Protein AF-A0A319E6W8-F1 (afdb_monomer_lite)

Foldseek 3Di:
DVVVVLVVLLLQFLLQVLQVVLVQADPLQFHWDAFFWWLLLQLLVLLLCQQQVHDCPVFLVQNLLQLLVQADPLLAIARGRPHDHDLLRLLSSLVSCVLSPNDCPDPSNVSSLVVLVVVQFPLPHALVSLLSCQQAPLAPLLQHFQLALLLQVDAPLDLRHLLLFPLVLSLQSLLVNLSSLLSHHGHGPPDYRCSRHPDSPDRNHHLDDDLVRCLLLVVVLLNVLVVVRVVCVVCVVVVVVPVSSVVSLVSSLVVLVVQQFPQQDRQQFRNSLSSNLVSCVSVPDHCPPPNNVSSSVSQVVQWDQDPSGIGGHGGIFTLPRLLVSLLSLLVSQDDPPDDDPSSVSSLVSLVSSLVVNLVQWQQDQAASQCSVVVPQGGQAHCRHPTHNHFGWLQSLLSSLSSQCSSPVVCLPPPNNVNSLSNSLSQAEPQLFHFTGHYPSPSQSVCSNSNNPFSNGGTDGFQLSLLSLLLSLLSSLVSPDPDDPPDCNVSSVVSNVSSLSSLLLQQDPQLFGFCQQAQTRLNSLLSNLNSLLSPPVDPCSVVSLVSSLVSLLVQQDPQLAHADAPCCQAPVPDDGDDGALVSLVSSLSSCVSPDDCPDPSNSSSSVSNSVQWDDDVRGIDHDDDDDRSDPNNGDDHDFDFDDADPQWDKDFFFPQLFAPQLQQKKKKKKFKWQFFFFLVLLVVLLLVLLVQAQSVQLLWFWAADPSRGIMTGRHPDADPVRHSEAEEEAEDAAALCPDPQSVLDDFFPRDPLPDFRAFLVSCCVQSDDSLADQHSCSRHNDSHGQWYWYWYGYNRMIMIITIGRSSFADLQLVLLVLVSSVCSLVVNNVVADRADHSNDDLCNCFLVPAALVLAPQSVQFDDDVLVVLLVVVVVVVCSVQVAKTKGKAWFALVLLVVLQVVLLVVCVVPPDPDDPDRDDFDSVLLVVLLLVLLVLVLVVDDQAAKAKEKEKDFQLVQCCVSNVPSCNNPTGYGIDIFIQIDGSNQSNVCPSSNSSSVSVVVSCVSCNHSNNSSSQQNVLVVDSSSDGTDGHGSRHDYAYEYESAVSVQQVDFPQSRGPPDDGDTIGGRDMRMDIRGDPDDPARYKYFNHAHPSRITMIMGMHRPSRVVSSSVSSSVSVVSD

pLDDT: mean 89.74, std 10.61, range [30.02, 98.75]

Organism: NCBI:txid1448320

Radius of gyration: 33.27 Å; chains: 1; bounding box: 100×77×80 Å

Sequence (1121 aa):
MERVTLASQVEQTLKLSREYALRSVHPDGHWCGELKSNATITAEYIFLRQALGLDLKADGAAYTRHILSEQNGDGSWGLAPEYPGDVSTTTEAYLALKILGTSPDIPSMQRAREFVLKSGGVAGVRVFTRIFLATFGLFPWDAVPQLPVELILLPSICPINIYKLASWARGTIAPLLIICHHRPVYALPGYDLDELWLDPSDKNVSYGPSVWELVSRGDVVGLAFSIVDKLLYQLNGLRSIPLLRSYARRQCMRWILERQESKGDWGGIFPPMHGSIYAFVLEGWTLDDTPVRLGIEALENFAWQDEKGKRIQACVSPVWDTALMSIGLSDSSPEPQISEASEQAIVQAIGGAITWIQRRQLLAPRGDWRIYRPQLAPGGFSFEYENSWYPDVDDTAAVILAQIKHDSSCIASGSVLAAATWILGMQNPDGGWAAFDVENDRLFLNKIPFSDMDSLCDTSCADITGRILEAFGLMMKRAPPKSGSDLSPALRAACTRGIHYLAATQEPTGAWFGRWGCNYIYGTSHALCGLAYFGDDRRVPRLVSRALQWLKSQQNADGGWGEPMLSYRHPDCPLQDSTASQTAWALMGLLAHFPITDGAIERGVRWLVESAREEKGGLSWPEAPQLNMMGLFSQFGRTRPATVPTDRVIPLRYWDDLDYLRNLCHDFTFRFDAALDAAKLETALSRLTEIGDWGQLGARLRLNDNNQLEYHIPAEYTPARPAFTFTTTTYPLSIADHPLASQLPRAGHNQSTLELPSPAIFAPIVRHPTSPSQLSDWIYTDRPQLHIHVALFNDATLLTTSYVHTLFDAIARTSFFNAWLAVLNNDEPSIPAFIPFSHDPLRNLGTTTTAKTYTHYPRILYGVGIILFGIRYLLELLWFRAEEEHPIRLPGRAIARMRESAIQELSTHPPKDKDDKPFLSENDLLTAWYLRTLTTALSLPHWQPITLMTVFNTWNLFPDLFPTKGAGFIGNAFFYSYTLLTASDILSDTTLVRTALAVRDALTAHRTREQVHAMTAYQRSSWTKTPAVVGSPGQVFVACTNQNKAGYFGLDWGAGRAGGRDGEVKPSYINDIEHCKGYPTRNVVRIIGKDGAGDWWLLFKTRRGVWDSIWGQVKGVWELN

Secondary structure (DSSP, 8-state):
-HHHHHHHHHHHHHHHHHHHHHHHS-TTS---------HHHHHHHHHHHHHHT---TTTHHHHHHHHHHT--TTS--BSSTTSPB-HHHHHHHHHHHHHTT--TTSHHHHHHHHHHHHTT-GGG--HHHHHHHHTTTSS-GGGS----GGGGGS-TTSSSSGGGS-HHHHHHHHHHHHHHHH---PPPSS---GGG-S-TT-----SS--HHHHHHTT-HHHHHHHHHHHHHHHTGGGTT-HHHHHHHHHHHHHHHHHT--TTS-STTBHHHHHHHHHHHHHTT--TTSHHHHHHHHHHHTTEEEETTEEEE-SB--HHHHHHHHHHHHHHHSPPTT---HHHHHHHHHHHHHHHHHHTT---SS-SGGGGT-TTPPP--B-SSSS-SS--BHHHHHHHHHHHHHH-GGGGGSHHHHHHHHHHHHT--TTS-B-SS-SSB--GGGGGSTT-TTS-S-B--BHHHHHHHHHHHHHHHHH--S--S---HHHHHHHHHHHHHHHHHH--TTS----SSSSSHHHHHHHHHHHHTT-TTSTTHHHHHHHHHHHHHHT--TTS-----GGGGT-TTPPP-S--HHHHHHHHHHHHTTS-TT-HHHHHHHHHHHHH-EEETTEEE----------S-S-PPPPPPPPPPTTSEEEEPPTTTS-TTGGGEEEEEEEEESS-B-HHHHHHHHHHHHTSGGGGGGGPEEEE-TTS-EEEEE-SS--SSS-SSEEEEEE-SS-GGGSTTGGGS--TT---SS-PPPPGGGGHHHHS-TT---SHHHHHTS--BS-EEEEEE-SS-EEEEEEEETTS--TTHHHHHHHHHHHHHTT-GGGSPPP--TT--TTTTTTSSS-GGGSTTGGGB--THHHHHHHHHHHHHHHHS--EEEEEEEE-HHHHHHHHHHHHHHHHHS--TT--SPP---HHHHHHHHHHHHHHHHTT--TT-EEEEEEEEE-GGG-TTT-TTTTTT--S--EEEEEEEEEHHHHHT-TTSHHHHHHHHHHHHHHSSHHHHHHHHHHHHHSTT-PPP-BS-TTPEEEEEEE-GGG-GGG---GGGBTTS-------SEEEEEEEESSS--TTEEEEEEE-TTSPEEEEEEEEGGGHHHHHHHHHHHHTT-

InterPro domains:
  IPR006400 Squalene hopene cyclase [TIGR01507] (7-615)
  IPR008930 Terpenoid cyclases/protein prenyltransferase alpha-alpha toroid [SSF48239] (37-311)
  IPR008930 Terpenoid cyclases/protein prenyltransferase alpha-alpha toroid [SSF48239] (221-622)
  IPR018333 Squalene cyclase [PTHR11764] (9-623)
  IPR018333 Squalene cyclase [SFLDG01016] (6-624)
  IPR018333 Squalene cyclase [TIGR01787] (14-615)
  IPR023213 Chloramphenicol acetyltransferase-like domain superfamily [G3DSA:3.30.559.10] (638-851)
  IPR023213 Chloramphenicol acetyltransferase-like domain superfamily [G3DSA:3.30.559.10] (884-1108)
  IPR032696 Squalene cyclase, C-terminal [PF13243] (316-615)
  IPR032697 Squalene cyclase, N-terminal [PF13249] (15-307)

Structure (mmCIF, N/CA/C/O backbone):
data_AF-A0A319E6W8-F1
#
_entry.id   AF-A0A319E6W8-F1
#
loop_
_atom_site.group_PDB
_atom_site.id
_atom_site.type_symbol
_atom_site.label_atom_id
_atom_site.label_alt_id
_atom_site.label_comp_id
_atom_site.label_asym_id
_atom_site.label_entity_id
_atom_site.label_seq_id
_atom_site.pdbx_PDB_ins_code
_atom_site.Cartn_x
_atom_site.Cartn_y
_atom_site.Cartn_z
_atom_site.occupancy
_atom_site.B_iso_or_equiv
_atom_site.auth_seq_id
_atom_site.auth_comp_id
_atom_site.auth_asym_id
_atom_site.auth_atom_id
_atom_site.pdbx_PDB_model_num
ATOM 1 N N . MET A 1 1 ? 21.011 -42.052 17.912 1.00 59.47 1 MET A N 1
ATOM 2 C CA . MET A 1 1 ? 22.123 -42.310 16.973 1.00 59.47 1 MET A CA 1
ATOM 3 C C . MET A 1 1 ? 22.021 -41.382 15.766 1.00 59.47 1 MET A C 1
ATOM 5 O O . MET A 1 1 ? 22.921 -40.581 15.597 1.00 59.47 1 MET A O 1
ATOM 9 N N . GLU A 1 2 ? 20.896 -41.359 15.039 1.00 67.06 2 GLU A N 1
ATOM 10 C CA . GLU A 1 2 ? 20.679 -40.475 13.869 1.00 67.06 2 GLU A CA 1
ATOM 11 C C . GLU A 1 2 ? 20.897 -38.971 14.126 1.00 67.06 2 GLU A C 1
ATOM 13 O O . GLU A 1 2 ? 21.527 -38.299 13.316 1.00 67.06 2 GLU A O 1
ATOM 18 N N . ARG A 1 3 ? 20.455 -38.435 15.275 1.00 68.81 3 ARG A N 1
ATOM 19 C CA . ARG A 1 3 ? 20.698 -37.023 15.643 1.00 68.81 3 ARG A CA 1
ATOM 20 C C . ARG A 1 3 ? 22.173 -36.685 15.880 1.00 68.81 3 ARG A C 1
ATOM 22 O O . ARG A 1 3 ? 22.597 -35.579 15.575 1.00 68.81 3 ARG A O 1
ATOM 29 N N . VAL A 1 4 ? 22.949 -37.635 16.406 1.00 72.31 4 VAL A N 1
ATOM 30 C CA . VAL A 1 4 ? 24.398 -37.461 16.620 1.00 72.31 4 VAL A CA 1
ATOM 31 C C . VAL A 1 4 ? 25.115 -37.416 15.270 1.00 72.31 4 VAL A C 1
ATOM 33 O O . VAL A 1 4 ? 26.015 -36.608 15.075 1.00 72.31 4 VAL A O 1
ATOM 36 N N . THR A 1 5 ? 24.661 -38.228 14.312 1.00 85.44 5 THR A N 1
ATOM 37 C CA . THR A 1 5 ? 25.150 -38.197 12.931 1.00 85.44 5 THR A CA 1
ATOM 38 C C . THR A 1 5 ? 24.809 -36.876 12.236 1.00 85.44 5 THR A C 1
ATOM 40 O O . THR A 1 5 ? 25.705 -36.269 11.659 1.00 85.44 5 THR A O 1
ATOM 43 N N . LEU A 1 6 ? 23.565 -36.386 12.347 1.00 87.81 6 LEU A N 1
ATOM 44 C CA . LEU A 1 6 ? 23.162 -35.110 11.738 1.00 87.81 6 LEU A CA 1
ATOM 45 C C . LEU A 1 6 ? 23.953 -33.922 12.305 1.00 87.81 6 LEU A C 1
ATOM 47 O O . LEU A 1 6 ? 24.412 -33.088 11.536 1.00 87.81 6 LEU A O 1
ATOM 51 N N . ALA A 1 7 ? 24.164 -33.858 13.623 1.00 87.75 7 ALA A N 1
ATOM 52 C CA . ALA A 1 7 ? 24.950 -32.787 14.241 1.00 87.75 7 ALA A CA 1
ATOM 53 C C . ALA A 1 7 ? 26.384 -32.719 13.682 1.00 87.75 7 ALA A C 1
ATOM 55 O O . ALA A 1 7 ? 26.842 -31.647 13.297 1.00 87.75 7 ALA A O 1
ATOM 56 N N . SER A 1 8 ? 27.054 -33.868 13.539 1.00 89.44 8 SER A N 1
ATOM 57 C CA . SER A 1 8 ? 28.391 -33.934 12.933 1.00 89.44 8 SER A CA 1
ATOM 58 C C . SER A 1 8 ? 28.392 -33.507 11.458 1.00 89.44 8 SER A C 1
ATOM 60 O O . SER A 1 8 ? 29.313 -32.824 11.011 1.00 89.44 8 SER A O 1
ATOM 62 N N . GLN A 1 9 ? 27.348 -33.856 10.697 1.00 92.31 9 GLN A N 1
ATOM 63 C CA . GLN A 1 9 ? 27.205 -33.400 9.311 1.00 92.31 9 GLN A CA 1
ATOM 64 C C . GLN A 1 9 ? 26.966 -31.886 9.223 1.00 92.31 9 GLN A C 1
ATOM 66 O O . GLN A 1 9 ? 27.513 -31.239 8.333 1.00 92.31 9 GLN A O 1
ATOM 71 N N . VAL A 1 10 ? 26.195 -31.311 10.150 1.00 92.00 10 VAL A N 1
ATOM 72 C CA . VAL A 1 10 ? 25.971 -29.860 10.246 1.00 92.00 10 VAL A CA 1
ATOM 73 C C . VAL A 1 10 ? 27.276 -29.132 10.560 1.00 92.00 10 VAL A C 1
ATOM 75 O O . VAL A 1 10 ? 27.597 -28.170 9.870 1.00 92.00 10 VAL A O 1
ATOM 78 N N . GLU A 1 11 ? 28.064 -29.604 11.530 1.00 90.12 11 GLU A N 1
ATOM 79 C CA . GLU A 1 11 ? 29.376 -29.024 11.858 1.00 90.12 11 GLU A CA 1
ATOM 80 C C . GLU A 1 11 ? 30.316 -29.019 10.646 1.00 90.12 11 GLU A C 1
ATOM 82 O O . GLU A 1 11 ? 30.929 -27.996 10.330 1.00 90.12 11 GLU A O 1
ATOM 87 N N . GLN A 1 12 ? 30.386 -30.141 9.923 1.00 90.00 12 GLN A N 1
ATOM 88 C CA . GLN A 1 12 ? 31.195 -30.246 8.711 1.00 90.00 12 GLN A CA 1
ATOM 89 C C . GLN A 1 12 ? 30.679 -29.322 7.599 1.00 90.00 12 GLN A C 1
ATOM 91 O O . GLN A 1 12 ? 31.475 -28.653 6.938 1.00 90.00 12 GLN A O 1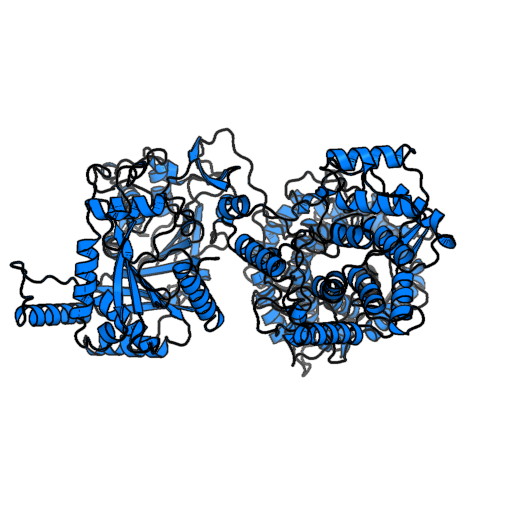
ATOM 96 N N . THR A 1 13 ? 29.359 -29.256 7.410 1.00 93.06 13 THR A N 1
ATOM 97 C CA . THR A 1 13 ? 28.727 -28.392 6.403 1.00 93.06 13 THR A CA 1
ATOM 98 C C . THR A 1 13 ? 29.011 -26.921 6.697 1.00 93.06 13 THR A C 1
ATOM 100 O O . THR A 1 13 ? 29.478 -26.204 5.817 1.00 93.06 13 THR A O 1
ATOM 103 N N . LEU A 1 14 ? 28.832 -26.493 7.952 1.00 91.25 14 LEU A N 1
ATOM 104 C CA . LEU A 1 14 ? 29.134 -25.138 8.417 1.00 91.25 14 LEU A CA 1
ATOM 105 C C . LEU A 1 14 ? 30.617 -24.793 8.292 1.00 91.25 14 LEU A C 1
ATOM 107 O O . LEU A 1 14 ? 30.967 -23.661 7.975 1.00 91.25 14 LEU A O 1
ATOM 111 N N . LYS A 1 15 ? 31.526 -25.735 8.561 1.00 88.62 15 LYS A N 1
ATOM 112 C CA . LYS A 1 15 ? 32.960 -25.504 8.354 1.00 88.62 15 LYS A CA 1
ATOM 113 C C . LYS A 1 15 ? 33.259 -25.199 6.884 1.00 88.62 15 LYS A C 1
ATOM 115 O O . LYS A 1 15 ? 33.877 -24.181 6.586 1.00 88.62 15 LYS A O 1
ATOM 120 N N . LEU A 1 16 ? 32.794 -26.051 5.974 1.00 91.00 16 LEU A N 1
ATOM 121 C CA . LEU A 1 16 ? 33.075 -25.905 4.546 1.00 91.00 16 LEU A CA 1
ATOM 122 C C . LEU A 1 16 ? 32.360 -24.701 3.917 1.00 91.00 16 LEU A C 1
ATOM 124 O O . LEU A 1 16 ? 32.907 -24.089 3.001 1.00 91.00 16 LEU A O 1
ATOM 128 N N . SER A 1 17 ? 31.172 -24.324 4.397 1.00 92.44 17 SER A N 1
ATOM 129 C CA . SER A 1 17 ? 30.486 -23.116 3.923 1.00 92.44 17 SER A CA 1
ATOM 130 C C . SER A 1 17 ? 31.161 -21.829 4.411 1.00 92.44 17 SER A C 1
ATOM 132 O O . SER A 1 17 ? 31.249 -20.858 3.661 1.00 92.44 17 SER A O 1
ATOM 134 N N . ARG A 1 18 ? 31.726 -21.820 5.629 1.00 90.50 18 ARG A N 1
ATOM 135 C CA . ARG A 1 18 ? 32.554 -20.705 6.127 1.00 90.50 18 ARG A CA 1
ATOM 136 C C . ARG A 1 18 ? 33.841 -20.548 5.315 1.00 90.50 18 ARG A C 1
ATOM 138 O O . ARG A 1 18 ? 34.217 -19.429 4.975 1.00 90.50 18 ARG A O 1
ATOM 145 N N . GLU A 1 19 ? 34.493 -21.653 4.952 1.00 88.25 19 GLU A N 1
ATOM 146 C CA . GLU A 1 19 ? 35.664 -21.628 4.063 1.00 88.25 19 GLU A CA 1
ATOM 147 C C . GLU A 1 19 ? 35.323 -21.065 2.674 1.00 88.25 19 GLU A C 1
ATOM 149 O O . GLU A 1 19 ? 36.102 -20.277 2.132 1.00 88.25 19 GLU A O 1
ATOM 154 N N . TYR A 1 20 ? 34.149 -21.407 2.131 1.00 91.19 20 TYR A N 1
ATOM 155 C CA . TYR A 1 20 ? 33.646 -20.817 0.889 1.00 91.19 20 TYR A CA 1
ATOM 156 C C . TYR A 1 20 ? 33.464 -19.297 1.028 1.00 91.19 20 TYR A C 1
ATOM 158 O O . TYR A 1 20 ? 34.007 -18.541 0.220 1.00 91.19 20 TYR A O 1
ATOM 166 N N . ALA A 1 21 ? 32.794 -18.840 2.094 1.00 91.31 21 ALA A N 1
ATOM 167 C CA . ALA A 1 21 ? 32.575 -17.417 2.361 1.00 91.31 21 ALA A CA 1
ATOM 168 C C . ALA A 1 21 ? 33.891 -16.626 2.488 1.00 91.31 21 ALA A C 1
ATOM 170 O O . ALA A 1 21 ? 34.022 -15.539 1.929 1.00 91.31 21 ALA A O 1
ATOM 171 N N . LEU A 1 22 ? 34.906 -17.178 3.161 1.00 89.75 22 LEU A N 1
ATOM 172 C CA . LEU A 1 22 ? 36.223 -16.538 3.275 1.00 89.75 22 LEU A CA 1
ATOM 173 C C . LEU A 1 22 ? 36.955 -16.397 1.940 1.00 89.75 22 LEU A C 1
ATOM 175 O O . LEU A 1 22 ? 37.780 -15.501 1.789 1.00 89.75 22 LEU A O 1
ATOM 179 N N . ARG A 1 23 ? 36.695 -17.282 0.976 1.00 89.31 23 ARG A N 1
ATOM 180 C CA . ARG A 1 23 ? 37.301 -17.198 -0.360 1.00 89.31 23 ARG A CA 1
ATOM 181 C C . ARG A 1 23 ? 36.538 -16.271 -1.295 1.00 89.31 23 ARG A C 1
ATOM 183 O O . ARG A 1 23 ? 37.130 -15.795 -2.258 1.00 89.31 23 ARG A O 1
ATOM 190 N N . SER A 1 24 ? 35.255 -16.034 -1.029 1.00 90.25 24 SER A N 1
ATOM 191 C CA . SER A 1 24 ? 34.411 -15.141 -1.825 1.00 90.25 24 SER A CA 1
ATOM 192 C C . SER A 1 24 ? 34.481 -13.676 -1.382 1.00 90.25 24 SER A C 1
ATOM 194 O O . SER A 1 24 ? 33.855 -12.832 -2.017 1.00 90.25 24 SER A O 1
ATOM 196 N N . VAL A 1 25 ? 35.201 -13.360 -0.298 1.00 92.62 25 VAL A N 1
ATOM 197 C CA . VAL A 1 25 ? 35.401 -11.974 0.147 1.00 92.62 25 VAL A CA 1
ATOM 198 C C . VAL A 1 25 ? 36.280 -11.213 -0.849 1.00 92.62 25 VAL A C 1
ATOM 200 O O . VAL A 1 25 ? 37.282 -11.730 -1.351 1.00 92.62 25 VAL A O 1
ATOM 203 N N . HIS A 1 26 ? 35.924 -9.965 -1.134 1.00 94.50 26 HIS A N 1
ATOM 204 C CA . HIS A 1 26 ? 36.740 -9.080 -1.954 1.00 94.50 26 HIS A CA 1
ATOM 205 C C . HIS A 1 26 ? 38.014 -8.632 -1.213 1.00 94.50 26 HIS A C 1
ATOM 207 O O . HIS A 1 26 ? 38.056 -8.643 0.020 1.00 94.50 26 HIS A O 1
ATOM 213 N N . PRO A 1 27 ? 39.061 -8.185 -1.937 1.00 93.19 27 PRO A N 1
ATOM 214 C CA . PRO A 1 27 ? 40.328 -7.765 -1.330 1.00 93.19 27 PRO A CA 1
ATOM 215 C C . PRO A 1 27 ? 40.222 -6.633 -0.296 1.00 93.19 27 PRO A C 1
ATOM 217 O O . PRO A 1 27 ? 41.073 -6.529 0.584 1.00 93.19 27 PRO A O 1
ATOM 220 N N . ASP A 1 28 ? 39.210 -5.772 -0.400 1.00 93.62 28 ASP A N 1
ATOM 221 C CA . ASP A 1 28 ? 38.924 -4.681 0.537 1.00 93.62 28 ASP A CA 1
ATOM 222 C C . ASP A 1 28 ? 37.983 -5.080 1.688 1.00 93.62 28 ASP A C 1
ATOM 224 O O . ASP A 1 28 ? 37.697 -4.248 2.551 1.00 93.62 28 ASP A O 1
ATOM 228 N N . GLY A 1 29 ? 37.585 -6.354 1.756 1.00 92.38 29 GLY A N 1
ATOM 229 C CA . GLY A 1 29 ? 36.939 -6.960 2.920 1.00 92.38 29 GLY A CA 1
ATOM 230 C C . GLY A 1 29 ? 35.415 -7.042 2.874 1.00 92.38 29 GLY A C 1
ATOM 231 O O . GLY A 1 29 ? 34.823 -7.394 3.889 1.00 92.38 29 GLY A O 1
ATOM 232 N N . HIS A 1 30 ? 34.767 -6.730 1.749 1.00 97.00 30 HIS A N 1
ATOM 233 C CA . HIS A 1 30 ? 33.310 -6.852 1.591 1.00 97.00 30 HIS A CA 1
ATOM 234 C C . HIS A 1 30 ? 32.910 -8.068 0.751 1.00 97.00 30 HIS A C 1
ATOM 236 O O . HIS A 1 30 ? 33.730 -8.661 0.052 1.00 97.00 30 HIS A O 1
ATOM 242 N N . TRP A 1 31 ? 31.629 -8.420 0.792 1.00 97.06 31 TRP A N 1
ATOM 243 C CA . TRP A 1 31 ? 31.004 -9.384 -0.113 1.00 97.06 31 TRP A CA 1
ATOM 244 C C . TRP A 1 31 ? 30.074 -8.659 -1.075 1.00 97.06 31 TRP A C 1
ATOM 246 O O . TRP A 1 31 ? 29.449 -7.667 -0.712 1.00 97.06 31 TRP A O 1
ATOM 256 N N . CYS A 1 32 ? 30.010 -9.138 -2.311 1.00 95.19 32 CYS A N 1
ATOM 257 C CA . CYS A 1 32 ? 29.072 -8.646 -3.308 1.00 95.19 32 CYS A CA 1
ATOM 258 C C . CYS A 1 32 ? 28.781 -9.784 -4.287 1.00 95.19 32 CYS A C 1
ATOM 260 O O . CYS A 1 32 ? 29.691 -10.286 -4.952 1.00 95.19 32 CYS A O 1
ATOM 262 N N . GLY A 1 33 ? 27.532 -10.239 -4.312 1.00 91.25 33 GLY A N 1
ATOM 263 C CA . GLY A 1 33 ? 27.041 -11.189 -5.300 1.00 91.25 33 GLY A CA 1
ATOM 264 C C . GLY A 1 33 ? 26.548 -10.489 -6.563 1.00 91.25 33 GLY A C 1
ATOM 265 O O . GLY A 1 33 ? 26.400 -9.271 -6.615 1.00 91.25 33 GLY A O 1
ATOM 266 N N . GLU A 1 34 ? 26.261 -11.277 -7.596 1.00 91.75 34 GLU A N 1
ATOM 267 C CA . GLU A 1 34 ? 25.531 -10.764 -8.752 1.00 91.75 34 GLU A CA 1
ATOM 268 C C . GLU A 1 34 ? 24.054 -10.547 -8.394 1.00 91.75 34 GLU A C 1
ATOM 270 O O . GLU A 1 34 ? 23.355 -11.499 -8.031 1.00 91.75 34 GLU A O 1
ATOM 275 N N . LEU A 1 35 ? 23.544 -9.333 -8.606 1.00 89.88 35 LEU A N 1
ATOM 276 C CA . LEU A 1 35 ? 22.118 -9.042 -8.527 1.00 89.88 35 LEU A CA 1
ATOM 277 C C . LEU A 1 35 ? 21.452 -9.230 -9.896 1.00 89.88 35 LEU A C 1
ATOM 279 O O . LEU A 1 35 ? 21.453 -8.353 -10.768 1.00 89.88 35 LEU A O 1
ATOM 283 N N . LYS A 1 36 ? 20.844 -10.401 -10.078 1.00 85.25 36 LYS A N 1
ATOM 284 C CA . LYS A 1 36 ? 20.108 -10.748 -11.300 1.00 85.25 36 LYS A CA 1
ATOM 285 C C . LYS A 1 36 ? 18.762 -10.029 -11.356 1.00 85.25 36 LYS A C 1
ATOM 287 O O . LYS A 1 36 ? 18.150 -9.772 -10.326 1.00 85.25 36 LYS A O 1
ATOM 292 N N . SER A 1 37 ? 18.291 -9.732 -12.568 1.00 85.12 37 SER A N 1
ATOM 293 C CA . SER A 1 37 ? 16.956 -9.169 -12.819 1.00 85.12 37 SER A CA 1
ATOM 294 C C . SER A 1 37 ? 16.285 -9.822 -14.027 1.00 85.12 37 SER A C 1
ATOM 296 O O . SER A 1 37 ? 15.940 -10.995 -13.966 1.00 85.12 37 SER A O 1
ATOM 298 N N . ASN A 1 38 ? 16.104 -9.100 -15.126 1.00 89.88 38 ASN A N 1
ATOM 299 C CA . ASN A 1 38 ? 15.573 -9.623 -16.376 1.00 89.88 38 ASN A CA 1
ATOM 300 C C . ASN A 1 38 ? 16.339 -9.032 -17.564 1.00 89.88 38 ASN A C 1
ATOM 302 O O . ASN A 1 38 ? 17.235 -8.199 -17.407 1.00 89.88 38 ASN A O 1
ATOM 306 N N . ALA A 1 39 ? 15.976 -9.465 -18.769 1.00 92.81 39 ALA A N 1
ATOM 307 C CA . ALA A 1 39 ? 16.686 -9.076 -19.978 1.00 92.81 39 ALA A CA 1
ATOM 308 C C . ALA A 1 39 ? 16.559 -7.575 -20.316 1.00 92.81 39 ALA A C 1
ATOM 310 O O . ALA A 1 39 ? 17.376 -7.078 -21.097 1.00 92.81 39 ALA A O 1
ATOM 311 N N . THR A 1 40 ? 15.581 -6.841 -19.753 1.00 94.25 40 THR A N 1
ATOM 312 C CA . THR A 1 40 ? 15.334 -5.444 -20.152 1.00 94.25 40 THR A CA 1
ATOM 313 C C . THR A 1 40 ? 16.467 -4.524 -19.747 1.00 94.25 40 THR A C 1
ATOM 315 O O . THR A 1 40 ? 16.873 -3.709 -20.558 1.00 94.25 40 THR A O 1
ATOM 318 N N . ILE A 1 41 ? 17.092 -4.715 -18.583 1.00 95.25 41 ILE A N 1
ATOM 319 C CA . ILE A 1 41 ? 18.207 -3.856 -18.146 1.00 95.25 41 ILE A CA 1
ATOM 320 C C . ILE A 1 41 ? 19.347 -3.845 -19.174 1.00 95.25 41 ILE A C 1
ATOM 322 O O . ILE A 1 41 ? 19.849 -2.793 -19.568 1.00 95.25 41 ILE A O 1
ATOM 326 N N . THR A 1 42 ? 19.723 -5.024 -19.674 1.00 97.19 42 THR A N 1
ATOM 327 C CA . THR A 1 42 ? 20.765 -5.126 -20.704 1.00 97.19 42 THR A CA 1
ATOM 328 C C . THR A 1 42 ? 20.260 -4.646 -22.070 1.00 97.19 42 THR A C 1
ATOM 330 O O . THR A 1 42 ? 21.015 -4.005 -22.800 1.00 97.19 42 THR A O 1
ATOM 333 N N . ALA A 1 43 ? 18.993 -4.900 -22.419 1.00 97.75 43 ALA A N 1
ATOM 334 C CA . ALA A 1 43 ? 18.390 -4.409 -23.660 1.00 97.75 43 ALA A CA 1
ATOM 335 C C . ALA A 1 43 ? 18.343 -2.870 -23.719 1.00 97.75 43 ALA A C 1
ATOM 337 O O . ALA A 1 43 ? 18.818 -2.270 -24.680 1.00 97.75 43 ALA A O 1
ATOM 338 N N . GLU A 1 44 ? 17.853 -2.227 -22.663 1.00 97.69 44 GLU A N 1
ATOM 339 C CA . GLU A 1 44 ? 17.776 -0.775 -22.496 1.00 97.69 44 GLU A CA 1
ATOM 340 C C . GLU A 1 44 ? 19.170 -0.135 -22.519 1.00 97.69 44 GLU A C 1
ATOM 342 O O . GLU A 1 44 ? 19.390 0.903 -23.141 1.00 97.69 44 GLU A O 1
ATOM 347 N N . TYR A 1 45 ? 20.169 -0.792 -21.932 1.00 97.88 45 TYR A N 1
ATOM 348 C CA . TYR A 1 45 ? 21.553 -0.343 -22.038 1.00 97.88 45 TYR A CA 1
ATOM 349 C C . TYR A 1 45 ? 22.082 -0.383 -23.487 1.00 97.88 45 TYR A C 1
ATOM 351 O O . TYR A 1 45 ? 22.753 0.551 -23.938 1.00 97.88 45 TYR A O 1
ATOM 359 N N . ILE A 1 46 ? 21.746 -1.426 -24.255 1.00 97.94 46 ILE A N 1
ATOM 360 C CA . ILE A 1 46 ? 22.059 -1.500 -25.692 1.00 97.94 46 ILE A CA 1
ATOM 361 C C . ILE A 1 46 ? 21.341 -0.379 -26.456 1.00 97.94 46 ILE A C 1
ATOM 363 O O . ILE A 1 46 ? 21.941 0.224 -27.349 1.00 97.94 46 ILE A O 1
ATOM 367 N N . PHE A 1 47 ? 20.100 -0.051 -26.083 1.00 97.31 47 PHE A N 1
ATOM 368 C CA . PHE A 1 47 ? 19.357 1.075 -26.655 1.00 97.31 47 PHE A CA 1
ATOM 369 C C . PHE A 1 47 ? 20.085 2.398 -26.421 1.00 97.31 47 PHE A C 1
ATOM 371 O O . PHE A 1 47 ? 20.296 3.151 -27.373 1.00 97.31 47 PHE A O 1
ATOM 378 N N . LEU A 1 48 ? 20.540 2.656 -25.193 1.00 97.38 48 LEU A N 1
ATOM 379 C CA . LEU A 1 48 ? 21.320 3.849 -24.869 1.00 97.38 48 LEU A CA 1
ATOM 380 C C . LEU A 1 48 ? 22.581 3.944 -25.732 1.00 97.38 48 LEU A C 1
ATOM 382 O O . LEU A 1 48 ? 22.825 4.978 -26.357 1.00 97.38 48 LEU A O 1
ATOM 386 N N . ARG A 1 49 ? 23.367 2.863 -25.818 1.00 96.44 49 ARG A N 1
ATOM 387 C CA . ARG A 1 49 ? 24.593 2.857 -26.630 1.00 96.44 49 ARG A CA 1
ATOM 388 C C . ARG A 1 49 ? 24.304 3.103 -28.106 1.00 96.44 49 ARG A C 1
ATOM 390 O O . ARG A 1 49 ? 24.989 3.919 -28.717 1.00 96.44 49 ARG A O 1
ATOM 397 N N . GLN A 1 50 ? 23.269 2.468 -28.656 1.00 96.12 50 GLN A N 1
ATOM 398 C CA . GLN A 1 50 ? 22.844 2.683 -30.039 1.00 96.12 50 GLN A CA 1
ATOM 399 C C . GLN A 1 50 ? 22.400 4.132 -30.279 1.00 96.12 50 GLN A C 1
ATOM 401 O O . GLN A 1 50 ? 22.809 4.744 -31.264 1.00 96.12 50 GLN A O 1
ATOM 406 N N . ALA A 1 51 ? 21.592 4.699 -29.382 1.00 96.00 51 ALA A N 1
ATOM 407 C CA . ALA A 1 51 ? 21.087 6.064 -29.503 1.00 96.00 51 ALA A CA 1
ATOM 408 C C . ALA A 1 51 ? 22.203 7.118 -29.439 1.00 96.00 51 ALA A C 1
ATOM 410 O O . ALA A 1 51 ? 22.142 8.126 -30.143 1.00 96.00 51 ALA A O 1
ATOM 411 N N . LEU A 1 52 ? 23.228 6.878 -28.618 1.00 95.44 52 LEU A N 1
ATOM 412 C CA . LEU A 1 52 ? 24.352 7.795 -28.417 1.00 95.44 52 LEU A CA 1
ATOM 413 C C . LEU A 1 52 ? 25.561 7.508 -29.323 1.00 95.44 52 LEU A C 1
ATOM 415 O O . LEU A 1 52 ? 26.555 8.227 -29.251 1.00 95.44 52 LEU A O 1
ATOM 419 N N . GLY A 1 53 ? 25.495 6.480 -30.175 1.00 94.12 53 GLY A N 1
ATOM 420 C CA . GLY A 1 53 ? 26.598 6.093 -31.062 1.00 94.12 53 GLY A CA 1
ATOM 421 C C . GLY A 1 53 ? 27.823 5.529 -30.331 1.00 94.12 53 GLY A C 1
ATOM 422 O O . GLY A 1 53 ? 28.940 5.633 -30.839 1.00 94.12 53 GLY A O 1
ATOM 423 N N . LEU A 1 54 ? 27.631 4.949 -29.143 1.00 94.25 54 LEU A N 1
ATOM 424 C CA . LEU A 1 54 ? 28.686 4.286 -28.374 1.00 94.25 54 LEU A CA 1
ATOM 425 C C . LEU A 1 54 ? 29.002 2.906 -28.969 1.00 94.25 54 LEU A C 1
ATOM 427 O O . LEU A 1 54 ? 28.132 2.243 -29.534 1.00 94.25 54 LEU A O 1
ATOM 431 N N . ASP A 1 55 ? 30.246 2.443 -28.821 1.00 92.19 55 ASP A N 1
ATOM 432 C CA . ASP A 1 55 ? 30.670 1.172 -29.418 1.00 92.19 55 ASP A CA 1
ATOM 433 C C . ASP A 1 55 ? 29.910 -0.023 -28.823 1.00 92.19 55 ASP A C 1
ATOM 435 O O . ASP A 1 55 ? 29.979 -0.276 -27.621 1.00 92.19 55 ASP A O 1
ATOM 439 N N . LEU A 1 56 ? 29.201 -0.765 -29.673 1.00 93.06 56 LEU A N 1
ATOM 440 C CA . LEU A 1 56 ? 28.533 -2.028 -29.347 1.00 93.06 56 LEU A CA 1
ATOM 441 C C . LEU A 1 56 ? 29.289 -3.249 -29.888 1.00 93.06 56 LEU A C 1
ATOM 443 O O . LEU A 1 56 ? 28.961 -4.379 -29.530 1.00 93.06 56 LEU A O 1
ATOM 447 N N . LYS A 1 57 ? 30.291 -3.059 -30.757 1.00 90.56 57 LYS A N 1
ATOM 448 C CA . LYS A 1 57 ? 30.947 -4.166 -31.466 1.00 90.56 57 LYS A CA 1
ATOM 449 C C . LYS A 1 57 ? 31.829 -4.996 -30.547 1.00 90.56 57 LYS A C 1
ATOM 451 O O . LYS A 1 57 ? 31.837 -6.215 -30.696 1.00 90.56 57 LYS A O 1
ATOM 456 N N . ALA A 1 58 ? 32.540 -4.359 -29.615 1.00 91.25 58 ALA A N 1
ATOM 457 C CA . ALA A 1 58 ? 33.448 -5.048 -28.699 1.00 91.25 58 ALA A CA 1
ATOM 458 C C . ALA A 1 58 ? 32.740 -6.143 -27.877 1.00 91.25 58 ALA A C 1
ATOM 460 O O . ALA A 1 58 ? 33.224 -7.270 -27.805 1.00 91.25 58 ALA A O 1
ATOM 461 N N . ASP A 1 59 ? 31.555 -5.833 -27.342 1.00 95.56 59 ASP A N 1
ATOM 462 C CA . ASP A 1 59 ? 30.811 -6.714 -26.432 1.00 95.56 59 ASP A CA 1
ATOM 463 C C . ASP A 1 59 ? 29.569 -7.362 -27.070 1.00 95.56 59 ASP A C 1
ATOM 465 O O . ASP A 1 59 ? 28.878 -8.154 -26.426 1.00 95.56 59 ASP A O 1
ATOM 469 N N . GLY A 1 60 ? 29.265 -7.071 -28.340 1.00 96.25 60 GLY A N 1
ATOM 470 C CA . GLY A 1 60 ? 27.994 -7.455 -28.965 1.00 96.25 60 GLY A CA 1
ATOM 471 C C . GLY A 1 60 ? 27.717 -8.962 -28.958 1.00 96.25 60 GLY A C 1
ATOM 472 O O . GLY A 1 60 ? 26.593 -9.392 -28.689 1.00 96.25 60 GLY A O 1
ATOM 473 N N . ALA A 1 61 ? 28.749 -9.786 -29.159 1.00 96.81 61 ALA A N 1
ATOM 474 C CA . ALA A 1 61 ? 28.627 -11.242 -29.061 1.00 96.81 61 ALA A CA 1
ATOM 475 C C . ALA A 1 61 ? 28.353 -11.718 -27.622 1.00 96.81 61 ALA A C 1
ATOM 477 O O . ALA A 1 61 ? 27.631 -12.696 -27.421 1.00 96.81 61 ALA A O 1
ATOM 478 N N . ALA A 1 62 ? 28.910 -11.030 -26.621 1.00 97.69 62 ALA A N 1
ATOM 479 C CA . ALA A 1 62 ? 28.715 -11.351 -25.212 1.00 97.69 62 ALA A CA 1
ATOM 480 C C . ALA A 1 62 ? 27.306 -10.961 -24.739 1.00 97.69 62 ALA A C 1
ATOM 482 O O . ALA A 1 62 ? 26.670 -11.761 -24.053 1.00 97.69 62 ALA A O 1
ATOM 483 N N . TYR A 1 63 ? 26.788 -9.801 -25.161 1.00 98.06 63 TYR A N 1
ATOM 484 C CA . TYR A 1 63 ? 25.399 -9.403 -24.902 1.00 98.06 63 TYR A CA 1
ATOM 485 C C . TYR A 1 63 ? 24.394 -10.336 -25.585 1.00 98.06 63 TYR A C 1
ATOM 487 O O . TYR A 1 63 ? 23.436 -10.781 -24.957 1.00 98.06 63 TYR A O 1
ATOM 495 N N . THR A 1 64 ? 24.642 -10.695 -26.851 1.00 97.81 64 THR A N 1
ATOM 496 C CA . THR A 1 64 ? 23.786 -11.628 -27.607 1.00 97.81 64 THR A CA 1
ATOM 497 C C . THR A 1 64 ? 23.681 -12.976 -26.895 1.00 97.81 64 THR A C 1
ATOM 499 O O . THR A 1 64 ? 22.584 -13.511 -26.737 1.00 97.81 64 THR A O 1
ATOM 502 N N . ARG A 1 65 ? 24.816 -13.516 -26.428 1.00 96.81 65 ARG A N 1
ATOM 503 C CA . ARG A 1 65 ? 24.848 -14.786 -25.694 1.00 96.81 65 ARG A CA 1
ATOM 504 C C . ARG A 1 65 ? 24.037 -14.713 -24.402 1.00 96.81 65 ARG A C 1
ATOM 506 O O . ARG A 1 65 ? 23.258 -15.626 -24.152 1.00 96.81 65 ARG A O 1
ATOM 513 N N . HIS A 1 66 ? 24.179 -13.627 -23.641 1.00 95.25 66 HIS A N 1
ATOM 514 C CA . HIS A 1 66 ? 23.437 -13.450 -22.398 1.00 95.25 66 HIS A CA 1
ATOM 515 C C . HIS A 1 66 ? 21.927 -13.393 -22.648 1.00 95.25 66 HIS A C 1
ATOM 517 O O . HIS A 1 66 ? 21.196 -14.196 -22.073 1.00 95.25 66 HIS A O 1
ATOM 523 N N . ILE A 1 67 ? 21.465 -12.508 -23.540 1.00 96.62 67 ILE A N 1
ATOM 524 C CA . ILE A 1 67 ? 20.029 -12.348 -23.809 1.00 96.62 67 ILE A CA 1
ATOM 525 C C . ILE A 1 67 ? 19.432 -13.679 -24.282 1.00 96.62 67 ILE A C 1
ATOM 527 O O . ILE A 1 67 ? 18.412 -14.110 -23.756 1.00 96.62 67 ILE A O 1
ATOM 531 N N . LEU A 1 68 ? 20.088 -14.389 -25.207 1.00 95.62 68 LEU A N 1
ATOM 532 C CA . LEU A 1 68 ? 19.606 -15.697 -25.666 1.00 95.62 68 LEU A CA 1
ATOM 533 C C . LEU A 1 68 ? 19.640 -16.779 -24.576 1.00 95.62 68 LEU A C 1
ATOM 535 O O . LEU A 1 68 ? 18.824 -17.696 -24.629 1.00 95.62 68 LEU A O 1
ATOM 539 N N . SER A 1 69 ? 20.548 -16.691 -23.599 1.00 92.44 69 SER A N 1
ATOM 540 C CA . SER A 1 69 ? 20.620 -17.657 -22.492 1.00 92.44 69 SER A CA 1
ATOM 541 C C . SER A 1 69 ? 19.453 -17.557 -21.504 1.00 92.44 69 SER A C 1
ATOM 543 O O . SER A 1 69 ? 19.161 -18.538 -20.829 1.00 92.44 69 SER A O 1
ATOM 545 N N . GLU A 1 70 ? 18.771 -16.410 -21.462 1.00 91.12 70 GLU A N 1
ATOM 546 C CA . GLU A 1 70 ? 17.603 -16.150 -20.605 1.00 91.12 70 GLU A CA 1
ATOM 547 C C . GLU A 1 70 ? 16.265 -16.402 -21.330 1.00 91.12 70 GLU A C 1
ATOM 549 O O . GLU A 1 70 ? 15.198 -16.144 -20.775 1.00 91.12 70 GLU A O 1
ATOM 554 N N . GLN A 1 71 ? 16.297 -16.861 -22.589 1.00 94.81 71 GLN A N 1
ATOM 555 C CA . GLN A 1 71 ? 15.086 -17.098 -23.373 1.00 94.81 71 GLN A CA 1
ATOM 556 C C . GLN A 1 71 ? 14.342 -18.346 -22.875 1.00 94.81 71 GLN A C 1
ATOM 558 O O . GLN A 1 71 ? 14.908 -19.439 -22.805 1.00 94.81 71 GLN A O 1
ATOM 563 N N . ASN A 1 72 ? 13.041 -18.206 -22.623 1.00 93.38 72 ASN A N 1
ATOM 564 C CA . ASN A 1 72 ? 12.155 -19.314 -22.285 1.00 93.38 72 ASN A CA 1
ATOM 565 C C . ASN A 1 72 ? 11.977 -20.283 -23.470 1.00 93.38 72 ASN A C 1
ATOM 567 O O . ASN A 1 72 ? 12.179 -19.943 -24.640 1.00 93.38 72 ASN A O 1
ATOM 571 N N . GLY A 1 73 ? 11.518 -21.506 -23.181 1.00 91.50 73 GLY A N 1
ATOM 572 C CA . GLY A 1 73 ? 11.299 -22.542 -24.201 1.00 91.50 73 GLY A CA 1
ATOM 573 C C . GLY A 1 73 ? 10.302 -22.151 -25.304 1.00 91.50 73 GLY A C 1
ATOM 574 O O . GLY A 1 73 ? 10.455 -22.577 -26.450 1.00 91.50 73 GLY A O 1
ATOM 575 N N . ASP A 1 74 ? 9.325 -21.296 -24.994 1.00 92.94 74 ASP A N 1
ATOM 576 C CA . ASP A 1 74 ? 8.349 -20.750 -25.949 1.00 92.94 74 ASP A CA 1
ATOM 577 C C . ASP A 1 74 ? 8.874 -19.550 -26.759 1.00 92.94 74 ASP A C 1
ATOM 579 O O . ASP A 1 74 ? 8.160 -19.016 -27.603 1.00 92.94 74 ASP A O 1
ATOM 583 N N . GLY A 1 75 ? 10.128 -19.143 -26.538 1.00 95.25 75 GLY A N 1
ATOM 584 C CA . GLY A 1 75 ? 10.767 -18.003 -27.189 1.00 95.25 75 GLY A CA 1
ATOM 585 C C . GLY A 1 75 ? 10.586 -16.661 -26.478 1.00 95.25 75 GLY A C 1
ATOM 586 O O . GLY A 1 75 ? 11.140 -15.668 -26.946 1.00 95.25 75 GLY A O 1
ATOM 587 N N . SER A 1 76 ? 9.836 -16.609 -25.377 1.00 96.50 76 SER A N 1
ATOM 588 C CA . SER A 1 76 ? 9.611 -15.383 -24.605 1.00 96.50 76 SER A CA 1
ATOM 589 C C . SER A 1 76 ? 10.748 -15.060 -23.629 1.00 96.50 76 SER A C 1
ATOM 591 O O . SER A 1 76 ? 11.623 -15.886 -23.371 1.00 96.50 76 SER A O 1
ATOM 593 N N . TRP A 1 77 ? 10.702 -13.863 -23.046 1.00 96.19 77 TRP A N 1
ATOM 594 C CA . TRP A 1 77 ? 11.455 -13.499 -21.844 1.00 96.19 77 TRP A CA 1
ATOM 595 C C . TRP A 1 77 ? 10.490 -13.021 -20.758 1.00 96.19 77 TRP A C 1
ATOM 597 O O . TRP A 1 77 ? 9.555 -12.272 -21.045 1.00 96.19 77 TRP A O 1
ATOM 607 N N . GLY A 1 78 ? 10.706 -13.463 -19.519 1.00 90.44 78 GLY A N 1
ATOM 608 C CA . GLY A 1 78 ? 9.872 -13.123 -18.363 1.00 90.44 78 GLY A CA 1
ATOM 609 C C . GLY A 1 78 ? 10.368 -11.908 -17.570 1.00 90.44 78 GLY A C 1
ATOM 610 O O . GLY A 1 78 ? 11.452 -11.379 -17.803 1.00 90.44 78 GLY A O 1
ATOM 611 N N . LEU A 1 79 ? 9.574 -11.468 -16.588 1.00 84.94 79 LEU A N 1
ATOM 612 C CA . LEU A 1 79 ? 9.953 -10.389 -15.654 1.00 84.94 79 LEU A CA 1
ATOM 613 C C . LEU A 1 79 ? 11.062 -10.790 -14.665 1.00 84.94 79 LEU A C 1
ATOM 615 O O . LEU A 1 79 ? 11.663 -9.919 -14.037 1.00 84.94 79 LEU A O 1
ATOM 619 N N . ALA A 1 80 ? 11.317 -12.090 -14.545 1.00 79.44 80 ALA A N 1
ATOM 620 C CA . ALA A 1 80 ? 12.391 -12.714 -13.787 1.00 79.44 80 ALA A CA 1
ATOM 621 C C . ALA A 1 80 ? 12.765 -14.047 -14.472 1.00 79.44 80 ALA A C 1
ATOM 623 O O . ALA A 1 80 ? 11.982 -14.531 -15.304 1.00 79.44 80 ALA A O 1
ATOM 624 N N . PRO A 1 81 ? 13.915 -14.657 -14.137 1.00 71.31 81 PRO A N 1
ATOM 625 C CA . PRO A 1 81 ? 14.280 -15.981 -14.625 1.00 71.31 81 PRO A CA 1
ATOM 626 C C . PRO A 1 81 ? 13.188 -16.994 -14.284 1.00 71.31 81 PRO A C 1
ATOM 628 O O . PRO A 1 81 ? 12.595 -16.929 -13.208 1.00 71.31 81 PRO A O 1
ATOM 631 N N . GLU A 1 82 ? 12.887 -17.891 -15.224 1.00 69.44 82 GLU A N 1
ATOM 632 C CA . GLU A 1 82 ? 11.867 -18.948 -15.080 1.00 69.44 82 GLU A CA 1
ATOM 633 C C . GLU A 1 82 ? 10.426 -18.438 -14.844 1.00 69.44 82 GLU A C 1
ATOM 635 O O . GLU A 1 82 ? 9.496 -19.224 -14.655 1.00 69.44 82 GLU A O 1
ATOM 640 N N . TYR A 1 83 ? 10.201 -17.122 -14.919 1.00 81.38 83 TYR A N 1
ATOM 641 C CA . TYR A 1 83 ? 8.871 -16.527 -14.889 1.00 81.38 83 TYR A CA 1
ATOM 642 C C . TYR A 1 83 ? 8.200 -16.627 -16.269 1.00 81.38 83 TYR A C 1
ATOM 644 O O . TYR A 1 83 ? 8.890 -16.549 -17.296 1.00 81.38 83 TYR A O 1
ATOM 652 N N . PRO A 1 84 ? 6.857 -16.739 -16.337 1.00 87.19 84 PRO A N 1
ATOM 653 C CA . PRO A 1 84 ? 6.139 -16.684 -17.605 1.00 87.19 84 PRO A CA 1
ATOM 654 C C . PRO A 1 84 ? 6.520 -15.464 -18.449 1.00 87.19 84 PRO A C 1
ATOM 656 O O . PRO A 1 84 ? 6.802 -14.386 -17.915 1.00 87.19 84 PRO A O 1
ATOM 659 N N . GLY A 1 85 ? 6.499 -15.648 -19.770 1.00 91.38 85 GLY A N 1
ATOM 660 C CA . GLY A 1 85 ? 6.836 -14.609 -20.733 1.00 91.38 85 GLY A CA 1
ATOM 661 C C . GLY A 1 85 ? 6.038 -13.320 -20.546 1.00 91.38 85 GLY A C 1
ATOM 662 O O . GLY A 1 85 ? 4.834 -13.351 -20.283 1.00 91.38 85 GLY A O 1
ATOM 663 N N . ASP A 1 86 ? 6.710 -12.188 -20.734 1.00 93.62 86 ASP A N 1
ATOM 664 C CA . ASP A 1 86 ? 6.127 -10.850 -20.729 1.00 93.62 86 ASP A CA 1
ATOM 665 C C . ASP A 1 86 ? 6.303 -10.191 -22.104 1.00 93.62 86 ASP A C 1
ATOM 667 O O . ASP A 1 86 ? 7.378 -10.249 -22.710 1.00 93.62 86 ASP A O 1
ATOM 671 N N . VAL A 1 87 ? 5.239 -9.570 -22.622 1.00 95.75 87 VAL A N 1
ATOM 672 C CA . VAL A 1 87 ? 5.242 -8.962 -23.964 1.00 95.75 87 VAL A CA 1
ATOM 673 C C . VAL A 1 87 ? 6.222 -7.793 -24.063 1.00 95.75 87 VAL A C 1
ATOM 675 O O . VAL A 1 87 ? 6.866 -7.623 -25.098 1.00 95.75 87 VAL A O 1
ATOM 678 N N . SER A 1 88 ? 6.383 -7.020 -22.989 1.00 95.56 88 SER A N 1
ATOM 679 C CA . SER A 1 88 ? 7.285 -5.871 -22.945 1.00 95.56 88 SER A CA 1
ATOM 680 C C . SER A 1 88 ? 8.731 -6.348 -22.915 1.00 95.56 88 SER A C 1
ATOM 682 O O . SER A 1 88 ? 9.505 -5.987 -23.799 1.00 95.56 88 SER A O 1
ATOM 684 N N . THR A 1 89 ? 9.066 -7.250 -21.986 1.00 95.94 89 THR A N 1
ATOM 685 C CA . THR A 1 89 ? 10.417 -7.822 -21.886 1.00 95.94 89 THR A CA 1
ATOM 686 C C . THR A 1 89 ? 10.832 -8.519 -23.178 1.00 95.94 89 THR A C 1
ATOM 688 O O . THR A 1 89 ? 11.939 -8.307 -23.669 1.00 95.94 89 THR A O 1
ATOM 691 N N . THR A 1 90 ? 9.937 -9.318 -23.765 1.00 98.12 90 THR A N 1
ATOM 692 C CA . THR A 1 90 ? 10.216 -10.040 -25.015 1.00 98.12 90 THR A CA 1
ATOM 693 C C . THR A 1 90 ? 10.449 -9.074 -26.176 1.00 98.12 90 THR A C 1
ATOM 695 O O . THR A 1 90 ? 11.372 -9.276 -26.963 1.00 98.12 90 THR A O 1
ATOM 698 N N . THR A 1 91 ? 9.654 -8.003 -26.274 1.00 98.06 91 THR A N 1
ATOM 699 C CA . THR A 1 91 ? 9.812 -6.985 -27.326 1.00 98.06 91 THR A CA 1
ATOM 700 C C . THR A 1 91 ? 11.146 -6.248 -27.193 1.00 98.06 91 THR A C 1
ATOM 702 O O . THR A 1 91 ? 11.841 -6.050 -28.190 1.00 98.06 91 THR A O 1
ATOM 705 N N . GLU A 1 92 ? 11.537 -5.876 -25.973 1.00 98.12 92 GLU A N 1
ATOM 706 C CA . GLU A 1 92 ? 12.810 -5.195 -25.720 1.00 98.12 92 GLU A CA 1
ATOM 707 C C . GLU A 1 92 ? 14.016 -6.101 -26.013 1.00 98.12 92 GLU A C 1
ATOM 709 O O . GLU A 1 92 ? 14.934 -5.697 -26.730 1.00 98.12 92 GLU A O 1
ATOM 714 N N . ALA A 1 93 ? 13.986 -7.355 -25.549 1.00 97.94 93 ALA A N 1
ATOM 715 C CA . ALA A 1 93 ? 15.025 -8.343 -25.840 1.00 97.94 93 ALA A CA 1
ATOM 716 C C . ALA A 1 93 ? 15.168 -8.600 -27.352 1.00 97.94 93 ALA A C 1
ATOM 718 O O . ALA A 1 93 ? 16.281 -8.621 -27.882 1.00 97.94 93 ALA A O 1
ATOM 719 N N . TYR A 1 94 ? 14.045 -8.734 -28.066 1.00 98.12 94 TYR A N 1
ATOM 720 C CA . TYR A 1 94 ? 14.025 -8.921 -29.517 1.00 98.12 94 TYR A CA 1
ATOM 721 C C . TYR A 1 94 ? 14.644 -7.725 -30.258 1.00 98.12 94 TYR A C 1
ATOM 723 O O . TYR A 1 94 ? 15.479 -7.913 -31.148 1.00 98.12 94 TYR A O 1
ATOM 731 N N . LEU A 1 95 ? 14.293 -6.490 -29.876 1.00 97.56 95 LEU A N 1
ATOM 732 C CA . LEU A 1 95 ? 14.887 -5.288 -30.468 1.00 97.56 95 LEU A CA 1
ATOM 733 C C . LEU A 1 95 ? 16.396 -5.213 -30.199 1.00 97.56 95 LEU A C 1
ATOM 735 O O . LEU A 1 95 ? 17.164 -4.929 -31.119 1.00 97.56 95 LEU A O 1
ATOM 739 N N . ALA A 1 96 ? 16.837 -5.506 -28.975 1.00 97.56 96 ALA A N 1
ATOM 740 C CA . ALA A 1 96 ? 18.255 -5.509 -28.628 1.00 97.56 96 ALA A CA 1
ATOM 741 C C . ALA A 1 96 ? 19.044 -6.523 -29.469 1.00 97.56 96 ALA A C 1
ATOM 743 O O . ALA A 1 96 ? 20.096 -6.190 -30.016 1.00 97.56 96 ALA A O 1
ATOM 744 N N . LEU A 1 97 ? 18.506 -7.731 -29.666 1.00 97.44 97 LEU A N 1
ATOM 745 C CA . LEU A 1 97 ? 19.109 -8.741 -30.539 1.00 97.44 97 LEU A CA 1
ATOM 746 C C . LEU A 1 97 ? 19.207 -8.267 -31.998 1.00 97.44 97 LEU A C 1
ATOM 748 O O . LEU A 1 97 ? 20.246 -8.490 -32.626 1.00 97.44 97 LEU A O 1
ATOM 752 N N . LYS A 1 98 ? 18.189 -7.571 -32.528 1.00 95.94 98 LYS A N 1
ATOM 753 C CA . LYS A 1 98 ? 18.250 -6.962 -33.873 1.00 95.94 98 LYS A CA 1
ATOM 754 C C . LYS A 1 98 ? 19.316 -5.869 -33.965 1.00 95.94 98 LYS A C 1
ATOM 756 O O . LYS A 1 98 ? 20.070 -5.854 -34.935 1.00 95.94 98 LYS A O 1
ATOM 761 N N . ILE A 1 99 ? 19.427 -4.996 -32.959 1.00 96.25 99 ILE A N 1
ATOM 762 C CA . ILE A 1 99 ? 20.474 -3.956 -32.896 1.00 96.25 99 ILE A CA 1
ATOM 763 C C . ILE A 1 99 ? 21.872 -4.591 -32.926 1.00 96.25 99 ILE A C 1
ATOM 765 O O . ILE A 1 99 ? 22.761 -4.096 -33.617 1.00 96.25 99 ILE A O 1
ATOM 769 N N . LEU A 1 100 ? 22.052 -5.723 -32.243 1.00 95.88 100 LEU A N 1
ATOM 770 C CA . LEU A 1 100 ? 23.304 -6.484 -32.225 1.00 95.88 100 LEU A CA 1
ATOM 771 C C . LEU A 1 100 ? 23.567 -7.301 -33.508 1.00 95.88 100 LEU A C 1
ATOM 773 O O . LEU A 1 100 ? 24.623 -7.923 -33.626 1.00 95.88 100 LEU A O 1
ATOM 777 N N . GLY A 1 101 ? 22.649 -7.294 -34.482 1.00 94.06 101 GLY A N 1
ATOM 778 C CA . GLY A 1 101 ? 22.806 -7.970 -35.775 1.00 94.06 101 GLY A CA 1
ATOM 779 C C . GLY A 1 101 ? 22.292 -9.413 -35.825 1.00 94.06 101 GLY A C 1
ATOM 780 O O . GLY A 1 101 ? 22.626 -10.148 -36.755 1.00 94.06 101 GLY A O 1
ATOM 781 N N . THR A 1 102 ? 21.482 -9.839 -34.853 1.00 95.19 102 THR A N 1
ATOM 782 C CA . THR A 1 102 ? 20.833 -11.160 -34.874 1.00 95.19 102 THR A CA 1
ATOM 783 C C . THR A 1 102 ? 19.734 -11.189 -35.938 1.00 95.19 102 THR A C 1
ATOM 785 O O . THR A 1 102 ? 18.843 -10.340 -35.939 1.00 95.19 102 THR A O 1
ATOM 788 N N . SER A 1 103 ? 19.776 -12.176 -36.842 1.00 94.00 103 SER A N 1
ATOM 789 C CA . SER A 1 103 ? 18.767 -12.314 -37.902 1.00 94.00 103 SER A CA 1
ATOM 790 C C . SER A 1 103 ? 17.392 -12.695 -37.327 1.00 94.00 103 SER A C 1
ATOM 792 O O . SER A 1 103 ? 17.326 -13.630 -36.527 1.00 94.00 103 SER A O 1
ATOM 794 N N . PRO A 1 104 ? 16.287 -12.056 -37.761 1.00 93.56 104 PRO A N 1
ATOM 795 C CA . PRO A 1 104 ? 14.931 -12.411 -37.330 1.00 93.56 104 PRO A CA 1
ATOM 796 C C . PRO A 1 104 ? 14.474 -13.799 -37.819 1.00 93.56 104 PRO A C 1
ATOM 798 O O . PRO A 1 104 ? 13.479 -14.329 -37.325 1.00 93.56 104 PRO A O 1
ATOM 801 N N . ASP A 1 105 ? 15.196 -14.406 -38.766 1.00 94.25 105 ASP A N 1
ATOM 802 C CA . ASP A 1 105 ? 14.840 -15.695 -39.369 1.00 94.25 105 ASP A CA 1
ATOM 803 C C . ASP A 1 105 ? 15.358 -16.909 -38.589 1.00 94.25 105 ASP A C 1
ATOM 805 O O . ASP A 1 105 ? 15.028 -18.047 -38.927 1.00 94.25 105 ASP A O 1
ATOM 809 N N . ILE A 1 106 ? 16.167 -16.707 -37.544 1.00 96.31 106 ILE A N 1
ATOM 810 C CA . ILE A 1 106 ? 16.624 -17.826 -36.715 1.00 96.31 106 ILE A CA 1
ATOM 811 C C . ILE A 1 106 ? 15.483 -18.344 -35.821 1.00 96.31 106 ILE A C 1
ATOM 813 O O . ILE A 1 106 ? 14.644 -17.554 -35.378 1.00 96.31 106 ILE A O 1
ATOM 817 N N . PRO A 1 107 ? 15.469 -19.643 -35.460 1.00 97.06 107 PRO A N 1
ATOM 818 C CA . PRO A 1 107 ? 14.362 -20.231 -34.703 1.00 97.06 107 PRO A CA 1
ATOM 819 C C . PRO A 1 107 ? 14.039 -19.532 -33.374 1.00 97.06 107 PRO A C 1
ATOM 821 O O . PRO A 1 107 ? 12.874 -19.457 -32.995 1.00 97.06 107 PRO A O 1
ATOM 824 N N . SER A 1 108 ? 15.042 -19.020 -32.650 1.00 96.12 108 SER A N 1
ATOM 825 C CA . SER A 1 108 ? 14.817 -18.285 -31.394 1.00 96.12 108 SER A CA 1
ATOM 826 C C . SER A 1 108 ? 14.057 -16.975 -31.606 1.00 96.12 108 SER A C 1
ATOM 828 O O . SER A 1 108 ? 13.138 -16.683 -30.844 1.00 96.12 108 SER A O 1
ATOM 830 N N . MET A 1 109 ? 14.388 -16.214 -32.652 1.00 97.69 109 MET A N 1
ATOM 831 C CA . MET A 1 109 ? 13.714 -14.955 -32.993 1.00 97.69 109 MET A CA 1
ATOM 832 C C . MET A 1 109 ? 12.304 -15.200 -33.544 1.00 97.69 109 MET A C 1
ATOM 834 O O . MET A 1 109 ? 11.375 -14.476 -33.196 1.00 97.69 109 MET A O 1
ATOM 838 N N . GLN A 1 110 ? 12.110 -16.262 -34.333 1.00 97.94 110 GLN A N 1
ATOM 839 C CA . GLN A 1 110 ? 10.787 -16.644 -34.838 1.00 97.94 110 GLN A CA 1
ATOM 840 C C . GLN A 1 110 ? 9.810 -16.966 -33.699 1.00 97.94 110 GLN A C 1
ATOM 842 O O . GLN A 1 110 ? 8.706 -16.426 -33.685 1.00 97.94 110 GLN A O 1
ATOM 847 N N . ARG A 1 111 ? 10.238 -17.762 -32.708 1.00 98.06 111 ARG A N 1
ATOM 848 C CA . ARG A 1 111 ? 9.416 -18.064 -31.523 1.00 98.06 111 ARG A CA 1
ATOM 849 C C . ARG A 1 111 ? 9.105 -16.816 -30.696 1.00 98.06 111 ARG A C 1
ATOM 851 O O . ARG A 1 111 ? 7.966 -16.627 -30.284 1.00 98.06 111 ARG A O 1
ATOM 858 N N . ALA A 1 112 ? 10.087 -15.932 -30.506 1.00 98.12 112 ALA A N 1
ATOM 859 C CA . ALA A 1 112 ? 9.876 -14.658 -29.818 1.00 98.12 112 ALA A CA 1
ATOM 860 C C . ALA A 1 112 ? 8.814 -13.794 -30.519 1.00 98.12 112 ALA A C 1
ATOM 862 O O . ALA A 1 112 ? 7.898 -13.285 -29.874 1.00 98.12 112 ALA A O 1
ATOM 863 N N . ARG A 1 113 ? 8.886 -13.683 -31.852 1.00 98.06 113 ARG A N 1
ATOM 864 C CA . ARG A 1 113 ? 7.875 -12.990 -32.662 1.00 98.06 113 ARG A CA 1
ATOM 865 C C . ARG A 1 113 ? 6.495 -13.626 -32.513 1.00 98.06 113 ARG A C 1
ATOM 867 O O . ARG A 1 113 ? 5.521 -12.914 -32.287 1.00 98.06 113 ARG A O 1
ATOM 874 N N . GLU A 1 114 ? 6.402 -14.950 -32.619 1.00 97.69 114 GLU A N 1
ATOM 875 C CA . GLU A 1 114 ? 5.142 -15.684 -32.442 1.00 97.69 114 GLU A CA 1
ATOM 876 C C . GLU A 1 114 ? 4.527 -15.435 -31.059 1.00 97.69 114 GLU A C 1
ATOM 878 O O . GLU A 1 114 ? 3.324 -15.183 -30.958 1.00 97.69 114 GLU A O 1
ATOM 883 N N . PHE A 1 115 ? 5.348 -15.432 -30.005 1.00 97.94 115 PHE A N 1
ATOM 884 C CA . PHE A 1 115 ? 4.912 -15.103 -28.653 1.00 97.94 115 PHE A CA 1
ATOM 885 C C . PHE A 1 115 ? 4.372 -13.671 -28.549 1.00 97.94 115 PHE A C 1
ATOM 887 O O . PHE A 1 115 ? 3.286 -13.467 -28.000 1.00 97.94 115 PHE A O 1
ATOM 894 N N . VAL A 1 116 ? 5.096 -12.681 -29.087 1.00 97.94 116 VAL A N 1
ATOM 895 C CA . VAL A 1 116 ? 4.679 -11.268 -29.049 1.00 97.94 116 VAL A CA 1
ATOM 896 C C . VAL A 1 116 ? 3.345 -11.085 -29.765 1.00 97.94 116 VAL A C 1
ATOM 898 O O . VAL A 1 116 ? 2.422 -10.511 -29.189 1.00 97.94 116 VAL A O 1
ATOM 901 N N . LEU A 1 117 ? 3.192 -11.641 -30.971 1.00 97.12 117 LEU A N 1
ATOM 902 C CA . LEU A 1 117 ? 1.939 -11.570 -31.729 1.00 97.12 117 LEU A CA 1
ATOM 903 C C . LEU A 1 117 ? 0.783 -12.244 -30.976 1.00 97.12 117 LEU A C 1
ATOM 905 O O . LEU A 1 117 ? -0.298 -11.666 -30.853 1.00 97.12 117 LEU A O 1
ATOM 909 N N . LYS A 1 118 ? 1.015 -13.428 -30.396 1.00 95.94 118 LYS A N 1
ATOM 910 C CA . LYS A 1 118 ? 0.017 -14.138 -29.580 1.00 95.94 118 LYS A CA 1
ATOM 911 C C . LYS A 1 118 ? -0.389 -13.355 -28.325 1.00 95.94 118 LYS A C 1
ATOM 913 O O . LYS A 1 118 ? -1.522 -13.492 -27.868 1.00 95.94 118 LYS A O 1
ATOM 918 N N . SER A 1 119 ? 0.506 -12.526 -27.796 1.00 92.94 119 SER A N 1
ATOM 919 C CA . SER A 1 119 ? 0.297 -11.718 -26.588 1.00 92.94 119 SER A CA 1
ATOM 920 C C . SER A 1 119 ? -0.314 -10.335 -26.862 1.00 92.94 119 SER A C 1
ATOM 922 O O . SER A 1 119 ? -0.336 -9.492 -25.970 1.00 92.94 119 SER A O 1
ATOM 924 N N . GLY A 1 120 ? -0.824 -10.087 -28.075 1.00 92.19 120 GLY A N 1
ATOM 925 C CA . GLY A 1 120 ? -1.448 -8.812 -28.455 1.00 92.19 120 GLY A CA 1
ATOM 926 C C . GLY A 1 120 ? -0.542 -7.865 -29.250 1.00 92.19 120 GLY A C 1
ATOM 927 O O . GLY A 1 120 ? -0.958 -6.755 -29.581 1.00 92.19 120 GLY A O 1
ATOM 928 N N . GLY A 1 121 ? 0.674 -8.301 -29.590 1.00 94.00 121 GLY A N 1
ATOM 929 C CA . GLY A 1 121 ? 1.658 -7.524 -30.338 1.00 94.00 121 GLY A CA 1
ATOM 930 C C . GLY A 1 121 ? 2.277 -6.376 -29.537 1.00 94.00 121 GLY A C 1
ATOM 931 O O . GLY A 1 121 ? 1.992 -6.176 -28.355 1.00 94.00 121 GLY A O 1
ATOM 932 N N . VAL A 1 122 ? 3.098 -5.569 -30.213 1.00 94.25 122 VAL A N 1
ATOM 933 C CA . VAL A 1 122 ? 3.771 -4.391 -29.621 1.00 94.25 122 VAL A CA 1
ATOM 934 C C . VAL A 1 122 ? 2.781 -3.387 -29.014 1.00 94.25 122 VAL A C 1
ATOM 936 O O . VAL A 1 122 ? 3.122 -2.672 -28.077 1.00 94.25 122 VAL A O 1
ATOM 939 N N . ALA A 1 123 ? 1.527 -3.363 -29.467 1.00 91.62 123 ALA A N 1
ATOM 940 C CA . ALA A 1 123 ? 0.486 -2.516 -28.889 1.00 91.62 123 ALA A CA 1
ATOM 941 C C . ALA A 1 123 ? 0.220 -2.790 -27.392 1.00 91.62 123 ALA A C 1
ATOM 943 O O . ALA A 1 123 ? -0.210 -1.890 -26.669 1.00 91.62 123 ALA A O 1
ATOM 944 N N . GLY A 1 124 ? 0.480 -4.017 -26.927 1.00 89.94 124 GLY A N 1
ATOM 945 C CA . GLY A 1 124 ? 0.256 -4.452 -25.548 1.00 89.94 124 GLY A CA 1
ATOM 946 C C . GLY A 1 124 ? 1.389 -4.135 -24.567 1.00 89.94 124 GLY A C 1
ATOM 947 O O . GLY A 1 124 ? 1.264 -4.481 -23.396 1.00 89.94 124 GLY A O 1
ATOM 948 N N . VAL A 1 125 ? 2.488 -3.507 -25.004 1.00 93.00 125 VAL A N 1
ATOM 949 C CA . VAL A 1 125 ? 3.640 -3.235 -24.125 1.00 93.00 125 VAL A CA 1
ATOM 950 C C . VAL A 1 125 ? 3.372 -2.101 -23.129 1.00 93.00 125 VAL A C 1
ATOM 952 O O . VAL A 1 125 ? 2.607 -1.165 -23.408 1.00 93.00 125 VAL A O 1
ATOM 955 N N . ARG A 1 126 ? 4.056 -2.173 -21.980 1.00 92.06 126 ARG A N 1
ATOM 956 C CA . ARG A 1 126 ? 4.020 -1.178 -20.894 1.00 92.06 126 ARG A CA 1
ATOM 957 C C . ARG A 1 126 ? 4.514 0.202 -21.339 1.00 92.06 126 ARG A C 1
ATOM 959 O O . ARG A 1 126 ? 5.300 0.326 -22.280 1.00 92.06 126 ARG A O 1
ATOM 966 N N . VAL A 1 127 ? 4.118 1.252 -20.624 1.00 91.31 127 VAL A N 1
ATOM 967 C CA . VAL A 1 127 ? 4.423 2.659 -20.928 1.00 91.31 127 VAL A CA 1
ATOM 968 C C . VAL A 1 127 ? 5.927 2.922 -21.014 1.00 91.31 127 VAL A C 1
ATOM 970 O O . VAL A 1 127 ? 6.360 3.620 -21.929 1.00 91.31 127 VAL A O 1
ATOM 973 N N . PHE A 1 128 ? 6.735 2.334 -20.128 1.00 90.69 128 PHE A N 1
ATOM 974 C CA . PHE A 1 128 ? 8.199 2.440 -20.203 1.00 90.69 128 PHE A CA 1
ATOM 975 C C . PHE A 1 128 ? 8.753 1.939 -21.541 1.00 90.69 128 PHE A C 1
ATOM 977 O O . PHE A 1 128 ? 9.504 2.646 -22.212 1.00 90.69 128 PHE A O 1
ATOM 984 N N . THR A 1 129 ? 8.309 0.764 -21.981 1.00 94.69 129 THR A N 1
ATOM 985 C CA . THR A 1 129 ? 8.705 0.185 -23.267 1.00 94.69 129 THR A CA 1
ATOM 986 C C . THR A 1 129 ? 8.224 1.048 -24.427 1.00 94.69 129 THR A C 1
ATOM 988 O O . THR A 1 129 ? 8.982 1.287 -25.361 1.00 94.69 129 THR A O 1
ATOM 991 N N . ARG A 1 130 ? 7.007 1.607 -24.357 1.00 95.38 130 ARG A N 1
ATOM 992 C CA . ARG A 1 130 ? 6.518 2.560 -25.371 1.00 95.38 130 ARG A CA 1
ATOM 993 C C . ARG A 1 130 ? 7.429 3.777 -25.495 1.00 95.38 130 ARG A C 1
ATOM 995 O O . ARG A 1 130 ? 7.693 4.203 -26.613 1.00 95.38 130 ARG A O 1
ATOM 1002 N N . ILE A 1 131 ? 7.924 4.317 -24.378 1.00 95.06 131 ILE A N 1
ATOM 1003 C CA . ILE A 1 131 ? 8.867 5.444 -24.380 1.00 95.06 131 ILE A CA 1
ATOM 1004 C C . ILE A 1 131 ? 10.157 5.053 -25.107 1.00 95.06 131 ILE A C 1
ATOM 1006 O O . ILE A 1 131 ? 10.561 5.769 -26.018 1.00 95.06 131 ILE A O 1
ATOM 1010 N N . PHE A 1 132 ? 10.775 3.916 -24.772 1.00 95.06 132 PHE A N 1
ATOM 1011 C CA . PHE A 1 132 ? 12.016 3.476 -25.426 1.00 95.06 132 PHE A CA 1
ATOM 1012 C C . PHE A 1 132 ? 11.834 3.101 -26.899 1.00 95.06 132 PHE A C 1
ATOM 1014 O O . PHE A 1 132 ? 12.696 3.378 -27.722 1.00 95.06 132 PHE A O 1
ATOM 1021 N N . LEU A 1 133 ? 10.697 2.527 -27.284 1.00 96.12 133 LEU A N 1
ATOM 1022 C CA . LEU A 1 133 ? 10.402 2.299 -28.699 1.00 96.12 133 LEU A CA 1
ATOM 1023 C C . LEU A 1 133 ? 10.151 3.625 -29.438 1.00 96.12 133 LEU A C 1
ATOM 1025 O O . LEU A 1 133 ? 10.577 3.790 -30.584 1.00 96.12 133 LEU A O 1
ATOM 1029 N N . ALA A 1 134 ? 9.512 4.599 -28.784 1.00 95.94 134 ALA A N 1
ATOM 1030 C CA . ALA A 1 134 ? 9.280 5.922 -29.353 1.00 95.94 134 ALA A CA 1
ATOM 1031 C C . ALA A 1 134 ? 10.575 6.717 -29.561 1.00 95.94 134 ALA A C 1
ATOM 1033 O O . ALA A 1 134 ? 10.673 7.445 -30.552 1.00 95.94 134 ALA A O 1
ATOM 1034 N N . THR A 1 135 ? 11.600 6.526 -28.718 1.00 96.31 135 THR A N 1
ATOM 1035 C CA . THR A 1 135 ? 12.918 7.145 -28.940 1.00 96.31 135 THR A CA 1
ATOM 1036 C C . THR A 1 135 ? 13.613 6.640 -30.205 1.00 96.31 135 THR A C 1
ATOM 1038 O O . THR A 1 135 ? 14.524 7.311 -30.669 1.00 96.31 135 THR A O 1
ATOM 1041 N N . PHE A 1 136 ? 13.176 5.537 -30.820 1.00 96.19 136 PHE A N 1
ATOM 1042 C CA . PHE A 1 136 ? 13.652 5.069 -32.132 1.00 96.19 136 PHE A CA 1
ATOM 1043 C C . PHE A 1 136 ? 12.618 5.220 -33.257 1.00 96.19 136 PHE A C 1
ATOM 1045 O O . PHE A 1 136 ? 12.830 4.736 -34.367 1.00 96.19 136 PHE A O 1
ATOM 1052 N N . GLY A 1 137 ? 11.477 5.864 -32.991 1.00 94.06 137 GLY A N 1
ATOM 1053 C CA . GLY A 1 137 ? 10.389 5.990 -33.965 1.00 94.06 137 GLY A CA 1
ATOM 1054 C C . GLY A 1 137 ? 9.638 4.680 -34.245 1.00 94.06 137 GLY A C 1
ATOM 1055 O O . GLY A 1 137 ? 8.859 4.617 -35.193 1.00 94.06 137 GLY A O 1
ATOM 1056 N N . LEU A 1 138 ? 9.837 3.646 -33.420 1.00 94.00 138 LEU A N 1
ATOM 1057 C CA . LEU A 1 138 ? 9.153 2.351 -33.521 1.00 94.00 138 LEU A CA 1
ATOM 1058 C C . LEU A 1 138 ? 7.760 2.363 -32.869 1.00 94.00 138 LEU A C 1
ATOM 1060 O O . LEU A 1 138 ? 6.973 1.437 -33.062 1.00 94.00 138 LEU A O 1
ATOM 1064 N N . PHE A 1 139 ? 7.451 3.417 -32.110 1.00 94.56 139 PHE A N 1
ATOM 1065 C CA . PHE A 1 139 ? 6.162 3.662 -31.467 1.00 94.56 139 PHE A CA 1
ATOM 1066 C C . PHE A 1 139 ? 5.843 5.168 -31.518 1.00 94.56 139 PHE A C 1
ATOM 1068 O O . PHE A 1 139 ? 6.751 5.985 -31.353 1.00 94.56 139 PHE A O 1
ATOM 1075 N N . PRO A 1 140 ? 4.592 5.597 -31.755 1.00 93.38 140 PRO A N 1
ATOM 1076 C CA . PRO A 1 140 ? 4.282 7.022 -31.807 1.00 93.38 140 PRO A CA 1
ATOM 1077 C C . PRO A 1 140 ? 4.314 7.673 -30.415 1.00 93.38 140 PRO A C 1
ATOM 1079 O O . PRO A 1 140 ? 3.671 7.202 -29.479 1.00 93.38 140 PRO A O 1
ATOM 1082 N N . TRP A 1 141 ? 4.978 8.829 -30.293 1.00 93.25 141 TRP A N 1
ATOM 1083 C CA . TRP A 1 141 ? 5.008 9.641 -29.061 1.00 93.25 141 TRP A CA 1
ATOM 1084 C C . TRP A 1 141 ? 3.630 10.128 -28.584 1.00 93.25 141 TRP A C 1
ATOM 1086 O O . TRP A 1 141 ? 3.487 10.537 -27.431 1.00 93.25 141 TRP A O 1
ATOM 1096 N N . ASP A 1 142 ? 2.626 10.124 -29.461 1.00 90.31 142 ASP A N 1
ATOM 1097 C CA . ASP A 1 142 ? 1.246 10.471 -29.109 1.00 90.31 142 ASP A CA 1
ATOM 1098 C C . ASP A 1 142 ? 0.486 9.312 -28.445 1.00 90.31 142 ASP A C 1
ATOM 1100 O O . ASP A 1 142 ? -0.525 9.549 -27.791 1.00 90.31 142 ASP A O 1
ATOM 1104 N N . ALA A 1 143 ? 1.020 8.088 -28.517 1.00 90.62 143 ALA A N 1
ATOM 1105 C CA . ALA A 1 143 ? 0.518 6.909 -27.812 1.00 90.62 143 ALA A CA 1
ATOM 1106 C C . ALA A 1 143 ? 1.247 6.655 -26.472 1.00 90.62 143 ALA A C 1
ATOM 1108 O O . ALA A 1 143 ? 1.213 5.544 -25.930 1.00 90.62 143 ALA A O 1
ATOM 1109 N N . VAL A 1 144 ? 1.893 7.697 -25.932 1.00 92.31 144 VAL A N 1
ATOM 1110 C CA . VAL A 1 144 ? 2.533 7.744 -24.609 1.00 92.31 144 VAL A CA 1
ATOM 1111 C C . VAL A 1 144 ? 1.794 8.778 -23.736 1.00 92.31 144 VAL A C 1
ATOM 1113 O O . VAL A 1 144 ? 1.537 9.888 -24.220 1.00 92.31 144 VAL A O 1
ATOM 1116 N N . PRO A 1 145 ? 1.475 8.469 -22.459 1.00 92.06 145 PRO A N 1
ATOM 1117 C CA . PRO A 1 145 ? 0.874 9.425 -21.526 1.00 92.06 145 PRO A CA 1
ATOM 1118 C C . PRO A 1 145 ? 1.645 10.748 -21.410 1.00 92.06 145 PRO A C 1
ATOM 1120 O O . PRO A 1 145 ? 2.869 10.802 -21.555 1.00 92.06 145 PRO A O 1
ATOM 1123 N N . GLN A 1 146 ? 0.947 11.836 -21.084 1.00 91.25 146 GLN A N 1
ATOM 1124 C CA . GLN A 1 146 ? 1.582 13.131 -20.865 1.00 91.25 146 GLN A CA 1
ATOM 1125 C C . GLN A 1 146 ? 2.363 13.160 -19.546 1.00 91.25 146 GLN A C 1
ATOM 1127 O O . GLN A 1 146 ? 1.802 13.077 -18.456 1.00 91.25 146 GLN A O 1
ATOM 1132 N N . LEU A 1 147 ? 3.668 13.412 -19.655 1.00 92.25 147 LEU A N 1
ATOM 1133 C CA . LEU A 1 147 ? 4.571 13.707 -18.541 1.00 92.25 147 LEU A CA 1
ATOM 1134 C C . LEU A 1 147 ? 5.155 15.125 -18.690 1.00 92.25 147 LEU A C 1
ATOM 1136 O O . LEU A 1 147 ? 6.242 15.299 -19.248 1.00 92.25 147 LEU A O 1
ATOM 1140 N N . PRO A 1 148 ? 4.428 16.175 -18.266 1.00 93.81 148 PRO A N 1
ATOM 1141 C CA . PRO A 1 148 ? 4.891 17.555 -18.393 1.00 93.81 148 PRO A CA 1
ATOM 1142 C C . PRO A 1 148 ? 6.007 17.869 -17.386 1.00 93.81 148 PRO A C 1
ATOM 1144 O O . PRO A 1 148 ? 5.850 17.628 -16.191 1.00 93.81 148 PRO A O 1
ATOM 1147 N N . VAL A 1 149 ? 7.103 18.491 -17.841 1.00 95.25 149 VAL A N 1
ATOM 1148 C CA . VAL A 1 149 ? 8.229 18.901 -16.969 1.00 95.25 149 VAL A CA 1
ATOM 1149 C C . VAL A 1 149 ? 7.815 19.809 -15.820 1.00 95.25 149 VAL A C 1
ATOM 1151 O O . VAL A 1 149 ? 8.480 19.837 -14.794 1.00 95.25 149 VAL A O 1
ATOM 1154 N N . GLU A 1 150 ? 6.701 20.525 -15.953 1.00 95.12 150 GLU A N 1
ATOM 1155 C CA . GLU A 1 150 ? 6.127 21.379 -14.919 1.00 95.12 150 GLU A CA 1
ATOM 1156 C C . GLU A 1 150 ? 5.787 20.617 -13.629 1.00 95.12 150 GLU A C 1
ATOM 1158 O O . GLU A 1 150 ? 5.694 21.245 -12.576 1.00 95.12 150 GLU A O 1
ATOM 1163 N N . LEU A 1 151 ? 5.676 19.282 -13.672 1.00 93.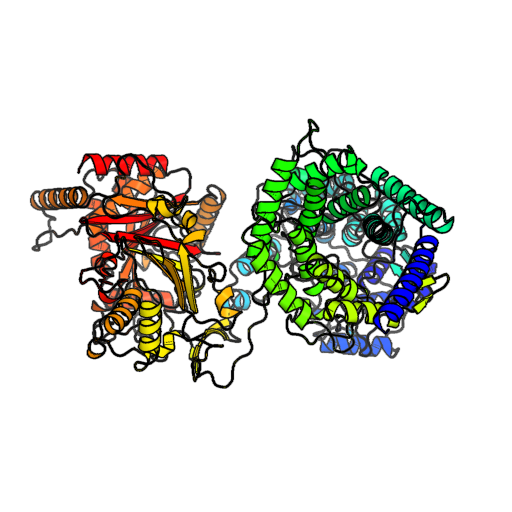56 151 LEU A N 1
ATOM 1164 C CA . LEU A 1 151 ? 5.521 18.436 -12.486 1.00 93.56 151 LEU A CA 1
ATOM 1165 C C . LEU A 1 151 ? 6.623 18.682 -11.437 1.00 93.56 151 LEU A C 1
ATOM 1167 O O . LEU A 1 151 ? 6.340 18.626 -10.240 1.00 93.56 151 LEU A O 1
ATOM 1171 N N . ILE A 1 152 ? 7.847 19.024 -11.865 1.00 95.50 152 ILE A N 1
ATOM 1172 C CA . ILE A 1 152 ? 8.976 19.337 -10.969 1.00 95.50 152 ILE A CA 1
ATOM 1173 C C . ILE A 1 152 ? 8.719 20.569 -10.087 1.00 95.50 152 ILE A C 1
ATOM 1175 O O . ILE A 1 152 ? 9.348 20.736 -9.046 1.00 95.50 152 ILE A O 1
ATOM 1179 N N . LEU A 1 153 ? 7.805 21.452 -10.503 1.00 93.62 153 LEU A N 1
ATOM 1180 C CA . LEU A 1 153 ? 7.510 22.705 -9.810 1.00 93.62 153 LEU A CA 1
ATOM 1181 C C . LEU A 1 153 ? 6.465 22.539 -8.701 1.00 93.62 153 LEU A C 1
ATOM 1183 O O . LEU A 1 153 ? 6.248 23.477 -7.932 1.00 93.62 153 LEU A O 1
ATOM 1187 N N . LEU A 1 154 ? 5.795 21.384 -8.618 1.00 91.25 154 LEU A N 1
ATOM 1188 C CA . LEU A 1 154 ? 4.780 21.156 -7.595 1.00 91.25 154 LEU A CA 1
ATOM 1189 C C . LEU A 1 154 ? 5.443 21.025 -6.212 1.00 91.25 154 LEU A C 1
ATOM 1191 O O . LEU A 1 154 ? 6.309 20.167 -6.026 1.00 91.25 154 LEU A O 1
ATOM 1195 N N . PRO A 1 155 ? 5.051 21.848 -5.221 1.00 86.38 155 PRO A N 1
ATOM 1196 C CA . PRO A 1 155 ? 5.668 21.823 -3.901 1.00 86.38 155 PRO A CA 1
ATOM 1197 C C . PRO A 1 155 ? 5.321 20.534 -3.143 1.00 86.38 155 PRO A C 1
ATOM 1199 O O . PRO A 1 155 ? 4.263 19.941 -3.347 1.00 86.38 155 PRO A O 1
ATOM 1202 N N . SER A 1 156 ? 6.169 20.143 -2.187 1.00 84.12 156 SER A N 1
ATOM 1203 C CA . SER A 1 156 ? 6.027 18.896 -1.410 1.00 84.12 156 SER A CA 1
ATOM 1204 C C . SER A 1 156 ? 4.737 18.793 -0.576 1.00 84.12 156 SER A C 1
ATOM 1206 O O . SER A 1 156 ? 4.374 17.698 -0.138 1.00 84.12 156 SER A O 1
ATOM 1208 N N . ILE A 1 157 ? 4.030 19.913 -0.368 1.00 80.50 157 ILE A N 1
ATOM 1209 C CA . ILE A 1 157 ? 2.719 19.976 0.297 1.00 80.50 157 ILE A CA 1
ATOM 1210 C C . ILE A 1 157 ? 1.554 19.539 -0.612 1.00 80.50 157 ILE A C 1
ATOM 1212 O O . ILE A 1 157 ? 0.496 19.146 -0.106 1.00 80.50 157 ILE A O 1
ATOM 1216 N N . CYS A 1 158 ? 1.728 19.594 -1.939 1.00 82.38 158 CYS A N 1
ATOM 1217 C CA . CYS A 1 158 ? 0.711 19.183 -2.905 1.00 82.38 158 CYS A CA 1
ATOM 1218 C C . CYS A 1 158 ? 0.487 17.662 -2.859 1.00 82.38 158 CYS A C 1
ATOM 1220 O O . CYS A 1 158 ? 1.439 16.909 -2.677 1.00 82.38 158 CYS A O 1
ATOM 1222 N N . PRO A 1 159 ? -0.751 17.175 -3.061 1.00 79.19 159 PRO A N 1
ATOM 1223 C CA . PRO A 1 159 ? -1.040 15.738 -3.041 1.00 79.19 159 PRO A CA 1
ATOM 1224 C C . PRO A 1 159 ? -0.384 14.977 -4.204 1.00 79.19 159 PRO A C 1
ATOM 1226 O O . PRO A 1 159 ? -0.092 13.796 -4.064 1.00 79.19 159 PRO A O 1
ATOM 1229 N N . ILE A 1 160 ? -0.133 15.659 -5.324 1.00 87.50 160 ILE A N 1
ATOM 1230 C CA . ILE A 1 160 ? 0.628 15.157 -6.470 1.00 87.50 160 ILE A CA 1
ATOM 1231 C C . ILE A 1 160 ? 1.891 16.011 -6.549 1.00 87.50 160 ILE A C 1
ATOM 1233 O O . ILE A 1 160 ? 1.803 17.212 -6.797 1.00 87.50 160 ILE A O 1
ATOM 1237 N N . ASN A 1 161 ? 3.044 15.413 -6.274 1.00 89.69 161 ASN A N 1
ATOM 1238 C CA . ASN A 1 161 ? 4.365 16.004 -6.473 1.00 89.69 161 ASN A CA 1
ATOM 1239 C C . ASN A 1 161 ? 5.415 14.882 -6.489 1.00 89.69 161 ASN A C 1
ATOM 1241 O O . ASN A 1 161 ? 5.139 13.772 -6.032 1.00 89.69 161 ASN A O 1
ATOM 1245 N N . ILE A 1 162 ? 6.621 15.176 -6.973 1.00 93.19 162 ILE A N 1
ATOM 1246 C CA . ILE A 1 162 ? 7.678 14.167 -7.148 1.00 93.19 162 ILE A CA 1
ATOM 1247 C C . ILE A 1 162 ? 8.120 13.509 -5.825 1.00 93.19 162 ILE A C 1
ATOM 1249 O O . ILE A 1 162 ? 8.518 12.350 -5.825 1.00 93.19 162 ILE A O 1
ATOM 1253 N N . TYR A 1 163 ? 8.005 14.206 -4.689 1.00 93.25 163 TYR A N 1
ATOM 1254 C CA . TYR A 1 163 ? 8.380 13.693 -3.365 1.00 93.25 163 TYR A CA 1
ATOM 1255 C C . TYR A 1 163 ? 7.324 12.775 -2.741 1.00 93.25 163 TYR A C 1
ATOM 1257 O O . TYR A 1 163 ? 7.602 12.117 -1.746 1.00 93.25 163 TYR A O 1
ATOM 1265 N N . LYS A 1 164 ? 6.123 12.685 -3.328 1.00 90.75 164 LYS A N 1
ATOM 1266 C CA . LYS A 1 164 ? 5.136 11.643 -2.990 1.00 90.75 164 LYS A CA 1
ATOM 1267 C C . LYS A 1 164 ? 5.280 10.370 -3.819 1.00 90.75 164 LYS A C 1
ATOM 1269 O O . LYS A 1 164 ? 4.513 9.439 -3.606 1.00 90.75 164 LYS A O 1
ATOM 1274 N N . LEU A 1 165 ? 6.251 10.346 -4.727 1.00 92.56 165 LEU A N 1
ATOM 1275 C CA . LEU A 1 165 ? 6.677 9.153 -5.445 1.00 92.56 165 LEU A CA 1
ATOM 1276 C C . LEU A 1 165 ? 7.838 8.519 -4.684 1.00 92.56 165 LEU A C 1
ATOM 1278 O O . LEU A 1 165 ? 8.640 9.251 -4.099 1.00 92.56 165 LEU A O 1
ATOM 1282 N N . ALA A 1 166 ? 7.932 7.195 -4.670 1.00 92.81 166 ALA A N 1
ATOM 1283 C CA . ALA A 1 166 ? 9.056 6.463 -4.090 1.0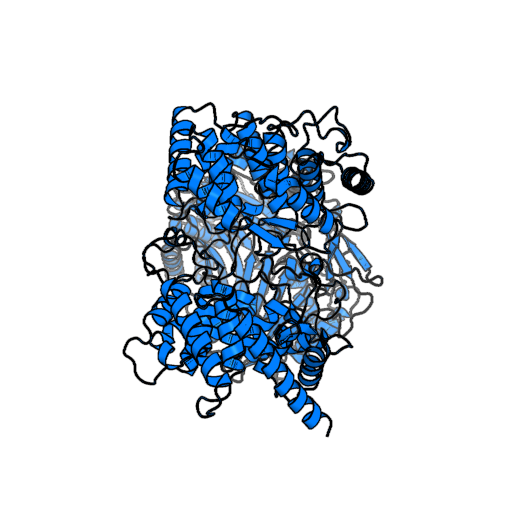0 92.81 166 ALA A CA 1
ATOM 1284 C C . ALA A 1 166 ? 10.398 6.942 -4.667 1.00 92.81 166 ALA A C 1
ATOM 1286 O O . ALA A 1 166 ? 10.437 7.444 -5.794 1.00 92.81 166 ALA A O 1
ATOM 1287 N N . SER A 1 167 ? 11.495 6.779 -3.924 1.00 93.06 167 SER A N 1
ATOM 1288 C CA . SER A 1 167 ? 12.845 7.204 -4.337 1.00 93.06 167 SER A CA 1
ATOM 1289 C C . SER A 1 167 ? 13.201 6.742 -5.759 1.00 93.06 167 SER A C 1
ATOM 1291 O O . SER A 1 167 ? 13.558 7.566 -6.606 1.00 93.06 167 SER A O 1
ATOM 1293 N N . TRP A 1 168 ? 12.992 5.455 -6.057 1.00 92.31 168 TRP A N 1
ATOM 1294 C CA . TRP A 1 168 ? 13.261 4.857 -7.368 1.00 92.31 168 TRP A CA 1
ATOM 1295 C C . TRP A 1 168 ? 12.399 5.472 -8.479 1.00 92.31 168 TRP A C 1
ATOM 1297 O O . TRP A 1 168 ? 12.893 5.812 -9.558 1.00 92.31 168 TRP A O 1
ATOM 1307 N N . ALA A 1 169 ? 11.109 5.682 -8.209 1.00 92.25 169 ALA A N 1
ATOM 1308 C CA . ALA A 1 169 ? 10.171 6.264 -9.161 1.00 92.25 169 ALA A CA 1
ATOM 1309 C C . ALA A 1 169 ? 10.491 7.740 -9.424 1.00 92.25 169 ALA A C 1
ATOM 1311 O O . ALA A 1 169 ? 10.499 8.187 -10.568 1.00 92.25 169 ALA A O 1
ATOM 1312 N N . ARG A 1 170 ? 10.816 8.494 -8.373 1.00 94.44 170 ARG A N 1
ATOM 1313 C CA . ARG A 1 170 ? 11.200 9.906 -8.436 1.00 94.44 170 ARG A CA 1
ATOM 1314 C C . ARG A 1 170 ? 12.472 10.111 -9.250 1.00 94.44 170 ARG A C 1
ATOM 1316 O O . ARG A 1 170 ? 12.472 10.940 -10.160 1.00 94.44 170 ARG A O 1
ATOM 1323 N N . GLY A 1 171 ? 13.517 9.335 -8.949 1.00 94.75 171 GLY A N 1
ATOM 1324 C CA . GLY A 1 171 ? 14.788 9.356 -9.674 1.00 94.75 171 GLY A CA 1
ATOM 1325 C C . GLY A 1 171 ? 14.629 9.017 -11.154 1.00 94.75 171 GLY A C 1
ATOM 1326 O O . GLY A 1 171 ? 15.315 9.599 -11.986 1.00 94.75 171 GLY A O 1
ATOM 1327 N N . THR A 1 172 ? 13.678 8.142 -11.491 1.00 94.50 172 THR A N 1
ATOM 1328 C CA . THR A 1 172 ? 13.395 7.749 -12.879 1.00 94.50 172 THR A CA 1
ATOM 1329 C C . THR A 1 172 ? 12.527 8.777 -13.608 1.00 94.50 172 THR A C 1
ATOM 1331 O O . THR A 1 172 ? 12.772 9.106 -14.767 1.00 94.50 172 THR A O 1
ATOM 1334 N N . ILE A 1 173 ? 11.515 9.334 -12.941 1.00 94.75 173 ILE A N 1
ATOM 1335 C CA . ILE A 1 173 ? 10.575 10.273 -13.563 1.00 94.75 173 ILE A CA 1
ATOM 1336 C C . ILE A 1 173 ? 11.246 11.609 -13.875 1.00 94.75 173 ILE A C 1
ATOM 1338 O O . ILE A 1 173 ? 11.003 12.153 -14.947 1.00 94.75 173 ILE A O 1
ATOM 1342 N N . ALA A 1 174 ? 12.104 12.136 -12.998 1.00 96.50 174 ALA A N 1
ATOM 1343 C CA . ALA A 1 174 ? 12.755 13.429 -13.221 1.00 96.50 174 ALA A CA 1
ATOM 1344 C C . ALA A 1 174 ? 13.446 13.559 -14.603 1.00 96.50 174 ALA A C 1
ATOM 1346 O O . ALA A 1 174 ? 13.138 14.521 -15.317 1.00 96.50 174 ALA A O 1
ATOM 1347 N N . PRO A 1 175 ? 14.302 12.614 -15.044 1.00 97.44 175 PRO A N 1
ATOM 1348 C CA . PRO A 1 175 ? 14.843 12.628 -16.401 1.00 97.44 175 PRO A CA 1
ATOM 1349 C C . PRO A 1 175 ? 13.812 12.277 -17.483 1.00 97.44 175 PRO A C 1
ATOM 1351 O O . PRO A 1 175 ? 13.846 12.873 -18.561 1.00 97.44 175 PRO A O 1
ATOM 1354 N N . LEU A 1 176 ? 12.848 11.385 -17.217 1.00 96.62 176 LEU A N 1
ATOM 1355 C CA . LEU A 1 176 ? 11.781 11.080 -18.182 1.00 96.62 176 LEU A CA 1
ATOM 1356 C C . LEU A 1 176 ? 10.940 12.303 -18.547 1.00 96.62 176 LEU A C 1
ATOM 1358 O O . LEU A 1 176 ? 10.493 12.407 -19.688 1.00 96.62 176 LEU A O 1
ATOM 1362 N N . LEU A 1 177 ? 10.759 13.256 -17.628 1.00 96.56 177 LEU A N 1
ATOM 1363 C CA . LEU A 1 177 ? 10.098 14.524 -17.932 1.00 96.56 177 LEU A CA 1
ATOM 1364 C C . LEU A 1 177 ? 10.831 15.283 -19.054 1.00 96.56 177 LEU A C 1
ATOM 1366 O O . LEU A 1 177 ? 10.188 15.840 -19.945 1.00 96.56 177 LEU A O 1
ATOM 1370 N N . ILE A 1 178 ? 12.169 15.285 -19.041 1.00 97.81 178 ILE A N 1
ATOM 1371 C CA . ILE A 1 178 ? 12.999 15.905 -20.086 1.00 97.81 178 ILE A CA 1
ATOM 1372 C C . ILE A 1 178 ? 12.906 15.108 -21.389 1.00 97.81 178 ILE A C 1
ATOM 1374 O O . ILE A 1 178 ? 12.653 15.689 -22.445 1.00 97.81 178 ILE A O 1
ATOM 1378 N N . ILE A 1 179 ? 13.012 13.781 -21.326 1.00 97.19 179 ILE A N 1
ATOM 1379 C CA . ILE A 1 179 ? 12.893 12.909 -22.504 1.00 97.19 179 ILE A CA 1
ATOM 1380 C C . ILE A 1 179 ? 11.530 13.109 -23.190 1.00 97.19 179 ILE A C 1
ATOM 1382 O O . ILE A 1 179 ? 11.467 13.376 -24.390 1.00 97.19 179 ILE A O 1
ATOM 1386 N N . CYS A 1 180 ? 10.437 13.097 -22.423 1.00 95.19 180 CYS A N 1
ATOM 1387 C CA . CYS A 1 180 ? 9.080 13.328 -22.925 1.00 95.19 180 CYS A CA 1
ATOM 1388 C C . CYS A 1 180 ? 8.854 14.771 -23.396 1.00 95.19 180 CYS A C 1
ATOM 1390 O O . CYS A 1 180 ? 7.957 15.028 -24.207 1.00 95.19 180 CYS A O 1
ATOM 1392 N N . HIS A 1 181 ? 9.632 15.741 -22.906 1.00 94.81 181 HIS A N 1
ATOM 1393 C CA . HIS A 1 181 ? 9.609 17.098 -23.442 1.00 94.81 181 HIS A CA 1
ATOM 1394 C C . HIS A 1 181 ? 10.167 17.144 -24.866 1.00 94.81 181 HIS A C 1
ATOM 1396 O O . HIS A 1 181 ? 9.493 17.715 -25.728 1.00 94.81 181 HIS A O 1
ATOM 1402 N N . HIS A 1 182 ? 11.344 16.550 -25.085 1.00 95.56 182 HIS A N 1
ATOM 1403 C CA . HIS A 1 182 ? 12.062 16.583 -26.364 1.00 95.56 182 HIS A CA 1
ATOM 1404 C C . HIS A 1 182 ? 11.497 15.623 -27.407 1.00 95.56 182 HIS A C 1
ATOM 1406 O O . HIS A 1 182 ? 11.552 15.942 -28.590 1.00 95.56 182 HIS A O 1
ATOM 1412 N N . ARG A 1 183 ? 10.926 14.488 -26.980 1.00 95.50 183 ARG A N 1
ATOM 1413 C CA . ARG A 1 183 ? 10.393 13.439 -27.867 1.00 95.50 183 ARG A CA 1
ATOM 1414 C C . ARG A 1 183 ? 11.398 13.039 -28.969 1.00 95.50 183 ARG A C 1
ATOM 1416 O O . ARG A 1 183 ? 11.072 13.153 -30.153 1.00 95.50 183 ARG A O 1
ATOM 1423 N N . PRO A 1 184 ? 12.638 12.644 -28.616 1.00 97.00 184 PRO A N 1
ATOM 1424 C CA . PRO A 1 184 ? 13.673 12.385 -29.612 1.00 97.00 184 PRO A CA 1
ATOM 1425 C C . PRO A 1 184 ? 13.345 11.174 -30.488 1.00 97.00 184 PRO A C 1
ATOM 1427 O O . PRO A 1 184 ? 12.558 10.312 -30.098 1.00 97.00 184 PRO A O 1
ATOM 1430 N N . VAL A 1 185 ? 13.988 11.110 -31.656 1.00 96.75 185 VAL A N 1
ATOM 1431 C CA . VAL A 1 185 ? 13.995 9.942 -32.545 1.00 96.75 185 VAL A CA 1
ATOM 1432 C C . VAL A 1 185 ? 15.432 9.702 -33.012 1.00 96.75 185 VAL A C 1
ATOM 1434 O O . VAL A 1 185 ? 15.986 10.500 -33.767 1.00 96.75 185 VAL A O 1
ATOM 1437 N N . TYR A 1 186 ? 16.039 8.621 -32.535 1.00 95.06 186 TYR A N 1
ATOM 1438 C CA . TYR A 1 186 ? 17.385 8.168 -32.867 1.00 95.06 186 TYR A CA 1
ATOM 1439 C C . TYR A 1 186 ? 17.348 7.144 -34.004 1.00 95.06 186 TYR A C 1
ATOM 1441 O O . TYR A 1 186 ? 16.379 6.403 -34.167 1.00 95.06 186 TYR A O 1
ATOM 1449 N N . ALA A 1 187 ? 18.416 7.094 -34.800 1.00 91.25 187 ALA A N 1
ATOM 1450 C CA . ALA A 1 187 ? 18.495 6.203 -35.951 1.00 91.25 187 ALA A CA 1
ATOM 1451 C C . ALA A 1 187 ? 18.800 4.749 -35.547 1.00 91.25 187 ALA A C 1
ATOM 1453 O O . ALA A 1 187 ? 19.684 4.478 -34.729 1.00 91.25 187 ALA A O 1
ATOM 1454 N N . LEU A 1 188 ? 18.113 3.812 -36.203 1.00 90.62 188 LEU A N 1
ATOM 1455 C CA . LEU A 1 188 ? 18.410 2.380 -36.170 1.00 90.62 188 LEU A CA 1
ATOM 1456 C C . LEU A 1 188 ? 19.133 1.940 -37.454 1.00 90.62 188 LEU A C 1
ATOM 1458 O O . LEU A 1 188 ? 18.972 2.583 -38.496 1.00 90.62 188 LEU A O 1
ATOM 1462 N N . PRO A 1 189 ? 19.904 0.837 -37.423 1.00 78.31 189 PRO A N 1
ATOM 1463 C CA . PRO A 1 189 ? 20.653 0.330 -38.575 1.00 78.31 189 PRO A CA 1
ATOM 1464 C C . PRO A 1 189 ? 19.763 -0.361 -39.636 1.00 78.31 189 PRO A C 1
ATOM 1466 O O . PRO A 1 189 ? 20.038 -1.481 -40.043 1.00 78.31 189 PRO A O 1
ATOM 1469 N N . GLY A 1 190 ? 18.712 0.315 -40.119 1.00 67.75 190 GLY A N 1
ATOM 1470 C CA . GLY A 1 190 ? 17.906 -0.121 -41.270 1.00 67.75 190 GLY A CA 1
ATOM 1471 C C . GLY A 1 190 ? 16.839 -1.186 -40.987 1.00 67.75 190 GLY A C 1
ATOM 1472 O O . GLY A 1 190 ? 16.422 -1.871 -41.918 1.00 67.75 190 GLY A O 1
ATOM 1473 N N . TYR A 1 191 ? 16.394 -1.327 -39.737 1.00 74.69 191 TYR A N 1
ATOM 1474 C CA . TYR A 1 191 ? 15.376 -2.300 -39.324 1.00 74.69 191 TYR A CA 1
ATOM 1475 C C . TYR A 1 191 ? 14.193 -1.605 -38.629 1.00 74.69 191 TYR A C 1
ATOM 1477 O O . TYR A 1 191 ? 14.403 -0.634 -37.903 1.00 74.69 191 TYR A O 1
ATOM 1485 N N . ASP A 1 192 ? 12.976 -2.125 -38.814 1.00 84.31 192 ASP A N 1
ATOM 1486 C CA . ASP A 1 192 ? 11.764 -1.742 -38.071 1.00 84.31 192 ASP A CA 1
ATOM 1487 C C . ASP A 1 192 ? 11.345 -2.849 -37.073 1.00 84.31 192 ASP A C 1
ATOM 1489 O O . ASP A 1 192 ? 12.135 -3.749 -36.775 1.00 84.31 192 ASP A O 1
ATOM 1493 N N . LEU A 1 193 ? 10.142 -2.753 -36.500 1.00 92.94 193 LEU A N 1
ATOM 1494 C CA . LEU A 1 193 ? 9.511 -3.819 -35.706 1.00 92.94 193 LEU A CA 1
ATOM 1495 C C . LEU A 1 193 ? 8.128 -4.179 -36.265 1.00 92.94 193 LEU A C 1
ATOM 1497 O O . LEU A 1 193 ? 7.269 -4.649 -35.516 1.00 92.94 193 LEU A O 1
ATOM 1501 N N . ASP A 1 194 ? 7.877 -3.924 -37.550 1.00 93.75 194 ASP A N 1
ATOM 1502 C CA . ASP A 1 194 ? 6.551 -4.097 -38.154 1.00 93.75 194 ASP A CA 1
ATOM 1503 C C . ASP A 1 194 ? 6.082 -5.552 -38.062 1.00 93.75 194 ASP A C 1
ATOM 1505 O O . ASP A 1 194 ? 4.890 -5.808 -37.903 1.00 93.75 194 ASP A O 1
ATOM 1509 N N . GLU A 1 195 ? 7.016 -6.507 -38.029 1.00 94.88 195 GLU A N 1
ATOM 1510 C CA . GLU A 1 195 ? 6.728 -7.930 -37.861 1.00 94.88 195 GLU A CA 1
ATOM 1511 C C . GLU A 1 195 ? 6.196 -8.323 -36.471 1.00 94.88 195 GLU A C 1
ATOM 1513 O O . GLU A 1 195 ? 5.752 -9.458 -36.291 1.00 94.88 195 GLU A O 1
ATOM 1518 N N . LEU A 1 196 ? 6.264 -7.421 -35.485 1.00 96.25 196 LEU A N 1
ATOM 1519 C CA . LEU A 1 196 ? 5.744 -7.630 -34.131 1.00 96.25 196 LEU A CA 1
ATOM 1520 C C . LEU A 1 196 ? 4.383 -6.943 -33.898 1.00 96.25 196 LEU A C 1
ATOM 1522 O O . LEU A 1 196 ? 3.774 -7.109 -32.834 1.00 96.25 196 LEU A O 1
ATOM 1526 N N . TRP A 1 197 ? 3.895 -6.159 -34.862 1.00 95.62 197 TRP A N 1
ATOM 1527 C CA . TRP A 1 197 ? 2.578 -5.527 -34.798 1.00 95.62 197 TRP A CA 1
ATOM 1528 C C . TRP A 1 197 ? 1.498 -6.460 -35.349 1.00 95.62 197 TRP A C 1
ATOM 1530 O O . TRP A 1 197 ? 1.685 -7.115 -36.370 1.00 95.62 197 TRP A O 1
ATOM 1540 N N . LEU A 1 198 ? 0.330 -6.479 -34.697 1.00 93.44 198 LEU A N 1
ATOM 1541 C CA . LEU A 1 198 ? -0.863 -7.118 -35.265 1.00 93.44 198 LEU A CA 1
ATOM 1542 C C . LEU A 1 198 ? -1.407 -6.327 -36.461 1.00 93.44 198 LEU A C 1
ATOM 1544 O O . LEU A 1 198 ? -1.861 -6.917 -37.437 1.00 93.44 198 LEU A O 1
ATOM 1548 N N . ASP A 1 199 ? -1.334 -4.998 -36.377 1.00 90.94 199 ASP A N 1
ATOM 1549 C CA . ASP A 1 199 ? -1.650 -4.073 -37.460 1.00 90.94 199 ASP A CA 1
ATOM 1550 C C . ASP A 1 199 ? -0.519 -3.037 -37.583 1.00 90.94 199 ASP A C 1
ATOM 1552 O O . ASP A 1 199 ? -0.498 -2.051 -36.845 1.00 90.94 199 ASP A O 1
ATOM 1556 N N . PRO A 1 200 ? 0.464 -3.249 -38.475 1.00 90.56 200 PRO A N 1
ATOM 1557 C CA . PRO A 1 200 ? 1.537 -2.282 -38.688 1.00 90.56 200 PRO A CA 1
ATOM 1558 C C . PRO A 1 200 ? 1.062 -0.997 -39.393 1.00 90.56 200 PRO A C 1
ATOM 1560 O O . PRO A 1 200 ? 1.822 -0.029 -39.448 1.00 90.56 200 PRO A O 1
ATOM 1563 N N . SER A 1 201 ? -0.168 -0.958 -39.927 1.00 88.81 201 SER A N 1
ATOM 1564 C CA . SER A 1 201 ? -0.709 0.215 -40.624 1.00 88.81 201 SER A CA 1
ATOM 1565 C C . SER A 1 201 ? -1.296 1.274 -39.682 1.00 88.81 201 SER A C 1
ATOM 1567 O O . SER A 1 201 ? -1.255 2.460 -40.017 1.00 88.81 201 SER A O 1
ATOM 1569 N N . ASP A 1 202 ? -1.755 0.878 -38.488 1.00 87.00 202 ASP A N 1
ATOM 1570 C CA . ASP A 1 202 ? -2.206 1.780 -37.421 1.00 87.00 202 ASP A CA 1
ATOM 1571 C C . ASP A 1 202 ? -1.490 1.492 -36.093 1.00 87.00 202 ASP A C 1
ATOM 1573 O O . ASP A 1 202 ? -1.836 0.590 -35.331 1.00 87.00 202 ASP A O 1
ATOM 1577 N N . LYS A 1 203 ? -0.483 2.316 -35.794 1.00 89.25 203 LYS A N 1
ATOM 1578 C CA . LYS A 1 203 ? 0.326 2.206 -34.571 1.00 89.25 203 LYS A CA 1
ATOM 1579 C C . LYS A 1 203 ? -0.160 3.120 -33.442 1.00 89.25 203 LYS A C 1
ATOM 1581 O O . LYS A 1 203 ? 0.432 3.118 -32.362 1.00 89.25 203 LYS A O 1
ATOM 1586 N N . ASN A 1 204 ? -1.198 3.934 -33.661 1.00 83.44 204 ASN A N 1
ATOM 1587 C CA . ASN A 1 204 ? -1.651 4.924 -32.681 1.00 83.44 204 ASN A CA 1
ATOM 1588 C C . ASN A 1 204 ? -2.632 4.311 -31.670 1.00 83.44 204 ASN A C 1
ATOM 1590 O O . ASN A 1 204 ? -3.832 4.583 -31.668 1.00 83.44 204 ASN A O 1
ATOM 1594 N N . VAL A 1 205 ? -2.098 3.453 -30.803 1.00 87.38 205 VAL A N 1
ATOM 1595 C CA . VAL A 1 205 ? -2.881 2.633 -29.873 1.00 87.38 205 VAL A CA 1
ATOM 1596 C C . VAL A 1 205 ? -3.059 3.287 -28.502 1.00 87.38 205 VAL A C 1
ATOM 1598 O O . VAL A 1 205 ? -2.202 4.018 -28.006 1.00 87.38 205 VAL A O 1
ATOM 1601 N N . SER A 1 206 ? -4.171 2.982 -27.830 1.00 84.38 206 SER A N 1
ATOM 1602 C CA . SER A 1 206 ? -4.412 3.477 -26.471 1.00 84.38 206 SER A CA 1
ATOM 1603 C C . SER A 1 206 ? -3.408 2.897 -25.462 1.00 84.38 206 SER A C 1
ATOM 1605 O O . SER A 1 206 ? -2.940 1.768 -25.613 1.00 84.38 206 SER A O 1
ATOM 1607 N N . TYR A 1 207 ? -3.051 3.676 -24.439 1.00 83.69 207 TYR A N 1
ATOM 1608 C CA . TYR A 1 207 ? -2.168 3.276 -23.327 1.00 83.69 207 TYR A CA 1
ATOM 1609 C C . TYR A 1 207 ? -2.917 2.993 -22.024 1.00 83.69 207 TYR A C 1
ATOM 1611 O O . TYR A 1 207 ? -2.297 2.633 -21.032 1.00 83.69 207 TYR A O 1
ATOM 1619 N N . GLY A 1 208 ? -4.236 3.174 -21.993 1.00 76.12 208 GLY A N 1
ATOM 1620 C CA . GLY A 1 208 ? -5.013 2.992 -20.776 1.00 76.12 208 GLY A CA 1
ATOM 1621 C C . GLY A 1 208 ? -6.419 2.480 -21.054 1.00 76.12 208 GLY A C 1
ATOM 1622 O O . GLY A 1 208 ? -6.882 2.518 -22.197 1.00 76.12 208 GLY A O 1
ATOM 1623 N N . PRO A 1 209 ? -7.114 2.012 -20.005 1.00 73.56 209 PRO A N 1
ATOM 1624 C CA . PRO A 1 209 ? -8.505 1.602 -20.109 1.00 73.56 209 PRO A CA 1
ATOM 1625 C C . PRO A 1 209 ? -9.367 2.747 -20.646 1.00 73.56 209 PRO A C 1
ATOM 1627 O O . PRO A 1 209 ? -9.118 3.933 -20.399 1.00 73.56 209 PRO A O 1
ATOM 1630 N N . SER A 1 210 ? -10.410 2.393 -21.395 1.00 76.31 210 SER A N 1
ATOM 1631 C CA . SER A 1 210 ? -11.297 3.407 -21.967 1.00 76.31 210 SER A CA 1
ATOM 1632 C C . SER A 1 210 ? -12.011 4.197 -20.864 1.00 76.31 210 SER A C 1
ATOM 1634 O O . SER A 1 210 ? -12.223 3.704 -19.756 1.00 76.31 210 SER A O 1
ATOM 1636 N N . VAL A 1 211 ? -12.449 5.427 -21.166 1.00 75.19 211 VAL A N 1
ATOM 1637 C CA . VAL A 1 211 ? -13.244 6.220 -20.208 1.00 75.19 211 VAL A CA 1
ATOM 1638 C C . VAL A 1 211 ? -14.458 5.418 -19.748 1.00 75.19 211 VAL A C 1
ATOM 1640 O O . VAL A 1 211 ? -14.687 5.325 -18.551 1.00 75.19 211 VAL A O 1
ATOM 1643 N N . TRP A 1 212 ? -15.176 4.775 -20.672 1.00 72.38 212 TRP A N 1
ATOM 1644 C CA . TRP A 1 212 ? -16.329 3.935 -20.352 1.00 72.38 212 TRP A CA 1
ATOM 1645 C C . TRP A 1 212 ? -15.983 2.759 -19.439 1.00 72.38 212 TRP A C 1
ATOM 1647 O O . TRP A 1 212 ? -16.724 2.492 -18.499 1.00 72.38 212 TRP A O 1
ATOM 1657 N N . GLU A 1 213 ? -14.851 2.096 -19.671 1.00 70.00 213 GLU A N 1
ATOM 1658 C CA . GLU A 1 213 ? -14.361 1.011 -18.820 1.00 70.00 213 GLU A CA 1
ATOM 1659 C C . GLU A 1 213 ? -14.056 1.508 -17.402 1.00 70.00 213 GLU A C 1
ATOM 1661 O O . GLU A 1 213 ? -14.544 0.925 -16.435 1.00 70.00 213 GLU A O 1
ATOM 1666 N N . LEU A 1 214 ? -13.348 2.633 -17.265 1.00 72.31 214 LEU A N 1
ATOM 1667 C CA . LEU A 1 214 ? -13.070 3.257 -15.968 1.00 72.31 214 LEU A CA 1
ATOM 1668 C C . LEU A 1 214 ? -14.355 3.623 -15.226 1.00 72.31 214 LEU A C 1
ATOM 1670 O O . LEU A 1 214 ? -14.486 3.321 -14.038 1.00 72.31 214 LEU A O 1
ATOM 1674 N N . VAL A 1 215 ? -15.333 4.215 -15.922 1.00 69.88 215 VAL A N 1
ATOM 1675 C CA . VAL A 1 215 ? -16.596 4.567 -15.270 1.00 69.88 215 VAL A CA 1
ATOM 1676 C C . VAL A 1 215 ? -17.468 3.337 -14.977 1.00 69.88 215 VAL A C 1
ATOM 1678 O O . VAL A 1 215 ? -18.210 3.354 -13.999 1.00 69.88 215 VAL A O 1
ATOM 1681 N N . SER A 1 216 ? -17.363 2.256 -15.760 1.00 60.47 216 SER A N 1
ATOM 1682 C CA . SER A 1 216 ? -18.048 0.980 -15.485 1.00 60.47 216 SER A CA 1
ATOM 1683 C C . SER A 1 216 ? -17.468 0.247 -14.271 1.00 60.47 216 SER A C 1
ATOM 1685 O O . SER A 1 216 ? -18.202 -0.410 -13.538 1.00 60.47 216 SER A O 1
ATOM 1687 N N . ARG A 1 217 ? -16.161 0.407 -14.022 1.00 66.25 217 ARG A N 1
ATOM 1688 C CA . ARG A 1 217 ? -15.448 -0.152 -12.864 1.00 66.25 217 ARG A CA 1
ATOM 1689 C C . ARG A 1 217 ? -15.587 0.695 -11.597 1.00 66.25 217 ARG A C 1
ATOM 1691 O O . ARG A 1 217 ? -15.127 0.264 -10.543 1.00 66.25 217 ARG A O 1
ATOM 1698 N N . GLY A 1 218 ? -16.183 1.887 -11.691 1.00 64.19 218 GLY A N 1
ATOM 1699 C CA . GLY A 1 218 ? -16.258 2.840 -10.581 1.00 64.19 218 GLY A CA 1
ATOM 1700 C C . GLY A 1 218 ? -14.899 3.438 -10.186 1.00 64.19 218 GLY A C 1
ATOM 1701 O O . GLY A 1 218 ? -14.762 3.957 -9.079 1.00 64.19 218 GLY A O 1
ATOM 1702 N N . ASP A 1 219 ? -13.885 3.385 -11.060 1.00 71.88 219 ASP A N 1
ATOM 1703 C CA . ASP A 1 219 ? -12.543 3.914 -10.776 1.00 71.88 219 ASP A CA 1
ATOM 1704 C C . ASP A 1 219 ? -12.503 5.435 -10.998 1.00 71.88 219 ASP A C 1
ATOM 1706 O O . ASP A 1 219 ? -12.030 5.942 -12.018 1.00 71.88 219 ASP A O 1
ATOM 1710 N N . VAL A 1 220 ? -13.050 6.181 -10.034 1.00 77.56 220 VAL A N 1
ATOM 1711 C CA . VAL A 1 220 ? -13.147 7.651 -10.085 1.00 77.56 220 VAL A CA 1
ATOM 1712 C C . VAL A 1 220 ? -11.767 8.308 -10.161 1.00 77.56 220 VAL A C 1
ATOM 1714 O O . VAL A 1 220 ? -11.603 9.318 -10.845 1.00 77.56 220 VAL A O 1
ATOM 1717 N N . VAL A 1 221 ? -10.769 7.738 -9.480 1.00 77.38 221 VAL A N 1
ATOM 1718 C CA . VAL A 1 221 ? -9.402 8.274 -9.459 1.00 77.38 221 VAL A CA 1
ATOM 1719 C C . VAL A 1 221 ? -8.729 8.058 -10.814 1.00 77.38 221 VAL A C 1
ATOM 1721 O O . VAL A 1 221 ? -8.208 9.015 -11.388 1.00 77.38 221 VAL A O 1
ATOM 1724 N N . GLY A 1 222 ? -8.790 6.840 -11.362 1.00 81.38 222 GLY A N 1
ATOM 1725 C CA . GLY A 1 222 ? -8.274 6.537 -12.698 1.00 81.38 222 GLY A CA 1
ATOM 1726 C C . GLY A 1 222 ? -8.968 7.356 -13.786 1.00 81.38 222 GLY A C 1
ATOM 1727 O O . GLY A 1 222 ? -8.313 7.869 -14.697 1.00 81.38 222 GLY A O 1
ATOM 1728 N N . LEU A 1 223 ? -10.281 7.579 -13.658 1.00 83.25 223 LEU A N 1
ATOM 1729 C CA . LEU A 1 223 ? -11.029 8.476 -14.539 1.00 83.25 223 LEU A CA 1
ATOM 1730 C C . LEU A 1 223 ? -10.527 9.921 -14.445 1.00 83.25 223 LEU A C 1
ATOM 1732 O O . LEU A 1 223 ? -10.295 10.550 -15.477 1.00 83.25 223 LEU A O 1
ATOM 1736 N N . ALA A 1 224 ? -10.342 10.446 -13.232 1.00 84.56 224 ALA A N 1
ATOM 1737 C CA . ALA A 1 224 ? -9.847 11.803 -13.028 1.00 84.56 224 ALA A CA 1
ATOM 1738 C C . ALA A 1 224 ? -8.465 11.995 -13.665 1.00 84.56 224 ALA A C 1
ATOM 1740 O O . ALA A 1 224 ? -8.276 12.951 -14.418 1.00 84.56 224 ALA A O 1
ATOM 1741 N N . PHE A 1 225 ? -7.526 11.068 -13.447 1.00 88.81 225 PHE A N 1
ATOM 1742 C CA . PHE A 1 225 ? -6.212 11.148 -14.084 1.00 88.81 225 PHE A CA 1
ATOM 1743 C C . PHE A 1 225 ? -6.273 10.996 -15.602 1.00 88.81 225 PHE A C 1
ATOM 1745 O O . PHE A 1 225 ? -5.591 11.738 -16.300 1.00 88.81 225 PHE A O 1
ATOM 1752 N N . SER A 1 226 ? -7.126 10.115 -16.127 1.00 88.00 226 SER A N 1
ATOM 1753 C CA . SER A 1 226 ? -7.315 9.964 -17.577 1.00 88.00 226 SER A CA 1
ATOM 1754 C C . SER A 1 226 ? -7.887 11.230 -18.222 1.00 88.00 226 SER A C 1
ATOM 1756 O O . SER A 1 226 ? -7.528 11.581 -19.344 1.00 88.00 226 SER A O 1
ATOM 1758 N N . ILE A 1 227 ? -8.773 11.949 -17.524 1.00 87.94 227 ILE A N 1
ATOM 1759 C CA . ILE A 1 227 ? -9.278 13.253 -17.973 1.00 87.94 227 ILE A CA 1
ATOM 1760 C C . ILE A 1 227 ? -8.161 14.297 -17.935 1.00 87.94 227 ILE A C 1
ATOM 1762 O O . ILE A 1 227 ? -7.990 15.024 -18.909 1.00 87.94 227 ILE A O 1
ATOM 1766 N N . VAL A 1 228 ? -7.397 14.370 -16.840 1.00 89.38 228 VAL A N 1
ATOM 1767 C CA . VAL A 1 228 ? -6.265 15.303 -16.711 1.00 89.38 228 VAL A CA 1
ATOM 1768 C C . VAL A 1 228 ? -5.247 15.072 -17.822 1.00 89.38 228 VAL A C 1
ATOM 1770 O O . VAL A 1 228 ? -4.834 16.026 -18.469 1.00 89.38 228 VAL A O 1
ATOM 1773 N N . ASP A 1 229 ? -4.893 13.823 -18.091 1.00 90.75 229 ASP A N 1
ATOM 1774 C CA . ASP A 1 229 ? -3.960 13.442 -19.144 1.00 90.75 229 ASP A CA 1
ATOM 1775 C C . ASP A 1 229 ? -4.466 13.836 -20.547 1.00 90.75 229 ASP A C 1
ATOM 1777 O O . ASP A 1 229 ? -3.741 14.471 -21.315 1.00 90.75 229 ASP A O 1
ATOM 1781 N N . LYS A 1 230 ? -5.754 13.609 -20.846 1.00 88.38 230 LYS A N 1
ATOM 1782 C CA . LYS A 1 230 ? -6.389 14.088 -22.090 1.00 88.38 230 LYS A CA 1
ATOM 1783 C C . LYS A 1 230 ? -6.408 15.610 -22.207 1.00 88.38 230 LYS A C 1
ATOM 1785 O O . LYS A 1 230 ? -6.180 16.140 -23.293 1.00 88.38 230 LYS A O 1
ATOM 1790 N N . LEU A 1 231 ? -6.684 16.322 -21.115 1.00 89.44 231 LEU A N 1
ATOM 1791 C CA . LEU A 1 231 ? -6.639 17.785 -21.088 1.00 89.44 231 LEU A CA 1
ATOM 1792 C C . LEU A 1 231 ? -5.214 18.286 -21.318 1.00 89.44 231 LEU A C 1
ATOM 1794 O O . LEU A 1 231 ? -5.012 19.202 -22.110 1.00 89.44 231 LEU A O 1
ATOM 1798 N N . LEU A 1 232 ? -4.220 17.661 -20.682 1.00 90.19 232 LEU A N 1
ATOM 1799 C CA . LEU A 1 232 ? -2.815 17.951 -20.936 1.00 90.19 232 LEU A CA 1
ATOM 1800 C C . LEU A 1 232 ? -2.493 17.729 -22.412 1.00 90.19 232 LEU A C 1
ATOM 1802 O O . LEU A 1 232 ? -1.930 18.629 -23.022 1.00 90.19 232 LEU A O 1
ATOM 1806 N N . TYR A 1 233 ? -2.909 16.611 -23.012 1.00 89.44 233 TYR A N 1
ATOM 1807 C CA . TYR A 1 233 ? -2.702 16.337 -24.437 1.00 89.44 233 TYR A CA 1
ATOM 1808 C C . TYR A 1 233 ? -3.314 17.435 -25.324 1.00 89.44 233 TYR A C 1
ATOM 1810 O O . TYR A 1 233 ? -2.617 18.008 -26.160 1.00 89.44 233 TYR A O 1
ATOM 1818 N N . GLN A 1 234 ? -4.575 17.816 -25.081 1.00 87.81 234 GLN A N 1
ATOM 1819 C CA . GLN A 1 234 ? -5.255 18.905 -25.801 1.00 87.81 234 GLN A CA 1
ATOM 1820 C C . GLN A 1 234 ? -4.556 20.264 -25.640 1.00 87.81 234 GLN A C 1
ATOM 1822 O O . GLN A 1 234 ? -4.557 21.079 -26.560 1.00 87.81 234 GLN A O 1
ATOM 1827 N N . LEU A 1 235 ? -3.920 20.504 -24.492 1.00 86.19 235 LEU A N 1
ATOM 1828 C CA . LEU A 1 235 ? -3.112 21.693 -24.211 1.00 86.19 235 LEU A CA 1
ATOM 1829 C C . LEU A 1 235 ? -1.652 21.554 -24.683 1.00 86.19 235 LEU A C 1
ATOM 1831 O O . LEU A 1 235 ? -0.778 22.293 -24.219 1.00 86.19 235 LEU A O 1
ATOM 1835 N N . ASN A 1 236 ? -1.362 20.603 -25.576 1.00 85.81 236 ASN A N 1
ATOM 1836 C CA . ASN A 1 236 ? -0.019 20.291 -26.071 1.00 85.81 236 ASN A CA 1
ATOM 1837 C C . ASN A 1 236 ? 0.989 20.006 -24.935 1.00 85.81 236 ASN A C 1
ATOM 1839 O O . ASN A 1 236 ? 2.154 20.415 -24.955 1.00 85.81 236 ASN A O 1
ATOM 1843 N N . GLY A 1 237 ? 0.517 19.356 -23.876 1.00 82.88 237 GLY A N 1
ATOM 1844 C CA . GLY A 1 237 ? 1.253 19.046 -22.657 1.00 82.88 237 GLY A CA 1
ATOM 1845 C C . GLY A 1 237 ? 1.789 20.276 -21.934 1.00 82.88 237 GLY A C 1
ATOM 1846 O O . GLY A 1 237 ? 2.830 20.149 -21.307 1.00 82.88 237 GLY A O 1
ATOM 1847 N N . LEU A 1 238 ? 1.151 21.450 -22.068 1.00 86.25 238 LEU A N 1
ATOM 1848 C CA . LEU A 1 238 ? 1.609 22.769 -21.587 1.00 86.25 238 LEU A CA 1
ATOM 1849 C C . LEU A 1 238 ? 2.843 23.347 -22.310 1.00 86.25 238 LEU A C 1
ATOM 1851 O O . LEU A 1 238 ? 3.357 24.392 -21.909 1.00 86.25 238 LEU A O 1
ATOM 1855 N N . ARG A 1 239 ? 3.302 22.733 -23.413 1.00 84.69 239 ARG A N 1
ATOM 1856 C CA . ARG A 1 239 ? 4.473 23.212 -24.182 1.00 84.69 239 ARG A CA 1
ATOM 1857 C C . ARG A 1 239 ? 4.283 24.629 -24.731 1.00 84.69 239 ARG A C 1
ATOM 1859 O O . ARG A 1 239 ? 5.261 25.345 -24.924 1.00 84.69 239 ARG A O 1
ATOM 1866 N N . SER A 1 240 ? 3.034 25.052 -24.922 1.00 80.38 240 SER A N 1
ATOM 1867 C CA . SER A 1 240 ? 2.664 26.382 -25.416 1.00 80.38 240 SER A CA 1
ATOM 1868 C C . SER A 1 240 ? 2.910 27.525 -24.414 1.00 80.38 240 SER A C 1
ATOM 1870 O O . SER A 1 240 ? 2.682 28.680 -24.764 1.00 80.38 240 SER A O 1
ATOM 1872 N N . ILE A 1 241 ? 3.378 27.242 -23.185 1.00 88.12 241 ILE A N 1
ATOM 1873 C CA . ILE A 1 241 ? 3.733 28.244 -22.161 1.00 88.12 241 ILE A CA 1
ATOM 1874 C C . ILE A 1 241 ? 5.273 28.308 -22.006 1.00 88.12 241 ILE A C 1
ATOM 1876 O O . ILE A 1 241 ? 5.835 27.741 -21.064 1.00 88.12 241 ILE A O 1
ATOM 1880 N N . PRO A 1 242 ? 6.001 28.995 -22.910 1.00 83.31 242 PRO A N 1
ATOM 1881 C CA . PRO A 1 242 ? 7.448 28.820 -23.085 1.00 83.31 242 PRO A CA 1
ATOM 1882 C C . PRO A 1 242 ? 8.297 29.233 -21.874 1.00 83.31 242 PRO A C 1
ATOM 1884 O O . PRO A 1 242 ? 9.304 28.584 -21.584 1.00 83.31 242 PRO A O 1
ATOM 1887 N N . LEU A 1 243 ? 7.906 30.279 -21.135 1.00 89.31 243 LEU A N 1
ATOM 1888 C CA . LEU A 1 243 ? 8.665 30.751 -19.967 1.00 89.31 243 LEU A CA 1
ATOM 1889 C C . LEU A 1 243 ? 8.578 29.769 -18.793 1.00 89.31 243 LEU A C 1
ATOM 1891 O O . LEU A 1 243 ? 9.605 29.434 -18.199 1.00 89.31 243 LEU A O 1
ATOM 1895 N N . LEU A 1 244 ? 7.370 29.272 -18.504 1.00 89.06 244 LEU A N 1
ATOM 1896 C CA . LEU A 1 244 ? 7.136 28.258 -17.474 1.00 89.06 244 LEU A CA 1
ATOM 1897 C C . LEU A 1 244 ? 7.860 26.959 -17.836 1.00 89.06 244 LEU A C 1
ATOM 1899 O O . LEU A 1 244 ? 8.608 26.430 -17.019 1.00 89.06 244 LEU A O 1
ATOM 1903 N N . ARG A 1 245 ? 7.711 26.513 -19.090 1.00 92.38 245 ARG A N 1
ATOM 1904 C CA . ARG A 1 245 ? 8.381 25.330 -19.637 1.00 92.38 245 ARG A CA 1
ATOM 1905 C C . ARG A 1 245 ? 9.898 25.406 -19.487 1.00 92.38 245 ARG A C 1
ATOM 1907 O O . ARG A 1 245 ? 10.518 24.478 -18.976 1.00 92.38 245 ARG A O 1
ATOM 1914 N N . SER A 1 246 ? 10.499 26.519 -19.902 1.00 92.62 246 SER A N 1
ATOM 1915 C CA . SER A 1 246 ? 11.951 26.718 -19.817 1.00 92.62 246 SER A CA 1
ATOM 1916 C C . SER A 1 246 ? 12.441 26.749 -18.370 1.00 92.62 246 SER A C 1
ATOM 1918 O O . SER A 1 246 ? 13.506 26.218 -18.062 1.00 92.62 246 SER A O 1
ATOM 1920 N N . TYR A 1 247 ? 11.673 27.364 -17.466 1.00 94.25 247 TYR A N 1
ATOM 1921 C CA . TYR A 1 247 ? 11.998 27.367 -16.043 1.00 94.25 247 TYR A CA 1
ATOM 1922 C C . TYR A 1 247 ? 11.908 25.963 -15.435 1.00 94.25 247 TYR A C 1
ATOM 1924 O O . TYR A 1 247 ? 12.852 25.544 -14.768 1.00 94.25 247 TYR A O 1
ATOM 1932 N N . ALA A 1 248 ? 10.834 25.221 -15.724 1.00 95.31 248 ALA A N 1
ATOM 1933 C CA . ALA A 1 248 ? 10.643 23.844 -15.281 1.00 95.31 248 ALA A CA 1
ATOM 1934 C C . ALA A 1 248 ? 11.782 22.928 -15.752 1.00 95.31 248 ALA A C 1
ATOM 1936 O O . ALA A 1 248 ? 12.381 22.245 -14.930 1.00 95.31 248 ALA A O 1
ATOM 1937 N N . ARG A 1 249 ? 12.177 22.994 -17.033 1.00 96.38 249 ARG A N 1
ATOM 1938 C CA . ARG A 1 249 ? 13.338 22.244 -17.556 1.00 96.38 249 ARG A CA 1
ATOM 1939 C C . ARG A 1 249 ? 14.614 22.517 -16.768 1.00 96.38 249 ARG A C 1
ATOM 1941 O O . ARG A 1 249 ? 15.295 21.581 -16.363 1.00 96.38 249 ARG A O 1
ATOM 1948 N N . ARG A 1 250 ? 14.918 23.791 -16.493 1.00 96.62 250 ARG A N 1
ATOM 1949 C CA . ARG A 1 250 ? 16.088 24.158 -15.679 1.00 96.62 250 ARG A CA 1
ATOM 1950 C C . ARG A 1 250 ? 16.000 23.605 -14.257 1.00 96.62 250 ARG A C 1
ATOM 1952 O O . ARG A 1 250 ? 17.025 23.200 -13.722 1.00 96.62 250 ARG A O 1
ATOM 1959 N N . GLN A 1 251 ? 14.809 23.577 -13.651 1.00 97.12 251 GLN A N 1
ATOM 1960 C CA . GLN A 1 251 ? 14.625 22.958 -12.335 1.00 97.12 251 GLN A CA 1
ATOM 1961 C C . GLN A 1 251 ? 14.802 21.436 -12.389 1.00 97.12 251 GLN A C 1
ATOM 1963 O O . GLN A 1 251 ? 15.476 20.904 -11.515 1.00 97.12 251 GLN A O 1
ATOM 1968 N N . CYS A 1 252 ? 14.295 20.747 -13.420 1.00 97.62 252 CYS A N 1
ATOM 1969 C CA . CYS A 1 252 ? 14.565 19.318 -13.627 1.00 97.62 252 CYS A CA 1
ATOM 1970 C C . CYS A 1 252 ? 16.069 19.050 -13.747 1.00 97.62 252 CYS A C 1
ATOM 1972 O O . CYS A 1 252 ? 16.598 18.224 -13.014 1.00 97.62 252 CYS A O 1
ATOM 1974 N N . MET A 1 253 ? 16.777 19.781 -14.615 1.00 97.75 253 MET A N 1
ATOM 1975 C CA . MET A 1 253 ? 18.217 19.575 -14.811 1.00 97.75 253 MET A CA 1
ATOM 1976 C C . MET A 1 253 ? 19.029 19.874 -13.559 1.00 97.75 253 MET A C 1
ATOM 1978 O O . MET A 1 253 ? 19.949 19.131 -13.231 1.00 97.75 253 MET A O 1
ATOM 1982 N N . ARG A 1 254 ? 18.660 20.921 -12.815 1.00 97.56 254 ARG A N 1
ATOM 1983 C CA . ARG A 1 254 ? 19.257 21.203 -11.510 1.00 97.56 254 ARG A CA 1
ATOM 1984 C C . ARG A 1 254 ? 19.018 20.054 -10.528 1.00 97.56 254 ARG A C 1
ATOM 1986 O O . ARG A 1 254 ? 19.954 19.630 -9.864 1.00 97.56 254 ARG A O 1
ATOM 1993 N N . TRP A 1 255 ? 17.788 19.548 -10.459 1.00 97.38 255 TRP A N 1
ATOM 1994 C CA . TRP A 1 255 ? 17.418 18.444 -9.577 1.00 97.38 255 TRP A CA 1
ATOM 1995 C C . TRP A 1 255 ? 18.222 17.173 -9.887 1.00 97.38 255 TRP A C 1
ATOM 1997 O O . TRP A 1 255 ? 18.723 16.544 -8.955 1.00 97.38 255 TRP A O 1
ATOM 2007 N N . ILE A 1 256 ? 18.384 16.845 -11.177 1.00 98.12 256 ILE A N 1
ATOM 2008 C CA . ILE A 1 256 ? 19.169 15.700 -11.667 1.00 98.12 256 ILE A CA 1
ATOM 2009 C C . ILE A 1 256 ? 20.653 15.880 -11.321 1.00 98.12 256 ILE A C 1
ATOM 2011 O O . ILE A 1 256 ? 21.247 14.987 -10.723 1.00 98.12 256 ILE A O 1
ATOM 2015 N N . LEU A 1 257 ? 21.246 17.040 -11.626 1.00 97.25 257 LEU A N 1
ATOM 2016 C CA . LEU A 1 257 ? 22.659 17.329 -11.342 1.00 97.25 257 LEU A CA 1
ATOM 2017 C C . LEU A 1 257 ? 22.994 17.266 -9.849 1.00 97.25 257 LEU A C 1
ATOM 2019 O O . LEU A 1 257 ? 24.014 16.702 -9.474 1.00 97.25 257 LEU A O 1
ATOM 2023 N N . GLU A 1 258 ? 22.139 17.822 -8.987 1.00 96.25 258 GLU A N 1
ATOM 2024 C CA . GLU A 1 258 ? 22.354 17.794 -7.532 1.00 96.25 258 GLU A CA 1
ATOM 2025 C C . GLU A 1 258 ? 22.414 16.357 -6.979 1.00 96.25 258 GLU A C 1
ATOM 2027 O O . GLU A 1 258 ? 23.092 16.101 -5.976 1.00 96.25 258 GLU A O 1
ATOM 2032 N N . ARG A 1 259 ? 21.718 15.427 -7.643 1.00 96.44 259 ARG A N 1
ATOM 2033 C CA . ARG A 1 259 ? 21.562 14.027 -7.231 1.00 96.44 259 ARG A CA 1
ATOM 2034 C C . ARG A 1 259 ? 22.540 13.055 -7.867 1.00 96.44 259 ARG A C 1
ATOM 2036 O O . ARG A 1 259 ? 22.513 11.887 -7.496 1.00 96.44 259 ARG A O 1
ATOM 2043 N N . GLN A 1 260 ? 23.401 13.530 -8.761 1.00 97.88 260 GLN A N 1
ATOM 2044 C CA . GLN A 1 260 ? 24.506 12.715 -9.239 1.00 97.88 260 GLN A CA 1
ATOM 2045 C C . GLN A 1 260 ? 25.524 12.530 -8.113 1.00 97.88 260 GLN A C 1
ATOM 2047 O O . GLN A 1 260 ? 25.914 13.492 -7.437 1.00 97.88 260 GLN A O 1
ATOM 2052 N N . GLU A 1 261 ? 25.955 11.295 -7.906 1.00 96.56 261 GLU A N 1
ATOM 2053 C CA . GLU A 1 261 ? 27.058 10.995 -7.010 1.00 96.56 261 GLU A CA 1
ATOM 2054 C C . GLU A 1 261 ? 28.404 11.329 -7.635 1.00 96.56 261 GLU A C 1
ATOM 2056 O O . GLU A 1 261 ? 28.552 11.486 -8.846 1.00 96.56 261 GLU A O 1
ATOM 2061 N N . SER A 1 262 ? 29.426 11.429 -6.787 1.00 93.25 262 SER A N 1
ATOM 2062 C CA . SER A 1 262 ? 30.772 11.810 -7.228 1.00 93.25 262 SER A CA 1
ATOM 2063 C C . SER A 1 262 ? 31.367 10.868 -8.283 1.00 93.25 262 SER A C 1
ATOM 2065 O O . SER A 1 262 ? 32.209 11.294 -9.073 1.00 93.25 262 SER A O 1
ATOM 2067 N N . LYS A 1 263 ? 30.907 9.611 -8.311 1.00 93.38 263 LYS A N 1
ATOM 2068 C CA . LYS A 1 263 ? 31.312 8.578 -9.272 1.00 93.38 263 LYS A CA 1
ATOM 2069 C C . LYS A 1 263 ? 30.375 8.414 -10.466 1.00 93.38 263 LYS A C 1
ATOM 2071 O O . LYS A 1 263 ? 30.692 7.648 -11.365 1.00 93.38 263 LYS A O 1
ATOM 2076 N N . GLY A 1 264 ? 29.288 9.180 -10.508 1.00 95.81 264 GLY A N 1
ATOM 2077 C CA . GLY A 1 264 ? 28.372 9.227 -11.639 1.00 95.81 264 GLY A CA 1
ATOM 2078 C C . GLY A 1 264 ? 27.002 8.613 -11.394 1.00 95.81 264 GLY A C 1
ATOM 2079 O O . GLY A 1 264 ? 26.110 8.876 -12.192 1.00 95.81 264 GLY A O 1
ATOM 2080 N N . ASP A 1 265 ? 26.819 7.856 -10.313 1.00 96.12 265 ASP A N 1
ATOM 2081 C CA . ASP A 1 265 ? 25.578 7.149 -10.000 1.00 96.12 265 ASP A CA 1
ATOM 2082 C C . ASP A 1 265 ? 24.405 8.089 -9.680 1.00 96.12 265 ASP A C 1
ATOM 2084 O O . ASP A 1 265 ? 24.572 9.178 -9.127 1.00 96.12 265 ASP A O 1
ATOM 2088 N N . TRP A 1 266 ? 23.187 7.621 -9.963 1.00 97.06 266 TRP A N 1
ATOM 2089 C CA . TRP A 1 266 ? 21.942 8.226 -9.487 1.00 97.06 266 TRP A CA 1
ATOM 2090 C C . TRP A 1 266 ? 21.147 7.195 -8.704 1.00 97.06 266 TRP A C 1
ATOM 2092 O O . TRP A 1 266 ? 20.510 6.315 -9.280 1.00 97.06 266 TRP A O 1
ATOM 2102 N N . GLY A 1 267 ? 21.190 7.324 -7.379 1.00 92.62 267 GLY A N 1
ATOM 2103 C CA . GLY A 1 267 ? 20.476 6.443 -6.458 1.00 92.62 267 GLY A CA 1
ATOM 2104 C C . GLY A 1 267 ? 20.829 4.964 -6.578 1.00 92.62 267 GLY A C 1
ATOM 2105 O O . GLY A 1 267 ? 19.998 4.148 -6.212 1.00 92.62 267 GLY A O 1
ATOM 2106 N N . GLY A 1 268 ? 22.002 4.632 -7.129 1.00 94.12 268 GLY A N 1
ATOM 2107 C CA . GLY A 1 268 ? 22.503 3.259 -7.187 1.00 94.12 268 GLY A CA 1
ATOM 2108 C C . GLY A 1 268 ? 21.701 2.293 -8.067 1.00 94.12 268 GLY A C 1
ATOM 2109 O O . GLY A 1 268 ? 21.895 1.084 -7.980 1.00 94.12 268 GLY A O 1
ATOM 2110 N N . ILE A 1 269 ? 20.811 2.788 -8.932 1.00 95.44 269 ILE A N 1
ATOM 2111 C CA . ILE A 1 269 ? 19.930 1.939 -9.746 1.00 95.44 269 ILE A CA 1
ATOM 2112 C C . ILE A 1 269 ? 19.936 2.342 -11.223 1.00 95.44 269 ILE A C 1
ATOM 2114 O O . ILE A 1 269 ? 20.078 3.514 -11.579 1.00 95.44 269 ILE A O 1
ATOM 2118 N N . PHE A 1 270 ? 19.752 1.356 -12.102 1.00 95.94 270 PHE A N 1
ATOM 2119 C CA . PHE A 1 270 ? 19.858 1.521 -13.554 1.00 95.94 270 PHE A CA 1
ATOM 2120 C C . PHE A 1 270 ? 18.921 2.594 -14.154 1.00 95.94 270 PHE A C 1
ATOM 2122 O O . PHE A 1 270 ? 19.419 3.460 -14.880 1.00 95.94 270 PHE A O 1
ATOM 2129 N N . PRO A 1 271 ? 17.598 2.621 -13.873 1.00 95.00 271 PRO A N 1
ATOM 2130 C CA . PRO A 1 271 ? 16.684 3.488 -14.626 1.00 95.00 271 PRO A CA 1
ATOM 2131 C C . PRO A 1 271 ? 16.942 5.005 -14.470 1.00 95.00 271 PRO A C 1
ATOM 2133 O O . PRO A 1 271 ? 16.944 5.707 -15.487 1.00 95.00 271 PRO A O 1
ATOM 2136 N N . PRO A 1 272 ? 17.215 5.549 -13.264 1.00 96.31 272 PRO A N 1
ATOM 2137 C CA . PRO A 1 272 ? 17.637 6.941 -13.092 1.00 96.31 272 PRO A CA 1
ATOM 2138 C C . PRO A 1 272 ? 18.949 7.282 -13.798 1.00 96.31 272 PRO A C 1
ATOM 2140 O O . PRO A 1 272 ? 19.036 8.354 -14.399 1.00 96.31 272 PRO A O 1
ATOM 2143 N N . MET A 1 273 ? 19.952 6.395 -13.761 1.00 97.25 273 MET A N 1
ATOM 2144 C CA . MET A 1 273 ? 21.232 6.618 -14.447 1.00 97.25 273 MET A CA 1
ATOM 2145 C C . MET A 1 273 ? 21.032 6.689 -15.961 1.00 97.25 273 MET A C 1
ATOM 2147 O O . MET A 1 273 ? 21.396 7.677 -16.601 1.00 97.25 273 MET A O 1
ATOM 2151 N N . HIS A 1 274 ? 20.355 5.681 -16.510 1.00 96.94 274 HIS A N 1
ATOM 2152 C CA . HIS A 1 274 ? 19.995 5.590 -17.918 1.00 96.94 274 HIS A CA 1
ATOM 2153 C C . HIS A 1 274 ? 19.226 6.832 -18.401 1.00 96.94 274 HIS A C 1
ATOM 2155 O O . HIS A 1 274 ? 19.610 7.481 -19.378 1.00 96.94 274 HIS A O 1
ATOM 2161 N N . GLY A 1 275 ? 18.165 7.218 -17.685 1.00 97.25 275 GLY A N 1
ATOM 2162 C CA . GLY A 1 275 ? 17.366 8.392 -18.031 1.00 97.25 275 GLY A CA 1
ATOM 2163 C C . GLY A 1 275 ? 18.150 9.704 -17.933 1.00 97.25 275 GLY A C 1
ATOM 2164 O O . GLY A 1 275 ? 17.986 10.581 -18.783 1.00 97.25 275 GLY A O 1
ATOM 2165 N N . SER A 1 276 ? 19.002 9.857 -16.917 1.00 98.31 276 SER A N 1
ATOM 2166 C CA . SER A 1 276 ? 19.762 11.095 -16.689 1.00 98.31 276 SER A CA 1
ATOM 2167 C C . SER A 1 276 ? 20.760 11.369 -17.811 1.00 98.31 276 SER A C 1
ATOM 2169 O O . SER A 1 276 ? 20.858 12.508 -18.266 1.00 98.31 276 SER A O 1
ATOM 2171 N N . ILE A 1 277 ? 21.424 10.332 -18.330 1.00 98.31 277 ILE A N 1
ATOM 2172 C CA . ILE A 1 277 ? 22.332 10.448 -19.482 1.00 98.31 277 ILE A CA 1
ATOM 2173 C C . ILE A 1 277 ? 21.572 10.958 -20.716 1.00 98.31 277 ILE A C 1
ATOM 2175 O O . ILE A 1 277 ? 22.002 11.929 -21.342 1.00 98.31 277 ILE A O 1
ATOM 2179 N N . TYR A 1 278 ? 20.406 10.375 -21.027 1.00 97.50 278 TYR A N 1
ATOM 2180 C CA . TYR A 1 278 ? 19.538 10.885 -22.095 1.00 97.50 278 TYR A CA 1
ATOM 2181 C C . TYR A 1 278 ? 19.151 12.350 -21.865 1.00 97.50 278 TYR A C 1
ATOM 2183 O O . TYR A 1 278 ? 19.243 13.163 -22.785 1.00 97.50 278 TYR A O 1
ATOM 2191 N N . ALA A 1 279 ? 18.733 12.702 -20.646 1.00 98.00 279 ALA A N 1
ATOM 2192 C CA . ALA A 1 279 ? 18.320 14.061 -20.316 1.00 98.00 279 ALA A CA 1
ATOM 2193 C C . ALA A 1 279 ? 19.445 15.084 -20.550 1.00 98.00 279 ALA A C 1
ATOM 2195 O O . ALA A 1 279 ? 19.181 16.138 -21.124 1.00 98.00 279 ALA A O 1
ATOM 2196 N N . PHE A 1 280 ? 20.694 14.774 -20.183 1.00 98.38 280 PHE A N 1
ATOM 2197 C CA . PHE A 1 280 ? 21.836 15.654 -20.454 1.00 98.38 280 PHE A CA 1
ATOM 2198 C C . PHE A 1 280 ? 22.087 15.859 -21.944 1.00 98.38 280 PHE A C 1
ATOM 2200 O O . PHE A 1 280 ? 22.178 17.003 -22.393 1.00 98.38 280 PHE A O 1
ATOM 2207 N N . VAL A 1 281 ? 22.159 14.773 -22.717 1.00 97.94 281 VAL A N 1
ATOM 2208 C CA . VAL A 1 281 ? 22.427 14.855 -24.161 1.00 97.94 281 VAL A CA 1
ATOM 2209 C C . VAL A 1 281 ? 21.327 15.648 -24.873 1.00 97.94 281 VAL A C 1
ATOM 2211 O O . VAL A 1 281 ? 21.613 16.510 -25.703 1.00 97.94 281 VAL A O 1
ATOM 2214 N N . LEU A 1 282 ? 20.063 15.438 -24.497 1.00 97.69 282 LEU A N 1
ATOM 2215 C CA . LEU A 1 282 ? 18.925 16.188 -25.040 1.00 97.69 282 LEU A CA 1
ATOM 2216 C C . LEU A 1 282 ? 18.928 17.673 -24.646 1.00 97.69 282 LEU A C 1
ATOM 2218 O O . LEU A 1 282 ? 18.386 18.513 -25.362 1.00 97.69 282 LEU A O 1
ATOM 2222 N N . GLU A 1 283 ? 19.558 18.018 -23.526 1.00 97.19 283 GLU A N 1
ATOM 2223 C CA . GLU A 1 283 ? 19.777 19.400 -23.090 1.00 97.19 283 GLU A CA 1
ATOM 2224 C C . GLU A 1 283 ? 21.086 20.000 -23.636 1.00 97.19 283 GLU A C 1
ATOM 2226 O O . GLU A 1 283 ? 21.485 21.088 -23.220 1.00 97.19 283 GLU A O 1
ATOM 2231 N N . GLY A 1 284 ? 21.725 19.332 -24.604 1.00 96.56 284 GLY A N 1
ATOM 2232 C CA . GLY A 1 284 ? 22.855 19.854 -25.376 1.00 96.56 284 GLY A CA 1
ATOM 2233 C C . GLY A 1 284 ? 24.239 19.531 -24.814 1.00 96.56 284 GLY A C 1
ATOM 2234 O O . GLY A 1 284 ? 25.213 20.128 -25.266 1.00 96.56 284 GLY A O 1
ATOM 2235 N N . TRP A 1 285 ? 24.337 18.619 -23.845 1.00 97.81 285 TRP A N 1
ATOM 2236 C CA . TRP A 1 285 ? 25.616 18.162 -23.300 1.00 97.81 285 TRP A CA 1
ATOM 2237 C C . TRP A 1 285 ? 26.247 17.124 -24.233 1.00 97.81 285 TRP A C 1
ATOM 2239 O O . TRP A 1 285 ? 25.558 16.347 -24.895 1.00 97.81 285 TRP A O 1
ATOM 2249 N N . THR A 1 286 ? 27.571 17.110 -24.280 1.00 97.50 286 THR A N 1
ATOM 2250 C CA . THR A 1 286 ? 28.376 16.177 -25.070 1.00 97.50 286 THR A CA 1
ATOM 2251 C C . THR A 1 286 ? 28.780 14.958 -24.242 1.00 97.50 286 THR A C 1
ATOM 2253 O O . THR A 1 286 ? 28.701 14.967 -23.015 1.00 97.50 286 THR A O 1
ATOM 2256 N N . LEU A 1 287 ? 29.243 13.896 -24.907 1.00 96.50 287 LEU A N 1
ATOM 2257 C CA . LEU A 1 287 ? 29.719 12.684 -24.228 1.00 96.50 287 LEU A CA 1
ATOM 2258 C C . LEU A 1 287 ? 30.985 12.923 -23.386 1.00 96.50 287 LEU A C 1
ATOM 2260 O O . LEU A 1 287 ? 31.238 12.170 -22.450 1.00 96.50 287 LEU A O 1
ATOM 2264 N N . ASP A 1 288 ? 31.748 13.976 -23.695 1.00 96.06 288 ASP A N 1
ATOM 2265 C CA . ASP A 1 288 ? 32.965 14.352 -22.969 1.00 96.06 288 ASP A CA 1
ATOM 2266 C C . ASP A 1 288 ? 32.672 15.182 -21.709 1.00 96.06 288 ASP A C 1
ATOM 2268 O O . ASP A 1 288 ? 33.531 15.301 -20.827 1.00 96.06 288 ASP A O 1
ATOM 2272 N N . ASP A 1 289 ? 31.464 15.748 -21.591 1.00 98.00 289 ASP A N 1
ATOM 2273 C CA . ASP A 1 289 ? 31.082 16.519 -20.415 1.00 98.00 289 ASP A CA 1
ATOM 2274 C C . ASP A 1 289 ? 31.022 15.619 -19.176 1.00 98.00 289 ASP A C 1
ATOM 2276 O O . ASP A 1 289 ? 30.410 14.548 -19.177 1.00 98.00 289 ASP A O 1
ATOM 2280 N N . THR A 1 290 ? 31.642 16.080 -18.085 1.00 97.75 290 THR A N 1
ATOM 2281 C CA . THR A 1 290 ? 31.898 15.263 -16.888 1.00 97.75 290 THR A CA 1
ATOM 2282 C C . THR A 1 290 ? 30.665 14.507 -16.366 1.00 97.75 290 THR A C 1
ATOM 2284 O O . THR A 1 290 ? 30.793 13.302 -16.164 1.00 97.75 290 THR A O 1
ATOM 2287 N N . PRO A 1 291 ? 29.475 15.119 -16.186 1.00 97.19 291 PRO A N 1
ATOM 2288 C CA . PRO A 1 291 ? 28.277 14.398 -15.746 1.00 97.19 291 PRO A CA 1
ATOM 2289 C C . PRO A 1 291 ? 27.835 13.266 -16.674 1.00 97.19 291 PRO A C 1
ATOM 2291 O O . PRO A 1 291 ? 27.396 12.227 -16.186 1.00 97.19 291 PRO A O 1
ATOM 2294 N N . VAL A 1 292 ? 27.971 13.438 -17.992 1.00 98.25 292 VAL A N 1
ATOM 2295 C CA . VAL A 1 292 ? 27.588 12.425 -18.986 1.00 98.25 292 VAL A CA 1
ATOM 2296 C C . VAL A 1 292 ? 28.587 11.277 -18.967 1.00 98.25 292 VAL A C 1
ATOM 2298 O O . VAL A 1 292 ? 28.191 10.121 -18.821 1.00 98.25 292 VAL A O 1
ATOM 2301 N N . ARG A 1 293 ? 29.885 11.598 -19.033 1.00 98.00 293 ARG A N 1
ATOM 2302 C CA . ARG A 1 293 ? 30.965 10.609 -18.989 1.00 98.00 293 ARG A CA 1
ATOM 2303 C C . ARG A 1 293 ? 30.917 9.769 -17.711 1.00 98.00 293 ARG A C 1
ATOM 2305 O O . ARG A 1 293 ? 30.947 8.546 -17.796 1.00 98.00 293 ARG A O 1
ATOM 2312 N N . LEU A 1 294 ? 30.782 10.409 -16.546 1.00 98.00 294 LEU A N 1
ATOM 2313 C CA . LEU A 1 294 ? 30.665 9.704 -15.265 1.00 98.00 294 LEU A CA 1
ATOM 2314 C C . LEU A 1 294 ? 29.403 8.836 -15.204 1.00 98.00 294 LEU A C 1
ATOM 2316 O O . LEU A 1 294 ? 29.463 7.725 -14.697 1.00 98.00 294 LEU A O 1
ATOM 2320 N N . GLY A 1 295 ? 28.274 9.297 -15.750 1.00 97.56 295 GLY A N 1
ATOM 2321 C CA . GLY A 1 295 ? 27.057 8.484 -15.819 1.00 97.56 295 GLY A CA 1
ATOM 2322 C C . GLY A 1 295 ? 27.235 7.207 -16.648 1.00 97.56 295 GLY A C 1
ATOM 2323 O O . GLY A 1 295 ? 26.772 6.140 -16.251 1.00 97.56 295 GLY A O 1
ATOM 2324 N N . ILE A 1 296 ? 27.939 7.296 -17.781 1.00 97.25 296 ILE A N 1
ATOM 2325 C CA . ILE A 1 296 ? 28.266 6.129 -18.615 1.00 97.25 296 ILE A CA 1
ATOM 2326 C C . ILE A 1 296 ? 29.214 5.182 -17.866 1.00 97.25 296 ILE A C 1
ATOM 2328 O O . ILE A 1 296 ? 28.983 3.975 -17.860 1.00 97.25 296 ILE A O 1
ATOM 2332 N N . GLU A 1 297 ? 30.246 5.717 -17.205 1.00 97.00 297 GLU A N 1
ATOM 2333 C CA . GLU A 1 297 ? 31.166 4.934 -16.367 1.00 97.00 297 GLU A CA 1
ATOM 2334 C C . GLU A 1 297 ? 30.425 4.220 -15.220 1.00 97.00 297 GLU A C 1
ATOM 2336 O O . GLU A 1 297 ? 30.690 3.048 -14.958 1.00 97.00 297 GLU A O 1
ATOM 2341 N N . ALA A 1 298 ? 29.450 4.876 -14.581 1.00 96.81 298 ALA A N 1
ATOM 2342 C CA . ALA A 1 298 ? 28.630 4.282 -13.524 1.00 96.81 298 ALA A CA 1
ATOM 2343 C C . ALA A 1 298 ? 27.793 3.090 -14.024 1.00 96.81 298 ALA A C 1
ATOM 2345 O O . ALA A 1 298 ? 27.772 2.044 -13.379 1.00 96.81 298 ALA A O 1
ATOM 2346 N N . LEU A 1 299 ? 27.184 3.190 -15.213 1.00 96.25 299 LEU A N 1
ATOM 2347 C CA . LEU A 1 299 ? 26.481 2.057 -15.829 1.00 96.25 299 LEU A CA 1
ATOM 2348 C C . LEU A 1 299 ? 27.417 0.874 -16.135 1.00 96.25 299 LEU A C 1
ATOM 2350 O O . LEU A 1 299 ? 27.019 -0.278 -15.972 1.00 96.25 299 LEU A O 1
ATOM 2354 N N . GLU A 1 300 ? 28.659 1.128 -16.556 1.00 94.81 300 GLU A N 1
ATOM 2355 C CA . GLU A 1 300 ? 29.652 0.064 -16.793 1.00 94.81 300 GLU A CA 1
ATOM 2356 C C . GLU A 1 300 ? 30.102 -0.616 -15.498 1.00 94.81 300 GLU A C 1
ATOM 2358 O O . GLU A 1 300 ? 30.397 -1.810 -15.508 1.00 94.81 300 GLU A O 1
ATOM 2363 N N . ASN A 1 301 ? 30.100 0.096 -14.367 1.00 95.12 301 ASN A N 1
ATOM 2364 C CA . ASN A 1 301 ? 30.402 -0.505 -13.065 1.00 95.12 301 ASN A CA 1
ATOM 2365 C C . ASN A 1 301 ? 29.356 -1.551 -12.643 1.00 95.12 301 ASN A C 1
ATOM 2367 O O . ASN A 1 301 ? 29.626 -2.360 -11.759 1.00 95.12 301 ASN A O 1
ATOM 2371 N N . PHE A 1 302 ? 28.177 -1.559 -13.276 1.00 95.94 302 PHE A N 1
ATOM 2372 C CA . PHE A 1 302 ? 27.124 -2.549 -13.034 1.00 95.94 302 PHE A CA 1
ATOM 2373 C C . PHE A 1 302 ? 27.262 -3.767 -13.957 1.00 95.94 302 PHE A C 1
ATOM 2375 O O . PHE A 1 302 ? 26.470 -4.709 -13.858 1.00 95.94 302 PHE A O 1
ATOM 2382 N N . ALA A 1 303 ? 28.250 -3.780 -14.858 1.00 95.75 303 ALA A N 1
ATOM 2383 C CA . ALA A 1 303 ? 28.465 -4.888 -15.768 1.00 95.75 303 ALA A CA 1
ATOM 2384 C C . ALA A 1 303 ? 28.920 -6.153 -15.028 1.00 95.75 303 ALA A C 1
ATOM 2386 O O . ALA A 1 303 ? 29.847 -6.136 -14.222 1.00 95.75 303 ALA A O 1
ATOM 2387 N N . TRP A 1 304 ? 28.303 -7.277 -15.376 1.00 94.88 304 TRP A N 1
ATOM 2388 C CA . TRP A 1 304 ? 28.716 -8.610 -14.964 1.00 94.88 304 TRP A CA 1
ATOM 2389 C C . TRP A 1 304 ? 29.058 -9.444 -16.196 1.00 94.88 304 TRP A C 1
ATOM 2391 O O . TRP A 1 304 ? 28.365 -9.383 -17.218 1.00 94.88 304 TRP A O 1
ATOM 2401 N N . GLN A 1 305 ? 30.123 -10.240 -16.110 1.00 94.75 305 GLN A N 1
ATOM 2402 C CA . GLN A 1 305 ? 30.560 -11.092 -17.209 1.00 94.75 305 GLN A CA 1
ATOM 2403 C C . GLN A 1 305 ? 30.984 -12.475 -16.723 1.00 94.75 305 GLN A C 1
ATOM 2405 O O . GLN A 1 305 ? 31.820 -12.613 -15.836 1.00 94.75 305 GLN A O 1
ATOM 2410 N N . ASP A 1 306 ? 30.431 -13.500 -17.364 1.00 92.44 306 ASP A N 1
ATOM 2411 C CA . ASP A 1 306 ? 30.779 -14.902 -17.146 1.00 92.44 306 ASP A CA 1
ATOM 2412 C C . ASP A 1 306 ? 30.659 -15.709 -18.455 1.00 92.44 306 ASP A C 1
ATOM 2414 O O . ASP A 1 306 ? 30.608 -15.154 -19.558 1.00 92.44 306 ASP A O 1
ATOM 2418 N N . GLU A 1 307 ? 30.620 -17.039 -18.349 1.00 90.94 307 GLU A N 1
ATOM 2419 C CA . GLU A 1 307 ? 30.506 -17.951 -19.493 1.00 90.94 307 GLU A CA 1
ATOM 2420 C C . GLU A 1 307 ? 29.215 -17.740 -20.309 1.00 90.94 307 GLU A C 1
ATOM 2422 O O . GLU A 1 307 ? 29.222 -17.923 -21.536 1.00 90.94 307 GLU A O 1
ATOM 2427 N N . LYS A 1 308 ? 28.132 -17.287 -19.657 1.00 90.25 308 LYS A N 1
ATOM 2428 C CA . LYS A 1 308 ? 26.833 -17.009 -20.286 1.00 90.25 308 LYS A CA 1
ATOM 2429 C C . LYS A 1 308 ? 26.820 -15.684 -21.051 1.00 90.25 308 LYS A C 1
ATOM 2431 O O . LYS A 1 308 ? 25.966 -15.505 -21.911 1.00 90.25 308 LYS A O 1
ATOM 2436 N N . GLY A 1 309 ? 27.786 -14.793 -20.824 1.00 95.38 309 GLY A N 1
ATOM 2437 C CA . GLY A 1 309 ? 27.935 -13.539 -21.566 1.00 95.38 309 GLY A CA 1
ATOM 2438 C C . GLY A 1 309 ? 28.140 -12.322 -20.667 1.00 95.38 309 GLY A C 1
ATOM 2439 O O . GLY A 1 309 ? 28.386 -12.454 -19.469 1.00 95.38 309 GLY A O 1
ATOM 2440 N N . LYS A 1 310 ? 28.039 -11.128 -21.264 1.00 96.31 310 LYS A N 1
ATOM 2441 C CA . LYS A 1 310 ? 28.097 -9.833 -20.565 1.00 96.31 310 LYS A CA 1
ATOM 2442 C C . LYS A 1 310 ? 26.679 -9.289 -20.406 1.00 96.31 310 LYS A C 1
ATOM 2444 O O . LYS A 1 310 ? 25.861 -9.449 -21.310 1.00 96.31 310 LYS A O 1
ATOM 2449 N N . ARG A 1 311 ? 26.395 -8.661 -19.269 1.00 95.69 311 ARG A N 1
ATOM 2450 C CA . ARG A 1 311 ? 25.090 -8.081 -18.919 1.00 95.69 311 ARG A CA 1
ATOM 2451 C C . ARG A 1 311 ? 25.244 -6.940 -17.935 1.00 95.69 311 ARG A C 1
ATOM 2453 O O . ARG A 1 311 ? 26.280 -6.844 -17.287 1.00 95.69 311 ARG A O 1
ATOM 2460 N N . ILE A 1 312 ? 24.222 -6.104 -17.826 1.00 96.19 312 ILE A N 1
ATOM 2461 C CA . ILE A 1 312 ? 24.170 -5.003 -16.864 1.00 96.19 312 ILE A CA 1
ATOM 2462 C C . ILE A 1 312 ? 23.190 -5.369 -15.751 1.00 96.19 312 ILE A C 1
ATOM 2464 O O . ILE A 1 312 ? 22.070 -5.806 -16.024 1.00 96.19 312 ILE A O 1
ATOM 2468 N N . GLN A 1 313 ? 23.625 -5.223 -14.501 1.00 94.62 313 GLN A N 1
ATOM 2469 C CA . GLN A 1 313 ? 22.782 -5.439 -13.327 1.00 94.62 313 GLN A CA 1
ATOM 2470 C C . GLN A 1 313 ? 21.815 -4.262 -13.131 1.00 94.62 313 GLN A C 1
ATOM 2472 O O . GLN A 1 313 ? 22.100 -3.136 -13.532 1.00 94.62 313 GLN A O 1
ATOM 2477 N N . ALA A 1 314 ? 20.663 -4.503 -12.500 1.00 92.69 314 ALA A N 1
ATOM 2478 C CA . ALA A 1 314 ? 19.713 -3.428 -12.181 1.00 92.69 314 ALA A CA 1
ATOM 2479 C C . ALA A 1 314 ? 20.230 -2.509 -11.058 1.00 92.69 314 ALA A C 1
ATOM 2481 O O . ALA A 1 314 ? 19.890 -1.325 -11.011 1.00 92.69 314 ALA A O 1
ATOM 2482 N N . CYS A 1 315 ? 21.014 -3.093 -10.153 1.00 94.62 315 CYS A N 1
ATOM 2483 C CA . CYS A 1 315 ? 21.600 -2.519 -8.947 1.00 94.62 315 CYS A CA 1
ATOM 2484 C C . CYS A 1 315 ? 22.764 -3.427 -8.492 1.00 94.62 315 CYS A C 1
ATOM 2486 O O . CYS A 1 315 ? 22.950 -4.505 -9.059 1.00 94.62 315 CYS A O 1
ATOM 2488 N N . VAL A 1 316 ? 23.534 -3.018 -7.486 1.00 94.38 316 VAL A N 1
ATOM 2489 C CA . VAL A 1 316 ? 24.604 -3.808 -6.853 1.00 94.38 316 VAL A CA 1
ATOM 2490 C C . VAL A 1 316 ? 24.408 -3.817 -5.335 1.00 94.38 316 VAL A C 1
ATOM 2492 O O . VAL A 1 316 ? 24.051 -2.789 -4.773 1.00 94.38 316 VAL A O 1
ATOM 2495 N N . SER A 1 317 ? 24.655 -4.950 -4.669 1.00 96.06 317 SER A N 1
ATOM 2496 C CA . SER A 1 317 ? 24.234 -5.223 -3.277 1.00 96.06 317 SER A CA 1
ATOM 2497 C C . SER A 1 317 ? 25.341 -5.294 -2.207 1.00 96.06 317 SER A C 1
ATOM 2499 O O . SER A 1 317 ? 25.221 -6.068 -1.256 1.00 96.06 317 SER A O 1
ATOM 2501 N N . PRO A 1 318 ? 26.449 -4.536 -2.291 1.00 96.94 318 PRO A N 1
ATOM 2502 C CA . PRO A 1 318 ? 27.623 -4.803 -1.472 1.00 96.94 318 PRO A CA 1
ATOM 2503 C C . PRO A 1 318 ? 27.424 -4.545 0.027 1.00 96.94 318 PRO A C 1
ATOM 2505 O O . PRO A 1 318 ? 28.010 -5.259 0.838 1.00 96.94 318 PRO A O 1
ATOM 2508 N N . VAL A 1 319 ? 26.642 -3.537 0.434 1.00 98.06 319 VAL A N 1
ATOM 2509 C CA . VAL A 1 319 ? 26.425 -3.257 1.865 1.00 98.06 319 VAL A CA 1
ATOM 2510 C C . VAL A 1 319 ? 25.521 -4.323 2.470 1.00 98.06 319 VAL A C 1
ATOM 2512 O O . VAL A 1 319 ? 25.881 -4.905 3.499 1.00 98.06 319 VAL A O 1
ATOM 2515 N N . TRP A 1 320 ? 24.427 -4.641 1.781 1.00 97.50 320 TRP A N 1
ATOM 2516 C CA . TRP A 1 320 ? 23.483 -5.683 2.165 1.00 97.50 320 TRP A CA 1
ATOM 2517 C C . TRP A 1 320 ? 24.149 -7.055 2.296 1.00 97.50 320 TRP A C 1
ATOM 2519 O O . TRP A 1 320 ? 24.097 -7.678 3.361 1.00 97.50 320 TRP A O 1
ATOM 2529 N N . ASP A 1 321 ? 24.855 -7.497 1.252 1.00 97.50 321 ASP A N 1
ATOM 2530 C CA . ASP A 1 321 ? 25.516 -8.805 1.218 1.00 97.50 321 ASP A CA 1
ATOM 2531 C C . ASP A 1 321 ? 26.566 -8.921 2.322 1.00 97.50 321 ASP A C 1
ATOM 2533 O O . ASP A 1 321 ? 26.657 -9.937 3.014 1.00 97.50 321 ASP A O 1
ATOM 2537 N N . THR A 1 322 ? 27.334 -7.852 2.542 1.00 98.31 322 THR A N 1
ATOM 2538 C CA . THR A 1 322 ? 28.363 -7.816 3.583 1.00 98.31 322 THR A CA 1
ATOM 2539 C C . THR A 1 322 ? 27.750 -7.845 4.975 1.00 98.31 322 THR A C 1
ATOM 2541 O O . THR A 1 322 ? 28.276 -8.532 5.851 1.00 98.31 322 THR A O 1
ATOM 2544 N N . ALA A 1 323 ? 26.640 -7.141 5.204 1.00 98.06 323 ALA A N 1
ATOM 2545 C CA . ALA A 1 323 ? 25.946 -7.145 6.486 1.00 98.06 323 ALA A CA 1
ATOM 2546 C C . ALA A 1 323 ? 25.357 -8.530 6.789 1.00 98.06 323 ALA A C 1
ATOM 2548 O O . ALA A 1 323 ? 25.619 -9.083 7.859 1.00 98.06 323 ALA A O 1
ATOM 2549 N N . LEU A 1 324 ? 24.629 -9.129 5.841 1.00 97.25 324 LEU A N 1
ATOM 2550 C CA . LEU A 1 324 ? 24.030 -10.454 6.011 1.00 97.25 324 LEU A CA 1
ATOM 2551 C C . LEU A 1 324 ? 25.077 -11.562 6.153 1.00 97.25 324 LEU A C 1
ATOM 2553 O O . LEU A 1 324 ? 24.943 -12.414 7.035 1.00 97.25 324 LEU A O 1
ATOM 2557 N N . MET A 1 325 ? 26.147 -11.531 5.351 1.00 96.38 325 MET A N 1
ATOM 2558 C CA . MET A 1 325 ? 27.249 -12.487 5.480 1.00 96.38 325 MET A CA 1
ATOM 2559 C C . MET A 1 325 ? 27.921 -12.354 6.848 1.00 96.38 325 MET A C 1
ATOM 2561 O O . MET A 1 325 ? 28.179 -13.351 7.519 1.00 96.38 325 MET A O 1
ATOM 2565 N N . SER A 1 326 ? 28.133 -11.119 7.311 1.00 96.69 326 SER A N 1
ATOM 2566 C CA . SER A 1 326 ? 28.707 -10.847 8.631 1.00 96.69 326 SER A CA 1
ATOM 2567 C C . SER A 1 326 ? 27.801 -11.350 9.760 1.00 96.69 326 SER A C 1
ATOM 2569 O O . SER A 1 326 ? 28.308 -11.899 10.736 1.00 96.69 326 SER A O 1
ATOM 2571 N N . ILE A 1 327 ? 26.472 -11.232 9.634 1.00 96.19 327 ILE A N 1
ATOM 2572 C CA . ILE A 1 327 ? 25.506 -11.816 10.582 1.00 96.19 327 ILE A CA 1
ATOM 2573 C C . ILE A 1 327 ? 25.629 -13.344 10.601 1.00 96.19 327 ILE A C 1
ATOM 2575 O O . ILE A 1 327 ? 25.813 -13.919 11.673 1.00 96.19 327 ILE A O 1
ATOM 2579 N N . GLY A 1 328 ? 25.588 -13.996 9.434 1.00 94.31 328 GLY A N 1
ATOM 2580 C CA . GLY A 1 328 ? 25.653 -15.457 9.322 1.00 94.31 328 GLY A CA 1
ATOM 2581 C C . GLY A 1 328 ? 26.980 -16.051 9.806 1.00 94.31 328 GLY A C 1
ATOM 2582 O O . GLY A 1 328 ? 26.995 -17.059 10.515 1.00 94.31 328 GLY A O 1
ATOM 2583 N N . LEU A 1 329 ? 28.107 -15.406 9.492 1.00 93.31 329 LEU A N 1
ATOM 2584 C CA . LEU A 1 329 ? 29.421 -15.793 10.010 1.00 93.31 329 LEU A CA 1
ATOM 2585 C C . LEU A 1 329 ? 29.516 -15.572 11.526 1.00 93.31 329 LEU A C 1
ATOM 2587 O O . LEU A 1 329 ? 30.068 -16.421 12.224 1.00 93.31 329 LEU A O 1
ATOM 2591 N N . SER A 1 330 ? 28.936 -14.489 12.055 1.00 92.25 330 SER A N 1
ATOM 2592 C CA . SER A 1 330 ? 28.912 -14.249 13.507 1.00 92.25 330 SER A CA 1
ATOM 2593 C C . SER A 1 330 ? 28.070 -15.294 14.244 1.00 92.25 330 SER A C 1
ATOM 2595 O O . SER A 1 330 ? 28.485 -15.780 15.290 1.00 92.25 330 SER A O 1
ATOM 2597 N N . ASP A 1 331 ? 26.916 -15.678 13.691 1.00 90.12 331 ASP A N 1
ATOM 2598 C CA . ASP A 1 331 ? 26.023 -16.676 14.295 1.00 90.12 331 ASP A CA 1
ATOM 2599 C C . ASP A 1 331 ? 26.562 -18.113 14.191 1.00 90.12 331 ASP A C 1
ATOM 2601 O O . ASP A 1 331 ? 26.160 -18.980 14.967 1.00 90.12 331 ASP A O 1
ATOM 2605 N N . SER A 1 332 ? 27.473 -18.374 13.247 1.00 86.81 332 SER A N 1
ATOM 2606 C CA . SER A 1 332 ? 28.103 -19.688 13.044 1.00 86.81 332 SER A CA 1
ATOM 2607 C C . SER A 1 332 ? 29.484 -19.834 13.695 1.00 86.81 332 SER A C 1
ATOM 2609 O O . SER A 1 332 ? 30.058 -20.925 13.653 1.00 86.81 332 SER A O 1
ATOM 2611 N N . SER A 1 333 ? 30.024 -18.772 14.301 1.00 73.94 333 SER A N 1
ATOM 2612 C CA . SER A 1 333 ? 31.328 -18.803 14.974 1.00 73.94 333 SER A CA 1
ATOM 2613 C C . SER A 1 333 ? 31.194 -19.257 16.439 1.00 73.94 333 SER A C 1
ATOM 2615 O O . SER A 1 333 ? 30.309 -18.773 17.149 1.00 73.94 333 SER A O 1
ATOM 2617 N N . PRO A 1 334 ? 32.055 -20.165 16.937 1.00 59.91 334 PRO A N 1
ATOM 2618 C CA . PRO A 1 334 ? 32.102 -20.512 18.356 1.00 59.91 334 PRO A CA 1
ATOM 2619 C C . PRO A 1 334 ? 32.579 -19.325 19.212 1.00 59.91 334 PRO A C 1
ATOM 2621 O O . PRO A 1 334 ? 33.205 -18.392 18.709 1.00 59.91 334 PRO A O 1
ATOM 2624 N N . GLU A 1 335 ? 32.296 -19.350 20.524 1.00 55.72 335 GLU A N 1
ATOM 2625 C CA . GLU A 1 335 ? 32.746 -18.293 21.444 1.00 55.72 335 GLU A CA 1
ATOM 2626 C C . GLU A 1 335 ? 34.270 -18.037 21.331 1.00 55.72 335 GLU A C 1
ATOM 2628 O O . GLU A 1 335 ? 35.021 -18.985 21.080 1.00 55.72 335 GLU A O 1
ATOM 2633 N N . PRO A 1 336 ? 34.759 -16.800 21.590 1.00 51.66 336 PRO A N 1
ATOM 2634 C CA . PRO A 1 336 ? 36.140 -16.345 21.326 1.00 51.66 336 PRO A CA 1
ATOM 2635 C C . PRO A 1 336 ? 37.285 -17.105 22.028 1.00 51.66 336 PRO A C 1
ATOM 2637 O O . PRO A 1 336 ? 38.431 -16.662 22.002 1.00 51.66 336 PRO A O 1
ATOM 2640 N N . GLN A 1 337 ? 36.996 -18.209 22.714 1.00 48.22 337 GLN A N 1
ATOM 2641 C CA . GLN A 1 337 ? 37.930 -18.966 23.541 1.00 48.22 337 GLN A CA 1
ATOM 2642 C C . GLN A 1 337 ? 38.630 -20.117 22.788 1.00 48.22 337 GLN A C 1
ATOM 2644 O O . GLN A 1 337 ? 39.486 -20.778 23.376 1.00 48.22 337 GLN A O 1
ATOM 2649 N N . ILE A 1 338 ? 38.315 -20.363 21.505 1.00 52.97 338 ILE A N 1
ATOM 2650 C CA . ILE A 1 338 ? 38.916 -21.454 20.712 1.00 52.97 338 ILE A CA 1
ATOM 2651 C C . ILE A 1 338 ? 40.086 -20.936 19.858 1.00 52.97 338 ILE A C 1
ATOM 2653 O O . ILE A 1 338 ? 39.946 -20.033 19.039 1.00 52.97 338 ILE A O 1
ATOM 2657 N N . SER A 1 339 ? 41.269 -21.523 20.058 1.00 50.69 339 SER A N 1
ATOM 2658 C CA . SER A 1 339 ? 42.565 -21.071 19.534 1.00 50.69 339 SER A CA 1
ATOM 2659 C C . SER A 1 339 ? 42.928 -21.602 18.134 1.00 50.69 339 SER A C 1
ATOM 2661 O O . SER A 1 339 ? 44.108 -21.843 17.866 1.00 50.69 339 SER A O 1
ATOM 2663 N N . GLU A 1 340 ? 41.961 -21.853 17.252 1.00 66.81 340 GLU A N 1
ATOM 2664 C CA . GLU A 1 340 ? 42.248 -22.359 15.901 1.00 66.81 340 GLU A CA 1
ATOM 2665 C C . GLU A 1 340 ? 42.500 -21.213 14.907 1.00 66.81 340 GLU A C 1
ATOM 2667 O O . GLU A 1 340 ? 41.791 -20.208 14.886 1.00 66.81 340 GLU A O 1
ATOM 2672 N N . ALA A 1 341 ? 43.522 -21.357 14.056 1.00 68.19 341 ALA A N 1
ATOM 2673 C CA . ALA A 1 341 ? 43.919 -20.328 13.088 1.00 68.19 341 ALA A CA 1
ATOM 2674 C C . ALA A 1 341 ? 42.810 -19.989 12.068 1.00 68.19 341 ALA A C 1
ATOM 2676 O O . ALA A 1 341 ? 42.721 -18.851 11.609 1.00 68.19 341 ALA A O 1
ATOM 2677 N N . SER A 1 342 ? 41.948 -20.955 11.735 1.00 69.25 342 SER A N 1
ATOM 2678 C CA . SER A 1 342 ? 40.773 -20.757 10.876 1.00 69.25 342 SER A CA 1
ATOM 2679 C C . SER A 1 342 ? 39.718 -19.859 11.523 1.00 69.25 342 SER A C 1
ATOM 2681 O O . SER A 1 342 ? 39.163 -18.997 10.849 1.00 69.25 342 SER A O 1
ATOM 2683 N N . GLU A 1 343 ? 39.482 -20.002 12.828 1.00 74.75 343 GLU A N 1
ATOM 2684 C CA . GLU A 1 343 ? 38.518 -19.172 13.563 1.00 74.75 343 GLU A CA 1
ATOM 2685 C C . GLU A 1 343 ? 39.015 -17.724 13.686 1.00 74.75 343 GLU A C 1
ATOM 2687 O O . GLU A 1 343 ? 38.258 -16.773 13.493 1.00 74.75 343 GLU A O 1
ATOM 2692 N N . GLN A 1 344 ? 40.323 -17.529 13.889 1.00 79.38 344 GLN A N 1
ATOM 2693 C CA . GLN A 1 344 ? 40.924 -16.190 13.867 1.00 79.38 344 GLN A CA 1
ATOM 2694 C C . GLN A 1 344 ? 40.769 -15.502 12.505 1.00 79.38 344 GLN A C 1
ATOM 2696 O O . GLN A 1 344 ? 40.505 -14.301 12.462 1.00 79.38 344 GLN A O 1
ATOM 2701 N N . ALA A 1 345 ? 40.896 -16.246 11.402 1.00 84.06 345 ALA A N 1
ATOM 2702 C CA . ALA A 1 345 ? 40.693 -15.704 10.061 1.00 84.06 345 ALA A CA 1
ATOM 2703 C C . ALA A 1 345 ? 39.240 -15.247 9.835 1.00 84.06 345 ALA A C 1
ATOM 2705 O O . ALA A 1 345 ? 39.024 -14.192 9.243 1.00 84.06 345 ALA A O 1
ATOM 2706 N N . ILE A 1 346 ? 38.251 -15.985 10.358 1.00 86.25 346 ILE A N 1
ATOM 2707 C CA . ILE A 1 346 ? 36.829 -15.603 10.300 1.00 86.25 346 ILE A CA 1
ATOM 2708 C C . ILE A 1 346 ? 36.583 -14.313 11.076 1.00 86.25 346 ILE A C 1
ATOM 2710 O O . ILE A 1 346 ? 36.037 -13.359 10.525 1.00 86.25 346 ILE A O 1
ATOM 2714 N N . VAL A 1 347 ? 37.040 -14.241 12.327 1.00 86.31 347 VAL A N 1
ATOM 2715 C CA . VAL A 1 347 ? 36.881 -13.037 13.158 1.00 86.31 347 VAL A CA 1
ATOM 2716 C C . VAL A 1 347 ? 37.547 -11.820 12.508 1.00 86.31 347 VAL A C 1
ATOM 2718 O O . VAL A 1 347 ? 36.970 -10.732 12.508 1.00 86.31 347 VAL A O 1
ATOM 2721 N N . GLN A 1 348 ? 38.730 -11.994 11.911 1.00 88.12 348 GLN A N 1
ATOM 2722 C CA . GLN A 1 348 ? 39.418 -10.932 11.171 1.00 88.12 348 GLN A CA 1
ATOM 2723 C C . GLN A 1 348 ? 38.651 -10.498 9.919 1.00 88.12 348 GLN A C 1
ATOM 2725 O O . GLN A 1 348 ? 38.539 -9.296 9.674 1.00 88.12 348 GLN A O 1
ATOM 2730 N N . ALA A 1 349 ? 38.102 -11.443 9.151 1.00 91.69 349 ALA A N 1
ATOM 2731 C CA . ALA A 1 349 ? 37.302 -11.140 7.969 1.00 91.69 349 ALA A CA 1
ATOM 2732 C C . ALA A 1 349 ? 36.036 -10.351 8.337 1.00 91.69 349 ALA A C 1
ATOM 2734 O O . ALA A 1 349 ? 35.783 -9.306 7.741 1.00 91.69 349 ALA A O 1
ATOM 2735 N N . ILE A 1 350 ? 35.301 -10.776 9.375 1.00 93.06 350 ILE A N 1
ATOM 2736 C CA . ILE A 1 350 ? 34.127 -10.043 9.877 1.00 93.06 350 ILE A CA 1
ATOM 2737 C C . ILE A 1 350 ? 34.538 -8.646 10.364 1.00 93.06 350 ILE A C 1
ATOM 2739 O O . ILE A 1 350 ? 33.910 -7.659 9.996 1.00 93.06 350 ILE A O 1
ATOM 2743 N N . GLY A 1 351 ? 35.619 -8.519 11.141 1.00 92.94 351 GLY A N 1
ATOM 2744 C CA . GLY A 1 351 ? 36.094 -7.213 11.619 1.00 92.94 351 GLY A CA 1
ATOM 2745 C C . GLY A 1 351 ? 36.482 -6.257 10.480 1.00 92.94 351 GLY A C 1
ATOM 2746 O O . GLY A 1 351 ? 36.179 -5.059 10.531 1.00 92.94 351 GLY A O 1
ATOM 2747 N N . GLY A 1 352 ? 37.103 -6.786 9.419 1.00 95.38 352 GLY A N 1
ATOM 2748 C CA . GLY A 1 352 ? 37.392 -6.055 8.184 1.00 95.38 352 GLY A CA 1
ATOM 2749 C C . GLY A 1 352 ? 36.120 -5.588 7.474 1.00 95.38 352 GLY A C 1
ATOM 2750 O O . GLY A 1 352 ? 36.001 -4.405 7.152 1.00 95.38 352 GLY A O 1
ATOM 2751 N N . ALA A 1 353 ? 35.143 -6.481 7.326 1.00 97.00 353 ALA A N 1
ATOM 2752 C CA . ALA A 1 353 ? 33.840 -6.205 6.731 1.00 97.00 353 ALA A CA 1
ATOM 2753 C C . ALA A 1 353 ? 33.044 -5.141 7.502 1.00 97.00 353 ALA A C 1
ATOM 2755 O O . ALA A 1 353 ? 32.550 -4.180 6.914 1.00 97.00 353 ALA A O 1
ATOM 2756 N N . ILE A 1 354 ? 32.991 -5.238 8.833 1.00 96.25 354 ILE A N 1
ATOM 2757 C CA . ILE A 1 354 ? 32.350 -4.233 9.691 1.00 96.25 354 ILE A CA 1
ATOM 2758 C C . ILE A 1 354 ? 33.038 -2.873 9.544 1.00 96.25 354 ILE A C 1
ATOM 2760 O O . ILE A 1 354 ? 32.363 -1.855 9.387 1.00 96.25 354 ILE A O 1
ATOM 2764 N N . THR A 1 355 ? 34.373 -2.841 9.523 1.00 96.31 355 THR A N 1
ATOM 2765 C CA . THR A 1 355 ? 35.131 -1.601 9.287 1.00 96.31 355 THR A CA 1
ATOM 2766 C C . THR A 1 355 ? 34.820 -1.011 7.908 1.00 96.31 355 THR A C 1
ATOM 2768 O O . THR A 1 355 ? 34.690 0.207 7.761 1.00 96.31 355 THR A O 1
ATOM 2771 N N . TRP A 1 356 ? 34.697 -1.860 6.887 1.00 97.62 356 TRP A N 1
ATOM 2772 C CA . TRP A 1 356 ? 34.358 -1.455 5.526 1.00 97.62 356 TRP A CA 1
ATOM 2773 C C . TRP A 1 356 ? 32.944 -0.861 5.435 1.00 97.62 356 TRP A C 1
ATOM 2775 O O . TRP A 1 356 ? 32.772 0.185 4.800 1.00 97.62 356 TRP A O 1
ATOM 2785 N N . ILE A 1 357 ? 31.962 -1.465 6.118 1.00 95.94 357 ILE A N 1
ATOM 2786 C CA . ILE A 1 357 ? 30.582 -0.964 6.202 1.00 95.94 357 ILE A CA 1
ATOM 2787 C C . ILE A 1 357 ? 30.552 0.376 6.943 1.00 95.94 357 ILE A C 1
ATOM 2789 O O . ILE A 1 357 ? 29.996 1.346 6.437 1.00 95.94 357 ILE A O 1
ATOM 2793 N N . GLN A 1 358 ? 31.183 0.476 8.118 1.00 95.12 358 GLN A N 1
ATOM 2794 C CA . GLN A 1 358 ? 31.165 1.691 8.947 1.00 95.12 358 GLN A CA 1
ATOM 2795 C C . GLN A 1 358 ? 31.687 2.929 8.203 1.00 95.12 358 GLN A C 1
ATOM 2797 O O . GLN A 1 358 ? 31.169 4.028 8.391 1.00 95.12 358 GLN A O 1
ATOM 2802 N N . ARG A 1 359 ? 32.678 2.762 7.316 1.00 95.88 359 ARG A N 1
ATOM 2803 C CA . ARG A 1 359 ? 33.210 3.852 6.473 1.00 95.88 359 ARG A CA 1
ATOM 2804 C C . ARG A 1 359 ? 32.200 4.405 5.463 1.00 95.88 359 ARG A C 1
ATOM 2806 O O . ARG A 1 359 ? 32.443 5.475 4.914 1.00 95.88 359 ARG A O 1
ATOM 2813 N N . ARG A 1 360 ? 31.097 3.695 5.223 1.00 95.75 360 ARG A N 1
ATOM 2814 C CA . ARG A 1 360 ? 30.017 4.070 4.299 1.00 95.75 360 ARG A CA 1
ATOM 2815 C C . ARG A 1 360 ? 28.791 4.640 5.001 1.00 95.75 360 ARG A C 1
ATOM 2817 O O . ARG A 1 360 ? 27.810 4.957 4.338 1.00 95.75 360 ARG A O 1
ATOM 2824 N N . GLN A 1 361 ? 28.836 4.807 6.322 1.00 97.88 361 GLN A N 1
ATOM 2825 C CA . GLN A 1 361 ? 27.728 5.420 7.041 1.00 97.88 361 GLN A CA 1
ATOM 2826 C C . GLN A 1 361 ? 27.505 6.865 6.589 1.00 97.88 361 GLN A C 1
ATOM 2828 O O . GLN A 1 361 ? 28.425 7.689 6.575 1.00 97.88 361 GLN A O 1
ATOM 2833 N N . LEU A 1 362 ? 26.255 7.198 6.283 1.00 97.69 362 LEU A N 1
ATOM 2834 C CA . LEU A 1 362 ? 25.880 8.525 5.824 1.00 97.69 362 LEU A CA 1
ATOM 2835 C C . LEU A 1 362 ? 25.573 9.428 7.020 1.00 97.69 362 LEU A C 1
ATOM 2837 O O . LEU A 1 362 ? 24.516 9.344 7.642 1.00 97.69 362 LEU A O 1
ATOM 2841 N N . LEU A 1 363 ? 26.519 10.317 7.331 1.00 96.38 363 LEU A N 1
ATOM 2842 C CA . LEU A 1 363 ? 26.436 11.263 8.457 1.00 96.38 363 LEU A CA 1
ATOM 2843 C C . LEU A 1 363 ? 26.283 12.727 8.016 1.00 96.38 363 LEU A C 1
ATOM 2845 O O . LEU A 1 363 ? 26.143 13.625 8.847 1.00 96.38 363 LEU A O 1
ATOM 2849 N N . ALA A 1 364 ? 26.310 12.996 6.711 1.00 92.69 364 ALA A N 1
ATOM 2850 C CA . ALA A 1 364 ? 26.029 14.322 6.178 1.00 92.69 364 ALA A CA 1
ATOM 2851 C C . ALA A 1 364 ? 24.508 14.559 6.122 1.00 92.69 364 ALA A C 1
ATOM 2853 O O . ALA A 1 364 ? 23.766 13.626 5.818 1.00 92.69 364 ALA A O 1
ATOM 2854 N N . PRO A 1 365 ? 24.007 15.789 6.360 1.00 87.50 365 PRO A N 1
ATOM 2855 C CA . PRO A 1 365 ? 22.588 16.119 6.224 1.00 87.50 365 PRO A CA 1
ATOM 2856 C C . PRO A 1 365 ? 22.198 16.211 4.737 1.00 87.50 365 PRO A C 1
ATOM 2858 O O . PRO A 1 365 ? 21.811 17.265 4.234 1.00 87.50 365 PRO A O 1
ATOM 2861 N N . ARG A 1 366 ? 22.320 15.101 4.014 1.00 90.56 366 ARG A N 1
ATOM 2862 C CA . ARG A 1 366 ? 21.999 14.930 2.595 1.00 90.56 366 ARG A CA 1
ATOM 2863 C C . ARG A 1 366 ? 20.951 13.824 2.476 1.00 90.56 366 ARG A C 1
ATOM 2865 O O . ARG A 1 366 ? 20.890 12.940 3.324 1.00 90.56 366 ARG A O 1
ATOM 2872 N N . GLY A 1 367 ? 20.094 13.932 1.469 1.00 94.06 367 GLY A N 1
ATOM 2873 C CA . GLY A 1 367 ? 19.063 12.942 1.195 1.00 94.06 367 GLY A CA 1
ATOM 2874 C C . GLY A 1 367 ? 17.665 13.520 1.085 1.00 94.06 367 GLY A C 1
ATOM 2875 O O . GLY A 1 367 ? 17.326 14.559 1.657 1.00 94.06 367 GLY A O 1
ATOM 2876 N N . ASP A 1 368 ? 16.863 12.822 0.302 1.00 95.38 368 ASP A N 1
ATOM 2877 C CA . ASP A 1 368 ? 15.538 13.262 -0.113 1.00 95.38 368 ASP A CA 1
ATOM 2878 C C . ASP A 1 368 ? 14.480 13.054 0.990 1.00 95.38 368 ASP A C 1
ATOM 2880 O O . ASP A 1 368 ? 13.541 13.843 1.109 1.00 95.38 368 ASP A O 1
ATOM 2884 N N . TRP A 1 369 ? 14.700 12.089 1.889 1.00 94.50 369 TRP A N 1
ATOM 2885 C CA . TRP A 1 369 ? 13.905 11.867 3.107 1.00 94.50 369 TRP A CA 1
ATOM 2886 C C . TRP A 1 369 ? 13.794 13.129 3.988 1.00 94.50 369 TRP A C 1
ATOM 2888 O O . TRP A 1 369 ? 12.801 13.349 4.695 1.00 94.50 369 TRP A O 1
ATOM 2898 N N . ARG A 1 370 ? 14.781 14.034 3.899 1.00 94.00 370 ARG A N 1
ATOM 2899 C CA . ARG A 1 370 ? 14.803 15.319 4.618 1.00 94.00 370 ARG A CA 1
ATOM 2900 C C . ARG A 1 370 ? 13.682 16.264 4.199 1.00 94.00 370 ARG A C 1
ATOM 2902 O O . ARG A 1 370 ? 13.364 17.178 4.953 1.00 94.00 370 ARG A O 1
ATOM 2909 N N . ILE A 1 371 ? 13.057 16.058 3.040 1.00 91.31 371 ILE A N 1
ATOM 2910 C CA . ILE A 1 371 ? 11.915 16.869 2.598 1.00 91.31 371 ILE A CA 1
ATOM 2911 C C . ILE A 1 371 ? 10.761 16.781 3.603 1.00 91.31 371 ILE A C 1
ATOM 2913 O O . ILE A 1 371 ? 10.127 17.796 3.897 1.00 91.31 371 ILE A O 1
ATOM 2917 N N . TYR A 1 372 ? 10.525 15.598 4.178 1.00 89.75 372 TYR A N 1
ATOM 2918 C CA . TYR A 1 372 ? 9.493 15.378 5.197 1.00 89.75 372 TYR A CA 1
ATOM 2919 C C . TYR A 1 372 ? 10.052 15.232 6.620 1.00 89.75 372 TYR A C 1
ATOM 2921 O O . TYR A 1 372 ? 9.283 15.295 7.584 1.00 89.75 372 TYR A O 1
ATOM 2929 N N . ARG A 1 373 ? 11.374 15.085 6.778 1.00 93.38 373 ARG A N 1
ATOM 2930 C CA . ARG A 1 373 ? 12.075 15.059 8.075 1.00 93.38 373 ARG A CA 1
ATOM 2931 C C . ARG A 1 373 ? 13.294 16.002 8.091 1.00 93.38 373 ARG A C 1
ATOM 2933 O O . ARG A 1 373 ? 14.419 15.551 8.288 1.00 93.38 373 ARG A O 1
ATOM 2940 N N . PRO A 1 374 ? 13.117 17.327 7.926 1.00 92.00 374 PRO A N 1
ATOM 2941 C CA . PRO A 1 374 ? 14.240 18.256 7.724 1.00 92.00 374 PRO A CA 1
ATOM 2942 C C . PRO A 1 374 ? 15.182 18.391 8.928 1.00 92.00 374 PRO A C 1
ATOM 2944 O O . PRO A 1 374 ? 16.340 18.771 8.748 1.00 92.00 374 PRO A O 1
ATOM 2947 N N . GLN A 1 375 ? 14.677 18.088 10.130 1.00 93.81 375 GLN A N 1
ATOM 2948 C CA . GLN A 1 375 ? 15.395 18.174 11.407 1.00 93.81 375 GLN A CA 1
ATOM 2949 C C . GLN A 1 375 ? 15.927 16.821 11.901 1.00 93.81 375 GLN A C 1
ATOM 2951 O O . GLN A 1 375 ? 16.546 16.762 12.960 1.00 93.81 375 GLN A O 1
ATOM 2956 N N . LEU A 1 376 ? 15.655 15.729 11.182 1.00 95.00 376 LEU A N 1
ATOM 2957 C CA . LEU A 1 376 ? 16.149 14.412 11.565 1.00 95.00 376 LEU A CA 1
ATOM 2958 C C . LEU A 1 376 ? 17.650 14.325 11.262 1.00 95.00 376 LEU A C 1
ATOM 2960 O O . LEU A 1 376 ? 18.096 14.666 10.165 1.00 95.00 376 LEU A O 1
ATOM 2964 N N . ALA A 1 377 ? 18.422 13.891 12.258 1.00 95.44 377 ALA A N 1
ATOM 2965 C CA . ALA A 1 377 ? 19.853 13.676 12.110 1.00 95.44 377 ALA A CA 1
ATOM 2966 C C . ALA A 1 377 ? 20.121 12.489 11.164 1.00 95.44 377 ALA A C 1
ATOM 2968 O O . ALA A 1 377 ? 19.439 11.470 11.281 1.00 95.44 377 ALA A O 1
ATOM 2969 N N . PRO A 1 378 ? 21.091 12.600 10.242 1.00 97.19 378 PRO A N 1
ATOM 2970 C CA . PRO A 1 378 ? 21.482 11.506 9.358 1.00 97.19 378 PRO A CA 1
ATOM 2971 C C . PRO A 1 378 ? 22.203 10.396 10.139 1.00 97.19 378 PRO A C 1
ATOM 2973 O O . PRO A 1 378 ? 22.881 10.661 11.134 1.00 97.19 378 PRO A O 1
ATOM 2976 N N . GLY A 1 379 ? 22.074 9.160 9.668 1.00 97.06 379 GLY A N 1
ATOM 2977 C CA . GLY A 1 379 ? 22.777 8.013 10.249 1.00 97.06 379 GLY A CA 1
ATOM 2978 C C . GLY A 1 379 ? 22.601 6.692 9.504 1.00 97.06 379 GLY A C 1
ATOM 2979 O O . GLY A 1 379 ? 23.052 5.667 10.014 1.00 97.06 379 GLY A O 1
ATOM 2980 N N . GLY A 1 380 ? 21.935 6.708 8.348 1.00 97.38 380 GLY A N 1
ATOM 2981 C CA . GLY A 1 380 ? 21.610 5.510 7.584 1.00 97.38 380 GLY A CA 1
ATOM 2982 C C . GLY A 1 380 ? 22.783 4.948 6.784 1.00 97.38 380 GLY A C 1
ATOM 2983 O O . GLY A 1 380 ? 23.838 5.575 6.641 1.00 97.38 380 GLY A O 1
ATOM 2984 N N . PHE A 1 381 ? 22.550 3.760 6.250 1.00 98.44 381 PHE A N 1
ATOM 2985 C CA . PHE A 1 381 ? 23.363 3.081 5.250 1.00 98.44 381 PHE A CA 1
ATOM 2986 C C . PHE A 1 381 ? 22.499 2.858 4.008 1.00 98.44 381 PHE A C 1
ATOM 2988 O O . PHE A 1 381 ? 21.273 2.876 4.104 1.00 98.44 381 PHE A O 1
ATOM 2995 N N . SER A 1 382 ? 23.144 2.694 2.863 1.00 96.81 382 SER A N 1
ATOM 2996 C CA . SER A 1 382 ? 22.479 2.398 1.593 1.00 96.81 382 SER A CA 1
ATOM 2997 C C . SER A 1 382 ? 22.902 1.017 1.125 1.00 96.81 382 SER A C 1
ATOM 2999 O O . SER A 1 382 ? 24.000 0.581 1.467 1.00 96.81 382 SER A O 1
ATOM 3001 N N . PHE A 1 383 ? 22.074 0.388 0.303 1.00 96.62 383 PHE A N 1
ATOM 3002 C CA . PHE A 1 383 ? 22.336 -0.903 -0.330 1.00 96.62 383 PHE A CA 1
ATOM 3003 C C . PHE A 1 383 ? 23.637 -0.941 -1.165 1.00 96.62 383 PHE A C 1
ATOM 3005 O O . PHE A 1 383 ? 24.404 -1.911 -1.116 1.00 96.62 383 PHE A O 1
ATOM 3012 N N . GLU A 1 384 ? 23.913 0.133 -1.918 1.00 95.25 384 GLU A N 1
ATOM 3013 C CA . GLU A 1 384 ? 24.970 0.198 -2.936 1.00 95.25 384 GLU A CA 1
ATOM 3014 C C . GLU A 1 384 ? 26.320 0.752 -2.440 1.00 95.25 384 GLU A C 1
ATOM 3016 O O . GLU A 1 384 ? 26.485 1.194 -1.303 1.00 95.25 384 GLU A O 1
ATOM 3021 N N . TYR A 1 385 ? 27.319 0.788 -3.336 1.00 93.44 385 TYR A N 1
ATOM 3022 C CA . TYR A 1 385 ? 28.585 1.489 -3.082 1.00 93.44 385 TYR A CA 1
ATOM 3023 C C . TYR A 1 385 ? 28.418 3.014 -2.996 1.00 93.44 385 TYR A C 1
ATOM 3025 O O . TYR A 1 385 ? 29.032 3.642 -2.134 1.00 93.44 385 TYR A O 1
ATOM 3033 N N . GLU A 1 386 ? 27.640 3.602 -3.912 1.00 91.94 386 GLU A N 1
ATOM 3034 C CA . GLU A 1 386 ? 27.544 5.049 -4.140 1.00 91.94 386 GLU A CA 1
ATOM 3035 C C . GLU A 1 386 ? 26.070 5.477 -4.177 1.00 91.94 386 GLU A C 1
ATOM 3037 O O . GLU A 1 386 ? 25.425 5.505 -5.224 1.00 91.94 386 GLU A O 1
ATOM 3042 N N . ASN A 1 387 ? 25.516 5.811 -3.011 1.00 95.25 387 ASN A N 1
ATOM 3043 C CA . ASN A 1 387 ? 24.150 6.318 -2.900 1.00 95.25 387 ASN A CA 1
ATOM 3044 C C . ASN A 1 387 ? 23.976 7.121 -1.606 1.00 95.25 387 ASN A C 1
ATOM 3046 O O . ASN A 1 387 ? 23.505 6.622 -0.592 1.00 95.25 387 ASN A O 1
ATOM 3050 N N . SER A 1 388 ? 24.368 8.390 -1.617 1.00 95.06 388 SER A N 1
ATOM 3051 C CA . SER A 1 388 ? 24.278 9.273 -0.450 1.00 95.06 388 SER A CA 1
ATOM 3052 C C . SER A 1 388 ? 22.908 9.942 -0.282 1.00 95.06 388 SER A C 1
ATOM 3054 O O . SER A 1 388 ? 22.644 10.564 0.751 1.00 95.06 388 SER A O 1
ATOM 3056 N N . TRP A 1 389 ? 22.038 9.857 -1.295 1.00 95.88 389 TRP A N 1
ATOM 3057 C CA . TRP A 1 389 ? 20.714 10.488 -1.279 1.00 95.88 389 TRP A CA 1
ATOM 3058 C C . TRP A 1 389 ? 19.610 9.604 -0.715 1.00 95.88 389 TRP A C 1
ATOM 3060 O O . TRP A 1 389 ? 18.644 10.142 -0.157 1.00 95.88 389 TRP A O 1
ATOM 3070 N N . TYR A 1 390 ? 19.743 8.288 -0.863 1.00 96.38 390 TYR A N 1
ATOM 3071 C CA . TYR A 1 390 ? 18.694 7.331 -0.533 1.00 96.38 390 TYR A CA 1
ATOM 3072 C C . TYR A 1 390 ? 19.232 6.187 0.341 1.00 96.38 390 TYR A C 1
ATOM 3074 O O . TYR A 1 390 ? 19.226 5.047 -0.112 1.00 96.38 390 TYR A O 1
ATOM 3082 N N . PRO A 1 391 ? 19.677 6.469 1.585 1.00 97.00 391 PRO A N 1
ATOM 3083 C CA . PRO A 1 391 ? 19.784 5.410 2.583 1.00 97.00 391 PRO A CA 1
ATOM 3084 C C . PRO A 1 391 ? 18.429 4.747 2.794 1.00 97.00 391 PRO A C 1
ATOM 3086 O O . PRO A 1 391 ? 17.393 5.419 2.730 1.00 97.00 391 PRO A O 1
ATOM 3089 N N . ASP A 1 392 ? 18.452 3.467 3.130 1.00 96.31 392 ASP A N 1
ATOM 3090 C CA . ASP A 1 392 ? 17.268 2.692 3.455 1.00 96.31 392 ASP A CA 1
ATOM 3091 C C . ASP A 1 392 ? 17.355 2.108 4.871 1.00 96.31 392 ASP A C 1
ATOM 3093 O O . ASP A 1 392 ? 18.420 1.913 5.468 1.00 96.31 392 ASP A O 1
ATOM 3097 N N . VAL A 1 393 ? 16.190 1.910 5.477 1.00 97.62 393 VAL A N 1
ATOM 3098 C CA . VAL A 1 393 ? 16.098 1.480 6.876 1.00 97.62 393 VAL A CA 1
ATOM 3099 C C . VAL A 1 393 ? 16.398 -0.007 7.068 1.00 97.62 393 VAL A C 1
ATOM 3101 O O . VAL A 1 393 ? 16.732 -0.385 8.192 1.00 97.62 393 VAL A O 1
ATOM 3104 N N . ASP A 1 394 ? 16.282 -0.834 6.023 1.00 95.81 394 ASP A N 1
ATOM 3105 C CA . ASP A 1 394 ? 16.492 -2.284 6.118 1.00 95.81 394 ASP A CA 1
ATOM 3106 C C . ASP A 1 394 ? 17.992 -2.593 6.171 1.00 95.81 394 ASP A C 1
ATOM 3108 O O . ASP A 1 394 ? 18.451 -3.200 7.142 1.00 95.81 394 ASP A O 1
ATOM 3112 N N . ASP A 1 395 ? 18.787 -2.050 5.241 1.00 97.88 395 ASP A N 1
ATOM 3113 C CA . ASP A 1 395 ? 20.253 -2.077 5.283 1.00 97.88 395 ASP A CA 1
ATOM 3114 C C . ASP A 1 395 ? 20.768 -1.491 6.594 1.00 97.88 395 ASP A C 1
ATOM 3116 O O . ASP A 1 395 ? 21.596 -2.088 7.284 1.00 97.88 395 ASP A O 1
ATOM 3120 N N . THR A 1 396 ? 20.223 -0.345 7.007 1.00 98.69 396 THR A N 1
ATOM 3121 C CA . THR A 1 396 ? 20.614 0.290 8.269 1.00 98.69 396 THR A CA 1
ATOM 3122 C C . THR A 1 396 ? 20.360 -0.634 9.472 1.00 98.69 396 THR A C 1
ATOM 3124 O O . THR A 1 396 ? 21.197 -0.714 10.376 1.00 98.69 396 THR A O 1
ATOM 3127 N N . ALA A 1 397 ? 19.242 -1.368 9.495 1.00 98.56 397 ALA A N 1
ATOM 3128 C CA . ALA A 1 397 ? 18.928 -2.325 10.555 1.00 98.56 397 ALA A CA 1
ATOM 3129 C C . ALA A 1 397 ? 19.805 -3.590 10.484 1.00 98.56 397 ALA A C 1
ATOM 3131 O O . ALA A 1 397 ? 20.293 -4.054 11.521 1.00 98.56 397 ALA A O 1
ATOM 3132 N N . ALA A 1 398 ? 20.064 -4.117 9.286 1.00 98.44 398 ALA A N 1
ATOM 3133 C CA . ALA A 1 398 ? 20.972 -5.241 9.067 1.00 98.44 398 ALA A CA 1
ATOM 3134 C C . ALA A 1 398 ? 22.403 -4.903 9.518 1.00 98.44 398 ALA A C 1
ATOM 3136 O O . ALA A 1 398 ? 23.047 -5.692 10.209 1.00 98.44 398 ALA A O 1
ATOM 3137 N N . VAL A 1 399 ? 22.882 -3.691 9.235 1.00 98.56 399 VAL A N 1
ATOM 3138 C CA . VAL A 1 399 ? 24.193 -3.209 9.685 1.00 98.56 399 VAL A CA 1
ATOM 3139 C C . VAL A 1 399 ? 24.263 -3.073 11.211 1.00 98.56 399 VAL A C 1
ATOM 3141 O O . VAL A 1 399 ? 25.287 -3.420 11.804 1.00 98.56 399 VAL A O 1
ATOM 3144 N N . ILE A 1 400 ? 23.191 -2.627 11.879 1.00 98.31 400 ILE A N 1
ATOM 3145 C CA . ILE A 1 400 ? 23.116 -2.635 13.354 1.00 98.31 400 ILE A CA 1
ATOM 3146 C C . ILE A 1 400 ? 23.271 -4.065 13.889 1.00 98.31 400 ILE A C 1
ATOM 3148 O O . ILE A 1 400 ? 24.069 -4.298 14.802 1.00 98.31 400 ILE A O 1
ATOM 3152 N N . LEU A 1 401 ? 22.535 -5.026 13.320 1.00 97.94 401 LEU A N 1
ATOM 3153 C CA . LEU A 1 401 ? 22.614 -6.435 13.713 1.00 97.94 401 LEU A CA 1
ATOM 3154 C C . LEU A 1 401 ? 24.023 -6.999 13.505 1.00 97.94 401 LEU A C 1
ATOM 3156 O O . LEU A 1 401 ? 24.562 -7.609 14.428 1.00 97.94 401 LEU A O 1
ATOM 3160 N N . ALA A 1 402 ? 24.634 -6.755 12.342 1.00 97.69 402 ALA A N 1
ATOM 3161 C CA . ALA A 1 402 ? 25.980 -7.215 12.011 1.00 97.69 402 ALA A CA 1
ATOM 3162 C C . ALA A 1 402 ? 27.020 -6.695 13.017 1.00 97.69 402 ALA A C 1
ATOM 3164 O O . ALA A 1 402 ? 27.798 -7.476 13.564 1.00 97.69 402 ALA A O 1
ATOM 3165 N N . GLN A 1 403 ? 26.983 -5.394 13.330 1.00 96.75 403 GLN A N 1
ATOM 3166 C CA . GLN A 1 403 ? 27.893 -4.780 14.300 1.00 96.75 403 GLN A CA 1
ATOM 3167 C C . GLN A 1 403 ? 27.735 -5.381 15.703 1.00 96.75 403 GLN A C 1
ATOM 3169 O O . GLN A 1 403 ? 28.724 -5.770 16.317 1.00 96.75 403 GLN A O 1
ATOM 3174 N N . ILE A 1 404 ? 26.501 -5.496 16.210 1.00 95.19 404 ILE A N 1
ATOM 3175 C CA . ILE A 1 404 ? 26.238 -5.978 17.579 1.00 95.19 404 ILE A CA 1
ATOM 3176 C C . ILE A 1 404 ? 26.491 -7.487 17.723 1.00 95.19 404 ILE A C 1
ATOM 3178 O O . ILE A 1 404 ? 26.860 -7.949 18.809 1.00 95.19 404 ILE A O 1
ATOM 3182 N N . LYS A 1 405 ? 26.248 -8.275 16.668 1.00 92.94 405 LYS A N 1
ATOM 3183 C CA . LYS A 1 405 ? 26.535 -9.716 16.659 1.00 92.94 405 LYS A CA 1
ATOM 3184 C C . LYS A 1 405 ? 28.036 -9.988 16.625 1.00 92.94 405 LYS A C 1
ATOM 3186 O O . LYS A 1 405 ? 28.469 -10.869 17.360 1.00 92.94 405 LYS A O 1
ATOM 3191 N N . HIS A 1 406 ? 28.803 -9.203 15.866 1.00 91.31 406 HIS A N 1
ATOM 3192 C CA . HIS A 1 406 ? 30.262 -9.286 15.855 1.00 91.31 406 HIS A CA 1
ATOM 3193 C C . HIS A 1 406 ? 30.882 -8.848 17.191 1.00 91.31 406 HIS A C 1
ATOM 3195 O O . HIS A 1 406 ? 31.653 -9.596 17.788 1.00 91.31 406 HIS A O 1
ATOM 3201 N N . ASP A 1 407 ? 30.518 -7.660 17.687 1.00 90.06 407 ASP A N 1
ATOM 3202 C CA . ASP A 1 407 ? 30.967 -7.147 18.980 1.00 90.06 407 ASP A CA 1
ATOM 3203 C C . ASP A 1 407 ? 29.814 -6.459 19.724 1.00 90.06 407 ASP A C 1
ATOM 3205 O O . ASP A 1 407 ? 29.316 -5.395 19.353 1.00 90.06 407 ASP A O 1
ATOM 3209 N N . SER A 1 408 ? 29.415 -7.052 20.850 1.00 88.81 408 SER A N 1
ATOM 3210 C CA . SER A 1 408 ? 28.358 -6.509 21.708 1.00 88.81 408 SER A CA 1
ATOM 3211 C C . SER A 1 408 ? 28.643 -5.093 22.231 1.00 88.81 408 SER A C 1
ATOM 3213 O O . SER A 1 408 ? 27.697 -4.363 22.533 1.00 88.81 408 SER A O 1
ATOM 3215 N N . SER A 1 409 ? 29.914 -4.676 22.304 1.00 88.69 409 SER A N 1
ATOM 3216 C CA . SER A 1 409 ? 30.308 -3.328 22.725 1.00 88.69 409 SER A CA 1
ATOM 3217 C C . SER A 1 409 ? 29.858 -2.248 21.728 1.00 88.69 409 SER A C 1
ATOM 3219 O O . SER A 1 409 ? 29.586 -1.109 22.126 1.00 88.69 409 SER A O 1
ATOM 3221 N N . CYS A 1 410 ? 29.656 -2.614 20.453 1.00 91.12 410 CYS A N 1
ATOM 3222 C CA . CYS A 1 410 ? 29.187 -1.707 19.408 1.00 91.12 410 CYS A CA 1
ATOM 3223 C C . CYS A 1 410 ? 27.791 -1.134 19.679 1.00 91.12 410 CYS A C 1
ATOM 3225 O O . CYS A 1 410 ? 27.433 -0.124 19.075 1.00 91.12 410 CYS A O 1
ATOM 3227 N N . ILE A 1 411 ? 27.022 -1.707 20.609 1.00 90.00 411 ILE A N 1
ATOM 3228 C CA . ILE A 1 411 ? 25.692 -1.219 20.995 1.00 90.00 411 ILE A CA 1
ATOM 3229 C C . ILE A 1 411 ? 25.682 0.258 21.421 1.00 90.00 411 ILE A C 1
ATOM 3231 O O . ILE A 1 411 ? 24.700 0.961 21.200 1.00 90.00 411 ILE A O 1
ATOM 3235 N N . ALA A 1 412 ? 26.786 0.726 22.014 1.00 87.06 412 ALA A N 1
ATOM 3236 C CA . ALA A 1 412 ? 26.984 2.103 22.461 1.00 87.06 412 ALA A CA 1
ATOM 3237 C C . ALA A 1 412 ? 27.885 2.911 21.507 1.00 87.06 412 ALA A C 1
ATOM 3239 O O . ALA A 1 412 ? 28.279 4.034 21.825 1.00 87.06 412 ALA A O 1
ATOM 3240 N N . SER A 1 413 ? 28.238 2.348 20.347 1.00 92.12 413 SER A N 1
ATOM 3241 C CA . SER A 1 413 ? 29.044 3.044 19.345 1.00 92.12 413 SER A CA 1
ATOM 3242 C C . SER A 1 413 ? 28.257 4.194 18.714 1.00 92.12 413 SER A C 1
ATOM 3244 O O . SER A 1 413 ? 27.042 4.114 18.524 1.00 92.12 413 SER A O 1
ATOM 3246 N N . GLY A 1 414 ? 28.962 5.259 18.320 1.00 92.81 414 GLY A N 1
ATOM 3247 C CA . GLY A 1 414 ? 28.344 6.369 17.589 1.00 92.81 414 GLY A CA 1
ATOM 3248 C C . GLY A 1 414 ? 27.661 5.916 16.293 1.00 92.81 414 GLY A C 1
ATOM 3249 O O . GLY A 1 414 ? 26.626 6.470 15.937 1.00 92.81 414 GLY A O 1
ATOM 3250 N N . SER A 1 415 ? 28.186 4.868 15.642 1.00 96.12 415 SER A N 1
ATOM 3251 C CA . SER A 1 415 ? 27.609 4.310 14.417 1.00 96.12 415 SER A CA 1
ATOM 3252 C C . SER A 1 415 ? 26.220 3.717 14.655 1.00 96.12 415 SER A C 1
ATOM 3254 O O . SER A 1 415 ? 25.252 4.152 14.029 1.00 96.12 415 SER A O 1
ATOM 3256 N N . VAL A 1 416 ? 26.097 2.791 15.612 1.00 96.56 416 VAL A N 1
ATOM 3257 C CA . VAL A 1 416 ? 24.821 2.141 15.953 1.00 96.56 416 VAL A CA 1
ATOM 3258 C C . VAL A 1 416 ? 23.811 3.148 16.503 1.00 96.56 416 VAL A C 1
ATOM 3260 O O . VAL A 1 416 ? 22.640 3.112 16.128 1.00 96.56 416 VAL A O 1
ATOM 3263 N N . LEU A 1 417 ? 24.246 4.083 17.355 1.00 95.44 417 LEU A N 1
ATOM 3264 C CA . LEU A 1 417 ? 23.355 5.097 17.925 1.00 95.44 417 LEU A CA 1
ATOM 3265 C C . LEU A 1 417 ? 22.820 6.068 16.860 1.00 95.44 417 LEU A C 1
ATOM 3267 O O . LEU A 1 417 ? 21.633 6.402 16.891 1.00 95.44 417 LEU A O 1
ATOM 3271 N N . ALA A 1 418 ? 23.654 6.498 15.906 1.00 96.94 418 ALA A N 1
ATOM 3272 C CA . ALA A 1 418 ? 23.219 7.346 14.794 1.00 96.94 418 ALA A CA 1
ATOM 3273 C C . ALA A 1 418 ? 22.239 6.605 13.872 1.00 96.94 418 ALA A C 1
ATOM 3275 O O . ALA A 1 418 ? 21.182 7.144 13.545 1.00 96.94 418 ALA A O 1
ATOM 3276 N N . ALA A 1 419 ? 22.544 5.350 13.533 1.00 98.38 419 ALA A N 1
ATOM 3277 C CA . ALA A 1 419 ? 21.693 4.484 12.721 1.00 98.38 419 ALA A CA 1
ATOM 3278 C C . ALA A 1 419 ? 20.312 4.266 13.361 1.00 98.38 419 ALA A C 1
ATOM 3280 O O . ALA A 1 419 ? 19.283 4.517 12.734 1.00 98.38 419 ALA A O 1
ATOM 3281 N N . ALA A 1 420 ? 20.274 3.900 14.645 1.00 97.88 420 ALA A N 1
ATOM 3282 C CA . ALA A 1 420 ? 19.024 3.707 15.375 1.00 97.88 420 ALA A CA 1
ATOM 3283 C C . ALA A 1 420 ? 18.215 5.008 15.504 1.00 97.88 420 ALA A C 1
ATOM 3285 O O . ALA A 1 420 ? 16.992 4.996 15.358 1.00 97.88 420 ALA A O 1
ATOM 3286 N N . THR A 1 421 ? 18.885 6.143 15.735 1.00 96.94 421 THR A N 1
ATOM 3287 C CA . THR A 1 421 ? 18.233 7.464 15.789 1.00 96.94 421 THR A CA 1
ATOM 3288 C C . THR A 1 421 ? 17.600 7.831 14.450 1.00 96.94 421 THR A C 1
ATOM 3290 O O . THR A 1 421 ? 16.475 8.334 14.420 1.00 96.94 421 THR A O 1
ATOM 3293 N N . TRP A 1 422 ? 18.292 7.552 13.344 1.00 98.06 422 TRP A N 1
ATOM 3294 C CA . TRP A 1 422 ? 17.765 7.790 12.007 1.00 98.06 422 TRP A CA 1
ATOM 3295 C C . TRP A 1 422 ? 16.545 6.899 11.726 1.00 98.06 422 TRP A C 1
ATOM 3297 O O . TRP A 1 422 ? 15.479 7.436 11.428 1.00 98.06 422 TRP A O 1
ATOM 3307 N N . ILE A 1 423 ? 16.628 5.580 11.962 1.00 98.56 423 ILE A N 1
ATOM 3308 C CA . ILE A 1 423 ? 15.486 4.651 11.807 1.00 98.56 423 ILE A CA 1
ATOM 3309 C C . ILE A 1 423 ? 14.274 5.102 12.641 1.00 98.56 423 ILE A C 1
ATOM 3311 O O . ILE A 1 423 ? 13.144 5.092 12.149 1.00 98.56 423 ILE A O 1
ATOM 3315 N N . LEU A 1 424 ? 14.476 5.546 13.889 1.00 98.25 424 LEU A N 1
ATOM 3316 C CA . LEU A 1 424 ? 13.394 6.057 14.744 1.00 98.25 424 LEU A CA 1
ATOM 3317 C C . LEU A 1 424 ? 12.644 7.239 14.108 1.00 98.25 424 LEU A C 1
ATOM 3319 O O . LEU A 1 424 ? 11.419 7.320 14.211 1.00 98.25 424 LEU A O 1
ATOM 3323 N N . GLY A 1 425 ? 13.362 8.152 13.449 1.00 96.69 425 GLY A N 1
ATOM 3324 C CA . GLY A 1 425 ? 12.765 9.298 12.757 1.00 96.69 425 GLY A CA 1
ATOM 3325 C C . GLY A 1 425 ? 12.085 8.959 11.428 1.00 96.69 425 GLY A C 1
ATOM 3326 O O . GLY A 1 425 ? 11.261 9.747 10.949 1.00 96.69 425 GLY A O 1
ATOM 3327 N N . MET A 1 426 ? 12.402 7.790 10.869 1.00 97.94 426 MET A N 1
ATOM 3328 C CA . MET A 1 426 ? 11.860 7.266 9.614 1.00 97.94 426 MET A CA 1
ATOM 3329 C C . MET A 1 426 ? 10.599 6.402 9.797 1.00 97.94 426 MET A C 1
ATOM 3331 O O . MET A 1 426 ? 10.067 5.879 8.824 1.00 97.94 426 MET A O 1
ATOM 3335 N N . GLN A 1 427 ? 10.079 6.252 11.021 1.00 97.88 427 GLN A N 1
ATOM 3336 C CA . GLN A 1 427 ? 8.853 5.480 11.253 1.00 97.88 427 GLN A CA 1
ATOM 3337 C C . GLN A 1 427 ? 7.608 6.194 10.706 1.00 97.88 427 GLN A C 1
ATOM 3339 O O . GLN A 1 427 ? 7.416 7.400 10.915 1.00 97.88 427 GLN A O 1
ATOM 3344 N N . ASN A 1 428 ? 6.722 5.434 10.061 1.00 92.81 428 ASN A N 1
ATOM 3345 C CA . ASN A 1 428 ? 5.464 5.940 9.524 1.00 92.81 428 ASN A CA 1
ATOM 3346 C C . ASN A 1 428 ? 4.369 6.080 10.601 1.00 92.81 428 ASN A C 1
ATOM 3348 O O . ASN A 1 428 ? 4.421 5.421 11.646 1.00 92.81 428 ASN A O 1
ATOM 3352 N N . PRO A 1 429 ? 3.336 6.918 10.362 1.00 89.00 429 PRO A N 1
ATOM 3353 C CA . PRO A 1 429 ? 2.214 7.081 11.292 1.00 89.00 429 PRO A CA 1
ATOM 3354 C C . PRO A 1 429 ? 1.416 5.799 11.579 1.00 89.00 429 PRO A C 1
ATOM 3356 O O . PRO A 1 429 ? 0.794 5.700 12.634 1.00 89.00 429 PRO A O 1
ATOM 3359 N N . ASP A 1 430 ? 1.433 4.822 10.668 1.00 86.38 430 ASP A N 1
ATOM 3360 C CA . ASP A 1 430 ? 0.794 3.509 10.841 1.00 86.38 430 ASP A CA 1
ATOM 3361 C C . ASP A 1 430 ? 1.560 2.572 11.797 1.00 86.38 430 ASP A C 1
ATOM 3363 O O . ASP A 1 430 ? 1.046 1.522 12.187 1.00 86.38 430 ASP A O 1
ATOM 3367 N N . GLY A 1 431 ? 2.764 2.975 12.211 1.00 93.44 431 GLY A N 1
ATOM 3368 C CA . GLY A 1 431 ? 3.650 2.229 13.093 1.00 93.44 431 GLY A CA 1
ATOM 3369 C C . GLY A 1 431 ? 4.649 1.327 12.374 1.00 93.44 431 GLY A C 1
ATOM 3370 O O . GLY A 1 431 ? 5.550 0.823 13.041 1.00 93.44 431 GLY A O 1
ATOM 3371 N N . GLY A 1 432 ? 4.531 1.134 11.063 1.00 95.31 432 GLY A N 1
ATOM 3372 C CA . GLY A 1 432 ? 5.501 0.384 10.271 1.00 95.31 432 GLY A CA 1
ATOM 3373 C C . GLY A 1 432 ? 6.630 1.264 9.735 1.00 95.31 432 GLY A C 1
ATOM 3374 O O . GLY A 1 432 ? 6.706 2.467 10.012 1.00 95.31 432 GLY A O 1
ATOM 3375 N N . TRP A 1 433 ? 7.504 0.644 8.948 1.00 98.25 433 TRP A N 1
ATOM 3376 C CA . TRP A 1 433 ? 8.557 1.323 8.198 1.00 98.25 433 TRP A CA 1
ATOM 3377 C C . TRP A 1 433 ? 8.512 0.926 6.726 1.00 98.25 433 TRP A C 1
ATOM 3379 O O . TRP A 1 433 ? 8.313 -0.246 6.400 1.00 98.25 433 TRP A O 1
ATOM 3389 N N . ALA A 1 434 ? 8.666 1.935 5.871 1.00 94.75 434 ALA A N 1
ATOM 3390 C CA . ALA A 1 434 ? 8.959 1.818 4.443 1.00 94.75 434 ALA A CA 1
ATOM 3391 C C . ALA A 1 434 ? 10.478 1.741 4.231 1.00 94.75 434 ALA A C 1
ATOM 3393 O O . ALA A 1 434 ? 11.221 1.920 5.193 1.00 94.75 434 ALA A O 1
ATOM 3394 N N . ALA A 1 435 ? 10.937 1.499 3.001 1.00 94.00 435 ALA A N 1
ATOM 3395 C CA . ALA A 1 435 ? 12.364 1.340 2.730 1.00 94.00 435 ALA A CA 1
ATOM 3396 C C . ALA A 1 435 ? 13.137 2.668 2.840 1.00 94.00 435 ALA A C 1
ATOM 3398 O O . ALA A 1 435 ? 14.089 2.756 3.613 1.00 94.00 435 ALA A O 1
ATOM 3399 N N . PHE A 1 436 ? 12.711 3.714 2.125 1.00 95.06 436 PHE A N 1
ATOM 3400 C CA . PHE A 1 436 ? 13.497 4.944 1.938 1.00 95.06 436 PHE A CA 1
ATOM 3401 C C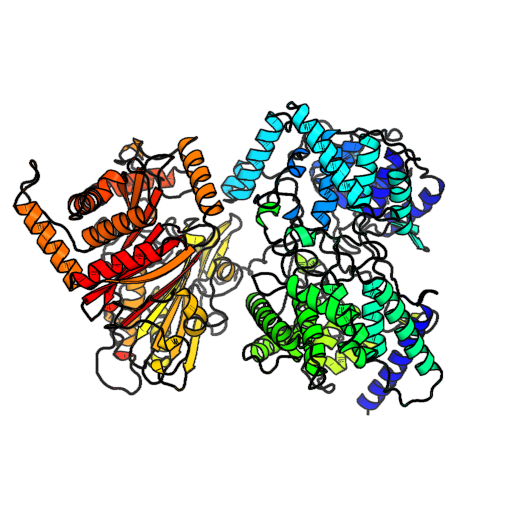 . PHE A 1 436 ? 12.819 6.208 2.469 1.00 95.06 436 PHE A C 1
ATOM 3403 O O . PHE A 1 436 ? 13.501 7.138 2.901 1.00 95.06 436 PHE A O 1
ATOM 3410 N N . ASP A 1 437 ? 11.487 6.290 2.394 1.00 90.44 437 ASP A N 1
ATOM 3411 C CA . ASP A 1 437 ? 10.741 7.523 2.660 1.00 90.44 437 ASP A CA 1
ATOM 3412 C C . ASP A 1 437 ? 9.671 7.362 3.750 1.00 90.44 437 ASP A C 1
ATOM 3414 O O . ASP A 1 437 ? 9.044 6.321 3.928 1.00 90.44 437 ASP A O 1
ATOM 3418 N N . VAL A 1 438 ? 9.386 8.471 4.437 1.00 89.69 438 VAL A N 1
ATOM 3419 C CA . VAL A 1 438 ? 8.225 8.593 5.329 1.00 89.69 438 VAL A CA 1
ATOM 3420 C C . VAL A 1 438 ? 6.995 9.095 4.574 1.00 89.69 438 VAL A C 1
ATOM 3422 O O . VAL A 1 438 ? 7.080 9.982 3.722 1.00 89.69 438 VAL A O 1
ATOM 3425 N N . GLU A 1 439 ? 5.817 8.600 4.947 1.00 83.06 439 GLU A N 1
ATOM 3426 C CA . GLU A 1 439 ? 4.509 9.035 4.436 1.00 83.06 439 GLU A CA 1
ATOM 3427 C C . GLU A 1 439 ? 4.421 9.018 2.895 1.00 83.06 439 GLU A C 1
ATOM 3429 O O . GLU A 1 439 ? 3.809 9.906 2.271 1.00 83.06 439 GLU A O 1
ATOM 3434 N N . ASN A 1 440 ? 5.063 8.013 2.291 1.00 87.75 440 ASN A N 1
ATOM 3435 C CA . ASN A 1 440 ? 5.050 7.709 0.862 1.00 87.75 440 ASN A CA 1
ATOM 3436 C C . ASN A 1 440 ? 3.989 6.631 0.552 1.00 87.75 440 ASN A C 1
ATOM 3438 O O . ASN A 1 440 ? 4.219 5.628 -0.108 1.00 87.75 440 ASN A O 1
ATOM 3442 N N . ASP A 1 441 ? 2.779 6.853 1.068 1.00 83.44 441 ASP A N 1
ATOM 3443 C CA . ASP A 1 441 ? 1.659 5.905 1.083 1.00 83.44 441 ASP A CA 1
ATOM 3444 C C . ASP A 1 441 ? 0.486 6.340 0.186 1.00 83.44 441 ASP A C 1
ATOM 3446 O O . ASP A 1 441 ? -0.658 5.898 0.332 1.00 83.44 441 ASP A O 1
ATOM 3450 N N . ARG A 1 442 ? 0.746 7.250 -0.760 1.00 83.50 442 ARG A N 1
ATOM 3451 C CA . ARG A 1 442 ? -0.271 7.863 -1.626 1.00 83.50 442 ARG A CA 1
ATOM 3452 C C . ARG A 1 442 ? -0.628 6.962 -2.804 1.00 83.50 442 ARG A C 1
ATOM 3454 O O . ARG A 1 442 ? -0.554 7.389 -3.948 1.00 83.50 442 ARG A O 1
ATOM 3461 N N . LEU A 1 443 ? -1.115 5.754 -2.511 1.00 83.69 443 LEU A N 1
ATOM 3462 C CA . LEU A 1 443 ? -1.429 4.698 -3.488 1.00 83.69 443 LEU A CA 1
ATOM 3463 C C . LEU A 1 443 ? -2.368 5.129 -4.623 1.00 83.69 443 LEU A C 1
ATOM 3465 O O . LEU A 1 443 ? -2.378 4.514 -5.682 1.00 83.69 443 LEU A O 1
ATOM 3469 N N . PHE A 1 444 ? -3.140 6.205 -4.452 1.00 83.19 444 PHE A N 1
ATOM 3470 C CA . PHE A 1 444 ? -3.932 6.765 -5.546 1.00 83.19 444 PHE A CA 1
ATOM 3471 C C . PHE A 1 444 ? -3.057 7.242 -6.722 1.00 83.19 444 PHE A C 1
ATOM 3473 O O . PHE A 1 444 ? -3.542 7.269 -7.847 1.00 83.19 444 PHE A O 1
ATOM 3480 N N . LEU A 1 445 ? -1.782 7.583 -6.497 1.00 84.12 445 LEU A N 1
ATOM 3481 C CA . LEU A 1 445 ? -0.827 7.959 -7.545 1.00 84.12 445 LEU A CA 1
ATOM 3482 C C . LEU A 1 445 ? -0.546 6.808 -8.516 1.00 84.12 445 LEU A C 1
ATOM 3484 O O . LEU A 1 445 ? -0.272 7.073 -9.683 1.00 84.12 445 LEU A O 1
ATOM 3488 N N . ASN A 1 446 ? -0.732 5.555 -8.091 1.00 84.44 446 ASN A N 1
ATOM 3489 C CA . ASN A 1 446 ? -0.635 4.403 -8.985 1.00 84.44 446 ASN A CA 1
ATOM 3490 C C . ASN A 1 446 ? -1.710 4.410 -10.093 1.00 84.44 446 ASN A C 1
ATOM 3492 O O . ASN A 1 446 ? -1.601 3.702 -11.082 1.00 84.44 446 ASN A O 1
ATOM 3496 N N . LYS A 1 447 ? -2.746 5.252 -9.975 1.00 84.75 447 LYS A N 1
ATOM 3497 C CA . LYS A 1 447 ? -3.790 5.424 -10.999 1.00 84.75 447 LYS A CA 1
ATOM 3498 C C . LYS A 1 447 ? -3.446 6.457 -12.074 1.00 84.75 447 LYS A C 1
ATOM 3500 O O . LYS A 1 447 ? -4.264 6.697 -12.963 1.00 84.75 447 LYS A O 1
ATOM 3505 N N . ILE A 1 448 ? -2.281 7.103 -11.995 1.00 86.56 448 ILE A N 1
ATOM 3506 C CA . ILE A 1 448 ? -1.781 7.956 -13.079 1.00 86.56 448 ILE A CA 1
ATOM 3507 C C . ILE A 1 448 ? -1.549 7.057 -14.308 1.00 86.56 448 ILE A C 1
ATOM 3509 O O . ILE A 1 448 ? -0.933 6.014 -14.140 1.00 86.56 448 ILE A O 1
ATOM 3513 N N . PRO A 1 449 ? -1.965 7.434 -15.536 1.00 85.56 449 PRO A N 1
ATOM 3514 C CA . PRO A 1 449 ? -1.794 6.599 -16.732 1.00 85.56 449 PRO A CA 1
ATOM 3515 C C . PRO A 1 449 ? -0.360 6.128 -17.010 1.00 85.56 449 PRO A C 1
ATOM 3517 O O . PRO A 1 449 ? -0.167 5.119 -17.671 1.00 85.56 449 PRO A O 1
ATOM 3520 N N . PHE A 1 450 ? 0.642 6.852 -16.508 1.00 84.31 450 PHE A N 1
ATOM 3521 C CA . PHE A 1 450 ? 2.049 6.450 -16.551 1.00 84.31 450 PHE A CA 1
ATOM 3522 C C . PHE A 1 450 ? 2.386 5.250 -15.641 1.00 84.31 450 PHE A C 1
ATOM 3524 O O . PHE A 1 450 ? 3.359 4.551 -15.885 1.00 84.31 450 PHE A O 1
ATOM 3531 N N . SER A 1 451 ? 1.615 5.028 -14.578 1.00 81.12 451 SER A N 1
ATOM 3532 C CA . SER A 1 451 ? 1.867 4.037 -13.530 1.00 81.12 451 SER A CA 1
ATOM 3533 C C . SER A 1 451 ? 1.195 2.692 -13.809 1.00 81.12 451 SER A C 1
ATOM 3535 O O . SER A 1 451 ? 0.446 2.171 -12.987 1.00 81.12 451 SER A O 1
ATOM 3537 N N . ASP A 1 452 ? 1.477 2.087 -14.951 1.00 74.75 452 ASP A N 1
ATOM 3538 C CA . ASP A 1 452 ? 0.908 0.792 -15.338 1.00 74.75 452 ASP A CA 1
ATOM 3539 C C . ASP A 1 452 ? 1.528 -0.423 -14.615 1.00 74.75 452 ASP A C 1
ATOM 3541 O O . ASP A 1 452 ? 1.163 -1.565 -14.887 1.00 74.75 452 ASP A O 1
ATOM 3545 N N . MET A 1 453 ? 2.436 -0.181 -13.663 1.00 66.62 453 MET A N 1
ATOM 3546 C CA . MET A 1 453 ? 3.148 -1.204 -12.881 1.00 66.62 453 MET A CA 1
ATOM 3547 C C . MET A 1 453 ? 2.891 -1.116 -11.364 1.00 66.62 453 MET A C 1
ATOM 3549 O O . MET A 1 453 ? 3.489 -1.877 -10.599 1.00 66.62 453 MET A O 1
ATOM 3553 N N . ASP A 1 454 ? 2.021 -0.193 -10.928 1.00 67.50 454 ASP A N 1
ATOM 3554 C CA . ASP A 1 454 ? 1.617 0.032 -9.527 1.00 67.50 454 ASP A CA 1
ATOM 3555 C C . ASP A 1 454 ? 2.784 0.215 -8.523 1.00 67.50 454 ASP A C 1
ATOM 3557 O O . ASP A 1 454 ? 2.678 -0.129 -7.343 1.00 67.50 454 ASP A O 1
ATOM 3561 N N . SER A 1 455 ? 3.910 0.782 -8.970 1.00 77.38 455 SER A N 1
ATOM 3562 C CA . SER A 1 455 ? 5.159 0.869 -8.196 1.00 77.38 455 SER A CA 1
ATOM 3563 C C . SER A 1 455 ? 5.601 2.295 -7.846 1.00 77.38 455 SER A C 1
ATOM 3565 O O . SER A 1 455 ? 6.774 2.526 -7.555 1.00 77.38 455 SER A O 1
ATOM 3567 N N . LEU A 1 456 ? 4.687 3.274 -7.837 1.00 84.44 456 LEU A N 1
ATOM 3568 C CA . LEU A 1 456 ? 5.038 4.671 -7.551 1.00 84.44 456 LEU A CA 1
ATOM 3569 C C . LEU A 1 456 ? 5.148 5.017 -6.062 1.00 84.44 456 LEU A C 1
ATOM 3571 O O . LEU A 1 456 ? 5.560 6.134 -5.757 1.00 84.44 456 LEU A O 1
ATOM 3575 N N . CYS A 1 457 ? 4.796 4.120 -5.142 1.00 86.94 457 CYS A N 1
ATOM 3576 C CA . CYS A 1 457 ? 4.767 4.408 -3.705 1.00 86.94 457 CYS A CA 1
ATOM 3577 C C . CYS A 1 457 ? 5.642 3.453 -2.883 1.00 86.94 457 CYS A C 1
ATOM 3579 O O . CYS A 1 457 ? 5.764 2.272 -3.209 1.00 86.94 457 CYS A O 1
ATOM 3581 N N . ASP A 1 458 ? 6.195 3.978 -1.789 1.00 91.06 458 ASP A N 1
ATOM 3582 C CA . ASP A 1 458 ? 7.021 3.266 -0.807 1.00 91.06 458 ASP A CA 1
ATOM 3583 C C . ASP A 1 458 ? 6.258 3.168 0.526 1.00 91.06 458 ASP A C 1
ATOM 3585 O O . ASP A 1 458 ? 6.332 4.039 1.394 1.00 91.06 458 ASP A O 1
ATOM 3589 N N . THR A 1 459 ? 5.417 2.140 0.646 1.00 90.31 459 THR A N 1
ATOM 3590 C CA . THR A 1 459 ? 4.579 1.907 1.831 1.00 90.31 459 THR A CA 1
ATOM 3591 C C . THR A 1 459 ? 5.316 1.115 2.898 1.00 90.31 459 THR A C 1
ATOM 3593 O O . THR A 1 459 ? 6.185 0.309 2.575 1.00 90.31 459 THR A O 1
ATOM 3596 N N . SER A 1 460 ? 4.881 1.244 4.155 1.00 94.56 460 SER A N 1
ATOM 3597 C CA . SER A 1 460 ? 5.311 0.336 5.219 1.00 94.56 460 SER A CA 1
ATOM 3598 C C . SER A 1 460 ? 5.149 -1.137 4.812 1.00 94.56 460 SER A C 1
ATOM 3600 O O . SER A 1 460 ? 4.175 -1.490 4.140 1.00 94.56 460 SER A O 1
ATOM 3602 N N . CYS A 1 461 ? 6.079 -2.002 5.226 1.00 94.62 461 CYS A N 1
ATOM 3603 C CA . CYS A 1 461 ? 6.028 -3.441 4.951 1.00 94.62 461 CYS A CA 1
ATOM 3604 C C . CYS A 1 461 ? 6.467 -4.291 6.160 1.00 94.62 461 CYS A C 1
ATOM 3606 O O . CYS A 1 461 ? 7.100 -3.811 7.106 1.00 94.62 461 CYS A O 1
ATOM 3608 N N . ALA A 1 462 ? 5.992 -5.540 6.198 1.00 96.38 462 ALA A N 1
ATOM 3609 C CA . ALA A 1 462 ? 6.096 -6.406 7.375 1.00 96.38 462 ALA A CA 1
ATOM 3610 C C . ALA A 1 462 ? 7.499 -6.995 7.570 1.00 96.38 462 ALA A C 1
ATOM 3612 O O . ALA A 1 462 ? 7.957 -7.098 8.705 1.00 96.38 462 ALA A O 1
ATOM 3613 N N . ASP A 1 463 ? 8.181 -7.320 6.476 1.00 95.94 463 ASP A N 1
ATOM 3614 C CA . ASP A 1 463 ? 9.576 -7.759 6.444 1.00 95.94 463 ASP A CA 1
ATOM 3615 C C . ASP A 1 463 ? 10.521 -6.721 7.070 1.00 95.94 463 ASP A C 1
ATOM 3617 O O . ASP A 1 463 ? 11.180 -7.021 8.068 1.00 95.94 463 ASP A O 1
ATOM 3621 N N . ILE A 1 464 ? 10.499 -5.478 6.578 1.00 97.94 464 ILE A N 1
ATOM 3622 C CA . ILE A 1 464 ? 11.327 -4.378 7.106 1.00 97.94 464 ILE A CA 1
ATOM 3623 C C . ILE A 1 464 ? 10.979 -4.086 8.569 1.00 97.94 464 ILE A C 1
ATOM 3625 O O . ILE A 1 464 ? 11.856 -3.955 9.425 1.00 97.94 464 ILE A O 1
ATOM 3629 N N . THR A 1 465 ? 9.684 -4.021 8.896 1.00 98.62 465 THR A N 1
ATOM 3630 C CA . THR A 1 465 ? 9.252 -3.790 10.284 1.00 98.62 465 THR A CA 1
ATOM 3631 C C . THR A 1 465 ? 9.752 -4.907 11.210 1.00 98.62 465 THR A C 1
ATOM 3633 O O . THR A 1 465 ? 10.203 -4.623 12.320 1.00 98.62 465 THR A O 1
ATOM 3636 N N . GLY A 1 466 ? 9.718 -6.165 10.754 1.00 98.38 466 GLY A N 1
ATOM 3637 C CA . GLY A 1 466 ? 10.273 -7.324 11.454 1.00 98.38 466 GLY A CA 1
ATOM 3638 C C . GLY A 1 466 ? 11.778 -7.207 11.703 1.00 98.38 466 GLY A C 1
ATOM 3639 O O . GLY A 1 466 ? 12.218 -7.384 12.840 1.00 98.38 466 GLY A O 1
ATOM 3640 N N . ARG A 1 467 ? 12.559 -6.814 10.687 1.00 98.12 467 ARG A N 1
ATOM 3641 C CA . ARG A 1 467 ? 14.006 -6.574 10.823 1.00 98.12 467 ARG A CA 1
ATOM 3642 C C . ARG A 1 467 ? 14.321 -5.483 11.843 1.00 98.12 467 ARG A C 1
ATOM 3644 O O . ARG A 1 467 ? 15.202 -5.646 12.684 1.00 98.12 467 ARG A O 1
ATOM 3651 N N . ILE A 1 468 ? 13.591 -4.371 11.803 1.00 98.75 468 ILE A N 1
ATOM 3652 C CA . ILE A 1 468 ? 13.801 -3.255 12.735 1.00 98.75 468 ILE A CA 1
ATOM 3653 C C . ILE A 1 468 ? 13.454 -3.673 14.168 1.00 98.75 468 ILE A C 1
ATOM 3655 O O . ILE A 1 468 ? 14.187 -3.338 15.101 1.00 98.75 468 ILE A O 1
ATOM 3659 N N . LEU A 1 469 ? 12.376 -4.444 14.354 1.00 98.69 469 LEU A N 1
ATOM 3660 C CA . LEU A 1 469 ? 12.034 -5.049 15.645 1.00 98.69 469 LEU A CA 1
ATOM 3661 C C . LEU A 1 469 ? 13.160 -5.958 16.151 1.00 98.69 469 LEU A C 1
ATOM 3663 O O . LEU A 1 469 ? 13.492 -5.898 17.332 1.00 98.69 469 LEU A O 1
ATOM 3667 N N . GLU A 1 470 ? 13.774 -6.756 15.276 1.00 98.38 470 GLU A N 1
ATOM 3668 C CA . GLU A 1 470 ? 14.916 -7.607 15.622 1.00 98.38 470 GLU A CA 1
ATOM 3669 C C . GLU A 1 470 ? 16.127 -6.769 16.062 1.00 98.38 470 GLU A C 1
ATOM 3671 O O . GLU A 1 470 ? 16.671 -6.986 17.147 1.00 98.38 470 GLU A O 1
ATOM 3676 N N . ALA A 1 471 ? 16.508 -5.760 15.272 1.00 98.25 471 ALA A N 1
ATOM 3677 C CA . ALA A 1 471 ? 17.632 -4.874 15.571 1.00 98.25 471 ALA A CA 1
ATOM 3678 C C . ALA A 1 471 ? 17.435 -4.129 16.899 1.00 98.25 471 ALA A C 1
ATOM 3680 O O . ALA A 1 471 ? 18.292 -4.174 17.787 1.00 98.25 471 ALA A O 1
ATOM 3681 N N . PHE A 1 472 ? 16.279 -3.490 17.085 1.00 97.88 472 PHE A N 1
ATOM 3682 C CA . PHE A 1 472 ? 15.965 -2.756 18.311 1.00 97.88 472 PHE A CA 1
ATOM 3683 C C . PHE A 1 472 ? 15.769 -3.685 19.510 1.00 97.88 472 PHE A C 1
ATOM 3685 O O . PHE A 1 472 ? 16.186 -3.350 20.621 1.00 97.88 472 PHE A O 1
ATOM 3692 N N . GLY A 1 473 ? 15.181 -4.863 19.305 1.00 96.38 473 GLY A N 1
ATOM 3693 C CA . GLY A 1 473 ? 15.053 -5.902 20.320 1.00 96.38 473 GLY A CA 1
ATOM 3694 C C . GLY A 1 473 ? 16.416 -6.378 20.820 1.00 96.38 473 GLY A C 1
ATOM 3695 O O . GLY A 1 473 ? 16.643 -6.433 22.032 1.00 96.38 473 GLY A O 1
ATOM 3696 N N . LEU A 1 474 ? 17.357 -6.638 19.907 1.00 94.88 474 LEU A N 1
ATOM 3697 C CA . LEU A 1 474 ? 18.733 -6.999 20.244 1.00 94.88 474 LEU A CA 1
ATOM 3698 C C . LEU A 1 474 ? 19.442 -5.872 21.003 1.00 94.88 474 LEU A C 1
ATOM 3700 O O . LEU A 1 474 ? 20.081 -6.146 22.024 1.00 94.88 474 LEU A O 1
ATOM 3704 N N . MET A 1 475 ? 19.281 -4.621 20.554 1.00 94.00 475 MET A N 1
ATOM 3705 C CA . MET A 1 475 ? 19.806 -3.444 21.251 1.00 94.00 475 MET A CA 1
ATOM 3706 C C . MET A 1 475 ? 19.281 -3.365 22.687 1.00 94.00 475 MET A C 1
ATOM 3708 O O . MET A 1 475 ? 20.057 -3.277 23.631 1.00 94.00 475 MET A O 1
ATOM 3712 N N . MET A 1 476 ? 17.968 -3.459 22.892 1.00 91.62 476 MET A N 1
ATOM 3713 C CA . MET A 1 476 ? 17.389 -3.374 24.235 1.00 91.62 476 MET A CA 1
ATOM 3714 C C . MET A 1 476 ? 17.783 -4.560 25.123 1.00 91.62 476 MET A C 1
ATOM 3716 O O . MET A 1 476 ? 18.004 -4.378 26.318 1.00 91.62 476 MET A O 1
ATOM 3720 N N . LYS A 1 477 ? 17.904 -5.768 24.559 1.00 89.94 477 LYS A N 1
ATOM 3721 C CA . LYS A 1 477 ? 18.288 -6.976 25.306 1.00 89.94 477 LYS A CA 1
ATOM 3722 C C . LYS A 1 477 ? 19.728 -6.916 25.821 1.00 89.94 477 LYS A C 1
ATOM 3724 O O . LYS A 1 477 ? 20.007 -7.463 26.885 1.00 89.94 477 LYS A O 1
ATOM 3729 N N . ARG A 1 478 ? 20.641 -6.292 25.069 1.00 85.69 478 ARG A N 1
ATOM 3730 C CA . ARG A 1 478 ? 22.075 -6.196 25.401 1.00 85.69 478 ARG A CA 1
ATOM 3731 C C . ARG A 1 478 ? 22.482 -4.834 25.988 1.00 85.69 478 ARG A C 1
ATOM 3733 O O . ARG A 1 478 ? 23.666 -4.627 26.245 1.00 85.69 478 ARG A O 1
ATOM 3740 N N . ALA A 1 479 ? 21.540 -3.913 26.201 1.00 77.38 479 ALA A N 1
ATOM 3741 C CA . ALA A 1 479 ? 21.839 -2.566 26.681 1.00 77.38 479 ALA A CA 1
ATOM 3742 C C . ALA A 1 479 ? 22.488 -2.583 28.084 1.00 77.38 479 ALA A C 1
ATOM 3744 O O . ALA A 1 479 ? 21.992 -3.268 28.986 1.00 77.38 479 ALA A O 1
ATOM 3745 N N . PRO A 1 480 ? 23.579 -1.822 28.310 1.00 67.25 480 PRO A N 1
ATOM 3746 C CA . PRO A 1 480 ? 24.210 -1.741 29.620 1.00 67.25 480 PRO A CA 1
ATOM 3747 C C . PRO A 1 480 ? 23.287 -1.026 30.630 1.00 67.25 480 PRO A C 1
ATOM 3749 O O . PRO A 1 480 ? 22.630 -0.050 30.268 1.00 67.25 480 PRO A O 1
ATOM 3752 N N . PRO A 1 481 ? 23.271 -1.415 31.921 1.00 56.62 481 PRO A N 1
ATOM 3753 C CA . PRO A 1 481 ? 22.301 -0.905 32.897 1.00 56.62 481 PRO A CA 1
ATOM 3754 C C . PRO A 1 481 ? 22.292 0.615 33.153 1.00 56.62 481 PRO A C 1
ATOM 3756 O O . PRO A 1 481 ? 21.372 1.089 33.815 1.00 56.62 481 PRO A O 1
ATOM 3759 N N . LYS A 1 482 ? 23.306 1.385 32.719 1.00 55.91 482 LYS A N 1
ATOM 3760 C CA . LYS A 1 482 ? 23.457 2.825 33.022 1.00 55.91 482 LYS A CA 1
ATOM 3761 C C . LYS A 1 482 ? 24.374 3.569 32.028 1.00 55.91 482 LYS A C 1
ATOM 3763 O O . LYS A 1 482 ? 25.507 3.890 32.377 1.00 55.91 482 LYS A O 1
ATOM 3768 N N . SER A 1 483 ? 23.904 3.913 30.828 1.00 49.88 483 SER A N 1
ATOM 3769 C CA . SER A 1 483 ? 24.576 4.913 29.970 1.00 49.88 483 SER A CA 1
ATOM 3770 C C . SER A 1 483 ? 23.670 6.121 29.725 1.00 49.88 483 SER A C 1
ATOM 3772 O O . SER A 1 483 ? 22.495 5.954 29.423 1.00 49.88 483 SER A O 1
ATOM 3774 N N . GLY A 1 484 ? 24.210 7.339 29.846 1.00 45.06 484 GLY A N 1
ATOM 3775 C CA . GLY A 1 484 ? 23.467 8.612 29.815 1.00 45.06 484 GLY A CA 1
ATOM 3776 C C . GLY A 1 484 ? 22.807 9.012 28.484 1.00 45.06 484 GLY A C 1
ATOM 3777 O O . GLY A 1 484 ? 22.246 10.100 28.409 1.00 45.06 484 GLY A O 1
ATOM 3778 N N . SER A 1 485 ? 22.850 8.163 27.454 1.00 56.31 485 SER A N 1
ATOM 3779 C CA . SER A 1 485 ? 22.152 8.320 26.169 1.00 56.31 485 SER A CA 1
ATOM 3780 C C . SER A 1 485 ? 21.108 7.211 25.995 1.00 56.31 485 SER A C 1
ATOM 3782 O O . SER A 1 485 ? 21.224 6.364 25.107 1.00 56.31 485 SER A O 1
ATOM 3784 N N . ASP A 1 486 ? 20.129 7.148 26.898 1.00 72.44 486 ASP A N 1
ATOM 3785 C CA . ASP A 1 486 ? 19.161 6.051 26.908 1.00 72.44 486 ASP A CA 1
ATOM 3786 C C . ASP A 1 486 ? 18.109 6.208 25.794 1.00 72.44 486 ASP A C 1
ATOM 3788 O O . ASP A 1 486 ? 17.080 6.861 25.966 1.00 72.44 486 ASP A O 1
ATOM 3792 N N . LEU A 1 487 ? 18.374 5.604 24.629 1.00 85.06 487 LEU A N 1
ATOM 3793 C CA . LEU A 1 487 ? 17.402 5.481 23.535 1.00 85.06 487 LEU A CA 1
ATOM 3794 C C . LEU A 1 487 ? 16.301 4.450 23.841 1.00 85.06 487 LEU A C 1
ATOM 3796 O O . LEU A 1 487 ? 15.286 4.426 23.144 1.00 85.06 487 LEU A O 1
ATOM 3800 N N . SER A 1 488 ? 16.456 3.611 24.873 1.00 84.25 488 SER A N 1
ATOM 3801 C CA . SER A 1 488 ? 15.578 2.459 25.129 1.00 84.25 488 SER A CA 1
ATOM 3802 C C . SER A 1 488 ? 14.088 2.810 25.232 1.00 84.25 488 SER A C 1
ATOM 3804 O O . SER A 1 488 ? 13.280 2.062 24.674 1.00 84.25 488 SER A O 1
ATOM 3806 N N . PRO A 1 489 ? 13.663 3.928 25.865 1.00 89.31 489 PRO A N 1
ATOM 3807 C CA . PRO A 1 489 ? 12.253 4.315 25.880 1.00 89.31 489 PRO A CA 1
ATOM 3808 C C . PRO A 1 489 ? 11.700 4.605 24.478 1.00 89.31 489 PRO A C 1
ATOM 3810 O O . PRO A 1 489 ? 10.590 4.180 24.154 1.00 89.31 489 PRO A O 1
ATOM 3813 N N . ALA A 1 490 ? 12.479 5.286 23.631 1.00 93.38 490 ALA A N 1
ATOM 3814 C CA . ALA A 1 490 ? 12.088 5.604 22.260 1.00 93.38 490 ALA A CA 1
ATOM 3815 C C . ALA A 1 490 ? 12.034 4.342 21.388 1.00 93.38 490 ALA A C 1
ATOM 3817 O O . ALA A 1 490 ? 11.044 4.137 20.683 1.00 93.38 490 ALA A O 1
ATOM 3818 N N . LEU A 1 491 ? 13.037 3.461 21.505 1.00 95.38 491 LEU A N 1
ATOM 3819 C CA . LEU A 1 491 ? 13.065 2.158 20.830 1.00 95.38 491 LEU A CA 1
ATOM 3820 C C . LEU A 1 491 ? 11.846 1.314 21.215 1.00 95.38 491 LEU A C 1
ATOM 3822 O O . LEU A 1 491 ? 11.138 0.821 20.340 1.00 95.38 491 LEU A O 1
ATOM 3826 N N . ARG A 1 492 ? 11.534 1.209 22.512 1.00 94.06 492 ARG A N 1
ATOM 3827 C CA . ARG A 1 492 ? 10.374 0.453 23.007 1.00 94.06 492 ARG A CA 1
ATOM 3828 C C . ARG A 1 492 ? 9.053 1.018 22.492 1.00 94.06 492 ARG A C 1
ATOM 3830 O O . ARG A 1 492 ? 8.188 0.252 22.062 1.00 94.06 492 ARG A O 1
ATOM 3837 N N . ALA A 1 493 ? 8.891 2.341 22.508 1.00 94.94 493 ALA A N 1
ATOM 3838 C CA . ALA A 1 493 ? 7.695 2.994 21.984 1.00 94.94 493 ALA A CA 1
ATOM 3839 C C . ALA A 1 493 ? 7.528 2.743 20.476 1.00 94.94 493 ALA A C 1
ATOM 3841 O O . ALA A 1 493 ? 6.432 2.402 20.028 1.00 94.94 493 ALA A O 1
ATOM 3842 N N . ALA A 1 494 ? 8.613 2.851 19.705 1.00 97.75 494 ALA A N 1
ATOM 3843 C CA . ALA A 1 494 ? 8.619 2.568 18.274 1.00 97.75 494 ALA A CA 1
ATOM 3844 C C . ALA A 1 494 ? 8.292 1.095 17.977 1.00 97.75 494 ALA A C 1
ATOM 3846 O O . ALA A 1 494 ? 7.416 0.826 17.155 1.00 97.75 494 ALA A O 1
ATOM 3847 N N . CYS A 1 495 ? 8.901 0.150 18.701 1.00 98.31 495 CYS A N 1
ATOM 3848 C CA . CYS A 1 495 ? 8.632 -1.286 18.570 1.00 98.31 495 CYS A CA 1
ATOM 3849 C C . CYS A 1 495 ? 7.181 -1.637 18.917 1.00 98.31 495 CYS A C 1
ATOM 3851 O O . CYS A 1 495 ? 6.545 -2.409 18.211 1.00 98.31 495 CYS A O 1
ATOM 3853 N N . THR A 1 496 ? 6.605 -1.016 19.950 1.00 97.38 496 THR A N 1
ATOM 3854 C CA . THR A 1 496 ? 5.194 -1.229 20.327 1.00 97.38 496 THR A CA 1
ATOM 3855 C C . THR A 1 496 ? 4.239 -0.839 19.193 1.00 97.38 496 THR A C 1
ATOM 3857 O O . THR A 1 496 ? 3.221 -1.507 18.975 1.00 97.38 496 THR A O 1
ATOM 3860 N N . ARG A 1 497 ? 4.566 0.231 18.452 1.00 97.75 497 ARG A N 1
ATOM 3861 C CA . ARG A 1 497 ? 3.839 0.624 17.236 1.00 97.75 497 ARG A CA 1
ATOM 3862 C C . ARG A 1 497 ? 4.120 -0.324 16.067 1.00 97.75 497 ARG A C 1
ATOM 3864 O O . ARG A 1 497 ? 3.176 -0.692 15.380 1.00 97.75 497 ARG A O 1
ATOM 3871 N N . GLY A 1 498 ? 5.356 -0.796 15.905 1.00 97.94 498 GLY A N 1
ATOM 3872 C CA . GLY A 1 498 ? 5.712 -1.827 14.920 1.00 97.94 498 GLY A CA 1
ATOM 3873 C C . GLY A 1 498 ? 4.933 -3.132 15.115 1.00 97.94 498 GLY A C 1
ATOM 3874 O O . GLY A 1 498 ? 4.376 -3.674 14.167 1.00 97.94 498 GLY A O 1
ATOM 3875 N N . ILE A 1 499 ? 4.775 -3.590 16.360 1.00 98.44 499 ILE A N 1
ATOM 3876 C CA . ILE A 1 499 ? 3.947 -4.758 16.704 1.00 98.44 499 ILE A CA 1
ATOM 3877 C C . ILE A 1 499 ? 2.473 -4.502 16.367 1.00 98.44 499 ILE A C 1
ATOM 3879 O O . ILE A 1 499 ? 1.782 -5.404 15.896 1.00 98.44 499 ILE A O 1
ATOM 3883 N N . HIS A 1 500 ? 1.973 -3.279 16.581 1.00 95.50 500 HIS A N 1
ATOM 3884 C CA . HIS A 1 500 ? 0.617 -2.908 16.168 1.00 95.50 500 HIS A CA 1
ATOM 3885 C C . HIS A 1 500 ? 0.453 -2.976 14.645 1.00 95.50 500 HIS A C 1
ATOM 3887 O O . HIS A 1 500 ? -0.540 -3.518 14.163 1.00 95.50 500 HIS A O 1
ATOM 3893 N N . TYR A 1 501 ? 1.434 -2.473 13.898 1.00 96.25 501 TYR A N 1
ATOM 3894 C CA . TYR A 1 501 ? 1.463 -2.562 12.444 1.00 96.25 501 TYR A CA 1
ATOM 3895 C C . TYR A 1 501 ? 1.470 -4.023 11.964 1.00 96.25 501 TYR A C 1
ATOM 3897 O O . TYR A 1 501 ? 0.626 -4.402 11.151 1.00 96.25 501 TYR A O 1
ATOM 3905 N N . LEU A 1 502 ? 2.341 -4.877 12.519 1.00 97.50 502 LEU A N 1
ATOM 3906 C CA . LEU A 1 502 ? 2.361 -6.309 12.196 1.00 97.50 502 LEU A CA 1
ATOM 3907 C C . LEU A 1 502 ? 1.027 -6.983 12.536 1.00 97.50 502 LEU A C 1
ATOM 3909 O O . LEU A 1 502 ? 0.518 -7.771 11.746 1.00 97.50 502 LEU A O 1
ATOM 3913 N N . ALA A 1 503 ? 0.406 -6.642 13.667 1.00 95.00 503 ALA A N 1
ATOM 3914 C CA . ALA A 1 503 ? -0.910 -7.168 14.019 1.00 95.00 503 ALA A CA 1
ATOM 3915 C C . ALA A 1 503 ? -1.998 -6.767 13.008 1.00 95.00 503 ALA A C 1
ATOM 3917 O O . ALA A 1 503 ? -2.866 -7.576 12.692 1.00 95.00 503 ALA A O 1
ATOM 3918 N N . ALA A 1 504 ? -1.948 -5.531 12.503 1.00 88.31 504 ALA A N 1
ATOM 3919 C CA . ALA A 1 504 ? -2.907 -5.004 11.535 1.00 88.31 504 ALA A CA 1
ATOM 3920 C C . ALA A 1 504 ? -2.702 -5.546 10.109 1.00 88.31 504 ALA A C 1
ATOM 3922 O O . ALA A 1 504 ? -3.629 -5.497 9.301 1.00 88.31 504 ALA A O 1
ATOM 3923 N N . THR A 1 505 ? -1.504 -6.048 9.801 1.00 90.81 505 THR A N 1
ATOM 3924 C CA . THR A 1 505 ? -1.118 -6.519 8.461 1.00 90.81 505 THR A CA 1
ATOM 3925 C C . THR A 1 505 ? -0.959 -8.035 8.355 1.00 90.81 505 THR A C 1
ATOM 3927 O O . THR A 1 505 ? -0.782 -8.533 7.247 1.00 90.81 505 THR A O 1
ATOM 3930 N N . GLN A 1 506 ? -1.072 -8.778 9.464 1.00 95.50 506 GLN A N 1
ATOM 3931 C CA . GLN A 1 506 ? -1.068 -10.243 9.440 1.00 95.50 506 GLN A CA 1
ATOM 3932 C C . GLN A 1 506 ? -2.280 -10.766 8.665 1.00 95.50 506 GLN A C 1
ATOM 3934 O O . GLN A 1 506 ? -3.429 -10.422 8.962 1.00 95.50 506 GLN A O 1
ATOM 3939 N N . GLU A 1 507 ? -2.037 -11.649 7.702 1.00 85.81 507 GLU A N 1
ATOM 3940 C CA . GLU A 1 507 ? -3.093 -12.218 6.879 1.00 85.81 507 GLU A CA 1
ATOM 3941 C C . GLU A 1 507 ? -3.996 -13.197 7.661 1.00 85.81 507 GLU A C 1
ATOM 3943 O O . GLU A 1 507 ? -3.651 -13.681 8.751 1.00 85.81 507 GLU A O 1
ATOM 3948 N N . PRO A 1 508 ? -5.191 -13.531 7.134 1.00 84.88 508 PRO A N 1
ATOM 3949 C CA . PRO A 1 508 ? -6.055 -14.552 7.726 1.00 84.88 508 PRO A CA 1
ATOM 3950 C C . PRO A 1 508 ? -5.363 -15.912 7.903 1.00 84.88 508 PRO A C 1
ATOM 3952 O O . PRO A 1 508 ? -5.618 -16.596 8.896 1.00 84.88 508 PRO A O 1
ATOM 3955 N N . THR A 1 509 ? -4.441 -16.257 7.005 1.00 84.19 509 THR A N 1
ATOM 3956 C CA . THR A 1 509 ? -3.599 -17.461 7.073 1.00 84.19 509 THR A CA 1
ATOM 3957 C C . THR A 1 509 ? -2.648 -17.458 8.274 1.00 84.19 509 THR A C 1
ATOM 3959 O O . THR A 1 509 ? -2.276 -18.518 8.760 1.00 84.19 509 THR A O 1
ATOM 3962 N N . GLY A 1 510 ? -2.301 -16.279 8.802 1.00 89.94 510 GLY A N 1
ATOM 3963 C CA . GLY A 1 510 ? -1.266 -16.091 9.821 1.00 89.94 510 GLY A CA 1
ATOM 3964 C C . GLY A 1 510 ? 0.077 -15.629 9.251 1.00 89.94 510 GLY A C 1
ATOM 3965 O O . GLY A 1 510 ? 0.935 -15.219 10.030 1.00 89.94 510 GLY A O 1
ATOM 3966 N N . ALA A 1 511 ? 0.244 -15.652 7.928 1.00 95.38 511 ALA A N 1
ATOM 3967 C CA . ALA A 1 511 ? 1.444 -15.183 7.248 1.00 95.38 511 ALA A CA 1
ATOM 3968 C C . ALA A 1 511 ? 1.515 -13.649 7.167 1.00 95.38 511 ALA A C 1
ATOM 3970 O O . ALA A 1 511 ? 0.517 -12.946 7.358 1.00 95.38 511 ALA A O 1
ATOM 3971 N N . TRP A 1 512 ? 2.695 -13.143 6.823 1.00 97.31 512 TRP A N 1
ATOM 3972 C CA . TRP A 1 512 ? 2.906 -11.767 6.384 1.00 97.31 512 TRP A CA 1
ATOM 3973 C C . TRP A 1 512 ? 3.497 -11.742 4.980 1.00 97.31 512 TRP A C 1
ATOM 3975 O O . TRP A 1 512 ? 4.396 -12.519 4.674 1.00 97.31 512 TRP A O 1
ATOM 3985 N N . PHE A 1 513 ? 3.003 -10.820 4.156 1.00 91.94 513 PHE A N 1
ATOM 3986 C CA . PHE A 1 513 ? 3.510 -10.559 2.811 1.00 91.94 513 PHE A CA 1
ATOM 3987 C C . PHE A 1 513 ? 4.971 -10.081 2.846 1.00 91.94 513 PHE A C 1
ATOM 3989 O O . PHE A 1 513 ? 5.305 -9.181 3.626 1.00 91.94 513 PHE A O 1
ATOM 3996 N N . GLY A 1 514 ? 5.823 -10.661 1.998 1.00 92.44 514 GLY A N 1
ATOM 3997 C CA . GLY A 1 514 ? 7.220 -10.254 1.823 1.00 92.44 514 GLY A CA 1
ATOM 3998 C C . GLY A 1 514 ? 7.358 -9.324 0.629 1.00 92.44 514 GLY A C 1
ATOM 3999 O O . GLY A 1 514 ? 7.222 -9.741 -0.519 1.00 92.44 514 GLY A O 1
ATOM 4000 N N . ARG A 1 515 ? 7.630 -8.046 0.887 1.00 89.50 515 ARG A N 1
ATOM 4001 C CA . ARG A 1 515 ? 7.691 -7.012 -0.149 1.00 89.50 515 ARG A CA 1
ATOM 4002 C C . ARG A 1 515 ? 8.981 -7.082 -0.967 1.00 89.50 515 ARG A C 1
ATOM 4004 O O . ARG A 1 515 ? 8.923 -6.765 -2.156 1.00 89.50 515 ARG A O 1
ATOM 4011 N N . TRP A 1 516 ? 10.088 -7.468 -0.328 1.00 89.12 516 TRP A N 1
ATOM 4012 C CA . TRP A 1 516 ? 11.450 -7.403 -0.885 1.00 89.12 516 TRP A CA 1
ATOM 4013 C C . TRP A 1 516 ? 12.139 -8.765 -1.064 1.00 89.12 516 TRP A C 1
ATOM 4015 O O . TRP A 1 516 ? 13.185 -8.851 -1.703 1.00 89.12 516 TRP A O 1
ATOM 4025 N N . GLY A 1 517 ? 11.542 -9.837 -0.543 1.00 88.69 517 GLY A N 1
ATOM 4026 C CA . GLY A 1 517 ? 11.983 -11.215 -0.753 1.00 88.69 517 GLY A CA 1
ATOM 4027 C C . GLY A 1 517 ? 10.776 -12.117 -0.961 1.00 88.69 517 GLY A C 1
ATOM 4028 O O . GLY A 1 517 ? 9.734 -11.892 -0.346 1.00 88.69 517 GLY A O 1
ATOM 4029 N N . CYS A 1 518 ? 10.901 -13.102 -1.850 1.00 86.88 518 CYS A N 1
ATOM 4030 C CA . CYS A 1 518 ? 9.788 -13.946 -2.276 1.00 86.88 518 CYS A CA 1
ATOM 4031 C C . CYS A 1 518 ? 9.385 -14.971 -1.206 1.00 86.88 518 CYS A C 1
ATOM 4033 O O . CYS A 1 518 ? 10.175 -15.837 -0.846 1.00 86.88 518 CYS A O 1
ATOM 4035 N N . ASN A 1 519 ? 8.154 -14.967 -0.701 1.00 90.44 519 ASN A N 1
ATOM 4036 C CA . ASN A 1 519 ? 7.211 -13.859 -0.519 1.00 90.44 519 ASN A CA 1
ATOM 4037 C C . ASN A 1 519 ? 6.665 -13.994 0.910 1.00 90.44 519 ASN A C 1
ATOM 4039 O O . ASN A 1 519 ? 7.186 -13.383 1.845 1.00 90.44 519 ASN A O 1
ATOM 4043 N N . TYR A 1 520 ? 5.692 -14.875 1.128 1.00 95.19 520 TYR A N 1
ATOM 4044 C CA . TYR A 1 520 ? 5.113 -15.088 2.447 1.00 95.19 520 TYR A CA 1
ATOM 4045 C C . TYR A 1 520 ? 6.083 -15.772 3.411 1.00 95.19 520 TYR A C 1
ATOM 4047 O O . TYR A 1 520 ? 6.086 -15.441 4.600 1.00 95.19 520 TYR A O 1
ATOM 4055 N N . ILE A 1 521 ? 6.936 -16.686 2.930 1.00 96.25 521 ILE A N 1
ATOM 4056 C CA . ILE A 1 521 ? 7.982 -17.300 3.769 1.00 96.25 521 ILE A CA 1
ATOM 4057 C C . ILE A 1 521 ? 8.946 -16.223 4.276 1.00 96.25 521 ILE A C 1
ATOM 4059 O O . ILE A 1 521 ? 9.228 -16.162 5.477 1.00 96.25 521 ILE A O 1
ATOM 4063 N N . TYR A 1 522 ? 9.391 -15.335 3.382 1.00 96.44 522 TYR A N 1
ATOM 4064 C CA . TYR A 1 522 ? 10.289 -14.230 3.708 1.00 96.44 522 TYR A CA 1
ATOM 4065 C C . TYR A 1 522 ? 9.671 -13.275 4.736 1.00 96.44 522 TYR A C 1
ATOM 4067 O O . TYR A 1 522 ? 10.231 -13.086 5.820 1.00 96.44 522 TYR A O 1
ATOM 4075 N N . GLY A 1 523 ? 8.494 -12.711 4.438 1.00 97.06 523 GLY A N 1
ATOM 4076 C CA . GLY A 1 523 ? 7.829 -11.745 5.318 1.00 97.06 523 GLY A CA 1
ATOM 4077 C C . GLY A 1 523 ? 7.493 -12.331 6.690 1.00 97.06 523 GLY A C 1
ATOM 4078 O O . GLY A 1 523 ? 7.726 -11.698 7.723 1.00 97.06 523 GLY A O 1
ATOM 4079 N N . THR A 1 524 ? 7.012 -13.577 6.718 1.00 98.44 524 THR A N 1
ATOM 4080 C CA . THR A 1 524 ? 6.656 -14.267 7.964 1.00 98.44 524 THR A CA 1
ATOM 4081 C C . THR A 1 524 ? 7.876 -14.570 8.824 1.00 98.44 524 THR A C 1
ATOM 4083 O O . THR A 1 524 ? 7.815 -14.392 10.041 1.00 98.44 524 THR A O 1
ATOM 4086 N N . SER A 1 525 ? 8.985 -14.992 8.214 1.00 98.00 525 SER A N 1
ATOM 4087 C CA . SER A 1 525 ? 10.234 -15.258 8.928 1.00 98.00 525 SER A CA 1
ATOM 4088 C C . SER A 1 525 ? 10.756 -14.011 9.646 1.00 98.00 525 SER A C 1
ATOM 4090 O O . SER A 1 525 ? 10.950 -14.038 10.862 1.00 98.00 525 SER A O 1
ATOM 4092 N N . HIS A 1 526 ? 10.874 -12.887 8.937 1.00 97.94 526 HIS A N 1
ATOM 4093 C CA . HIS A 1 526 ? 11.390 -11.640 9.511 1.00 97.94 526 HIS A CA 1
ATOM 4094 C C . HIS A 1 526 ? 10.492 -11.098 10.626 1.00 97.94 526 HIS A C 1
ATOM 4096 O O . HIS A 1 526 ? 10.984 -10.663 11.671 1.00 97.94 526 HIS A O 1
ATOM 4102 N N . ALA A 1 527 ? 9.168 -11.180 10.454 1.00 98.56 527 ALA A N 1
ATOM 4103 C CA . ALA A 1 527 ? 8.227 -10.841 11.515 1.00 98.56 527 ALA A CA 1
ATOM 4104 C C . ALA A 1 527 ? 8.428 -11.735 12.753 1.00 98.56 527 ALA A C 1
ATOM 4106 O O . ALA A 1 527 ? 8.489 -11.225 13.872 1.00 98.56 527 ALA A O 1
ATOM 4107 N N . LEU A 1 528 ? 8.581 -13.054 12.578 1.00 98.69 528 LEU A N 1
ATOM 4108 C CA . LEU A 1 528 ? 8.835 -13.989 13.680 1.00 98.69 528 LEU A CA 1
ATOM 4109 C C . LEU A 1 528 ? 10.155 -13.692 14.406 1.00 98.69 528 LEU A C 1
ATOM 4111 O O . LEU A 1 528 ? 10.154 -13.671 15.639 1.00 98.69 528 LEU A O 1
ATOM 4115 N N . CYS A 1 529 ? 11.243 -13.426 13.678 1.00 98.31 529 CYS A N 1
ATOM 4116 C CA . CYS A 1 529 ? 12.542 -13.072 14.256 1.00 98.31 529 CYS A CA 1
ATOM 4117 C C . CYS A 1 529 ? 12.450 -11.810 15.126 1.00 98.31 529 CYS A C 1
ATOM 4119 O O . CYS A 1 529 ? 12.878 -11.822 16.281 1.00 98.31 529 CYS A O 1
ATOM 4121 N N . GLY A 1 530 ? 11.814 -10.746 14.624 1.00 98.19 530 GLY A N 1
ATOM 4122 C CA . GLY A 1 530 ? 11.625 -9.514 15.390 1.00 98.19 530 GLY A CA 1
ATOM 4123 C C . GLY A 1 530 ? 10.734 -9.697 16.620 1.00 98.19 530 GLY A C 1
ATOM 4124 O O . GLY A 1 530 ? 11.069 -9.246 17.717 1.00 98.19 530 GLY A O 1
ATOM 4125 N N . LEU A 1 531 ? 9.614 -10.410 16.472 1.00 98.50 531 LEU A N 1
ATOM 4126 C CA . LEU A 1 531 ? 8.649 -10.644 17.551 1.00 98.50 531 LEU A CA 1
ATOM 4127 C C . LEU A 1 531 ? 9.210 -11.479 18.715 1.00 98.50 531 LEU A C 1
ATOM 4129 O O . LEU A 1 531 ? 8.711 -11.362 19.835 1.00 98.50 531 LEU A O 1
ATOM 4133 N N . ALA A 1 532 ? 10.263 -12.273 18.494 1.00 97.75 532 ALA A N 1
ATOM 4134 C CA . ALA A 1 532 ? 10.902 -13.086 19.533 1.00 97.75 532 ALA A CA 1
ATOM 4135 C C . ALA A 1 532 ? 11.455 -12.265 20.715 1.00 97.75 532 ALA A C 1
ATOM 4137 O O . ALA A 1 532 ? 11.587 -12.780 21.826 1.00 97.75 532 ALA A O 1
ATOM 4138 N N . TYR A 1 533 ? 11.729 -10.974 20.512 1.00 96.88 533 TYR A N 1
ATOM 4139 C CA . TYR A 1 533 ? 12.220 -10.072 21.558 1.00 96.88 533 TYR A CA 1
ATOM 4140 C C . TYR A 1 533 ? 11.113 -9.449 22.423 1.00 96.88 533 TYR A C 1
ATOM 4142 O O . TYR A 1 533 ? 11.426 -8.794 23.416 1.00 96.88 533 TYR A O 1
ATOM 4150 N N . PHE A 1 534 ? 9.838 -9.656 22.078 1.00 96.19 534 PHE A N 1
ATOM 4151 C CA . PHE A 1 534 ? 8.695 -8.936 22.657 1.00 96.19 534 PHE A CA 1
ATOM 4152 C C . PHE A 1 534 ? 7.601 -9.872 23.186 1.00 96.19 534 PHE A C 1
ATOM 4154 O O . PHE A 1 534 ? 6.410 -9.580 23.085 1.00 96.19 534 PHE A O 1
ATOM 4161 N N . GLY A 1 535 ? 7.988 -11.018 23.754 1.00 89.19 535 GLY A N 1
ATOM 4162 C CA . GLY A 1 535 ? 7.043 -11.988 24.325 1.00 89.19 535 GLY A CA 1
ATOM 4163 C C . GLY A 1 535 ? 6.212 -11.461 25.508 1.00 89.19 535 GLY A C 1
ATOM 4164 O O . GLY A 1 535 ? 5.224 -12.088 25.885 1.00 89.19 535 GLY A O 1
ATOM 4165 N N . ASP A 1 536 ? 6.589 -10.317 26.084 1.00 87.94 536 ASP A N 1
ATOM 4166 C CA . ASP A 1 536 ? 5.851 -9.595 27.125 1.00 87.94 536 ASP A CA 1
ATOM 4167 C C . ASP A 1 536 ? 4.665 -8.774 26.579 1.00 87.94 536 ASP A C 1
ATOM 4169 O O . ASP A 1 536 ? 3.731 -8.463 27.327 1.00 87.94 536 ASP A O 1
ATOM 4173 N N . ASP A 1 537 ? 4.647 -8.453 25.282 1.00 92.38 537 ASP A N 1
ATOM 4174 C CA . ASP A 1 537 ? 3.505 -7.801 24.645 1.00 92.38 537 ASP A CA 1
ATOM 4175 C C . ASP A 1 537 ? 2.361 -8.804 24.427 1.00 92.38 537 ASP A C 1
ATOM 4177 O O . ASP A 1 537 ? 2.497 -9.840 23.775 1.00 92.38 537 ASP A O 1
ATOM 4181 N N . ARG A 1 538 ? 1.176 -8.466 24.947 1.00 91.94 538 ARG A N 1
ATOM 4182 C CA . ARG A 1 538 ? -0.007 -9.346 24.974 1.00 91.94 538 ARG A CA 1
ATOM 4183 C C . ARG A 1 538 ? -0.477 -9.820 23.595 1.00 91.94 538 ARG A C 1
ATOM 4185 O O . ARG A 1 538 ? -1.211 -10.803 23.518 1.00 91.94 538 ARG A O 1
ATOM 4192 N N . ARG A 1 539 ? -0.117 -9.124 22.512 1.00 90.44 539 ARG A N 1
ATOM 4193 C CA . ARG A 1 539 ? -0.502 -9.490 21.137 1.00 90.44 539 ARG A CA 1
ATOM 4194 C C . ARG A 1 539 ? 0.398 -10.581 20.570 1.00 90.44 539 ARG A C 1
ATOM 4196 O O . ARG A 1 539 ? -0.070 -11.422 19.803 1.00 90.44 539 ARG A O 1
ATOM 4203 N N . VAL A 1 540 ? 1.670 -10.572 20.959 1.00 95.56 540 VAL A N 1
ATOM 4204 C CA . VAL A 1 540 ? 2.738 -11.354 20.330 1.00 95.56 540 VAL A CA 1
ATOM 4205 C C . VAL A 1 540 ? 2.485 -12.860 20.375 1.00 95.56 540 VAL A C 1
ATOM 4207 O O . VAL A 1 540 ? 2.551 -13.465 19.304 1.00 95.56 540 VAL A O 1
ATOM 4210 N N . PRO A 1 541 ? 2.075 -13.479 21.504 1.00 96.19 541 PRO A N 1
ATOM 4211 C CA . PRO A 1 541 ? 1.815 -14.920 21.543 1.00 96.19 541 PRO A CA 1
ATOM 4212 C C . PRO A 1 541 ? 0.810 -15.393 20.484 1.00 96.19 541 PRO A C 1
ATOM 4214 O O . PRO A 1 541 ? 1.003 -16.430 19.849 1.00 96.19 541 PRO A O 1
ATOM 4217 N N . ARG A 1 542 ? -0.248 -14.608 20.243 1.00 95.19 542 ARG A N 1
ATOM 4218 C CA . ARG A 1 542 ? -1.276 -14.930 19.245 1.00 95.19 542 ARG A CA 1
ATOM 4219 C C . ARG A 1 542 ? -0.755 -14.784 17.816 1.00 95.19 542 ARG A C 1
ATOM 4221 O O . ARG A 1 542 ? -1.045 -15.639 16.981 1.00 95.19 542 ARG A O 1
ATOM 4228 N N . LEU A 1 543 ? -0.036 -13.696 17.535 1.00 95.62 543 LEU A N 1
ATOM 4229 C CA . LEU A 1 543 ? 0.533 -13.430 16.211 1.00 95.62 543 LEU A CA 1
ATOM 4230 C C . LEU A 1 543 ? 1.521 -14.534 15.827 1.00 95.62 543 LEU A C 1
ATOM 4232 O O . LEU A 1 543 ? 1.373 -15.157 14.776 1.00 95.62 543 LEU A O 1
ATOM 4236 N N . VAL A 1 544 ? 2.459 -14.819 16.732 1.00 98.25 544 VAL A N 1
ATOM 4237 C CA . VAL A 1 544 ? 3.496 -15.843 16.584 1.00 98.25 544 VAL A CA 1
ATOM 4238 C C . VAL A 1 544 ? 2.878 -17.225 16.400 1.00 98.25 544 VAL A C 1
ATOM 4240 O O . VAL A 1 544 ? 3.231 -17.925 15.459 1.00 98.25 544 VAL A O 1
ATOM 4243 N N . SER A 1 545 ? 1.908 -17.617 17.234 1.00 97.06 545 SER A N 1
ATOM 4244 C CA . SER A 1 545 ? 1.298 -18.951 17.151 1.00 97.06 545 SER A CA 1
ATOM 4245 C C . SER A 1 545 ? 0.682 -19.242 15.777 1.00 97.06 545 SER A C 1
ATOM 4247 O O . SER A 1 545 ? 0.915 -20.316 15.221 1.00 97.06 545 SER A O 1
ATOM 4249 N N . ARG A 1 546 ? -0.052 -18.281 15.199 1.00 97.44 546 ARG A N 1
ATOM 4250 C CA . ARG A 1 546 ? -0.665 -18.432 13.868 1.00 97.44 546 ARG A CA 1
ATOM 4251 C C . ARG A 1 546 ? 0.384 -18.505 12.762 1.00 97.44 546 ARG A C 1
ATOM 4253 O O . ARG A 1 546 ? 0.289 -19.360 11.889 1.00 97.44 546 ARG A O 1
ATOM 4260 N N . ALA A 1 547 ? 1.392 -17.641 12.828 1.00 98.06 547 ALA A N 1
ATOM 4261 C CA . ALA A 1 547 ? 2.483 -17.607 11.862 1.00 98.06 547 ALA A CA 1
ATOM 4262 C C . ALA A 1 547 ? 3.317 -18.896 11.875 1.00 98.06 547 ALA A C 1
ATOM 4264 O O . ALA A 1 547 ? 3.612 -19.447 10.821 1.00 98.06 547 ALA A O 1
ATOM 4265 N N . LEU A 1 548 ? 3.631 -19.430 13.059 1.00 98.06 548 LEU A N 1
ATOM 4266 C CA . LEU A 1 548 ? 4.343 -20.701 13.211 1.00 98.06 548 LEU A CA 1
ATOM 4267 C C . LEU A 1 548 ? 3.530 -21.888 12.681 1.00 98.06 548 LEU A C 1
ATOM 4269 O O . LEU A 1 548 ? 4.096 -22.788 12.060 1.00 98.06 548 LEU A O 1
ATOM 4273 N N . GLN A 1 549 ? 2.212 -21.900 12.914 1.00 96.81 549 GLN A N 1
ATOM 4274 C CA . GLN A 1 549 ? 1.326 -22.927 12.365 1.00 96.81 549 GLN A CA 1
ATOM 4275 C C . GLN A 1 549 ? 1.312 -22.881 10.835 1.00 96.81 549 GLN A C 1
ATOM 4277 O O . GLN A 1 549 ? 1.457 -23.921 10.193 1.00 96.81 549 GLN A O 1
ATOM 4282 N N . TRP A 1 550 ? 1.177 -21.683 10.262 1.00 95.94 550 TRP A N 1
ATOM 4283 C CA . TRP A 1 550 ? 1.232 -21.495 8.819 1.00 95.94 550 TRP A CA 1
ATOM 4284 C C . TRP A 1 550 ? 2.585 -21.936 8.255 1.00 95.94 550 TRP A C 1
ATOM 4286 O O . TRP A 1 550 ? 2.616 -22.796 7.382 1.00 95.94 550 TRP A O 1
ATOM 4296 N N . LEU A 1 551 ? 3.701 -21.465 8.813 1.00 96.75 551 LEU A N 1
ATOM 4297 C CA . LEU A 1 551 ? 5.039 -21.776 8.310 1.00 96.75 551 LEU A CA 1
ATOM 4298 C C . LEU A 1 551 ? 5.320 -23.287 8.324 1.00 96.75 551 LEU A C 1
ATOM 4300 O O . LEU A 1 551 ? 5.821 -23.828 7.343 1.00 96.75 551 LEU A O 1
ATOM 4304 N N . LYS A 1 552 ? 4.910 -24.002 9.383 1.00 96.94 552 LYS A N 1
ATOM 4305 C CA . LYS A 1 552 ? 4.989 -25.474 9.434 1.00 96.94 552 LYS A CA 1
ATOM 4306 C C . LYS A 1 552 ? 4.098 -26.161 8.396 1.00 96.94 552 LYS A C 1
ATOM 4308 O O . LYS A 1 552 ? 4.473 -27.215 7.895 1.00 96.94 552 LYS A O 1
ATOM 4313 N N . SER A 1 553 ? 2.935 -25.589 8.077 1.00 94.56 553 SER A N 1
ATOM 4314 C CA . SER A 1 553 ? 2.040 -26.129 7.042 1.00 94.56 553 SER A CA 1
ATOM 4315 C C . SER A 1 553 ? 2.589 -25.977 5.622 1.00 94.56 553 SER A C 1
ATOM 4317 O O . SER A 1 553 ? 2.170 -26.722 4.745 1.00 94.56 553 SER A O 1
ATOM 4319 N N . GLN A 1 554 ? 3.525 -25.046 5.410 1.00 94.94 554 GLN A N 1
ATOM 4320 C CA . GLN A 1 554 ? 4.172 -24.809 4.117 1.00 94.94 554 GLN A CA 1
ATOM 4321 C C . GLN A 1 554 ? 5.476 -25.605 3.930 1.00 94.94 554 GLN A C 1
ATOM 4323 O O . GLN A 1 554 ? 6.204 -25.363 2.975 1.00 94.94 554 GLN A O 1
ATOM 4328 N N . GLN A 1 555 ? 5.814 -26.520 4.847 1.00 97.12 555 GLN A N 1
ATOM 4329 C CA . GLN A 1 555 ? 7.008 -27.351 4.698 1.00 97.12 555 GLN A CA 1
ATOM 4330 C C . GLN A 1 555 ? 6.768 -28.445 3.656 1.00 97.12 555 GLN A C 1
ATOM 4332 O O . GLN A 1 555 ? 5.803 -29.207 3.762 1.00 97.12 555 GLN A O 1
ATOM 4337 N N . ASN A 1 556 ? 7.677 -28.557 2.691 1.00 96.00 556 ASN A N 1
ATOM 4338 C CA . ASN A 1 556 ? 7.632 -29.582 1.659 1.00 96.00 556 ASN A CA 1
ATOM 4339 C C . ASN A 1 556 ? 7.907 -30.981 2.234 1.00 96.00 556 ASN A C 1
ATOM 4341 O O . ASN A 1 556 ? 8.467 -31.154 3.323 1.00 96.00 556 ASN A O 1
ATOM 4345 N N . ALA A 1 557 ? 7.522 -32.011 1.476 1.00 94.56 557 ALA A N 1
ATOM 4346 C CA . ALA A 1 557 ? 7.719 -33.408 1.868 1.00 94.56 557 ALA A CA 1
ATOM 4347 C C . ALA A 1 557 ? 9.205 -33.795 2.007 1.00 94.56 557 ALA A C 1
ATOM 4349 O O . ALA A 1 557 ? 9.529 -34.687 2.791 1.00 94.56 557 ALA A O 1
ATOM 4350 N N . ASP A 1 558 ? 10.095 -33.113 1.281 1.00 94.56 558 ASP A N 1
ATOM 4351 C CA . ASP A 1 558 ? 11.551 -33.274 1.371 1.00 94.56 558 ASP A CA 1
ATOM 4352 C C . ASP A 1 558 ? 12.158 -32.625 2.631 1.00 94.56 558 ASP A C 1
ATOM 4354 O O . ASP A 1 558 ? 13.325 -32.843 2.942 1.00 94.56 558 ASP A O 1
ATOM 4358 N N . GLY A 1 559 ? 11.362 -31.865 3.388 1.00 95.69 559 GLY A N 1
ATOM 4359 C CA . GLY A 1 559 ? 11.781 -31.176 4.600 1.00 95.69 559 GLY A CA 1
ATOM 4360 C C . GLY A 1 559 ? 12.198 -29.721 4.403 1.00 95.69 559 GLY A C 1
ATOM 4361 O O . GLY A 1 559 ? 12.333 -29.024 5.408 1.00 95.69 559 GLY A O 1
ATOM 4362 N N . GLY A 1 560 ? 12.368 -29.242 3.174 1.00 96.88 560 GLY A N 1
ATOM 4363 C CA . GLY A 1 560 ? 12.665 -27.838 2.895 1.00 96.88 560 GLY A CA 1
ATOM 4364 C C . GLY A 1 560 ? 11.410 -26.975 2.729 1.00 96.88 560 GLY A C 1
ATOM 4365 O O . GLY A 1 560 ? 10.285 -27.401 3.009 1.00 96.88 560 GLY A O 1
ATOM 4366 N N . TRP A 1 561 ? 11.617 -25.737 2.284 1.00 97.06 561 TRP A N 1
ATOM 4367 C CA . TRP A 1 561 ? 10.569 -24.788 1.913 1.00 97.06 561 TRP A CA 1
ATOM 4368 C C . TRP A 1 561 ? 10.883 -24.139 0.565 1.00 97.06 561 TRP A C 1
ATOM 4370 O O . TRP A 1 561 ? 12.044 -23.841 0.278 1.00 97.06 561 TRP A O 1
ATOM 4380 N N . GLY A 1 562 ? 9.844 -23.890 -0.234 1.00 92.69 562 GLY A N 1
ATOM 4381 C CA . GLY A 1 562 ? 9.961 -23.237 -1.533 1.00 92.69 562 GLY A CA 1
ATOM 4382 C C . GLY A 1 562 ? 8.639 -22.635 -2.011 1.00 92.69 562 GLY A C 1
ATOM 4383 O O . GLY A 1 562 ? 7.632 -23.322 -2.160 1.00 92.69 562 GLY A O 1
ATOM 4384 N N . GLU A 1 563 ? 8.661 -21.345 -2.308 1.00 89.81 563 GLU A N 1
ATOM 4385 C CA . GLU A 1 563 ? 7.557 -20.521 -2.781 1.00 89.81 563 GLU A CA 1
ATOM 4386 C C . GLU A 1 563 ? 7.941 -19.880 -4.123 1.00 89.81 563 GLU A C 1
ATOM 4388 O O . GLU A 1 563 ? 9.011 -19.272 -4.228 1.00 89.81 563 GLU A O 1
ATOM 4393 N N . PRO A 1 564 ? 7.105 -20.018 -5.166 1.00 85.31 564 PRO A N 1
ATOM 4394 C CA . PRO A 1 564 ? 7.414 -19.453 -6.470 1.00 85.31 564 PRO A CA 1
ATOM 4395 C C . PRO A 1 564 ? 7.118 -17.955 -6.514 1.00 85.31 564 PRO A C 1
ATOM 4397 O O . PRO A 1 564 ? 6.161 -17.482 -5.908 1.00 85.31 564 PRO A O 1
ATOM 4400 N N . MET A 1 565 ? 7.830 -17.217 -7.374 1.00 82.31 565 MET A N 1
ATOM 4401 C CA . MET A 1 565 ? 7.549 -15.796 -7.664 1.00 82.31 565 MET A CA 1
ATOM 4402 C C . MET A 1 565 ? 6.099 -15.543 -8.107 1.00 82.31 565 MET A C 1
ATOM 4404 O O . MET A 1 565 ? 5.590 -14.424 -8.030 1.00 82.31 565 MET A O 1
ATOM 4408 N N . LEU A 1 566 ? 5.411 -16.576 -8.600 1.00 82.19 566 LEU A N 1
ATOM 4409 C CA . LEU A 1 566 ? 4.000 -16.496 -8.953 1.00 82.19 566 LEU A CA 1
ATOM 4410 C C . LEU A 1 566 ? 3.101 -16.230 -7.733 1.00 82.19 566 LEU A C 1
ATOM 4412 O O . LEU A 1 566 ? 2.006 -15.697 -7.916 1.00 82.19 566 LEU A O 1
ATOM 4416 N N . SER A 1 567 ? 3.565 -16.498 -6.509 1.00 83.88 567 SER A N 1
ATOM 4417 C CA . SER A 1 567 ? 2.803 -16.265 -5.280 1.00 83.88 567 SER A CA 1
ATOM 4418 C C . SER A 1 567 ? 2.474 -14.790 -5.037 1.00 83.88 567 SER A C 1
ATOM 4420 O O . SER A 1 567 ? 1.465 -14.482 -4.407 1.00 83.88 567 SER A O 1
ATOM 4422 N N . TYR A 1 568 ? 3.249 -13.865 -5.620 1.00 80.56 568 TYR A N 1
ATOM 4423 C CA . TYR A 1 568 ? 2.909 -12.441 -5.652 1.00 80.56 568 TYR A CA 1
ATOM 4424 C C . TYR A 1 568 ? 1.589 -12.174 -6.389 1.00 80.56 568 TYR A C 1
ATOM 4426 O O . TYR A 1 568 ? 0.838 -11.290 -5.988 1.00 80.56 568 TYR A O 1
ATOM 4434 N N . ARG A 1 569 ? 1.294 -12.924 -7.464 1.00 73.56 569 ARG A N 1
ATOM 4435 C CA . ARG A 1 569 ? 0.033 -12.826 -8.233 1.00 73.56 569 ARG A CA 1
ATOM 4436 C C . ARG A 1 569 ? -1.055 -13.739 -7.685 1.00 73.56 569 ARG A C 1
ATOM 4438 O O . ARG A 1 569 ? -2.231 -13.383 -7.713 1.00 73.56 569 ARG A O 1
ATOM 4445 N N . HIS A 1 570 ? -0.662 -14.926 -7.241 1.00 74.69 570 HIS A N 1
ATOM 4446 C CA . HIS A 1 570 ? -1.552 -16.009 -6.857 1.00 74.69 570 HIS A CA 1
ATOM 4447 C C . HIS A 1 570 ? -1.084 -16.591 -5.518 1.00 74.69 570 HIS A C 1
ATOM 4449 O O . HIS A 1 570 ? -0.364 -17.583 -5.529 1.00 74.69 570 HIS A O 1
ATOM 4455 N N . PRO A 1 571 ? -1.492 -16.013 -4.373 1.00 72.88 571 PRO A N 1
ATOM 4456 C CA . PRO A 1 571 ? -1.077 -16.460 -3.039 1.00 72.88 571 PRO A CA 1
ATOM 4457 C C . PRO A 1 571 ? -1.330 -17.948 -2.759 1.00 72.88 571 PRO A C 1
ATOM 4459 O O . PRO A 1 571 ? -0.623 -18.547 -1.959 1.00 72.88 571 PRO A O 1
ATOM 4462 N N . ASP A 1 572 ? -2.315 -18.542 -3.439 1.00 73.50 572 ASP A N 1
ATOM 4463 C CA . ASP A 1 572 ? -2.691 -19.954 -3.307 1.00 73.50 572 ASP A CA 1
ATOM 4464 C C . ASP A 1 572 ? -2.008 -20.868 -4.348 1.00 73.50 572 ASP A C 1
ATOM 4466 O O . ASP A 1 572 ? -2.432 -22.011 -4.548 1.00 73.50 572 ASP A O 1
ATOM 4470 N N . CYS A 1 573 ? -0.999 -20.382 -5.084 1.00 72.25 573 CYS A N 1
ATOM 4471 C CA . CYS A 1 573 ? -0.286 -21.221 -6.042 1.00 72.25 573 CYS A CA 1
ATOM 4472 C C . CYS A 1 573 ? 0.432 -22.379 -5.323 1.00 72.25 573 CYS A C 1
ATOM 4474 O O . CYS A 1 573 ? 0.901 -22.199 -4.197 1.00 72.25 573 CYS A O 1
ATOM 4476 N N . PRO A 1 574 ? 0.557 -23.559 -5.960 1.00 73.38 574 PRO A N 1
ATOM 4477 C CA . PRO A 1 574 ? 1.302 -24.666 -5.377 1.00 73.38 574 PRO A CA 1
ATOM 4478 C C . PRO A 1 574 ? 2.722 -24.251 -4.986 1.00 73.38 574 PRO A C 1
ATOM 4480 O O . PRO A 1 574 ? 3.368 -23.487 -5.708 1.00 73.38 574 PRO A O 1
ATOM 4483 N N . LEU A 1 575 ? 3.198 -24.789 -3.861 1.00 81.38 575 LEU A N 1
ATOM 4484 C CA . LEU A 1 575 ? 4.603 -24.690 -3.478 1.00 81.38 575 LEU A CA 1
ATOM 4485 C C . LEU A 1 575 ? 5.479 -25.274 -4.589 1.00 81.38 575 LEU A C 1
ATOM 4487 O O . LEU A 1 575 ? 5.086 -26.212 -5.289 1.00 81.38 575 LEU A O 1
ATOM 4491 N N . GLN A 1 576 ? 6.660 -24.696 -4.742 1.00 83.19 576 GLN A N 1
ATOM 4492 C CA . GLN A 1 576 ? 7.684 -25.193 -5.656 1.00 83.19 576 GLN A CA 1
ATOM 4493 C C . GLN A 1 576 ? 8.676 -26.081 -4.897 1.00 83.19 576 GLN A C 1
ATOM 4495 O O . GLN A 1 576 ? 8.579 -26.254 -3.676 1.00 83.19 576 GLN A O 1
ATOM 4500 N N . ASP A 1 577 ? 9.665 -26.597 -5.622 1.00 88.44 577 ASP A N 1
ATOM 4501 C CA . ASP A 1 577 ? 10.798 -27.293 -5.024 1.00 88.44 577 ASP A CA 1
ATOM 4502 C C . ASP A 1 577 ? 11.507 -26.408 -3.991 1.00 88.44 577 ASP A C 1
ATOM 4504 O O . ASP A 1 577 ? 11.610 -25.184 -4.129 1.00 88.44 577 ASP A O 1
ATOM 4508 N N . SER A 1 578 ? 11.980 -27.048 -2.926 1.00 94.44 578 SER A N 1
ATOM 4509 C CA . SER A 1 578 ? 12.635 -26.367 -1.817 1.00 94.44 578 SER A CA 1
ATOM 4510 C C . SER A 1 578 ? 13.900 -25.629 -2.268 1.00 94.44 578 SER A C 1
ATOM 4512 O O . SER A 1 578 ? 14.679 -26.147 -3.069 1.00 94.44 578 SER A O 1
ATOM 4514 N N . THR A 1 579 ? 14.140 -24.439 -1.714 1.00 93.69 579 THR A N 1
ATOM 4515 C CA . THR A 1 579 ? 15.378 -23.668 -1.929 1.00 93.69 579 THR A CA 1
ATOM 4516 C C . THR A 1 579 ? 16.092 -23.379 -0.621 1.00 93.69 579 THR A C 1
ATOM 4518 O O . THR A 1 579 ? 15.478 -23.396 0.449 1.00 93.69 579 THR A O 1
ATOM 4521 N N . ALA A 1 580 ? 17.410 -23.169 -0.663 1.00 95.25 580 ALA A N 1
ATOM 4522 C CA . ALA A 1 580 ? 18.207 -22.995 0.547 1.00 95.25 580 ALA A CA 1
ATOM 4523 C C . ALA A 1 580 ? 17.945 -21.652 1.228 1.00 95.25 580 ALA A C 1
ATOM 4525 O O . ALA A 1 580 ? 17.818 -21.634 2.448 1.00 95.25 580 ALA A O 1
ATOM 4526 N N . SER A 1 581 ? 17.753 -20.572 0.476 1.00 94.56 581 SER A N 1
ATOM 4527 C CA . SER A 1 581 ? 17.360 -19.251 0.960 1.00 94.56 581 SER A CA 1
ATOM 4528 C C . SER A 1 581 ? 16.031 -19.310 1.713 1.00 94.56 581 SER A C 1
ATOM 4530 O O . SER A 1 581 ? 15.961 -18.941 2.887 1.00 94.56 581 SER A O 1
ATOM 4532 N N . GLN A 1 582 ? 14.992 -19.872 1.096 1.00 95.94 582 GLN A N 1
ATOM 4533 C CA . GLN A 1 582 ? 13.665 -19.959 1.701 1.00 95.94 582 GLN A CA 1
ATOM 4534 C C . GLN A 1 582 ? 13.598 -20.970 2.849 1.00 95.94 582 GLN A C 1
ATOM 4536 O O . GLN A 1 582 ? 12.961 -20.704 3.872 1.00 95.94 582 GLN A O 1
ATOM 4541 N N . THR A 1 583 ? 14.310 -22.095 2.739 1.00 97.88 583 THR A N 1
ATOM 4542 C CA . THR A 1 583 ? 14.473 -23.046 3.849 1.00 97.88 583 THR A CA 1
ATOM 4543 C C . THR A 1 583 ? 15.206 -22.396 5.021 1.00 97.88 583 THR A C 1
ATOM 4545 O O . THR A 1 583 ? 14.781 -22.549 6.166 1.00 97.88 583 THR A O 1
ATOM 4548 N N . ALA A 1 584 ? 16.262 -21.618 4.765 1.00 97.19 584 ALA A N 1
ATOM 4549 C CA . ALA A 1 584 ? 16.977 -20.874 5.795 1.00 97.19 584 ALA A CA 1
ATOM 4550 C C . ALA A 1 584 ? 16.071 -19.831 6.460 1.00 97.19 584 ALA A C 1
ATOM 4552 O O . ALA A 1 584 ? 16.031 -19.772 7.687 1.00 97.19 584 ALA A O 1
ATOM 4553 N N . TRP A 1 585 ? 15.275 -19.072 5.699 1.00 98.06 585 TRP A N 1
ATOM 4554 C CA . TRP A 1 585 ? 14.299 -18.139 6.268 1.00 98.06 585 TRP A CA 1
ATOM 4555 C C . TRP A 1 585 ? 13.272 -18.857 7.142 1.00 98.06 585 TRP A C 1
ATOM 4557 O O . TRP A 1 585 ? 13.036 -18.440 8.278 1.00 98.06 585 TRP A O 1
ATOM 4567 N N . ALA A 1 586 ? 12.689 -19.959 6.671 1.00 98.12 586 ALA A N 1
ATOM 4568 C CA . ALA A 1 586 ? 11.751 -20.733 7.475 1.00 98.12 586 ALA A CA 1
ATOM 4569 C C . ALA A 1 586 ? 12.399 -21.225 8.783 1.00 98.12 586 ALA A C 1
ATOM 4571 O O . ALA A 1 586 ? 11.822 -21.072 9.862 1.00 98.12 586 ALA A O 1
ATOM 4572 N N . LEU A 1 587 ? 13.633 -21.735 8.714 1.00 98.12 587 LEU A N 1
ATOM 4573 C CA . LEU A 1 587 ? 14.399 -22.153 9.887 1.00 98.12 587 LEU A CA 1
ATOM 4574 C C . LEU A 1 587 ? 14.692 -20.994 10.842 1.00 98.12 587 LEU A C 1
ATOM 4576 O O . LEU A 1 587 ? 14.505 -21.170 12.042 1.00 98.12 587 LEU A O 1
ATOM 4580 N N . MET A 1 588 ? 15.082 -19.815 10.348 1.00 97.00 588 MET A N 1
ATOM 4581 C CA . MET A 1 588 ? 15.296 -18.619 11.176 1.00 97.00 588 MET A CA 1
ATOM 4582 C C . MET A 1 588 ? 14.038 -18.260 11.978 1.00 97.00 588 MET A C 1
ATOM 4584 O O . MET A 1 588 ? 14.110 -18.059 13.192 1.00 97.00 588 MET A O 1
ATOM 4588 N N . GLY A 1 589 ? 12.871 -18.258 11.325 1.00 97.50 589 GLY A N 1
ATOM 4589 C CA . GLY A 1 589 ? 11.592 -17.974 11.977 1.00 97.50 589 GLY A CA 1
ATOM 4590 C C . GLY A 1 589 ? 11.189 -19.041 13.002 1.00 97.50 589 GLY A C 1
ATOM 4591 O O . GLY A 1 589 ? 10.674 -18.709 14.069 1.00 97.50 589 GLY A O 1
ATOM 4592 N N . LEU A 1 590 ? 11.444 -20.324 12.717 1.00 98.12 590 LEU A N 1
ATOM 4593 C CA . LEU A 1 590 ? 11.134 -21.432 13.630 1.00 98.12 590 LEU A CA 1
ATOM 4594 C C . LEU A 1 590 ? 12.085 -21.487 14.836 1.00 98.12 590 LEU A C 1
ATOM 4596 O O . LEU A 1 590 ? 11.620 -21.648 15.965 1.00 98.12 590 LEU A O 1
ATOM 4600 N N . LEU A 1 591 ? 13.394 -21.331 14.618 1.00 96.75 591 LEU A N 1
ATOM 4601 C CA . LEU A 1 591 ? 14.431 -21.365 15.661 1.00 96.75 591 LEU A CA 1
ATOM 4602 C C . LEU A 1 591 ? 14.275 -20.234 16.683 1.00 96.75 591 LEU A C 1
ATOM 4604 O O . LEU A 1 591 ? 14.693 -20.381 17.829 1.00 96.75 591 LEU A O 1
ATOM 4608 N N . ALA A 1 592 ? 13.640 -19.128 16.296 1.00 95.81 592 ALA A N 1
ATOM 4609 C CA . ALA A 1 592 ? 13.347 -18.024 17.201 1.00 95.81 592 ALA A CA 1
ATOM 4610 C C . ALA A 1 592 ? 12.305 -18.377 18.286 1.00 95.81 592 ALA A C 1
ATOM 4612 O O . ALA A 1 592 ? 12.252 -17.701 19.314 1.00 95.81 592 ALA A O 1
ATOM 4613 N N . HIS A 1 593 ? 11.491 -19.426 18.086 1.00 96.69 593 HIS A N 1
ATOM 4614 C CA . HIS A 1 593 ? 10.349 -19.752 18.961 1.00 96.69 593 HIS A CA 1
ATOM 4615 C C . HIS A 1 593 ? 10.256 -21.220 19.397 1.00 96.69 593 HIS A C 1
ATOM 4617 O O . HIS A 1 593 ? 9.560 -21.521 20.367 1.00 96.69 593 HIS A O 1
ATOM 4623 N N . PHE A 1 594 ? 10.936 -22.143 18.714 1.00 96.12 594 PHE A N 1
ATOM 4624 C CA . PHE A 1 594 ? 10.934 -23.572 19.033 1.00 96.12 594 PHE A CA 1
ATOM 4625 C C . PHE A 1 594 ? 12.327 -24.086 19.415 1.00 96.12 594 PHE A C 1
ATOM 4627 O O . PHE A 1 594 ? 13.337 -23.561 18.946 1.00 96.12 594 PHE A O 1
ATOM 4634 N N . PRO A 1 595 ? 12.411 -25.142 20.249 1.00 93.25 595 PRO A N 1
ATOM 4635 C CA . PRO A 1 595 ? 13.685 -25.788 20.526 1.00 93.25 595 PRO A CA 1
ATOM 4636 C C . PRO A 1 595 ? 14.220 -26.482 19.269 1.00 93.25 595 PRO A C 1
ATOM 4638 O O . PRO A 1 595 ? 13.453 -26.991 18.452 1.00 93.25 595 PRO A O 1
ATOM 4641 N N . ILE A 1 596 ? 15.545 -26.620 19.183 1.00 87.31 596 ILE A N 1
ATOM 4642 C CA . ILE A 1 596 ? 16.245 -27.322 18.089 1.00 87.31 596 ILE A CA 1
ATOM 4643 C C . ILE A 1 596 ? 15.790 -28.780 17.879 1.00 87.31 596 ILE A C 1
ATOM 4645 O O . ILE A 1 596 ? 16.117 -29.397 16.873 1.00 87.31 596 ILE A O 1
ATOM 4649 N N . THR A 1 597 ? 15.062 -29.354 18.841 1.00 88.94 597 THR A N 1
ATOM 4650 C CA . THR A 1 597 ? 14.530 -30.721 18.796 1.00 88.94 597 THR A CA 1
ATOM 4651 C C . THR A 1 597 ? 13.192 -30.846 18.065 1.00 88.94 597 THR A C 1
ATOM 4653 O O . THR A 1 597 ? 12.700 -31.972 17.934 1.00 88.94 597 THR A O 1
ATOM 4656 N N . ASP A 1 598 ? 12.596 -29.734 17.617 1.00 96.25 598 ASP A N 1
ATOM 4657 C CA . ASP A 1 598 ? 11.359 -29.725 16.837 1.00 96.25 598 ASP A CA 1
ATOM 4658 C C . ASP A 1 598 ? 11.549 -30.435 15.487 1.00 96.25 598 ASP A C 1
ATOM 4660 O O . ASP A 1 598 ? 12.513 -30.192 14.760 1.00 96.25 598 ASP A O 1
ATOM 4664 N N . GLY A 1 599 ? 10.611 -31.318 15.136 1.00 95.81 599 GLY A N 1
ATOM 4665 C CA . GLY A 1 599 ? 10.732 -32.155 13.942 1.00 95.81 599 GLY A CA 1
ATOM 4666 C C . GLY A 1 599 ? 10.738 -31.374 12.625 1.00 95.81 599 GLY A C 1
ATOM 4667 O O . GLY A 1 599 ? 11.361 -31.828 11.669 1.00 95.81 599 GLY A O 1
ATOM 4668 N N . ALA A 1 600 ? 10.088 -30.205 12.558 1.00 96.50 600 ALA A N 1
ATOM 4669 C CA . ALA A 1 600 ? 10.126 -29.371 11.355 1.00 96.50 600 ALA A CA 1
ATOM 4670 C C . ALA A 1 600 ? 11.526 -28.776 11.141 1.00 96.50 600 ALA A C 1
ATOM 4672 O O . ALA A 1 600 ? 12.026 -28.776 10.017 1.00 96.50 600 ALA A O 1
ATOM 4673 N N . ILE A 1 601 ? 12.174 -28.343 12.229 1.00 97.50 601 ILE A N 1
ATOM 4674 C CA . ILE A 1 601 ? 13.541 -27.809 12.219 1.00 97.50 601 ILE A CA 1
ATOM 4675 C C . ILE A 1 601 ? 14.532 -28.906 11.825 1.00 97.50 601 ILE A C 1
ATOM 4677 O O . ILE A 1 601 ? 15.339 -28.700 10.924 1.00 97.50 601 ILE A O 1
ATOM 4681 N N . GLU A 1 602 ? 14.441 -30.091 12.441 1.00 95.81 602 GLU A N 1
ATOM 4682 C CA . GLU A 1 602 ? 15.344 -31.212 12.144 1.00 95.81 602 GLU A CA 1
ATOM 4683 C C . GLU A 1 602 ? 15.309 -31.599 10.654 1.00 95.81 602 GLU A C 1
ATOM 4685 O O . GLU A 1 602 ? 16.359 -31.817 10.047 1.00 95.81 602 GLU A O 1
ATOM 4690 N N . ARG A 1 603 ? 14.114 -31.633 10.046 1.00 97.12 603 ARG A N 1
ATOM 4691 C CA . ARG A 1 603 ? 13.952 -31.910 8.611 1.00 97.12 603 ARG A CA 1
ATOM 4692 C C . ARG A 1 603 ? 14.527 -30.811 7.719 1.00 97.12 603 ARG A C 1
ATOM 4694 O O . ARG A 1 603 ? 15.216 -31.139 6.763 1.00 97.12 603 ARG A O 1
ATOM 4701 N N . GLY A 1 604 ? 14.293 -29.538 8.040 1.00 97.56 604 GLY A N 1
ATOM 4702 C CA . GLY A 1 604 ? 14.845 -28.424 7.260 1.00 97.56 604 GLY A CA 1
ATOM 4703 C C . GLY A 1 604 ? 16.368 -28.360 7.317 1.00 97.56 604 GLY A C 1
ATOM 4704 O O . GLY A 1 604 ? 17.024 -28.174 6.297 1.00 97.56 604 GLY A O 1
ATOM 4705 N N . VAL A 1 605 ? 16.948 -28.586 8.499 1.00 96.94 605 VAL A N 1
ATOM 4706 C CA . VAL A 1 605 ? 18.406 -28.659 8.672 1.00 96.94 605 VAL A CA 1
ATOM 4707 C C . VAL A 1 605 ? 18.986 -29.828 7.880 1.00 96.94 605 VAL A C 1
ATOM 4709 O O . VAL A 1 605 ? 19.982 -29.657 7.183 1.00 96.94 605 VAL A O 1
ATOM 4712 N N . ARG A 1 606 ? 18.352 -31.006 7.944 1.00 96.31 606 ARG A N 1
ATOM 4713 C CA . ARG A 1 606 ? 18.755 -32.168 7.145 1.00 96.31 606 ARG A CA 1
ATOM 4714 C C . ARG A 1 606 ? 18.720 -31.862 5.650 1.00 96.31 606 ARG A C 1
ATOM 4716 O O . ARG A 1 606 ? 19.696 -32.151 4.967 1.00 96.31 606 ARG A O 1
ATOM 4723 N N . TRP A 1 607 ? 17.650 -31.226 5.178 1.00 96.81 607 TRP A N 1
ATOM 4724 C CA . TRP A 1 607 ? 17.529 -30.820 3.783 1.00 96.81 607 TRP A CA 1
ATOM 4725 C C . TRP A 1 607 ? 18.679 -29.896 3.359 1.00 96.81 607 TRP A C 1
ATOM 4727 O O . TRP A 1 607 ? 19.289 -30.150 2.328 1.00 96.81 607 TRP A O 1
ATOM 4737 N N . LEU A 1 608 ? 19.050 -28.891 4.169 1.00 96.50 608 LEU A N 1
ATOM 4738 C CA . LEU A 1 608 ? 20.192 -28.009 3.870 1.00 96.50 608 LEU A CA 1
ATOM 4739 C C . LEU A 1 608 ? 21.522 -28.770 3.792 1.00 96.50 608 LEU A C 1
ATOM 4741 O O . LEU A 1 608 ? 22.328 -28.510 2.903 1.00 96.50 608 LEU A O 1
ATOM 4745 N N . VAL A 1 609 ? 21.760 -29.718 4.699 1.00 95.88 609 VAL A N 1
ATOM 4746 C CA . VAL A 1 609 ? 22.968 -30.557 4.661 1.00 95.88 609 VAL A CA 1
ATOM 4747 C C . VAL A 1 609 ? 23.015 -31.411 3.389 1.00 95.88 609 VAL A C 1
ATOM 4749 O O . VAL A 1 609 ? 24.061 -31.520 2.757 1.00 95.88 609 VAL A O 1
ATOM 4752 N N . GLU A 1 610 ? 21.892 -32.010 2.997 1.00 94.06 610 GLU A N 1
ATOM 4753 C CA . GLU A 1 610 ? 21.804 -32.910 1.838 1.00 94.06 610 GLU A CA 1
ATOM 4754 C C . GLU A 1 610 ? 21.782 -32.158 0.491 1.00 94.06 610 GLU A C 1
ATOM 4756 O O . GLU A 1 610 ? 22.226 -32.681 -0.540 1.00 94.06 610 GLU A O 1
ATOM 4761 N N . SER A 1 611 ? 21.293 -30.916 0.479 1.00 92.94 611 SER A N 1
ATOM 4762 C CA . SER A 1 611 ? 21.221 -30.073 -0.717 1.00 92.94 611 SER A CA 1
ATOM 4763 C C . SER A 1 611 ? 22.509 -29.302 -1.010 1.00 92.94 611 SER A C 1
ATOM 4765 O O . SER A 1 611 ? 22.672 -28.826 -2.135 1.00 92.94 611 SER A O 1
ATOM 4767 N N . ALA A 1 612 ? 23.450 -29.236 -0.061 1.00 92.62 612 ALA A N 1
ATOM 4768 C CA . ALA A 1 612 ? 24.748 -28.596 -0.257 1.00 92.62 612 ALA A CA 1
ATOM 4769 C C . ALA A 1 612 ? 25.517 -29.211 -1.443 1.00 92.62 612 ALA A C 1
ATOM 4771 O O . ALA A 1 612 ? 25.426 -30.412 -1.736 1.00 92.62 612 ALA A O 1
ATOM 4772 N N . ARG A 1 613 ? 26.283 -28.378 -2.150 1.00 92.50 613 ARG A N 1
ATOM 4773 C CA . ARG A 1 613 ? 27.105 -28.769 -3.301 1.00 92.50 613 ARG A CA 1
ATOM 4774 C C . ARG A 1 613 ? 28.547 -28.329 -3.100 1.00 92.50 613 ARG A C 1
ATOM 4776 O O . ARG A 1 613 ? 28.811 -27.261 -2.548 1.00 92.50 613 ARG A O 1
ATOM 4783 N N . GLU A 1 614 ? 29.473 -29.171 -3.550 1.00 89.75 614 GLU A N 1
ATOM 4784 C CA . GLU A 1 614 ? 30.890 -28.820 -3.603 1.00 89.75 614 GLU A CA 1
ATOM 4785 C C . GLU A 1 614 ? 31.122 -27.770 -4.683 1.00 89.75 614 GLU A C 1
ATOM 4787 O O . GLU A 1 614 ? 30.857 -27.995 -5.861 1.00 89.75 614 GLU A O 1
ATOM 4792 N N . GLU A 1 615 ? 31.655 -26.632 -4.259 1.00 83.94 615 GLU A N 1
ATOM 4793 C CA . GLU A 1 615 ? 32.110 -25.557 -5.125 1.00 83.94 615 GLU A CA 1
ATOM 4794 C C . GLU A 1 615 ? 33.621 -25.383 -4.965 1.00 83.94 615 GLU A C 1
ATOM 4796 O O . GLU A 1 615 ? 34.248 -25.917 -4.042 1.00 83.94 615 GLU A O 1
ATOM 4801 N N . LYS A 1 616 ? 34.252 -24.614 -5.860 1.00 76.06 616 LYS A N 1
ATOM 4802 C CA . LYS A 1 616 ? 35.690 -24.329 -5.744 1.00 76.06 616 LYS A CA 1
ATOM 4803 C C . LYS A 1 616 ? 35.997 -23.637 -4.410 1.00 76.06 616 LYS A C 1
ATOM 4805 O O . LYS A 1 616 ? 35.884 -22.424 -4.284 1.00 76.06 616 LYS A O 1
ATOM 4810 N N . GLY A 1 617 ? 36.483 -24.416 -3.445 1.00 70.56 617 GLY A N 1
ATOM 4811 C CA . GLY A 1 617 ? 36.973 -23.922 -2.163 1.00 70.56 617 GLY A CA 1
ATOM 4812 C C . GLY A 1 617 ? 36.014 -24.004 -0.978 1.00 70.56 617 GLY A C 1
ATOM 4813 O O . GLY A 1 617 ? 36.315 -23.381 0.035 1.00 70.56 617 GLY A O 1
ATOM 4814 N N . GLY A 1 618 ? 34.929 -24.776 -1.073 1.00 87.69 618 GLY A N 1
ATOM 4815 C CA . GLY A 1 618 ? 34.065 -25.086 0.067 1.00 87.69 618 GLY A CA 1
ATOM 4816 C C . GLY A 1 618 ? 32.716 -25.663 -0.360 1.00 87.69 618 GLY A C 1
ATOM 4817 O O . GLY A 1 618 ? 32.595 -26.223 -1.450 1.00 87.69 618 GLY A O 1
ATOM 4818 N N . LEU A 1 619 ? 31.705 -25.518 0.497 1.00 91.62 619 LEU A N 1
ATOM 4819 C CA . LEU A 1 619 ? 30.319 -25.872 0.180 1.00 91.62 619 LEU A CA 1
ATOM 4820 C C . LEU A 1 619 ? 29.478 -24.619 -0.057 1.00 91.62 619 LEU A C 1
ATOM 4822 O O . LEU A 1 619 ? 29.612 -23.632 0.665 1.00 91.62 619 LEU A O 1
ATOM 4826 N N . SER A 1 620 ? 28.582 -24.690 -1.036 1.00 91.25 620 SER A N 1
ATOM 4827 C CA . SER A 1 620 ? 27.570 -23.668 -1.304 1.00 91.25 620 SER A CA 1
ATOM 4828 C C . SER A 1 620 ? 26.243 -24.322 -1.703 1.00 91.25 620 SER A C 1
ATOM 4830 O O . SER A 1 620 ? 26.158 -25.542 -1.862 1.00 91.25 620 SER A O 1
ATOM 4832 N N . TRP A 1 621 ? 25.208 -23.505 -1.876 1.00 92.00 621 TRP A N 1
ATOM 4833 C CA . TRP A 1 621 ? 23.891 -23.914 -2.357 1.00 92.00 621 TRP A CA 1
ATOM 4834 C C . TRP A 1 621 ? 23.586 -23.170 -3.655 1.00 92.00 621 TRP A C 1
ATOM 4836 O O . TRP A 1 621 ? 23.076 -22.051 -3.615 1.00 92.00 621 TRP A O 1
ATOM 4846 N N . PRO A 1 622 ? 23.929 -23.750 -4.818 1.00 81.25 622 PRO A N 1
ATOM 4847 C CA . PRO A 1 622 ? 23.550 -23.177 -6.095 1.00 81.25 622 PRO A CA 1
ATOM 4848 C C . PRO A 1 622 ? 22.027 -23.176 -6.208 1.00 81.25 622 PRO A C 1
ATOM 4850 O O . PRO A 1 622 ? 21.399 -24.234 -6.236 1.00 81.25 622 PRO A O 1
ATOM 4853 N N . GLU A 1 623 ? 21.439 -21.991 -6.282 1.00 78.31 623 GLU A N 1
ATOM 4854 C CA . GLU A 1 623 ? 20.014 -21.822 -6.537 1.00 78.31 623 GLU A CA 1
ATOM 4855 C C . GLU A 1 623 ? 19.799 -21.351 -7.971 1.00 78.31 623 GLU A C 1
ATOM 4857 O O . GLU A 1 623 ? 20.512 -20.472 -8.472 1.00 78.31 623 GLU A O 1
ATOM 4862 N N . ALA A 1 624 ? 18.789 -21.927 -8.634 1.00 58.47 624 ALA A N 1
ATOM 4863 C CA . ALA A 1 624 ? 18.181 -21.257 -9.774 1.00 58.47 624 ALA A CA 1
ATOM 4864 C C . ALA A 1 624 ? 17.773 -19.853 -9.295 1.00 58.47 624 ALA A C 1
ATOM 4866 O O . ALA A 1 624 ? 17.229 -19.747 -8.193 1.00 58.47 624 ALA A O 1
ATOM 4867 N N . PRO A 1 625 ? 18.096 -18.774 -10.031 1.00 48.97 625 PRO A N 1
ATOM 4868 C CA . PRO A 1 625 ? 17.947 -17.429 -9.504 1.00 48.97 625 PRO A CA 1
ATOM 4869 C C . PRO A 1 625 ? 16.493 -17.155 -9.123 1.00 48.97 625 PRO A C 1
ATOM 4871 O O . PRO A 1 625 ? 15.647 -16.911 -9.978 1.00 48.97 625 PRO A O 1
ATOM 4874 N N . GLN A 1 626 ? 16.212 -17.156 -7.827 1.00 42.16 626 GLN A N 1
ATOM 4875 C CA . GLN A 1 626 ? 14.991 -16.594 -7.285 1.00 42.16 626 GLN A CA 1
ATOM 4876 C C . GLN A 1 626 ? 15.332 -15.166 -6.928 1.00 42.16 626 GLN A C 1
ATOM 4878 O O . GLN A 1 626 ? 16.138 -14.903 -6.039 1.00 42.16 626 GLN A O 1
ATOM 4883 N N . LEU A 1 627 ? 14.808 -14.234 -7.715 1.00 40.44 627 LEU A N 1
ATOM 4884 C CA . LEU A 1 627 ? 15.073 -12.828 -7.480 1.00 40.44 627 LEU A CA 1
ATOM 4885 C C . LEU A 1 627 ? 14.542 -12.427 -6.097 1.00 40.44 627 LEU A C 1
ATOM 4887 O O . LEU A 1 627 ? 13.335 -12.480 -5.860 1.00 40.44 627 LEU A O 1
ATOM 4891 N N . ASN A 1 628 ? 15.416 -11.893 -5.240 1.00 36.25 628 ASN A N 1
ATOM 4892 C CA . ASN A 1 628 ? 15.005 -10.820 -4.340 1.00 36.25 628 ASN A CA 1
ATOM 4893 C C . ASN A 1 628 ? 14.713 -9.620 -5.238 1.00 36.25 628 ASN A C 1
ATOM 4895 O O . ASN A 1 628 ? 15.616 -8.876 -5.621 1.00 36.25 628 ASN A O 1
ATOM 4899 N N . MET A 1 629 ? 13.463 -9.483 -5.681 1.00 35.62 629 MET A N 1
ATOM 4900 C CA . MET A 1 629 ? 13.070 -8.268 -6.374 1.00 35.62 629 MET A CA 1
ATOM 4901 C C . MET A 1 629 ? 13.256 -7.102 -5.407 1.00 35.62 629 MET A C 1
ATOM 4903 O O . MET A 1 629 ? 12.471 -6.933 -4.475 1.00 35.62 629 MET A O 1
ATOM 4907 N N . MET A 1 630 ? 14.216 -6.221 -5.714 1.00 35.94 630 MET A N 1
ATOM 4908 C CA . MET A 1 630 ? 13.957 -4.799 -5.526 1.00 35.94 630 MET A CA 1
ATOM 4909 C C . MET A 1 630 ? 12.569 -4.563 -6.107 1.00 35.94 630 MET A C 1
ATOM 4911 O O . MET A 1 630 ? 12.346 -4.830 -7.287 1.00 35.94 630 MET A O 1
ATOM 4915 N N . GLY A 1 631 ? 11.626 -4.185 -5.251 1.00 32.41 631 GLY A N 1
ATOM 4916 C CA . GLY A 1 631 ? 10.193 -4.155 -5.482 1.00 32.41 631 GLY A CA 1
ATOM 4917 C C . GLY A 1 631 ? 9.711 -3.190 -6.568 1.00 32.41 631 GLY A C 1
ATOM 4918 O O . GLY A 1 631 ? 8.671 -2.560 -6.401 1.00 32.41 631 GLY A O 1
ATOM 4919 N N . LEU A 1 632 ? 10.410 -3.062 -7.689 1.00 34.62 632 LEU A N 1
ATOM 4920 C CA . LEU A 1 632 ? 10.046 -2.216 -8.812 1.00 34.62 632 LEU A CA 1
ATOM 4921 C C . LEU A 1 632 ? 8.825 -2.724 -9.584 1.00 34.62 632 LEU A C 1
ATOM 4923 O O . LEU A 1 632 ? 8.230 -1.931 -10.312 1.00 34.62 632 LEU A O 1
ATOM 4927 N N . PHE A 1 633 ? 8.378 -3.968 -9.374 1.00 37.88 633 PHE A N 1
ATOM 4928 C CA . PHE A 1 633 ? 7.211 -4.502 -10.073 1.00 37.88 633 PHE A CA 1
ATOM 4929 C C . PHE A 1 633 ? 6.274 -5.279 -9.136 1.00 37.88 633 PHE A C 1
ATOM 4931 O O . PHE A 1 633 ? 6.673 -6.226 -8.464 1.00 37.88 633 PHE A O 1
ATOM 4938 N N . SER A 1 634 ? 5.003 -4.871 -9.158 1.00 30.02 634 SER A N 1
ATOM 4939 C CA . SER A 1 634 ? 3.814 -5.460 -8.530 1.00 30.02 634 SER A CA 1
ATOM 4940 C C . SER A 1 634 ? 3.462 -5.117 -7.075 1.00 30.02 634 SER A C 1
ATOM 4942 O O . SER A 1 634 ? 4.045 -5.602 -6.110 1.00 30.02 634 SER A O 1
ATOM 4944 N N . GLN A 1 635 ? 2.370 -4.363 -6.931 1.00 30.48 635 GLN A N 1
ATOM 4945 C CA . GLN A 1 635 ? 1.338 -4.650 -5.938 1.00 30.48 635 GLN A CA 1
ATOM 4946 C C . GLN A 1 635 ? 0.225 -5.420 -6.663 1.00 30.48 635 GLN A C 1
ATOM 4948 O O . GLN A 1 635 ? -0.388 -4.870 -7.573 1.00 30.48 635 GLN A O 1
ATOM 4953 N N . PHE A 1 636 ? -0.062 -6.669 -6.291 1.00 41.16 636 PHE A N 1
ATOM 4954 C CA . PHE A 1 636 ? -1.271 -7.352 -6.764 1.00 41.16 636 PHE A CA 1
ATOM 4955 C C . PHE A 1 636 ? -2.345 -7.347 -5.677 1.00 41.16 636 PHE A C 1
ATOM 4957 O O . PHE A 1 636 ? -2.080 -7.544 -4.490 1.00 41.16 636 PHE A O 1
ATOM 4964 N N . GLY A 1 637 ? -3.579 -7.076 -6.101 1.00 42.66 637 GLY A N 1
ATOM 4965 C CA . GLY A 1 637 ? -4.761 -7.147 -5.254 1.00 42.66 637 GLY A CA 1
ATOM 4966 C C . GLY A 1 637 ? -5.002 -8.562 -4.725 1.00 42.66 637 GLY A C 1
ATOM 4967 O O . GLY A 1 637 ? -4.624 -9.551 -5.344 1.00 42.66 637 GLY A O 1
ATOM 4968 N N . ARG A 1 638 ? -5.665 -8.643 -3.568 1.00 44.19 638 ARG A N 1
ATOM 4969 C CA . ARG A 1 638 ? -6.038 -9.902 -2.909 1.00 44.19 638 ARG A CA 1
ATOM 4970 C C . ARG A 1 638 ? -6.763 -10.840 -3.885 1.00 44.19 638 ARG A C 1
ATOM 4972 O O . ARG A 1 638 ? -7.638 -10.404 -4.634 1.00 44.19 638 ARG A O 1
ATOM 4979 N N . THR A 1 639 ? -6.425 -12.126 -3.848 1.00 53.00 639 THR A N 1
ATOM 4980 C CA . THR A 1 639 ? -7.093 -13.144 -4.671 1.00 53.00 639 THR A CA 1
ATOM 4981 C C . THR A 1 639 ? -8.497 -13.419 -4.135 1.00 53.00 639 THR A C 1
ATOM 4983 O O . THR A 1 639 ? -8.723 -13.465 -2.924 1.00 53.00 639 THR A O 1
ATOM 4986 N N . ARG A 1 640 ? -9.473 -13.535 -5.043 1.00 69.69 640 ARG A N 1
ATOM 4987 C CA . ARG A 1 640 ? -10.866 -13.839 -4.692 1.00 69.69 640 ARG A CA 1
ATOM 4988 C C . ARG A 1 640 ? -10.970 -15.303 -4.241 1.00 69.69 640 ARG A C 1
ATOM 4990 O O . ARG A 1 640 ? -10.439 -16.163 -4.938 1.00 69.69 640 ARG A O 1
ATOM 4997 N N . PRO A 1 641 ? -11.676 -15.609 -3.140 1.00 76.25 641 PRO A N 1
ATOM 4998 C CA . PRO A 1 641 ? -11.926 -16.981 -2.728 1.00 76.25 641 PRO A CA 1
ATOM 4999 C C . PRO A 1 641 ? -12.634 -17.767 -3.829 1.00 76.25 641 PRO A C 1
ATOM 5001 O O . PRO A 1 641 ? -13.522 -17.232 -4.500 1.00 76.25 641 PRO A O 1
ATOM 5004 N N . ALA A 1 642 ? -12.276 -19.042 -3.976 1.00 77.31 642 ALA A N 1
ATOM 5005 C CA . ALA A 1 642 ? -12.949 -19.936 -4.906 1.00 77.31 642 ALA A CA 1
ATOM 5006 C C . ALA A 1 642 ? -14.460 -20.005 -4.614 1.00 77.31 642 ALA A C 1
ATOM 5008 O O . ALA A 1 642 ? -14.899 -19.977 -3.460 1.00 77.31 642 ALA A O 1
ATOM 5009 N N . THR A 1 643 ? -15.263 -20.100 -5.675 1.00 81.56 643 THR A N 1
ATOM 5010 C CA . THR A 1 643 ? -16.711 -20.305 -5.547 1.00 81.56 643 THR A CA 1
ATOM 5011 C C . THR A 1 643 ? -16.977 -21.734 -5.088 1.00 81.56 643 THR A C 1
ATOM 5013 O O . THR A 1 643 ? -16.451 -22.679 -5.675 1.00 81.56 643 THR A O 1
ATOM 5016 N N . VAL A 1 644 ? -17.795 -21.903 -4.048 1.00 88.56 644 VAL A N 1
ATOM 5017 C CA . VAL A 1 644 ? -18.172 -23.225 -3.535 1.00 88.56 644 VAL A CA 1
ATOM 5018 C C . VAL A 1 644 ? -19.396 -23.724 -4.317 1.00 88.56 644 VAL A C 1
ATOM 5020 O O . VAL A 1 644 ? -20.438 -23.074 -4.258 1.00 88.56 644 VAL A O 1
ATOM 5023 N N . PRO A 1 645 ? -19.329 -24.865 -5.034 1.00 88.44 645 PRO A N 1
ATOM 5024 C CA . PRO A 1 645 ? -20.400 -25.290 -5.948 1.00 88.44 645 PRO A CA 1
ATOM 5025 C C . PRO A 1 645 ? -21.767 -25.542 -5.298 1.00 88.44 645 PRO A C 1
ATOM 5027 O O . PRO A 1 645 ? -22.786 -25.508 -5.980 1.00 88.44 645 PRO A O 1
ATOM 5030 N N . THR A 1 646 ? -21.797 -25.830 -3.996 1.00 92.88 646 THR A N 1
ATOM 5031 C CA . THR A 1 646 ? -23.036 -26.069 -3.242 1.00 92.88 646 THR A CA 1
ATOM 5032 C C . THR A 1 646 ? -23.754 -24.785 -2.839 1.00 92.88 646 THR A C 1
ATOM 5034 O O . THR A 1 646 ? -24.888 -24.853 -2.370 1.00 92.88 646 THR A O 1
ATOM 5037 N N . ASP A 1 647 ? -23.109 -23.625 -2.962 1.00 94.56 647 ASP A N 1
ATOM 5038 C CA . ASP A 1 647 ? -23.695 -22.366 -2.520 1.00 94.56 647 ASP A CA 1
ATOM 5039 C C . ASP A 1 647 ? -24.788 -21.909 -3.489 1.00 94.56 647 ASP A C 1
ATOM 5041 O O . ASP A 1 647 ? -24.629 -21.911 -4.712 1.00 94.56 647 ASP A O 1
ATOM 5045 N N . ARG A 1 648 ? -25.912 -21.447 -2.937 1.00 95.75 648 ARG A N 1
ATOM 5046 C CA . ARG A 1 648 ? -26.927 -20.746 -3.720 1.00 95.75 648 ARG A CA 1
ATOM 5047 C C . ARG A 1 648 ? -26.458 -19.311 -3.940 1.00 95.75 648 ARG A C 1
ATOM 5049 O O . ARG A 1 648 ? -26.504 -18.499 -3.014 1.00 95.75 648 ARG A O 1
ATOM 5056 N N . VAL A 1 649 ? -26.042 -19.007 -5.166 1.00 95.19 649 VAL A N 1
ATOM 5057 C CA . VAL A 1 649 ? -25.582 -17.670 -5.565 1.00 95.19 649 VAL A CA 1
ATOM 5058 C C . VAL A 1 649 ? -26.758 -16.815 -6.035 1.00 95.19 649 VAL A C 1
ATOM 5060 O O . VAL A 1 649 ? -27.516 -17.221 -6.917 1.00 95.19 649 VAL A O 1
ATOM 5063 N N . ILE A 1 650 ? -26.927 -15.631 -5.444 1.00 94.50 650 ILE A N 1
ATOM 5064 C CA . ILE A 1 650 ? -27.947 -14.649 -5.840 1.00 94.50 650 ILE A CA 1
ATOM 5065 C C . ILE A 1 650 ? -27.353 -13.231 -5.844 1.00 94.50 650 ILE A C 1
ATOM 5067 O O . ILE A 1 650 ? -26.532 -12.915 -4.985 1.00 94.50 650 ILE A O 1
ATOM 5071 N N . PRO A 1 651 ? -27.762 -12.345 -6.767 1.00 92.69 651 PRO A N 1
ATOM 5072 C CA . PRO A 1 651 ? -27.282 -10.965 -6.776 1.00 92.69 651 PRO A CA 1
ATOM 5073 C C . PRO A 1 651 ? -27.773 -10.198 -5.541 1.00 92.69 651 PRO A C 1
ATOM 5075 O O . PRO A 1 651 ? -28.862 -10.475 -5.026 1.00 92.69 651 PRO A O 1
ATOM 5078 N N . LEU A 1 652 ? -27.008 -9.196 -5.096 1.00 92.88 652 LEU A N 1
ATOM 5079 C CA . LEU A 1 652 ? -27.524 -8.232 -4.123 1.00 92.88 652 LEU A CA 1
ATOM 5080 C C . LEU A 1 652 ? -28.679 -7.423 -4.731 1.00 92.88 652 LEU A C 1
ATOM 5082 O O . LEU A 1 652 ? -28.743 -7.182 -5.942 1.00 92.88 652 LEU A O 1
ATOM 5086 N N . ARG A 1 653 ? -29.601 -6.972 -3.875 1.00 91.19 653 ARG A N 1
ATOM 5087 C CA . ARG A 1 653 ? -30.680 -6.073 -4.299 1.00 91.19 653 ARG A CA 1
ATOM 5088 C C . ARG A 1 653 ? -30.091 -4.724 -4.703 1.00 91.19 653 ARG A C 1
ATOM 5090 O O . ARG A 1 653 ? -29.086 -4.282 -4.151 1.00 91.19 653 ARG A O 1
ATOM 5097 N N . TYR A 1 654 ? -30.757 -4.023 -5.620 1.00 86.69 654 TYR A N 1
ATOM 5098 C CA . TYR A 1 654 ? -30.254 -2.753 -6.163 1.00 86.69 654 TYR A CA 1
ATOM 5099 C C . TYR A 1 654 ? -29.929 -1.711 -5.075 1.00 86.69 654 TYR A C 1
ATOM 5101 O O . TYR A 1 654 ? -28.945 -0.988 -5.190 1.00 86.69 654 TYR A O 1
ATOM 5109 N N . TRP A 1 655 ? -30.752 -1.636 -4.026 1.00 87.25 655 TRP A N 1
ATOM 5110 C CA . TRP A 1 655 ? -30.586 -0.673 -2.929 1.00 87.25 655 TRP A CA 1
ATOM 5111 C C . TRP A 1 655 ? -29.566 -1.093 -1.872 1.00 87.25 655 TRP A C 1
ATOM 5113 O O . TRP A 1 655 ? -29.102 -0.244 -1.115 1.00 87.25 655 TRP A O 1
ATOM 5123 N N . ASP A 1 656 ? -29.208 -2.374 -1.848 1.00 91.12 656 ASP A N 1
ATOM 5124 C CA . ASP A 1 656 ? -28.179 -2.921 -0.967 1.00 91.12 656 ASP A CA 1
ATOM 5125 C C . ASP A 1 656 ? -26.790 -2.794 -1.607 1.00 91.12 656 ASP A C 1
ATOM 5127 O O . ASP A 1 656 ? -25.801 -2.598 -0.906 1.00 91.12 656 ASP A O 1
ATOM 5131 N N . ASP A 1 657 ? -26.720 -2.818 -2.943 1.00 88.88 657 ASP A N 1
ATOM 5132 C CA . ASP A 1 657 ? -25.485 -2.725 -3.725 1.00 88.88 657 ASP A CA 1
ATOM 5133 C C . ASP A 1 657 ? -25.188 -1.310 -4.261 1.00 88.88 657 ASP A C 1
ATOM 5135 O O . ASP A 1 657 ? -24.937 -1.103 -5.452 1.00 88.88 657 ASP A O 1
ATOM 5139 N N . LEU A 1 658 ? -25.249 -0.303 -3.386 1.00 85.88 658 LEU A N 1
ATOM 5140 C CA . LEU A 1 658 ? -24.863 1.070 -3.730 1.00 85.88 658 LEU A CA 1
ATOM 5141 C C . LEU A 1 658 ? -23.388 1.325 -3.395 1.00 85.88 658 LEU A C 1
ATOM 5143 O O . LEU A 1 658 ? -22.934 1.025 -2.292 1.00 85.88 658 LEU A O 1
ATOM 5147 N N . ASP A 1 659 ? -22.652 1.960 -4.310 1.00 79.31 659 ASP A N 1
ATOM 5148 C CA . ASP A 1 659 ? -21.191 2.134 -4.215 1.00 79.31 659 ASP A CA 1
ATOM 5149 C C . ASP A 1 659 ? -20.712 2.797 -2.913 1.00 79.31 659 ASP A C 1
ATOM 5151 O O . ASP A 1 659 ? -19.664 2.449 -2.371 1.00 79.31 659 ASP A O 1
ATOM 5155 N N . TYR A 1 660 ? -21.473 3.749 -2.370 1.00 81.19 660 TYR A N 1
ATOM 5156 C CA . TYR A 1 660 ? -21.111 4.392 -1.104 1.00 81.19 660 TYR A CA 1
ATOM 5157 C C . TYR A 1 660 ? -21.405 3.496 0.113 1.00 81.19 660 TYR A C 1
ATOM 5159 O O . TYR A 1 660 ? -20.693 3.587 1.107 1.00 81.19 660 TYR A O 1
ATOM 5167 N N . LEU A 1 661 ? -22.385 2.584 0.033 1.00 88.12 661 LEU A N 1
ATOM 5168 C CA . LEU A 1 661 ? -22.682 1.611 1.095 1.00 88.12 661 LEU A CA 1
ATOM 5169 C C . LEU A 1 661 ? -21.624 0.512 1.179 1.00 88.12 661 LEU A C 1
ATOM 5171 O O . LEU A 1 661 ? -21.293 0.063 2.274 1.00 88.12 661 LEU A O 1
ATOM 5175 N N . ARG A 1 662 ? -21.031 0.140 0.038 1.00 88.38 662 ARG A N 1
ATOM 5176 C CA . ARG A 1 662 ? -19.876 -0.768 -0.035 1.00 88.38 662 ARG A CA 1
ATOM 5177 C C . ARG A 1 662 ? -18.693 -0.291 0.814 1.00 88.38 662 ARG A C 1
ATOM 5179 O O . ARG A 1 662 ? -17.911 -1.104 1.286 1.00 88.38 662 ARG A O 1
ATOM 5186 N N . ASN A 1 663 ? -18.553 1.018 1.008 1.00 84.75 663 ASN A N 1
ATOM 5187 C CA . ASN A 1 663 ? -17.425 1.623 1.715 1.00 84.75 663 ASN A CA 1
ATOM 5188 C C . ASN A 1 663 ? -17.709 1.938 3.191 1.00 84.75 663 ASN A C 1
ATOM 5190 O O . ASN A 1 663 ? -16.826 2.464 3.867 1.00 84.75 663 ASN A O 1
ATOM 5194 N N . LEU A 1 664 ? -18.907 1.615 3.689 1.00 89.31 664 LEU A N 1
ATOM 5195 C CA . LEU A 1 664 ? -19.339 1.895 5.056 1.00 89.31 664 LEU A CA 1
ATOM 5196 C C . LEU A 1 664 ? -19.462 0.593 5.843 1.00 89.31 664 LEU A C 1
ATOM 5198 O O . LEU A 1 664 ? -20.301 -0.255 5.539 1.00 89.31 664 LEU A O 1
ATOM 5202 N N . CYS A 1 665 ? -18.637 0.440 6.874 1.00 92.88 665 CYS A N 1
ATOM 5203 C CA . CYS A 1 665 ? -18.744 -0.655 7.835 1.00 92.88 665 CYS A CA 1
ATOM 5204 C C . CYS A 1 665 ? -18.967 -0.082 9.232 1.00 92.88 665 CYS A C 1
ATOM 5206 O O . CYS A 1 665 ? -18.421 0.966 9.569 1.00 92.88 665 CYS A O 1
ATOM 5208 N N . HIS A 1 666 ? -19.746 -0.776 10.052 1.00 94.25 666 HIS A N 1
ATOM 5209 C CA . HIS A 1 666 ? -20.093 -0.314 11.393 1.00 94.25 666 HIS A CA 1
ATOM 5210 C C . HIS A 1 666 ? -19.730 -1.359 12.435 1.00 94.25 666 HIS A C 1
ATOM 5212 O O . HIS A 1 666 ? -19.977 -2.540 12.208 1.00 94.25 666 HIS A O 1
ATOM 5218 N N . ASP A 1 667 ? -19.227 -0.910 13.587 1.00 96.81 667 ASP A N 1
ATOM 5219 C CA . ASP A 1 667 ? -19.307 -1.659 14.843 1.00 96.81 667 ASP A CA 1
ATOM 5220 C C . ASP A 1 667 ? -20.368 -1.024 15.729 1.00 96.81 667 ASP A C 1
ATOM 5222 O O . ASP A 1 667 ? -20.146 0.019 16.350 1.00 96.81 667 ASP A O 1
ATOM 5226 N N . PHE A 1 668 ? -21.528 -1.664 15.799 1.00 96.94 668 PHE A N 1
ATOM 5227 C CA . PHE A 1 668 ? -22.642 -1.174 16.593 1.00 96.94 668 PHE A CA 1
ATOM 5228 C C . PHE A 1 668 ? -22.669 -1.898 17.938 1.00 96.94 668 PHE A C 1
ATOM 5230 O O . PHE A 1 668 ? -22.973 -3.089 17.993 1.00 96.94 668 PHE A O 1
ATOM 5237 N N . THR A 1 669 ? -22.309 -1.193 19.010 1.00 98.06 669 THR A N 1
ATOM 5238 C CA . THR A 1 669 ? -22.109 -1.766 20.347 1.00 98.06 669 THR A CA 1
ATOM 5239 C C . THR A 1 669 ? -23.184 -1.307 21.320 1.00 98.06 669 THR A C 1
ATOM 5241 O O . THR A 1 669 ? -23.297 -0.114 21.606 1.00 98.06 669 THR A O 1
ATOM 5244 N N . PHE A 1 670 ? -23.911 -2.250 21.909 1.00 98.00 670 PHE A N 1
ATOM 5245 C CA . PHE A 1 670 ? -24.726 -2.001 23.093 1.00 98.00 670 PHE A CA 1
ATOM 5246 C C . PHE A 1 670 ? -23.877 -2.091 24.353 1.00 98.00 670 PHE A C 1
ATOM 5248 O O . PHE A 1 670 ? -23.159 -3.070 24.542 1.00 98.00 670 PHE A O 1
ATOM 5255 N N . ARG A 1 671 ? -24.010 -1.107 25.242 1.00 96.62 671 ARG A N 1
ATOM 5256 C CA . ARG A 1 671 ? -23.570 -1.221 26.632 1.00 96.62 671 ARG A CA 1
ATOM 5257 C C . ARG A 1 671 ? -24.763 -1.576 27.508 1.00 96.62 671 ARG A C 1
ATOM 5259 O O . ARG A 1 671 ? -25.744 -0.835 27.540 1.00 96.62 671 ARG A O 1
ATOM 5266 N N . PHE A 1 672 ? -24.622 -2.637 28.287 1.00 96.12 672 PHE A N 1
ATOM 5267 C CA . PHE A 1 672 ? -25.536 -3.006 29.360 1.00 96.12 672 PHE A CA 1
ATOM 5268 C C . PHE A 1 672 ? -24.834 -2.841 30.704 1.00 96.12 672 PHE A C 1
ATOM 5270 O O . PHE A 1 672 ? -23.734 -3.356 30.884 1.00 96.12 672 PHE A O 1
ATOM 5277 N N . ASP A 1 673 ? -25.482 -2.185 31.667 1.00 93.75 673 ASP A N 1
ATOM 5278 C CA . ASP A 1 673 ? -25.014 -2.124 33.063 1.00 93.75 673 ASP A CA 1
ATOM 5279 C C . ASP A 1 673 ? -25.511 -3.355 33.860 1.00 93.75 673 ASP A C 1
ATOM 5281 O O . ASP A 1 673 ? -26.038 -3.256 34.968 1.00 93.75 673 ASP A O 1
ATOM 5285 N N . ALA A 1 674 ? -25.410 -4.526 33.227 1.00 93.31 674 ALA A N 1
ATOM 5286 C CA . ALA A 1 674 ? -25.647 -5.840 33.805 1.00 93.31 674 ALA A CA 1
ATOM 5287 C C . ALA A 1 674 ? -24.824 -6.890 33.043 1.00 93.31 674 ALA A C 1
ATOM 5289 O O . ALA A 1 674 ? -24.579 -6.744 31.845 1.00 93.31 674 ALA A O 1
ATOM 5290 N N . ALA A 1 675 ? -24.432 -7.966 33.727 1.00 93.81 675 ALA A N 1
ATOM 5291 C CA . ALA A 1 675 ? -23.788 -9.113 33.096 1.00 93.81 675 ALA A CA 1
ATOM 5292 C C . ALA A 1 675 ? -24.822 -9.987 32.357 1.00 93.81 675 ALA A C 1
ATOM 5294 O O . ALA A 1 675 ? -25.771 -10.500 32.965 1.00 93.81 675 ALA A O 1
ATOM 5295 N N . LEU A 1 676 ? -24.625 -10.165 31.051 1.00 95.75 676 LEU A N 1
ATOM 5296 C CA . LEU A 1 676 ? -25.363 -11.108 30.213 1.00 95.75 676 LEU A CA 1
ATOM 5297 C C . LEU A 1 676 ? -24.569 -12.412 30.042 1.00 95.75 676 LEU A C 1
ATOM 5299 O O . LEU A 1 676 ? -23.349 -12.453 30.189 1.00 95.75 676 LEU A O 1
ATOM 5303 N N . ASP A 1 677 ? -25.275 -13.488 29.727 1.00 95.44 677 ASP A N 1
ATOM 5304 C CA . ASP A 1 677 ? -24.725 -14.807 29.448 1.00 95.44 677 ASP A CA 1
ATOM 5305 C C . ASP A 1 677 ? -24.445 -14.943 27.946 1.00 95.44 677 ASP A C 1
ATOM 5307 O O . ASP A 1 677 ? -25.362 -15.093 27.135 1.00 95.44 677 ASP A O 1
ATOM 5311 N N . ALA A 1 678 ? -23.166 -14.890 27.571 1.00 96.88 678 ALA A N 1
ATOM 5312 C CA . ALA A 1 678 ? -22.749 -14.974 26.174 1.00 96.88 678 ALA A CA 1
ATOM 5313 C C . ALA A 1 678 ? -23.194 -16.278 25.485 1.00 96.88 678 ALA A C 1
ATOM 5315 O O . ALA A 1 678 ? -23.540 -16.236 24.307 1.00 96.88 678 ALA A O 1
ATOM 5316 N N . ALA A 1 679 ? -23.257 -17.406 26.204 1.00 96.44 679 ALA A N 1
ATOM 5317 C CA . ALA A 1 679 ? -23.667 -18.683 25.624 1.00 96.44 679 ALA A CA 1
ATOM 5318 C C . ALA A 1 679 ? -25.166 -18.698 25.299 1.00 96.44 679 ALA A C 1
ATOM 5320 O O . ALA A 1 679 ? -25.566 -19.224 24.259 1.00 96.44 679 ALA A O 1
ATOM 5321 N N . LYS A 1 680 ? -26.006 -18.070 26.136 1.00 96.06 680 LYS A N 1
ATOM 5322 C CA . LYS A 1 680 ? -27.432 -17.874 25.815 1.00 96.06 680 LYS A CA 1
ATOM 5323 C C . LYS A 1 680 ? -27.620 -16.992 24.586 1.00 96.06 680 LYS A C 1
ATOM 5325 O O . LYS A 1 680 ? -28.442 -17.313 23.732 1.00 96.06 680 LYS A O 1
ATOM 5330 N N . LEU A 1 681 ? -26.857 -15.900 24.494 1.00 97.56 681 LEU A N 1
ATOM 5331 C CA . LEU A 1 681 ? -26.900 -14.993 23.345 1.00 97.56 681 LEU A CA 1
ATOM 5332 C C . LEU A 1 681 ? -26.524 -15.732 22.052 1.00 97.56 681 LEU A C 1
ATOM 5334 O O . LEU A 1 681 ? -27.269 -15.663 21.074 1.00 97.56 681 LEU A O 1
ATOM 5338 N N . GLU A 1 682 ? -25.415 -16.475 22.067 1.00 97.69 682 GLU A N 1
ATOM 5339 C CA . GLU A 1 682 ? -24.940 -17.274 20.932 1.00 97.69 682 GLU A CA 1
ATOM 5340 C C . GLU A 1 682 ? -25.942 -18.365 20.536 1.00 97.69 682 GLU A C 1
ATOM 5342 O O . GLU A 1 682 ? -26.287 -18.488 19.362 1.00 97.69 682 GLU A O 1
ATOM 5347 N N . THR A 1 683 ? -26.479 -19.101 21.514 1.00 97.31 683 THR A N 1
ATOM 5348 C CA . THR A 1 683 ? -27.467 -20.165 21.279 1.00 97.31 683 THR A CA 1
ATOM 5349 C C . THR A 1 683 ? -28.747 -19.609 20.659 1.00 97.31 683 THR A C 1
ATOM 5351 O O . THR A 1 683 ? -29.253 -20.169 19.689 1.00 97.31 683 THR A O 1
ATOM 5354 N N . ALA A 1 684 ? -29.253 -18.481 21.167 1.00 97.81 684 ALA A N 1
ATOM 5355 C CA . ALA A 1 684 ? -30.433 -17.830 20.606 1.00 97.81 684 ALA A CA 1
ATOM 5356 C C . ALA A 1 684 ? -30.188 -17.327 19.172 1.00 97.81 684 ALA A C 1
ATOM 5358 O O . ALA A 1 684 ? -31.070 -17.440 18.322 1.00 97.81 684 ALA A O 1
ATOM 5359 N N . LEU A 1 685 ? -28.988 -16.816 18.872 1.00 97.56 685 LEU A N 1
ATOM 5360 C CA . LEU A 1 685 ? -28.646 -16.386 17.515 1.00 97.56 685 LEU A CA 1
ATOM 5361 C C . LEU A 1 685 ? -28.511 -17.577 16.560 1.00 97.56 685 LEU A C 1
ATOM 5363 O O . LEU A 1 685 ? -29.009 -17.517 15.439 1.00 97.56 685 LEU A O 1
ATOM 5367 N N . SER A 1 686 ? -27.897 -18.674 17.014 1.00 96.75 686 SER A N 1
ATOM 5368 C CA . SER A 1 686 ? -27.830 -19.933 16.263 1.00 96.75 686 SER A CA 1
ATOM 5369 C C . SER A 1 686 ? -29.229 -20.436 15.937 1.00 96.75 686 SER A C 1
ATOM 5371 O O . SER A 1 686 ? -29.544 -20.686 14.775 1.00 96.75 686 SER A O 1
ATOM 5373 N N . ARG A 1 687 ? -30.110 -20.471 16.940 1.00 97.19 687 ARG A N 1
ATOM 5374 C CA . ARG A 1 687 ? -31.493 -20.901 16.766 1.00 97.19 687 ARG A CA 1
ATOM 5375 C C . ARG A 1 687 ? -32.265 -19.999 15.800 1.00 97.19 687 ARG A C 1
ATOM 5377 O O . ARG A 1 687 ? -32.991 -20.519 14.961 1.00 97.19 687 ARG A O 1
ATOM 5384 N N . LEU A 1 688 ? -32.055 -18.679 15.823 1.00 97.38 688 LEU A N 1
ATOM 5385 C CA . LEU A 1 688 ? -32.657 -17.771 14.837 1.00 97.38 688 LEU A CA 1
ATOM 5386 C C . LEU A 1 688 ? -32.292 -18.163 13.396 1.00 97.38 688 LEU A C 1
ATOM 5388 O O . LEU A 1 688 ? -33.155 -18.139 12.523 1.00 97.38 688 LEU A O 1
ATOM 5392 N N . THR A 1 689 ? -31.043 -18.560 13.139 1.00 95.31 689 THR A N 1
ATOM 5393 C CA . THR A 1 689 ? -30.601 -18.946 11.784 1.00 95.31 689 THR A CA 1
ATOM 5394 C C . THR A 1 689 ? -31.232 -20.243 11.265 1.00 95.31 689 THR A C 1
ATOM 5396 O O . THR A 1 689 ? -31.191 -20.498 10.065 1.00 95.31 689 THR A O 1
ATOM 5399 N N . GLU A 1 690 ? -31.873 -21.031 12.130 1.00 95.12 690 GLU A N 1
ATOM 5400 C CA . GLU A 1 690 ? -32.594 -22.259 11.768 1.00 95.12 690 GLU A CA 1
ATOM 5401 C C . GLU A 1 690 ? -34.087 -22.016 11.473 1.00 95.12 690 GLU A C 1
ATOM 5403 O O . GLU A 1 690 ? -34.785 -22.916 11.001 1.00 95.12 690 GLU A O 1
ATOM 5408 N N . ILE A 1 691 ? -34.607 -20.819 11.767 1.00 95.44 691 ILE A N 1
ATOM 5409 C CA . ILE A 1 691 ? -36.035 -20.502 11.650 1.00 95.44 691 ILE A CA 1
ATOM 5410 C C . ILE A 1 691 ? -36.333 -19.938 10.255 1.00 95.44 691 ILE A C 1
ATOM 5412 O O . ILE A 1 691 ? -36.073 -18.773 9.951 1.00 95.44 691 ILE A O 1
ATOM 5416 N N . GLY A 1 692 ? -36.934 -20.764 9.397 1.00 92.81 692 GLY A N 1
ATOM 5417 C CA . GLY A 1 692 ? -37.341 -20.360 8.048 1.00 92.81 692 GLY A CA 1
ATOM 5418 C C . GLY A 1 692 ? -36.159 -19.860 7.209 1.00 92.81 692 GLY A C 1
ATOM 5419 O O . GLY A 1 692 ? -35.129 -20.519 7.121 1.00 92.81 692 GLY A O 1
ATOM 5420 N N . ASP A 1 693 ? -36.304 -18.687 6.590 1.00 94.56 693 ASP A N 1
ATOM 5421 C CA . ASP A 1 693 ? -35.275 -18.083 5.731 1.00 94.56 693 ASP A CA 1
ATOM 5422 C C . ASP A 1 693 ? -34.266 -17.184 6.481 1.00 94.56 693 ASP A C 1
ATOM 5424 O O . ASP A 1 693 ? -33.380 -16.605 5.850 1.00 94.56 693 ASP A O 1
ATOM 5428 N N . TRP A 1 694 ? -34.342 -17.077 7.816 1.00 96.06 694 TRP A N 1
ATOM 5429 C CA . TRP A 1 694 ? -33.401 -16.266 8.611 1.00 96.06 694 TRP A CA 1
ATOM 5430 C C . TRP A 1 694 ? -31.948 -16.747 8.510 1.00 96.06 694 TRP A C 1
ATOM 5432 O O . TRP A 1 694 ? -31.024 -15.944 8.669 1.00 96.06 694 TRP A O 1
ATOM 5442 N N . GLY A 1 695 ? -31.736 -18.018 8.155 1.00 94.56 695 GLY A N 1
ATOM 5443 C CA . GLY A 1 695 ? -30.417 -18.567 7.853 1.00 94.56 695 GLY A CA 1
ATOM 5444 C C . GLY A 1 695 ? -29.659 -17.770 6.794 1.00 94.56 695 GLY A C 1
ATOM 5445 O O . GLY A 1 695 ? -28.447 -17.638 6.904 1.00 94.56 695 GLY A O 1
ATOM 5446 N N . GLN A 1 696 ? -30.348 -17.116 5.847 1.00 96.12 696 GLN A N 1
ATOM 5447 C CA . GLN A 1 696 ? -29.708 -16.336 4.779 1.00 96.12 696 GLN A CA 1
ATOM 5448 C C . GLN A 1 696 ? -28.778 -15.221 5.295 1.00 96.12 696 GLN A C 1
ATOM 5450 O O . GLN A 1 696 ? -27.869 -14.826 4.569 1.00 96.12 696 GLN A O 1
ATOM 5455 N N . LEU A 1 697 ? -28.913 -14.767 6.549 1.00 95.00 697 LEU A N 1
ATOM 5456 C CA . LEU A 1 697 ? -27.949 -13.863 7.199 1.00 95.00 697 LEU A CA 1
ATOM 5457 C C . LEU A 1 697 ? -26.501 -14.386 7.174 1.00 95.00 697 LEU A C 1
ATOM 5459 O O . LEU A 1 697 ? -25.560 -13.589 7.166 1.00 95.00 697 LEU A O 1
ATOM 5463 N N . GLY A 1 698 ? -26.318 -15.707 7.095 1.00 94.75 698 GLY A N 1
ATOM 5464 C CA . GLY A 1 698 ? -25.022 -16.353 6.925 1.00 94.75 698 GLY A CA 1
ATOM 5465 C C . GLY A 1 698 ? -24.478 -16.367 5.503 1.00 94.75 698 GLY A C 1
ATOM 5466 O O . GLY A 1 698 ? -23.478 -17.037 5.246 1.00 94.75 698 GLY A O 1
ATOM 5467 N N . ALA A 1 699 ? -25.087 -15.643 4.567 1.00 95.94 699 ALA A N 1
ATOM 5468 C CA . ALA A 1 699 ? -24.525 -15.458 3.238 1.00 95.94 699 ALA A CA 1
ATOM 5469 C C . ALA A 1 699 ? -23.109 -14.862 3.296 1.00 95.94 699 ALA A C 1
ATOM 5471 O O . ALA A 1 699 ? -22.800 -14.003 4.128 1.00 95.94 699 ALA A O 1
ATOM 5472 N N . ARG A 1 700 ? -22.257 -15.308 2.376 1.00 95.19 700 ARG A N 1
ATOM 5473 C CA . ARG A 1 700 ? -20.937 -14.743 2.100 1.00 95.19 700 ARG A CA 1
ATOM 5474 C C . ARG A 1 700 ? -21.077 -13.693 1.013 1.00 95.19 700 ARG A C 1
ATOM 5476 O O . ARG A 1 700 ? -21.814 -13.892 0.051 1.00 95.19 700 ARG A O 1
ATOM 5483 N N . LEU A 1 701 ? -20.384 -12.576 1.174 1.00 94.88 701 LEU A N 1
ATOM 5484 C CA . LEU A 1 701 ? -20.399 -11.499 0.194 1.00 94.88 701 LEU A CA 1
ATOM 5485 C C . LEU A 1 701 ? -19.250 -11.708 -0.800 1.00 94.88 701 LEU A C 1
ATOM 5487 O O . LEU A 1 701 ? -18.110 -11.908 -0.380 1.00 94.88 701 LEU A O 1
ATOM 5491 N N . ARG A 1 702 ? -19.533 -11.682 -2.105 1.00 92.00 702 ARG A N 1
ATOM 5492 C CA . ARG A 1 702 ? -18.549 -11.912 -3.180 1.00 92.00 702 ARG A CA 1
ATOM 5493 C C . ARG A 1 702 ? -18.701 -10.895 -4.303 1.00 92.00 702 ARG A C 1
ATOM 5495 O O . ARG A 1 702 ? -19.756 -10.288 -4.440 1.00 92.00 702 ARG A O 1
ATOM 5502 N N . LEU A 1 703 ? -17.645 -10.728 -5.101 1.00 86.94 703 LEU A N 1
ATOM 5503 C CA . LEU A 1 703 ? -17.693 -10.008 -6.375 1.00 86.94 703 LEU A CA 1
ATOM 5504 C C . LEU A 1 703 ? -17.735 -11.008 -7.528 1.00 86.94 703 LEU A C 1
ATOM 5506 O O . LEU A 1 703 ? -16.845 -11.856 -7.624 1.00 86.94 703 LEU A O 1
ATOM 5510 N N . ASN A 1 704 ? -18.695 -10.841 -8.434 1.00 83.50 704 ASN A N 1
ATOM 5511 C CA . ASN A 1 704 ? -18.706 -11.571 -9.700 1.00 83.50 704 ASN A CA 1
ATOM 5512 C C . ASN A 1 704 ? -17.717 -10.970 -10.719 1.00 83.50 704 ASN A C 1
ATOM 5514 O O . ASN A 1 704 ? -17.061 -9.949 -10.465 1.00 83.50 704 ASN A O 1
ATOM 5518 N N . ASP A 1 705 ? -17.603 -11.588 -11.893 1.00 76.38 705 ASP A N 1
ATOM 5519 C CA . ASP A 1 705 ? -16.689 -11.156 -12.965 1.00 76.38 705 ASP A CA 1
ATOM 5520 C C . ASP A 1 705 ? -16.999 -9.743 -13.492 1.00 76.38 705 ASP A C 1
ATOM 5522 O O . ASP A 1 705 ? -16.111 -9.042 -13.972 1.00 76.38 705 ASP A O 1
ATOM 5526 N N . ASN A 1 706 ? -18.237 -9.276 -13.304 1.00 74.31 706 ASN A N 1
ATOM 5527 C CA . ASN A 1 706 ? -18.691 -7.928 -13.654 1.00 74.31 706 ASN A CA 1
ATOM 5528 C C . ASN A 1 706 ? -18.526 -6.912 -12.507 1.00 74.31 706 ASN A C 1
ATOM 5530 O O . ASN A 1 706 ? -19.058 -5.804 -12.587 1.00 74.31 706 ASN A O 1
ATOM 5534 N N . ASN A 1 707 ? -17.815 -7.271 -11.432 1.00 70.19 707 ASN A N 1
ATOM 5535 C CA . ASN A 1 707 ? -17.573 -6.425 -10.257 1.00 70.19 707 ASN A CA 1
ATOM 5536 C C . ASN A 1 707 ? -18.850 -6.020 -9.479 1.00 70.19 707 ASN A C 1
ATOM 5538 O O . ASN A 1 707 ? -18.886 -5.001 -8.776 1.00 70.19 707 ASN A O 1
ATOM 5542 N N . GLN A 1 708 ? -19.910 -6.822 -9.597 1.00 83.19 708 GLN A N 1
ATOM 5543 C CA . GLN A 1 708 ? -21.153 -6.665 -8.841 1.00 83.19 708 GLN A CA 1
ATOM 5544 C C . GLN A 1 708 ? -21.132 -7.559 -7.607 1.00 83.19 708 GLN A C 1
ATOM 5546 O O . GLN A 1 708 ? -20.547 -8.645 -7.642 1.00 83.19 708 GLN A O 1
ATOM 5551 N N . LEU A 1 709 ? -21.755 -7.097 -6.522 1.00 91.56 709 LEU A N 1
ATOM 5552 C CA . LEU A 1 709 ? -21.838 -7.893 -5.309 1.00 91.56 709 LEU A CA 1
ATOM 5553 C C . LEU A 1 709 ? -22.929 -8.960 -5.428 1.00 91.56 709 LEU A C 1
ATOM 5555 O O . LEU A 1 709 ? -24.039 -8.709 -5.903 1.00 91.56 709 LEU A O 1
ATOM 5559 N N . GLU A 1 710 ? -22.624 -10.147 -4.921 1.00 94.19 710 GLU A N 1
ATOM 5560 C CA . GLU A 1 710 ? -23.551 -11.270 -4.834 1.00 94.19 710 GLU A CA 1
ATOM 5561 C C . GLU A 1 710 ? -23.441 -11.988 -3.485 1.00 94.19 710 GLU A C 1
ATOM 5563 O O . GLU A 1 710 ? -22.388 -12.008 -2.838 1.00 94.19 710 GLU A O 1
ATOM 5568 N N . TYR A 1 711 ? -24.560 -12.567 -3.059 1.00 95.88 711 TYR A N 1
ATOM 5569 C CA . TYR A 1 711 ? -24.648 -13.442 -1.904 1.00 95.88 711 TYR A CA 1
ATOM 5570 C C . TYR A 1 711 ? -24.362 -14.873 -2.332 1.00 95.88 711 TYR A C 1
ATOM 5572 O O . TYR A 1 711 ? -25.042 -15.418 -3.198 1.00 95.88 711 TYR A O 1
ATOM 5580 N N . HIS A 1 712 ? -23.403 -15.500 -1.666 1.00 96.19 712 HIS A N 1
ATOM 5581 C CA . HIS A 1 712 ? -23.163 -16.937 -1.720 1.00 96.19 712 HIS A CA 1
ATOM 5582 C C . HIS A 1 712 ? -23.737 -17.529 -0.439 1.00 96.19 712 HIS A C 1
ATOM 5584 O O . HIS A 1 712 ? -23.192 -17.319 0.645 1.00 96.19 712 HIS A O 1
ATOM 5590 N N . ILE A 1 713 ? -24.898 -18.175 -0.537 1.00 96.00 713 ILE A N 1
ATOM 5591 C CA . ILE A 1 713 ? -25.602 -18.741 0.618 1.00 96.00 713 ILE A CA 1
ATOM 5592 C C . ILE A 1 713 ? -25.207 -20.216 0.738 1.00 96.00 713 ILE A C 1
ATOM 5594 O O . ILE A 1 713 ? -25.582 -20.988 -0.149 1.00 96.00 713 ILE A O 1
ATOM 5598 N N . PRO A 1 714 ? -24.488 -20.628 1.801 1.00 95.31 714 PRO A N 1
ATOM 5599 C CA . PRO A 1 714 ? -24.156 -22.033 2.012 1.00 95.31 714 PRO A CA 1
ATOM 5600 C C . PRO A 1 714 ? -25.407 -22.915 2.068 1.00 95.31 714 PRO A C 1
ATOM 5602 O O . PRO A 1 714 ? -26.413 -22.523 2.659 1.00 95.31 714 PRO A O 1
ATOM 5605 N N . ALA A 1 715 ? -25.340 -24.109 1.473 1.00 91.81 715 ALA A N 1
ATOM 5606 C CA . ALA A 1 715 ? -26.417 -25.100 1.570 1.00 91.81 715 ALA A CA 1
ATOM 5607 C C . ALA A 1 715 ? -26.622 -25.599 3.012 1.00 91.81 715 ALA A C 1
ATOM 5609 O O . ALA A 1 715 ? -27.742 -25.911 3.407 1.00 91.81 715 ALA A O 1
ATOM 5610 N N . GLU A 1 716 ? -25.541 -25.642 3.790 1.00 91.88 716 GLU A N 1
ATOM 5611 C CA . GLU A 1 716 ? -25.525 -25.979 5.209 1.00 91.88 716 GLU A CA 1
ATOM 5612 C C . GLU A 1 716 ? -24.489 -25.119 5.947 1.00 91.88 716 GLU A C 1
ATOM 5614 O O . GLU A 1 716 ? -23.473 -24.712 5.372 1.00 91.88 716 GLU A O 1
ATOM 5619 N N . TYR A 1 717 ? -24.739 -24.851 7.230 1.00 94.12 717 TYR A N 1
ATOM 5620 C CA . TYR A 1 717 ? -23.789 -24.173 8.108 1.00 94.12 717 TYR A CA 1
ATOM 5621 C C . TYR A 1 717 ? -23.025 -25.202 8.937 1.00 94.12 717 TYR A C 1
ATOM 5623 O O . TYR A 1 717 ? -23.616 -26.007 9.652 1.00 94.12 717 TYR A O 1
ATOM 5631 N N . THR A 1 718 ? -21.698 -25.157 8.855 1.00 90.81 718 THR A N 1
ATOM 5632 C CA . THR A 1 718 ? -20.793 -26.053 9.590 1.00 90.81 718 THR A CA 1
ATOM 5633 C C . THR A 1 718 ? -19.896 -25.237 10.521 1.00 90.81 718 THR A C 1
ATOM 5635 O O . THR A 1 718 ? -19.772 -24.027 10.330 1.00 90.81 718 THR A O 1
ATOM 5638 N N . PRO A 1 719 ? -19.191 -25.852 11.489 1.00 86.62 719 PRO A N 1
ATOM 5639 C CA . PRO A 1 719 ? -18.206 -25.129 12.298 1.00 86.62 719 PRO A CA 1
ATOM 5640 C C . PRO A 1 719 ? -17.123 -24.417 11.467 1.00 86.62 719 PRO A C 1
ATOM 5642 O O . PRO A 1 719 ? -16.610 -23.383 11.884 1.00 86.62 719 PRO A O 1
ATOM 5645 N N . ALA A 1 720 ? -16.795 -24.940 10.277 1.00 86.00 720 ALA A N 1
ATOM 5646 C CA . ALA A 1 720 ? -15.852 -24.314 9.349 1.00 86.00 720 ALA A CA 1
ATOM 5647 C C . ALA A 1 720 ? -16.478 -23.161 8.540 1.00 86.00 720 ALA A C 1
ATOM 5649 O O . ALA A 1 720 ? -15.785 -22.206 8.192 1.00 86.00 720 ALA A O 1
ATOM 5650 N N . ARG A 1 721 ? -17.785 -23.226 8.251 1.00 92.56 721 ARG A N 1
ATOM 5651 C CA . ARG A 1 721 ? -18.548 -22.185 7.544 1.00 92.56 721 ARG A CA 1
ATOM 5652 C C . ARG A 1 721 ? -19.789 -21.791 8.355 1.00 92.56 721 ARG A C 1
ATOM 5654 O O . ARG A 1 721 ? -20.907 -22.098 7.940 1.00 92.56 721 ARG A O 1
ATOM 5661 N N . PRO A 1 722 ? -19.624 -21.111 9.502 1.00 95.25 722 PRO A N 1
ATOM 5662 C CA . PRO A 1 722 ? -20.747 -20.806 10.380 1.00 95.25 722 PRO A CA 1
ATOM 5663 C C . PRO A 1 722 ? -21.654 -19.723 9.777 1.00 95.25 722 PRO A C 1
ATOM 5665 O O . PRO A 1 722 ? -21.234 -18.954 8.899 1.00 95.25 722 PRO A O 1
ATOM 5668 N N . ALA A 1 723 ? -22.898 -19.642 10.256 1.00 95.50 723 ALA A N 1
ATOM 5669 C CA . ALA A 1 723 ? -23.863 -18.623 9.833 1.00 95.50 723 ALA A CA 1
ATOM 5670 C C . ALA A 1 723 ? -23.476 -17.207 10.303 1.00 95.50 723 ALA A C 1
ATOM 5672 O O . ALA A 1 723 ? -23.794 -16.214 9.663 1.00 95.50 723 ALA A O 1
ATOM 5673 N N . PHE A 1 724 ? -22.739 -17.096 11.400 1.00 96.81 724 PHE A N 1
ATOM 5674 C CA . PHE A 1 724 ? -22.185 -15.851 11.919 1.00 96.81 724 PHE A CA 1
ATOM 5675 C C . PHE A 1 724 ? -20.896 -16.174 12.666 1.00 96.81 724 PHE A C 1
ATOM 5677 O O . PHE A 1 724 ? -20.669 -17.312 13.072 1.00 96.81 724 PHE A O 1
ATOM 5684 N N . THR A 1 725 ? -20.045 -15.176 12.856 1.00 96.94 725 THR A N 1
ATOM 5685 C CA . THR A 1 725 ? -18.896 -15.316 13.752 1.00 96.94 725 THR A CA 1
ATOM 5686 C C . THR A 1 725 ? -19.297 -14.790 15.126 1.00 96.94 725 THR A C 1
ATOM 5688 O O . THR A 1 725 ? -19.821 -13.681 15.209 1.00 96.94 725 THR A O 1
ATOM 5691 N N . PHE A 1 726 ? -19.038 -15.543 16.193 1.00 97.69 726 PHE A N 1
ATOM 5692 C CA . PHE A 1 726 ? -19.295 -15.128 17.574 1.00 97.69 726 PHE A CA 1
ATOM 5693 C C . PHE A 1 726 ? -18.001 -15.219 18.382 1.00 97.69 726 PHE A C 1
ATOM 5695 O O . PHE A 1 726 ? -17.289 -16.219 18.325 1.00 97.69 726 PHE A O 1
ATOM 5702 N N . THR A 1 727 ? -17.645 -14.153 19.093 1.00 97.25 727 THR A N 1
ATOM 5703 C CA . THR A 1 727 ? -16.414 -14.097 19.890 1.00 97.25 727 THR A CA 1
ATOM 5704 C C . THR A 1 727 ? -16.685 -13.466 21.245 1.00 97.25 727 THR A C 1
ATOM 5706 O O . THR A 1 727 ? -17.444 -12.506 21.336 1.00 97.25 727 THR A O 1
ATOM 5709 N N . THR A 1 728 ? -16.010 -13.951 22.286 1.00 97.38 728 THR A N 1
ATOM 5710 C CA . THR A 1 728 ? -16.199 -13.468 23.659 1.00 97.38 728 THR A CA 1
ATOM 5711 C C . THR A 1 728 ? -14.858 -13.134 24.303 1.00 97.38 728 THR A C 1
ATOM 5713 O O . THR A 1 728 ? -13.915 -13.919 24.209 1.00 97.38 728 THR A O 1
ATOM 5716 N N . THR A 1 729 ? -14.779 -11.991 24.983 1.00 96.06 729 THR A N 1
ATOM 5717 C CA . THR A 1 729 ? -13.660 -11.609 25.855 1.00 96.06 729 THR A CA 1
ATOM 5718 C C . THR A 1 729 ? -14.186 -11.393 27.269 1.00 96.06 729 THR A C 1
ATOM 5720 O O . THR A 1 729 ? -15.135 -10.638 27.461 1.00 96.06 729 THR A O 1
ATOM 5723 N N . THR A 1 730 ? -13.557 -12.006 28.270 1.00 96.81 730 THR A N 1
ATOM 5724 C CA . THR A 1 730 ? -13.967 -11.860 29.675 1.00 96.81 730 THR A CA 1
ATOM 5725 C C . THR A 1 730 ? -12.944 -11.048 30.460 1.00 96.81 730 THR A C 1
ATOM 5727 O O . THR A 1 730 ? -11.753 -11.360 30.456 1.00 96.81 730 THR A O 1
ATOM 5730 N N . TYR A 1 731 ? -13.424 -10.039 31.180 1.00 94.38 731 TYR A N 1
ATOM 5731 C CA . TYR A 1 731 ? -12.659 -9.204 32.094 1.00 94.38 731 TYR A CA 1
ATOM 5732 C C . TYR A 1 731 ? -13.125 -9.485 33.530 1.00 94.38 731 TYR A C 1
ATOM 5734 O O . TYR A 1 731 ? -14.258 -9.146 33.872 1.00 94.38 731 TYR A O 1
ATOM 5742 N N . PRO A 1 732 ? -12.285 -10.081 34.399 1.00 93.62 732 PRO A N 1
ATOM 5743 C CA . PRO A 1 732 ? -12.669 -10.454 35.764 1.00 93.62 732 PRO A CA 1
ATOM 5744 C C . PRO A 1 732 ? -12.663 -9.251 36.730 1.00 93.62 732 PRO A C 1
ATOM 5746 O O . PRO A 1 732 ? -12.088 -9.308 37.814 1.00 93.62 732 PRO A O 1
ATOM 5749 N N . LEU A 1 733 ? -13.257 -8.131 36.324 1.00 96.81 733 LEU A N 1
ATOM 5750 C CA . LEU A 1 733 ? -13.300 -6.861 37.055 1.00 96.81 733 LEU A CA 1
ATOM 5751 C C . LEU A 1 733 ? -14.608 -6.110 36.758 1.00 96.81 733 LEU A C 1
ATOM 5753 O O . LEU A 1 733 ? -15.333 -6.468 35.825 1.00 96.81 733 LEU A O 1
ATOM 5757 N N . SER A 1 734 ? -14.928 -5.087 37.556 1.00 96.50 734 SER A N 1
ATOM 5758 C CA . SER A 1 734 ? -16.013 -4.155 37.219 1.00 96.50 734 SER A CA 1
ATOM 5759 C C . SER A 1 734 ? -15.616 -3.321 36.003 1.00 96.50 734 SER A C 1
ATOM 5761 O O . SER A 1 734 ? -14.454 -2.941 35.859 1.00 96.50 734 SER A O 1
ATOM 5763 N N . ILE A 1 735 ? -16.572 -2.967 35.143 1.00 95.56 735 ILE A N 1
ATOM 5764 C CA . ILE A 1 735 ? -16.315 -2.064 34.013 1.00 95.56 735 ILE A CA 1
ATOM 5765 C C . ILE A 1 735 ? -15.712 -0.722 34.464 1.00 95.56 735 ILE A C 1
ATOM 5767 O O . ILE A 1 735 ? -14.936 -0.120 33.723 1.00 95.56 735 ILE A O 1
ATOM 5771 N N . ALA A 1 736 ? -16.014 -0.281 35.692 1.00 94.00 736 ALA A N 1
ATOM 5772 C CA . ALA A 1 736 ? -15.475 0.943 36.280 1.00 94.00 736 ALA A CA 1
ATOM 5773 C C . ALA A 1 736 ? -13.976 0.851 36.620 1.00 94.00 736 ALA A C 1
ATOM 5775 O O . ALA A 1 736 ? -13.299 1.876 36.630 1.00 94.00 736 ALA A O 1
ATOM 5776 N N . ASP A 1 737 ? -13.448 -0.357 36.833 1.00 95.75 737 ASP A N 1
ATOM 5777 C CA . ASP A 1 737 ? -12.032 -0.590 37.145 1.00 95.75 737 ASP A CA 1
ATOM 5778 C C . ASP A 1 737 ? -11.179 -0.778 35.880 1.00 95.75 737 ASP A C 1
ATOM 5780 O O . ASP A 1 737 ? -9.947 -0.776 35.928 1.00 95.75 737 ASP A O 1
ATOM 5784 N N . HIS A 1 738 ? -11.812 -0.955 34.717 1.00 96.12 738 HIS A N 1
ATOM 5785 C CA . HIS A 1 738 ? -11.094 -1.122 33.462 1.00 96.12 738 HIS A CA 1
ATOM 5786 C C . HIS A 1 738 ? -10.560 0.237 32.966 1.00 96.12 738 HIS A C 1
ATOM 5788 O O . HIS A 1 738 ? -11.349 1.166 32.787 1.00 96.12 738 HIS A O 1
ATOM 5794 N N . PRO A 1 739 ? -9.269 0.373 32.604 1.00 91.31 739 PRO A N 1
ATOM 5795 C CA . PRO A 1 739 ? -8.660 1.670 32.269 1.00 91.31 739 PRO A CA 1
ATOM 5796 C C . PRO A 1 739 ? -9.337 2.399 31.097 1.00 91.31 739 PRO A C 1
ATOM 5798 O O . PRO A 1 739 ? -9.441 3.623 31.092 1.00 91.31 739 PRO A O 1
ATOM 5801 N N . LEU A 1 740 ? -9.808 1.638 30.104 1.00 92.62 740 LEU A N 1
ATOM 5802 C CA . LEU A 1 740 ? -10.526 2.165 28.940 1.00 92.62 740 LEU A CA 1
ATOM 5803 C C . LEU A 1 740 ? -12.061 2.099 29.074 1.00 92.62 740 LEU A C 1
ATOM 5805 O O . LEU A 1 740 ? -12.726 3.112 28.901 1.00 92.62 740 LEU A O 1
ATOM 5809 N N . ALA A 1 741 ? -12.637 0.932 29.396 1.00 93.00 741 ALA A N 1
ATOM 5810 C CA . ALA A 1 741 ? -14.090 0.752 29.474 1.00 93.00 741 ALA A CA 1
ATOM 5811 C C . ALA A 1 741 ? -14.775 1.598 30.565 1.00 93.00 741 ALA A C 1
ATOM 5813 O O . ALA A 1 741 ? -15.944 1.940 30.406 1.00 93.00 741 ALA A O 1
ATOM 5814 N N . SER A 1 742 ? -14.054 2.017 31.611 1.00 91.81 742 SER A N 1
ATOM 5815 C CA . SER A 1 742 ? -14.565 2.968 32.611 1.00 91.81 742 SER A CA 1
ATOM 5816 C C . SER A 1 742 ? -14.931 4.335 32.022 1.00 91.81 742 SER A C 1
ATOM 5818 O O . SER A 1 742 ? -15.784 5.030 32.574 1.00 91.81 742 SER A O 1
ATOM 5820 N N . GLN A 1 743 ? -14.335 4.700 30.881 1.00 91.44 743 GLN A N 1
ATOM 5821 C CA . GLN A 1 743 ? -14.594 5.950 30.164 1.00 91.44 743 GLN A CA 1
ATOM 5822 C C . GLN A 1 743 ? -15.789 5.852 29.206 1.00 91.44 743 GLN A C 1
ATOM 5824 O O . GLN A 1 743 ? -16.211 6.873 28.662 1.00 91.44 743 GLN A O 1
ATOM 5829 N N . LEU A 1 744 ? -16.349 4.652 28.975 1.00 91.19 744 LEU A N 1
ATOM 5830 C CA . LEU A 1 744 ? -17.570 4.530 28.180 1.00 91.19 744 LEU A CA 1
ATOM 5831 C C . LEU A 1 744 ? -18.697 5.310 28.874 1.00 91.19 744 LEU A C 1
ATOM 5833 O O . LEU A 1 744 ? -18.876 5.187 30.093 1.00 91.19 744 LEU A O 1
ATOM 5837 N N . PRO A 1 745 ? -19.508 6.071 28.126 1.00 89.75 745 PRO A N 1
ATOM 5838 C CA . PRO A 1 745 ? -20.682 6.711 28.693 1.00 89.75 745 PRO A CA 1
ATOM 5839 C C . PRO A 1 745 ? -21.708 5.687 29.193 1.00 89.75 745 PRO A C 1
ATOM 5841 O O . PRO A 1 745 ? -21.693 4.515 28.807 1.00 89.75 745 PRO A O 1
ATOM 5844 N N . ARG A 1 746 ? -22.608 6.144 30.066 1.00 86.50 746 ARG A N 1
ATOM 5845 C CA . ARG A 1 746 ? -23.775 5.393 30.552 1.00 86.50 746 ARG A CA 1
ATOM 5846 C C . ARG A 1 746 ? -24.961 6.328 30.742 1.00 86.50 746 ARG A C 1
ATOM 5848 O O . ARG A 1 746 ? -24.770 7.540 30.875 1.00 86.50 746 ARG A O 1
ATOM 5855 N N . ALA A 1 747 ? -26.161 5.768 30.836 1.00 81.12 747 ALA A N 1
ATOM 5856 C CA . ALA A 1 747 ? -27.356 6.523 31.189 1.00 81.12 747 ALA A CA 1
ATOM 5857 C C . ALA A 1 747 ? -27.115 7.317 32.488 1.00 81.12 747 ALA A C 1
ATOM 5859 O O . ALA A 1 747 ? -26.550 6.804 33.458 1.00 81.12 747 ALA A O 1
ATOM 5860 N N . GLY A 1 748 ? -27.480 8.600 32.499 1.00 71.81 748 GLY A N 1
ATOM 5861 C CA . GLY A 1 748 ? -27.255 9.466 33.660 1.00 71.81 748 GLY A CA 1
ATOM 5862 C C . GLY A 1 748 ? -25.846 10.072 33.791 1.00 71.81 748 GLY A C 1
ATOM 5863 O O . GLY A 1 748 ? -25.678 10.982 34.598 1.00 71.81 748 GLY A O 1
ATOM 5864 N N . HIS A 1 749 ? -24.849 9.680 32.983 1.00 72.62 749 HIS A N 1
ATOM 5865 C CA . HIS A 1 749 ? -23.458 10.174 33.070 1.00 72.62 749 HIS A CA 1
ATOM 5866 C C . HIS A 1 749 ? -23.319 11.695 32.859 1.00 72.62 749 HIS A C 1
ATOM 5868 O O . HIS A 1 749 ? -23.530 12.183 31.750 1.00 72.62 749 HIS A O 1
ATOM 5874 N N . ASN A 1 750 ? -22.947 12.456 33.892 1.00 66.94 750 ASN A N 1
ATOM 5875 C CA . ASN A 1 750 ? -22.897 13.918 33.812 1.00 66.94 750 ASN A CA 1
ATOM 5876 C C . ASN A 1 750 ? -21.911 14.419 32.732 1.00 66.94 750 ASN A C 1
ATOM 5878 O O . ASN A 1 750 ? -20.703 14.272 32.893 1.00 66.94 750 ASN A O 1
ATOM 5882 N N . GLN A 1 751 ? -22.432 15.031 31.661 1.00 67.62 751 GLN A N 1
ATOM 5883 C CA . GLN A 1 751 ? -21.636 15.634 30.582 1.00 67.62 751 GLN A CA 1
ATOM 5884 C C . GLN A 1 751 ? -21.515 17.164 30.724 1.00 67.62 751 GLN A C 1
ATOM 5886 O O . GLN A 1 751 ? -20.882 17.809 29.895 1.00 67.62 751 GLN A O 1
ATOM 5891 N N . SER A 1 752 ? -22.077 17.785 31.770 1.00 61.94 752 SER A N 1
ATOM 5892 C CA . SER A 1 752 ? -22.069 19.254 31.890 1.00 61.94 752 SER A CA 1
ATOM 5893 C C . SER A 1 752 ? -20.660 19.858 32.006 1.00 61.94 752 SER A C 1
ATOM 5895 O O . SER A 1 752 ? -20.469 21.039 31.717 1.00 61.94 752 SER A O 1
ATOM 5897 N N . THR A 1 753 ? -19.661 19.053 32.381 1.00 53.31 753 THR A N 1
ATOM 5898 C CA . THR A 1 753 ? -18.267 19.479 32.581 1.00 53.31 753 THR A CA 1
ATOM 5899 C C . THR A 1 753 ? -17.227 18.660 31.810 1.00 53.31 753 THR A C 1
ATOM 5901 O O . THR A 1 753 ? -16.056 19.033 31.835 1.00 53.31 753 THR A O 1
ATOM 5904 N N . LEU A 1 754 ? -17.616 17.571 31.135 1.00 61.81 754 LEU A N 1
ATOM 5905 C CA . LEU A 1 754 ? -16.693 16.587 30.555 1.00 61.81 754 LEU A CA 1
ATOM 5906 C C . LEU A 1 754 ? -16.941 16.395 29.056 1.00 61.81 754 LEU A C 1
ATOM 5908 O O . LEU A 1 754 ? -18.052 16.087 28.626 1.00 61.81 754 LEU A O 1
ATOM 5912 N N . GLU A 1 755 ? -15.878 16.536 28.271 1.00 79.19 755 GLU A N 1
ATOM 5913 C CA . GLU A 1 755 ? -15.857 16.156 26.860 1.00 79.19 755 GLU A CA 1
ATOM 5914 C C . GLU A 1 755 ? -15.850 14.631 26.767 1.00 79.19 755 GLU A C 1
ATOM 5916 O O . GLU A 1 755 ? -15.008 13.966 27.376 1.00 79.19 755 GLU A O 1
ATOM 5921 N N . LEU A 1 756 ? -16.809 14.062 26.034 1.00 84.31 756 LEU A N 1
ATOM 5922 C CA . LEU A 1 756 ? -16.847 12.615 25.859 1.00 84.31 756 LEU A CA 1
ATOM 5923 C C . LEU A 1 756 ? -15.850 12.196 24.773 1.00 84.31 756 LEU A C 1
ATOM 5925 O O . LEU A 1 756 ? -15.757 12.855 23.728 1.00 84.31 756 LEU A O 1
ATOM 5929 N N . PRO A 1 757 ? -15.122 11.091 24.988 1.00 86.56 757 PRO A N 1
ATOM 5930 C CA . PRO A 1 757 ? -14.160 10.606 24.016 1.00 86.56 757 PRO A CA 1
ATOM 5931 C C . PRO A 1 757 ? -14.844 10.084 22.748 1.00 86.56 757 PRO A C 1
ATOM 5933 O O . PRO A 1 757 ? -16.006 9.674 22.758 1.00 86.56 757 PRO A O 1
ATOM 5936 N N . SER A 1 758 ? -14.088 10.060 21.651 1.00 90.88 758 SER A N 1
ATOM 5937 C CA . SER A 1 758 ? -14.548 9.513 20.372 1.00 90.88 758 SER A CA 1
ATOM 5938 C C . SER A 1 758 ? -14.877 8.015 20.467 1.00 90.88 758 SER A C 1
ATOM 5940 O O . SER A 1 758 ? -14.096 7.282 21.074 1.00 90.88 758 SER A O 1
ATOM 5942 N N . PRO A 1 759 ? -15.941 7.497 19.816 1.00 92.56 759 PRO A N 1
ATOM 5943 C CA . PRO A 1 759 ? -16.276 6.068 19.858 1.00 92.56 759 PRO A CA 1
ATOM 5944 C C . PRO A 1 759 ? -15.131 5.145 19.442 1.00 92.56 759 PRO A C 1
ATOM 5946 O O . PRO A 1 759 ? -15.003 4.032 19.958 1.00 92.56 759 PRO A O 1
ATOM 5949 N N . ALA A 1 760 ? -14.287 5.615 18.518 1.00 90.19 760 ALA A N 1
ATOM 5950 C CA . ALA A 1 760 ? -13.168 4.862 17.972 1.00 90.19 760 ALA A CA 1
ATOM 5951 C C . ALA A 1 760 ? -12.113 4.499 19.029 1.00 90.19 760 ALA A C 1
ATOM 5953 O O . ALA A 1 760 ? -11.448 3.473 18.880 1.00 90.19 760 ALA A O 1
ATOM 5954 N N . ILE A 1 761 ? -11.984 5.268 20.124 1.00 92.19 761 ILE A N 1
ATOM 5955 C CA . ILE A 1 761 ? -11.014 4.940 21.183 1.00 92.19 761 ILE A CA 1
ATOM 5956 C C . ILE A 1 761 ? -11.339 3.607 21.861 1.00 92.19 761 ILE A C 1
ATOM 5958 O O . ILE A 1 761 ? -10.446 2.961 22.400 1.00 92.19 761 ILE A O 1
ATOM 5962 N N . PHE A 1 762 ? -12.608 3.185 21.821 1.00 94.62 762 PHE A N 1
ATOM 5963 C CA . PHE A 1 762 ? -13.092 1.960 22.450 1.00 94.62 762 PHE A CA 1
ATOM 5964 C C . PHE A 1 762 ? -12.926 0.722 21.562 1.00 94.62 762 PHE A C 1
ATOM 5966 O O . PHE A 1 762 ? -13.209 -0.386 22.017 1.00 94.62 762 PHE A O 1
ATOM 5973 N N . ALA A 1 763 ? -12.418 0.867 20.331 1.00 92.81 763 ALA A N 1
ATOM 5974 C CA . ALA A 1 763 ? -12.163 -0.250 19.421 1.00 92.81 763 ALA A CA 1
ATOM 5975 C C . ALA A 1 763 ? -11.439 -1.449 20.081 1.00 92.81 763 ALA A C 1
ATOM 5977 O O . ALA A 1 763 ? -11.889 -2.572 19.857 1.00 92.81 763 ALA A O 1
ATOM 5978 N N . PRO A 1 764 ? -10.412 -1.274 20.946 1.00 92.81 764 PRO A N 1
ATOM 5979 C CA . PRO A 1 764 ? -9.718 -2.399 21.583 1.00 92.81 764 PRO A CA 1
ATOM 5980 C C . PRO A 1 764 ? -10.563 -3.248 22.546 1.00 92.81 764 PRO A C 1
ATOM 5982 O O . PRO A 1 764 ? -10.141 -4.350 22.884 1.00 92.81 764 PRO A O 1
ATOM 5985 N N . ILE A 1 765 ? -11.702 -2.735 23.029 1.00 95.06 765 ILE A N 1
ATOM 5986 C CA . ILE A 1 765 ? -12.590 -3.440 23.973 1.00 95.06 765 ILE A CA 1
ATOM 5987 C C . ILE A 1 765 ? -13.932 -3.835 23.354 1.00 95.06 765 ILE A C 1
ATOM 5989 O O . ILE A 1 765 ? -14.565 -4.764 23.841 1.00 95.06 765 ILE A O 1
ATOM 5993 N N . VAL A 1 766 ? -14.380 -3.145 22.298 1.00 95.81 766 VAL A N 1
ATOM 5994 C CA . VAL A 1 766 ? -15.649 -3.464 21.620 1.00 95.81 766 VAL A CA 1
ATOM 5995 C C . VAL A 1 766 ? -15.452 -4.340 20.385 1.00 95.81 766 VAL A C 1
ATOM 5997 O O . VAL A 1 766 ? -16.424 -4.893 19.882 1.00 95.81 766 VAL A O 1
ATOM 6000 N N . ARG A 1 767 ? -14.218 -4.510 19.897 1.00 93.06 767 ARG A N 1
ATOM 6001 C CA . ARG A 1 767 ? -13.901 -5.371 18.751 1.00 93.06 767 ARG A CA 1
ATOM 6002 C C . ARG A 1 767 ? -12.955 -6.491 19.154 1.00 93.06 767 ARG A C 1
ATOM 6004 O O . ARG A 1 767 ? -11.952 -6.271 19.826 1.00 93.06 767 ARG A O 1
ATOM 6011 N N . HIS A 1 768 ? -13.185 -7.672 18.596 1.00 91.94 768 HIS A N 1
ATOM 6012 C CA . HIS A 1 768 ? -12.168 -8.716 18.564 1.00 91.94 768 HIS A CA 1
ATOM 6013 C C . HIS A 1 768 ? -11.113 -8.410 17.475 1.00 91.94 768 HIS A C 1
ATOM 6015 O O . HIS A 1 768 ? -11.478 -7.847 16.437 1.00 91.94 768 HIS A O 1
ATOM 6021 N N . PRO A 1 769 ? -9.834 -8.813 17.616 1.00 83.44 769 PRO A N 1
ATOM 6022 C CA . PRO A 1 769 ? -8.792 -8.547 16.614 1.00 83.44 769 PRO A CA 1
ATOM 6023 C C . PRO A 1 769 ? -9.078 -9.055 15.192 1.00 83.44 769 PRO A C 1
ATOM 6025 O O . PRO A 1 769 ? -8.520 -8.530 14.240 1.00 83.44 769 PRO A O 1
ATOM 6028 N N . THR A 1 770 ? -9.950 -10.055 15.021 1.00 83.31 770 THR A N 1
ATOM 6029 C CA . THR A 1 770 ? -10.342 -10.568 13.688 1.00 83.31 770 THR A CA 1
ATOM 6030 C C . THR A 1 770 ? -11.570 -9.875 13.105 1.00 83.31 770 THR A C 1
ATOM 6032 O O . THR A 1 770 ? -12.054 -10.285 12.044 1.00 83.31 770 THR A O 1
ATOM 6035 N N . SER A 1 771 ? -12.110 -8.869 13.802 1.00 88.19 771 SER A N 1
ATOM 6036 C CA . SER A 1 771 ? -13.314 -8.178 13.355 1.00 88.19 771 SER A CA 1
ATOM 6037 C C . SER A 1 771 ? -13.067 -7.491 12.021 1.00 88.19 771 SER A C 1
ATOM 6039 O O . SER A 1 771 ? -12.073 -6.771 11.910 1.00 88.19 771 SER A O 1
ATOM 6041 N N . PRO A 1 772 ? -13.946 -7.683 11.026 1.00 89.56 772 PRO A N 1
ATOM 6042 C CA . PRO A 1 772 ? -13.823 -6.989 9.751 1.00 89.56 772 PRO A CA 1
ATOM 6043 C C . PRO A 1 772 ? -14.081 -5.481 9.927 1.00 89.56 772 PRO A C 1
ATOM 6045 O O . PRO A 1 772 ? -14.770 -5.061 10.860 1.00 89.56 772 PRO A O 1
ATOM 6048 N N . SER A 1 773 ? -13.493 -4.642 9.079 1.00 90.75 773 SER A N 1
ATOM 6049 C CA . SER A 1 773 ? -13.697 -3.176 9.091 1.00 90.75 773 SER A CA 1
ATOM 6050 C C . SER A 1 773 ? -13.837 -2.557 7.704 1.00 90.75 773 SER A C 1
ATOM 6052 O O . SER A 1 773 ? -14.093 -1.363 7.587 1.00 90.75 773 SER A O 1
ATOM 6054 N N . GLN A 1 774 ? -13.669 -3.338 6.643 1.00 90.06 774 GLN A N 1
ATOM 6055 C CA . GLN A 1 774 ? -13.726 -2.865 5.262 1.00 90.06 774 GLN A CA 1
ATOM 6056 C C . GLN A 1 774 ? -14.244 -3.979 4.355 1.00 90.06 774 GLN A C 1
ATOM 6058 O O . GLN A 1 774 ? -13.991 -5.151 4.626 1.00 90.06 774 GLN A O 1
ATOM 6063 N N . LEU A 1 775 ? -14.915 -3.633 3.252 1.00 88.69 775 LEU A N 1
ATOM 6064 C CA . LEU A 1 775 ? -15.526 -4.606 2.335 1.00 88.69 775 LEU A CA 1
ATOM 6065 C C . LEU A 1 775 ? -14.583 -5.742 1.925 1.00 88.69 775 LEU A C 1
ATOM 6067 O O . LEU A 1 775 ? -14.997 -6.900 1.888 1.00 88.69 775 LEU A O 1
ATOM 6071 N N . SER A 1 776 ? -13.318 -5.415 1.653 1.00 86.25 776 SER A N 1
ATOM 6072 C CA . SER A 1 776 ? -12.265 -6.367 1.284 1.00 86.25 776 SER A CA 1
ATOM 6073 C C . SER A 1 776 ? -12.072 -7.490 2.303 1.00 86.25 776 SER A C 1
ATOM 6075 O O . SER A 1 776 ? -11.650 -8.576 1.919 1.00 86.25 776 SER A O 1
ATOM 6077 N N . ASP A 1 777 ? -12.397 -7.279 3.576 1.00 88.00 777 ASP A N 1
ATOM 6078 C CA . ASP A 1 777 ? -12.315 -8.332 4.585 1.00 88.00 777 ASP A CA 1
ATOM 6079 C C . ASP A 1 777 ? -13.391 -9.404 4.364 1.00 88.00 777 ASP A C 1
ATOM 6081 O O . ASP A 1 777 ? -13.148 -10.569 4.667 1.00 88.00 777 ASP A O 1
ATOM 6085 N N . TRP A 1 778 ? -14.546 -9.047 3.791 1.00 90.56 778 TRP A N 1
ATOM 6086 C CA . TRP A 1 778 ? -15.605 -9.993 3.422 1.00 90.56 778 TRP A CA 1
ATOM 6087 C C . TRP A 1 778 ? -15.404 -10.578 2.025 1.00 90.56 778 TRP A C 1
ATOM 6089 O O . TRP A 1 778 ? -15.427 -11.792 1.872 1.00 90.56 778 TRP A O 1
ATOM 6099 N N . ILE A 1 779 ? -15.163 -9.752 1.003 1.00 91.00 779 ILE A N 1
ATOM 6100 C CA . ILE A 1 779 ? -15.116 -10.251 -0.386 1.00 91.00 779 ILE A CA 1
ATOM 6101 C C . ILE A 1 779 ? -13.896 -11.129 -0.676 1.00 91.00 779 ILE A C 1
ATOM 6103 O O . ILE A 1 779 ? -13.968 -11.973 -1.566 1.00 91.00 779 ILE A O 1
ATOM 6107 N N . TYR A 1 780 ? -12.810 -10.972 0.091 1.00 84.56 780 TYR A N 1
ATOM 6108 C CA . TYR A 1 780 ? -11.584 -11.757 -0.074 1.00 84.56 780 TYR A CA 1
ATOM 6109 C C . TYR A 1 780 ? -11.408 -12.877 0.958 1.00 84.56 780 TYR A C 1
ATOM 6111 O O . TYR A 1 780 ? -10.350 -13.491 1.017 1.00 84.56 780 TYR A O 1
ATOM 6119 N N . THR A 1 781 ? -12.415 -13.170 1.785 1.00 84.62 781 THR A N 1
ATOM 6120 C CA . THR A 1 781 ? -12.354 -14.310 2.715 1.00 84.62 781 THR A CA 1
ATOM 6121 C C . THR A 1 781 ? -13.702 -15.007 2.817 1.00 84.62 781 THR A C 1
ATOM 6123 O O . THR A 1 781 ? -14.740 -14.396 2.604 1.00 84.62 781 THR A O 1
ATOM 6126 N N . ASP A 1 782 ? -13.748 -16.290 3.162 1.00 89.88 782 ASP A N 1
ATOM 6127 C CA . ASP A 1 782 ? -15.015 -17.029 3.257 1.00 89.88 782 ASP A CA 1
ATOM 6128 C C . ASP A 1 782 ? -15.795 -16.793 4.570 1.00 89.88 782 ASP A C 1
ATOM 6130 O O . ASP A 1 782 ? -16.282 -17.726 5.209 1.00 89.88 782 ASP A O 1
ATOM 6134 N N . ARG A 1 783 ? -15.924 -15.529 4.999 1.00 93.00 783 ARG A N 1
ATOM 6135 C CA . ARG A 1 783 ? -16.554 -15.151 6.279 1.00 93.00 783 ARG A CA 1
ATOM 6136 C C . ARG A 1 783 ? -18.023 -14.718 6.148 1.00 93.00 783 ARG A C 1
ATOM 6138 O O . ARG A 1 783 ? -18.370 -14.073 5.155 1.00 93.00 783 ARG A O 1
ATOM 6145 N N . PRO A 1 784 ? -18.881 -15.014 7.146 1.00 95.25 784 PRO A N 1
ATOM 6146 C CA . PRO A 1 784 ? -20.258 -14.519 7.170 1.00 95.25 784 PRO A CA 1
ATOM 6147 C C . PRO A 1 784 ? -20.294 -12.990 7.235 1.00 95.25 784 PRO A C 1
ATOM 6149 O O . PRO A 1 784 ? -19.339 -12.344 7.671 1.00 95.25 784 PRO A O 1
ATOM 6152 N N . GLN A 1 785 ? -21.420 -12.402 6.831 1.00 93.69 785 GLN A N 1
ATOM 6153 C CA . GLN A 1 785 ? -21.611 -10.952 6.919 1.00 93.69 785 GLN A CA 1
ATOM 6154 C C . GLN A 1 785 ? -21.650 -10.441 8.364 1.00 93.69 785 GLN A C 1
ATOM 6156 O O . GLN A 1 785 ? -21.128 -9.359 8.630 1.00 93.69 785 GLN A O 1
ATOM 6161 N N . LEU A 1 786 ? -22.228 -11.218 9.286 1.00 95.44 786 LEU A N 1
ATOM 6162 C CA . LEU A 1 786 ? -22.352 -10.859 10.697 1.00 95.44 786 LEU A CA 1
ATOM 6163 C C . LEU A 1 786 ? -21.152 -11.340 11.514 1.00 95.44 786 LEU A C 1
ATOM 6165 O O . LEU A 1 786 ? -20.838 -12.534 11.550 1.00 95.44 786 LEU A O 1
ATOM 6169 N N . HIS A 1 787 ? -20.541 -10.408 12.241 1.00 97.19 787 HIS A N 1
ATOM 6170 C CA . HIS A 1 787 ? -19.593 -10.720 13.299 1.00 97.19 787 HIS A CA 1
ATOM 6171 C C . HIS A 1 787 ? -20.054 -10.113 14.622 1.00 97.19 787 HIS A C 1
ATOM 6173 O O . HIS A 1 787 ? -20.207 -8.900 14.737 1.00 97.19 787 HIS A O 1
ATOM 6179 N N . ILE A 1 788 ? -20.271 -10.971 15.614 1.00 98.06 788 ILE A N 1
ATOM 6180 C CA . ILE A 1 788 ? -20.698 -10.610 16.958 1.00 98.06 788 ILE A CA 1
ATOM 6181 C C . ILE A 1 788 ? -19.509 -10.716 17.910 1.00 98.06 788 ILE A C 1
ATOM 6183 O O . ILE A 1 788 ? -18.812 -11.736 17.945 1.00 98.06 788 ILE A O 1
ATOM 6187 N N . HIS A 1 789 ? -19.287 -9.668 18.698 1.00 98.31 789 HIS A N 1
ATOM 6188 C CA . HIS A 1 789 ? -18.313 -9.672 19.781 1.00 98.31 789 HIS A CA 1
ATOM 6189 C C . HIS A 1 789 ? -18.976 -9.329 21.114 1.00 98.31 789 HIS A C 1
ATOM 6191 O O . HIS A 1 789 ? -19.718 -8.353 21.198 1.00 98.31 789 HIS A O 1
ATOM 6197 N N . VAL A 1 790 ? -18.686 -10.105 22.156 1.00 98.44 790 VAL A N 1
ATOM 6198 C CA . VAL A 1 790 ? -19.180 -9.873 23.515 1.00 98.44 790 VAL A CA 1
ATOM 6199 C C . VAL A 1 790 ? -18.007 -9.637 24.460 1.00 98.44 790 VAL A C 1
ATOM 6201 O O . VAL A 1 790 ? -17.170 -10.517 24.644 1.00 9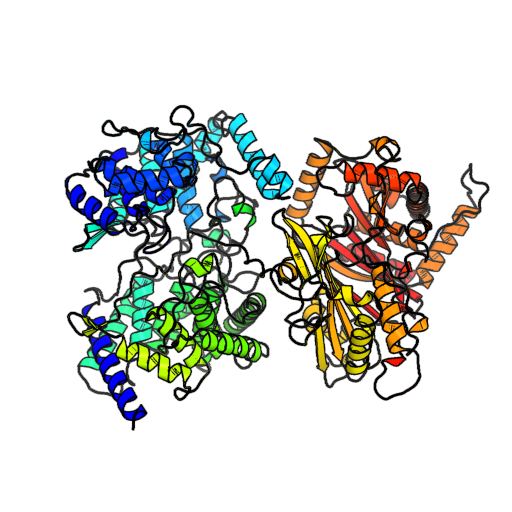8.44 790 VAL A O 1
ATOM 6204 N N . ALA A 1 791 ? -17.958 -8.470 25.100 1.00 98.06 791 ALA A N 1
ATOM 6205 C CA . ALA A 1 791 ? -17.040 -8.206 26.204 1.00 98.06 791 ALA A CA 1
ATOM 6206 C C . ALA A 1 791 ? -17.792 -8.278 27.538 1.00 98.06 791 ALA A C 1
ATOM 6208 O O . ALA A 1 791 ? -18.705 -7.488 27.792 1.00 98.06 791 ALA A O 1
ATOM 6209 N N . LEU A 1 792 ? -17.410 -9.231 28.385 1.00 97.81 792 LEU A N 1
ATOM 6210 C CA . LEU A 1 792 ? -18.048 -9.511 29.669 1.00 97.81 792 LEU A CA 1
ATOM 6211 C C . LEU A 1 792 ? -17.247 -8.894 30.815 1.00 97.81 792 LEU A C 1
ATOM 6213 O O . LEU A 1 792 ? -16.056 -9.164 30.952 1.00 97.81 792 LEU A O 1
ATOM 6217 N N . PHE A 1 793 ? -17.920 -8.115 31.656 1.00 97.50 793 PHE A N 1
ATOM 6218 C CA . PHE A 1 793 ? -17.424 -7.607 32.936 1.00 97.50 793 PHE A CA 1
ATOM 6219 C C . PHE A 1 793 ? -18.260 -8.208 34.073 1.00 97.50 793 PHE A C 1
ATOM 6221 O O . PHE A 1 793 ? -19.343 -8.747 33.836 1.00 97.50 793 PHE A O 1
ATOM 6228 N N . ASN A 1 794 ? -17.804 -8.076 35.320 1.00 94.50 794 ASN A N 1
ATOM 6229 C CA . ASN A 1 794 ? -18.553 -8.589 36.477 1.00 94.50 794 ASN A CA 1
ATOM 6230 C C . ASN A 1 794 ? -19.943 -7.936 36.624 1.00 94.50 794 ASN A C 1
ATOM 6232 O O . ASN A 1 794 ? -20.869 -8.548 37.155 1.00 94.50 794 ASN A O 1
ATOM 6236 N N . ASP A 1 795 ? -20.085 -6.691 36.171 1.00 94.31 795 ASP A N 1
ATOM 6237 C CA . ASP A 1 795 ? -21.265 -5.844 36.350 1.00 94.31 795 ASP A CA 1
ATOM 6238 C C . ASP A 1 795 ? -21.805 -5.241 35.042 1.00 94.31 795 ASP A C 1
ATOM 6240 O O . ASP A 1 795 ? -22.778 -4.490 35.078 1.00 94.31 795 ASP A O 1
ATOM 6244 N N . ALA A 1 796 ? -21.217 -5.572 33.890 1.00 96.50 796 ALA A N 1
ATOM 6245 C CA . ALA A 1 796 ? -21.605 -5.007 32.601 1.00 96.50 796 ALA A CA 1
ATOM 6246 C C . ALA A 1 796 ? -21.351 -5.966 31.433 1.00 96.50 796 ALA A C 1
ATOM 6248 O O . ALA A 1 796 ? -20.583 -6.925 31.523 1.00 96.50 796 ALA A O 1
ATOM 6249 N N . THR A 1 797 ? -21.978 -5.690 30.296 1.00 98.00 797 THR A N 1
ATOM 6250 C CA . THR A 1 797 ? -21.727 -6.397 29.037 1.00 98.00 797 THR A CA 1
ATOM 6251 C C . THR A 1 797 ? -21.699 -5.411 27.884 1.00 98.00 797 THR A C 1
ATOM 6253 O O . THR A 1 797 ? -22.564 -4.541 27.785 1.00 98.00 797 THR A O 1
ATOM 6256 N N . LEU A 1 798 ? -20.709 -5.555 27.005 1.00 98.44 798 LEU A N 1
ATOM 6257 C CA . LEU A 1 798 ? -20.672 -4.871 25.717 1.00 98.44 798 LEU A CA 1
ATOM 6258 C C . LEU A 1 798 ? -20.988 -5.894 24.625 1.00 98.44 798 LEU A C 1
ATOM 6260 O O . LEU A 1 798 ? -20.300 -6.907 24.530 1.00 98.44 798 LEU A O 1
ATOM 6264 N N . LEU A 1 799 ? -22.026 -5.642 23.830 1.00 98.44 799 LEU A N 1
ATOM 6265 C CA . LEU A 1 799 ? -22.452 -6.504 22.725 1.00 98.44 799 LEU A CA 1
ATOM 6266 C C . LEU A 1 799 ? -22.304 -5.749 21.408 1.00 98.44 799 LEU A C 1
ATOM 6268 O O . LEU A 1 799 ? -23.080 -4.836 21.129 1.00 98.44 799 LEU A O 1
ATOM 6272 N N . THR A 1 800 ? -21.333 -6.146 20.596 1.00 98.50 800 THR A N 1
ATOM 6273 C CA . THR A 1 800 ? -20.998 -5.502 19.325 1.00 98.50 800 THR A CA 1
ATOM 6274 C C . THR A 1 800 ? -21.456 -6.338 18.146 1.00 98.50 800 THR A C 1
ATOM 6276 O O . THR A 1 800 ? -21.167 -7.529 18.079 1.00 98.50 800 THR A O 1
ATOM 6279 N N . THR A 1 801 ? -22.118 -5.701 17.182 1.00 97.88 801 THR A N 1
ATOM 6280 C CA . THR A 1 801 ? -22.405 -6.263 15.856 1.00 97.88 801 THR A CA 1
ATOM 6281 C C . THR A 1 801 ? -21.595 -5.510 14.805 1.00 97.88 801 THR A C 1
ATOM 6283 O O . THR A 1 801 ? -21.845 -4.325 14.574 1.00 97.88 801 THR A O 1
ATOM 6286 N N . SER A 1 802 ? -20.645 -6.193 14.167 1.00 97.12 802 SER A N 1
ATOM 6287 C CA . SER A 1 802 ? -19.853 -5.672 13.050 1.00 97.12 802 SER A CA 1
ATOM 6288 C C . SER A 1 802 ? -20.423 -6.145 11.710 1.00 97.12 802 SER A C 1
ATOM 6290 O O . SER A 1 802 ? -20.629 -7.347 11.518 1.00 97.12 802 SER A O 1
ATOM 6292 N N . TYR A 1 803 ? -20.670 -5.215 10.783 1.00 95.88 803 TYR A N 1
ATOM 6293 C CA . TYR A 1 803 ? -21.284 -5.501 9.477 1.00 95.88 803 TYR A CA 1
ATOM 6294 C C . TYR A 1 803 ? -20.940 -4.431 8.418 1.00 95.88 803 TYR A C 1
ATOM 6296 O O . TYR A 1 803 ? -20.584 -3.299 8.757 1.00 95.88 803 TYR A O 1
ATOM 6304 N N . VAL A 1 804 ? -21.071 -4.776 7.129 1.00 94.50 804 VAL A N 1
ATOM 6305 C CA . VAL A 1 804 ? -21.058 -3.807 6.009 1.00 94.50 804 VAL A CA 1
ATOM 6306 C C . VAL A 1 804 ? -22.461 -3.240 5.827 1.00 94.50 804 VAL A C 1
ATOM 6308 O O . VAL A 1 804 ? -23.434 -3.992 5.860 1.00 94.50 804 VAL A O 1
ATOM 6311 N N . HIS A 1 805 ? -22.588 -1.940 5.560 1.00 93.94 805 HIS A N 1
ATOM 6312 C CA . HIS A 1 805 ? -23.879 -1.261 5.399 1.00 93.94 805 HIS A CA 1
ATOM 6313 C C . HIS A 1 805 ? -24.751 -1.833 4.255 1.00 93.94 805 HIS A C 1
ATOM 6315 O O . HIS A 1 805 ? -25.963 -1.621 4.225 1.00 93.94 805 HIS A O 1
ATOM 6321 N N . THR A 1 806 ? -24.184 -2.633 3.347 1.00 93.94 806 THR A N 1
ATOM 6322 C CA . THR A 1 806 ? -24.943 -3.409 2.352 1.00 93.94 806 THR A CA 1
ATOM 6323 C C . THR A 1 806 ? -25.931 -4.406 2.982 1.00 93.94 806 THR A C 1
ATOM 6325 O O . THR A 1 806 ? -26.876 -4.809 2.319 1.00 93.94 806 THR A O 1
ATOM 6328 N N . LEU A 1 807 ? -25.745 -4.818 4.245 1.00 95.00 807 LEU A N 1
ATOM 6329 C CA . LEU A 1 807 ? -26.603 -5.813 4.905 1.00 95.00 807 LEU A CA 1
ATOM 6330 C C . LEU A 1 807 ? -27.956 -5.247 5.364 1.00 95.00 807 LEU A C 1
ATOM 6332 O O . LEU A 1 807 ? -28.988 -5.882 5.159 1.00 95.00 807 LEU A O 1
ATOM 6336 N N . PHE A 1 808 ? -27.967 -4.085 6.021 1.00 93.50 808 PHE A N 1
ATOM 6337 C CA . PHE A 1 808 ? -29.202 -3.427 6.451 1.00 93.50 808 PHE A CA 1
ATOM 6338 C C . PHE A 1 808 ? -29.013 -1.939 6.768 1.00 93.50 808 PHE A C 1
ATOM 6340 O O . PHE A 1 808 ? -27.919 -1.486 7.110 1.00 93.50 808 PHE A O 1
ATOM 6347 N N . ASP A 1 809 ? -30.119 -1.193 6.721 1.00 92.69 809 ASP A N 1
ATOM 6348 C CA . ASP A 1 809 ? -30.200 0.153 7.287 1.00 92.69 809 ASP A CA 1
ATOM 6349 C C . ASP A 1 809 ? -30.516 0.145 8.798 1.00 92.69 809 ASP A C 1
ATOM 6351 O O . ASP A 1 809 ? -30.739 -0.896 9.424 1.00 92.69 809 ASP A O 1
ATOM 6355 N N . ALA A 1 810 ? -30.555 1.333 9.409 1.00 89.12 810 ALA A N 1
ATOM 6356 C CA . ALA A 1 810 ? -30.811 1.487 10.840 1.00 89.12 810 ALA A CA 1
ATOM 6357 C C . ALA A 1 810 ? -32.213 1.040 11.302 1.00 89.12 810 ALA A C 1
ATOM 6359 O O . ALA A 1 810 ? -32.416 0.903 12.500 1.00 89.12 810 ALA A O 1
ATOM 6360 N N . ILE A 1 811 ? -33.199 0.844 10.426 1.00 90.50 811 ILE A N 1
ATOM 6361 C CA . ILE A 1 811 ? -34.526 0.345 10.822 1.00 90.50 811 ILE A CA 1
ATOM 6362 C C . ILE A 1 811 ? -34.605 -1.172 10.600 1.00 90.50 811 ILE A C 1
ATOM 6364 O O . ILE A 1 811 ? -35.103 -1.896 11.463 1.00 90.50 811 ILE A O 1
ATOM 6368 N N . ALA A 1 812 ? -34.048 -1.679 9.499 1.00 92.50 812 ALA A N 1
ATOM 6369 C CA . ALA A 1 812 ? -33.921 -3.114 9.244 1.00 92.50 812 ALA A CA 1
ATOM 6370 C C . ALA A 1 812 ? -33.054 -3.820 10.306 1.00 92.50 812 ALA A C 1
ATOM 6372 O O . ALA A 1 812 ? -33.402 -4.913 10.755 1.00 92.50 812 ALA A O 1
ATOM 6373 N N . ARG A 1 813 ? -32.006 -3.160 10.818 1.00 93.62 813 ARG A N 1
ATOM 6374 C CA . ARG A 1 813 ? -31.204 -3.654 11.952 1.00 93.62 813 ARG A CA 1
ATOM 6375 C C . ARG A 1 813 ? -32.040 -3.917 13.215 1.00 93.62 813 ARG A C 1
ATOM 6377 O O . ARG A 1 813 ? -31.782 -4.885 13.926 1.00 93.62 813 ARG A O 1
ATOM 6384 N N . THR A 1 814 ? -33.081 -3.124 13.483 1.00 91.56 814 THR A N 1
ATOM 6385 C CA . THR A 1 814 ? -34.019 -3.395 14.591 1.00 91.56 814 THR A CA 1
ATOM 6386 C C . THR A 1 814 ? -34.815 -4.678 14.367 1.00 91.56 814 THR A C 1
ATOM 6388 O O . THR A 1 814 ? -35.072 -5.401 15.324 1.00 91.56 814 THR A O 1
ATOM 6391 N N . SER A 1 815 ? -35.177 -5.002 13.121 1.00 92.31 815 SER A N 1
ATOM 6392 C CA . SER A 1 815 ? -35.875 -6.262 12.819 1.00 92.31 815 SER A CA 1
ATOM 6393 C C . SER A 1 815 ? -35.005 -7.476 13.141 1.00 92.31 815 SER A C 1
ATOM 6395 O O . SER A 1 815 ? -35.511 -8.447 13.695 1.00 92.31 815 SER A O 1
ATOM 6397 N N . PHE A 1 816 ? -33.698 -7.391 12.869 1.00 95.75 816 PHE A N 1
ATOM 6398 C CA . PHE A 1 816 ? -32.729 -8.409 13.278 1.00 95.75 816 PHE A CA 1
ATOM 6399 C C . PHE A 1 816 ? -32.675 -8.574 14.806 1.00 95.75 816 PHE A C 1
ATOM 6401 O O . PHE A 1 816 ? -32.853 -9.685 15.302 1.00 95.75 816 PHE A O 1
ATOM 6408 N N . PHE A 1 817 ? -32.502 -7.484 15.563 1.00 96.31 817 PHE A N 1
ATOM 6409 C CA . PHE A 1 817 ? -32.435 -7.578 17.026 1.00 96.31 817 PHE A CA 1
ATOM 6410 C C . PHE A 1 817 ? -33.747 -8.054 17.657 1.00 96.31 817 PHE A C 1
ATOM 6412 O O . PHE A 1 817 ? -33.704 -8.865 18.573 1.00 96.31 817 PHE A O 1
ATOM 6419 N N . ASN A 1 818 ? -34.906 -7.617 17.158 1.00 95.25 818 ASN A N 1
ATOM 6420 C CA . ASN A 1 818 ? -36.199 -8.093 17.657 1.00 95.25 818 ASN A CA 1
ATOM 6421 C C . ASN A 1 818 ? -36.391 -9.595 17.420 1.00 95.25 818 ASN A C 1
ATOM 6423 O O . ASN A 1 818 ? -36.879 -10.284 18.308 1.00 95.25 818 ASN A O 1
ATOM 6427 N N . ALA A 1 819 ? -35.986 -10.112 16.256 1.00 96.00 819 ALA A N 1
ATOM 6428 C CA . ALA A 1 819 ? -36.062 -11.544 15.974 1.00 96.00 819 ALA A CA 1
ATOM 6429 C C . ALA A 1 819 ? -35.115 -12.353 16.876 1.00 96.00 819 ALA A C 1
ATOM 6431 O O . ALA A 1 819 ? -35.505 -13.389 17.408 1.00 96.00 819 ALA A O 1
ATOM 6432 N N . TRP A 1 820 ? -33.900 -11.850 17.118 1.00 97.25 820 TRP A N 1
ATOM 6433 C CA . TRP A 1 820 ? -32.962 -12.478 18.054 1.00 97.25 820 TRP A CA 1
ATOM 6434 C C . TRP A 1 820 ? -33.503 -12.470 19.492 1.00 97.25 820 TRP A C 1
ATOM 6436 O O . TRP A 1 820 ? -33.471 -13.494 20.175 1.00 97.25 820 TRP A O 1
ATOM 6446 N N . LEU A 1 821 ? -34.075 -11.349 19.934 1.00 96.81 821 LEU A N 1
ATOM 6447 C CA . LEU A 1 821 ? -34.704 -11.230 21.249 1.00 96.81 821 LEU A CA 1
ATOM 6448 C C . LEU A 1 821 ? -35.926 -12.136 21.406 1.00 96.81 821 LEU A C 1
ATOM 6450 O O . LEU A 1 821 ? -36.110 -12.700 22.477 1.00 96.81 821 LEU A O 1
ATOM 6454 N N . ALA A 1 822 ? -36.741 -12.314 20.366 1.00 96.50 822 ALA A N 1
ATOM 6455 C CA . ALA A 1 822 ? -37.874 -13.236 20.402 1.00 96.50 822 ALA A CA 1
ATOM 6456 C C . ALA A 1 822 ? -37.412 -14.675 20.689 1.00 96.50 822 ALA A C 1
ATOM 6458 O O . ALA A 1 822 ? -37.960 -15.323 21.578 1.00 96.50 822 ALA A O 1
ATOM 6459 N N . VAL A 1 823 ? -36.333 -15.140 20.043 1.00 97.44 823 VAL A N 1
ATOM 6460 C CA . VAL A 1 823 ? -35.726 -16.444 20.367 1.00 97.44 823 VAL A CA 1
ATOM 6461 C C . VAL A 1 823 ? -35.182 -16.465 21.796 1.00 97.44 823 VAL A C 1
ATOM 6463 O O . VAL A 1 823 ? -35.454 -17.400 22.544 1.00 97.44 823 VAL A O 1
ATOM 6466 N N . LEU A 1 824 ? -34.453 -15.421 22.206 1.00 95.31 824 LEU A N 1
ATOM 6467 C CA . LEU A 1 824 ? -33.887 -15.323 23.556 1.00 95.31 824 LEU A CA 1
ATOM 6468 C C . LEU A 1 824 ? -34.973 -15.361 24.650 1.00 95.31 824 LEU A C 1
ATOM 6470 O O . LEU A 1 824 ? -34.739 -15.899 25.731 1.00 95.31 824 LEU A O 1
ATOM 6474 N N . ASN A 1 825 ? -36.161 -14.831 24.353 1.00 93.88 825 ASN A N 1
ATOM 6475 C CA . ASN A 1 825 ? -37.333 -14.809 25.228 1.00 93.88 825 ASN A CA 1
ATOM 6476 C C . ASN A 1 825 ? -38.222 -16.065 25.107 1.00 93.88 825 ASN A C 1
ATOM 6478 O O . ASN A 1 825 ? -39.256 -16.131 25.769 1.00 93.88 825 ASN A O 1
ATOM 6482 N N . ASN A 1 826 ? -37.833 -17.067 24.308 1.00 93.69 826 ASN A N 1
ATOM 6483 C CA . ASN A 1 826 ? -38.635 -18.258 23.990 1.00 93.69 826 ASN A CA 1
ATOM 6484 C C . ASN A 1 826 ? -40.008 -17.942 23.356 1.00 93.69 826 ASN A C 1
ATOM 6486 O O . ASN A 1 826 ? -40.982 -18.662 23.572 1.00 93.69 826 ASN A O 1
ATOM 6490 N N . ASP A 1 827 ? -40.082 -16.877 22.559 1.00 95.19 827 ASP A N 1
ATOM 6491 C CA . ASP A 1 827 ? -41.268 -16.420 21.829 1.00 95.19 827 ASP A CA 1
ATOM 6492 C C . ASP A 1 827 ? -41.057 -16.542 20.308 1.00 95.19 827 ASP A C 1
ATOM 6494 O O . ASP A 1 827 ? -41.248 -15.601 19.541 1.00 95.19 827 ASP A O 1
ATOM 6498 N N . GLU A 1 828 ? -40.637 -17.724 19.841 1.00 94.12 828 GLU A N 1
ATOM 6499 C CA . GLU A 1 828 ? -40.463 -17.995 18.403 1.00 94.12 828 GLU A CA 1
ATOM 6500 C C . GLU A 1 828 ? -41.700 -17.651 17.534 1.00 94.12 828 GLU A C 1
ATOM 6502 O O . GLU A 1 828 ? -41.505 -17.173 16.414 1.00 94.12 828 GLU A O 1
ATOM 6507 N N . PRO A 1 829 ? -42.965 -17.817 17.995 1.00 94.06 829 PRO A N 1
ATOM 6508 C CA . PRO A 1 829 ? -44.143 -17.454 17.205 1.00 94.06 829 PRO A CA 1
ATOM 6509 C C . PRO A 1 829 ? -44.258 -15.967 16.843 1.00 94.06 829 PRO A C 1
ATOM 6511 O O . PRO A 1 829 ? -44.980 -15.642 15.898 1.00 94.06 829 PRO A O 1
ATOM 6514 N N . SER A 1 830 ? -43.585 -15.061 17.565 1.00 92.31 830 SER A N 1
ATOM 6515 C CA . SER A 1 830 ? -43.594 -13.627 17.242 1.00 92.31 830 SER A CA 1
ATOM 6516 C C . SER A 1 830 ? -42.554 -13.224 16.192 1.00 92.31 830 SER A C 1
ATOM 6518 O O . SER A 1 830 ? -42.575 -12.084 15.714 1.00 92.31 830 SER A O 1
ATOM 6520 N N . ILE A 1 831 ? -41.677 -14.148 15.778 1.00 94.38 831 ILE A N 1
ATOM 6521 C CA . ILE A 1 831 ? -40.664 -13.903 14.749 1.00 94.38 831 ILE A CA 1
ATOM 6522 C C . ILE A 1 831 ? -41.357 -13.724 13.390 1.00 94.38 831 ILE A C 1
ATOM 6524 O O . ILE A 1 831 ? -42.034 -14.636 12.908 1.00 94.38 831 ILE A O 1
ATOM 6528 N N . PRO A 1 832 ? -41.186 -12.570 12.718 1.00 92.06 832 PRO A N 1
ATOM 6529 C CA . PRO A 1 832 ? -41.761 -12.371 11.399 1.00 92.06 832 PRO A CA 1
ATOM 6530 C C . PRO A 1 832 ? -41.071 -13.269 10.366 1.00 92.06 832 PRO A C 1
ATOM 6532 O O . PRO A 1 832 ? -39.867 -13.534 10.446 1.00 92.06 832 PRO A O 1
ATOM 6535 N N . ALA A 1 833 ? -41.827 -13.680 9.347 1.00 92.31 833 ALA A N 1
ATOM 6536 C CA . ALA A 1 833 ? -41.264 -14.376 8.198 1.00 92.31 833 ALA A CA 1
ATOM 6537 C C . ALA A 1 833 ? -40.200 -13.499 7.517 1.00 92.31 833 ALA A C 1
ATOM 6539 O O . ALA A 1 833 ? -40.462 -12.344 7.172 1.00 92.31 833 ALA A O 1
ATOM 6540 N N . PHE A 1 834 ? -39.000 -14.049 7.332 1.00 93.69 834 PHE A N 1
ATOM 6541 C CA . PHE A 1 834 ? -37.912 -13.370 6.636 1.00 93.69 834 PHE A CA 1
ATOM 6542 C C . PHE A 1 834 ? -38.281 -13.151 5.165 1.00 93.69 834 PHE A C 1
ATOM 6544 O O . PHE A 1 834 ? -38.798 -14.056 4.514 1.00 93.69 834 PHE A O 1
ATOM 6551 N N . ILE A 1 835 ? -37.997 -11.963 4.626 1.00 92.75 835 ILE A N 1
ATOM 6552 C CA . ILE A 1 835 ? -38.164 -11.676 3.196 1.00 92.75 835 ILE A CA 1
ATOM 6553 C C . ILE A 1 835 ? -36.890 -12.124 2.464 1.00 92.75 835 ILE A C 1
ATOM 6555 O O . ILE A 1 835 ? -35.865 -11.447 2.607 1.00 92.75 835 ILE A O 1
ATOM 6559 N N . PRO A 1 836 ? -36.928 -13.212 1.663 1.00 92.81 836 PRO A N 1
ATOM 6560 C CA . PRO A 1 836 ? -35.735 -13.796 1.049 1.00 92.81 836 PRO A CA 1
ATOM 6561 C C . PRO A 1 836 ? -34.917 -12.773 0.264 1.00 92.81 836 PRO A C 1
ATOM 6563 O O . PRO A 1 836 ? -35.483 -11.910 -0.411 1.00 92.81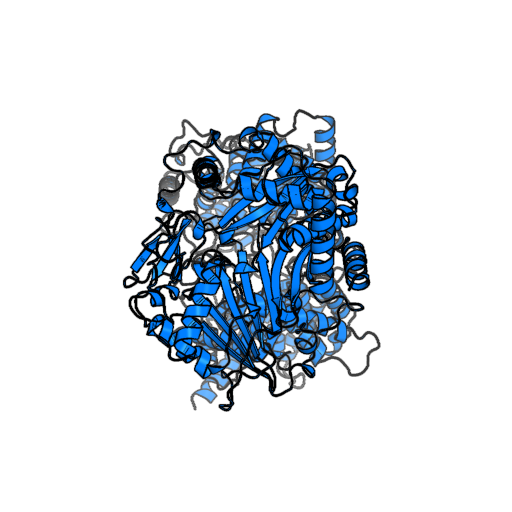 836 PRO A O 1
ATOM 6566 N N . PHE A 1 837 ? -33.588 -12.892 0.275 1.00 93.31 837 PHE A N 1
ATOM 6567 C CA . PHE A 1 837 ? -32.708 -11.976 -0.461 1.00 93.31 837 PHE A CA 1
ATOM 6568 C C . PHE A 1 837 ? -32.967 -11.972 -1.975 1.00 93.31 837 PHE A C 1
ATOM 6570 O O . PHE A 1 837 ? -32.771 -10.950 -2.626 1.00 93.31 837 PHE A O 1
ATOM 6577 N N . SER A 1 838 ? -33.506 -13.064 -2.525 1.00 91.56 838 SER A N 1
ATOM 6578 C CA . SER A 1 838 ? -33.928 -13.156 -3.929 1.00 91.56 838 SER A CA 1
ATOM 6579 C C . SER A 1 838 ? -35.163 -12.309 -4.272 1.00 91.56 838 SER A C 1
ATOM 6581 O O . SER A 1 838 ? -35.416 -12.036 -5.447 1.00 91.56 838 SER A O 1
ATOM 6583 N N . HIS A 1 839 ? -35.939 -11.885 -3.272 1.00 91.12 839 HIS A N 1
ATOM 6584 C CA . HIS A 1 839 ? -37.083 -10.996 -3.438 1.00 91.12 839 HIS A CA 1
ATOM 6585 C C . HIS A 1 839 ? -36.678 -9.554 -3.115 1.00 91.12 839 HIS A C 1
ATOM 6587 O O . HIS A 1 839 ? -36.307 -9.260 -1.981 1.00 91.12 839 HIS A O 1
ATOM 6593 N N . ASP A 1 840 ? -36.762 -8.650 -4.095 1.00 90.44 840 ASP A N 1
ATOM 6594 C CA . ASP A 1 840 ? -36.501 -7.212 -3.934 1.00 90.44 840 ASP A CA 1
ATOM 6595 C C . ASP A 1 840 ? -37.822 -6.418 -4.010 1.00 90.44 840 ASP A C 1
ATOM 6597 O O . ASP A 1 840 ? -38.326 -6.181 -5.116 1.00 90.44 840 ASP A O 1
ATOM 6601 N N . PRO A 1 841 ? -38.380 -5.975 -2.862 1.00 90.00 841 PRO A N 1
ATOM 6602 C CA . PRO A 1 841 ? -39.607 -5.177 -2.825 1.00 90.00 841 PRO A CA 1
ATOM 6603 C C . PRO A 1 841 ? -39.498 -3.849 -3.580 1.00 90.00 841 PRO A C 1
ATOM 6605 O O . PRO A 1 841 ? -40.494 -3.310 -4.053 1.00 90.00 841 PRO A O 1
ATOM 6608 N N . LEU A 1 842 ? -38.288 -3.301 -3.716 1.00 90.81 842 LEU A N 1
ATOM 6609 C CA . LEU A 1 842 ? -38.038 -1.994 -4.317 1.00 90.81 842 LEU A CA 1
ATOM 6610 C C . LEU A 1 842 ? -37.560 -2.096 -5.777 1.00 90.81 842 LEU A C 1
ATOM 6612 O O . LEU A 1 842 ? -37.236 -1.073 -6.398 1.00 90.81 842 LEU A O 1
ATOM 6616 N N . ARG A 1 843 ? -37.557 -3.306 -6.356 1.00 89.12 843 ARG A N 1
ATOM 6617 C CA . ARG A 1 843 ? -37.045 -3.600 -7.705 1.00 89.12 843 ARG A CA 1
ATOM 6618 C C . ARG A 1 843 ? -37.608 -2.677 -8.779 1.00 89.12 843 ARG A C 1
ATOM 6620 O O . ARG A 1 843 ? -36.854 -2.185 -9.615 1.00 89.12 843 ARG A O 1
ATOM 6627 N N . ASN A 1 844 ? -38.917 -2.434 -8.741 1.00 89.25 844 ASN A N 1
ATOM 6628 C CA . ASN A 1 844 ? -39.632 -1.645 -9.748 1.00 89.25 844 ASN A CA 1
ATOM 6629 C C . ASN A 1 844 ? -39.826 -0.175 -9.342 1.00 89.25 844 ASN A C 1
ATOM 6631 O O . ASN A 1 844 ? -40.389 0.607 -10.114 1.00 89.25 844 ASN A O 1
ATOM 6635 N N . LEU A 1 845 ? -39.362 0.230 -8.155 1.00 90.50 845 LEU A N 1
ATOM 6636 C CA . LEU A 1 845 ? -39.515 1.600 -7.675 1.00 90.50 845 LEU A CA 1
ATOM 6637 C C . LEU A 1 845 ? -38.849 2.582 -8.651 1.00 90.50 845 LEU A C 1
ATOM 6639 O O . LEU A 1 845 ? -37.719 2.359 -9.084 1.00 90.50 845 LEU A O 1
ATOM 6643 N N . GLY A 1 846 ? -39.561 3.651 -9.014 1.00 88.31 846 GLY A N 1
ATOM 6644 C CA . GLY A 1 846 ? -39.088 4.695 -9.934 1.00 88.31 846 GLY A CA 1
ATOM 6645 C C . GLY A 1 846 ? -38.891 4.282 -11.399 1.00 88.31 846 GLY A C 1
ATOM 6646 O O . GLY A 1 846 ? -38.374 5.080 -12.169 1.00 88.31 846 GLY A O 1
ATOM 6647 N N . THR A 1 847 ? -39.296 3.076 -11.816 1.00 87.12 847 THR A N 1
ATOM 6648 C CA . THR A 1 847 ? -39.145 2.626 -13.220 1.00 87.12 847 THR A CA 1
ATOM 6649 C C . THR A 1 847 ? -40.198 3.205 -14.172 1.00 87.12 847 THR A C 1
ATOM 6651 O O . THR A 1 847 ? -39.953 3.315 -15.369 1.00 87.12 847 THR A O 1
ATOM 6654 N N . THR A 1 848 ? -41.357 3.610 -13.649 1.00 84.00 848 THR A N 1
ATOM 6655 C CA . THR A 1 848 ? -42.513 4.100 -14.423 1.00 84.00 848 THR A CA 1
ATOM 6656 C C . THR A 1 848 ? -42.751 5.608 -14.287 1.00 84.00 848 THR A C 1
ATOM 6658 O O . THR A 1 848 ? -43.719 6.135 -14.830 1.00 84.00 848 THR A O 1
ATOM 6661 N N . THR A 1 849 ? -41.898 6.318 -13.545 1.00 87.50 849 THR A N 1
ATOM 6662 C CA . THR A 1 849 ? -42.049 7.746 -13.221 1.00 87.50 849 THR A CA 1
ATOM 6663 C C . THR A 1 849 ? -40.894 8.536 -13.826 1.00 87.50 849 THR A C 1
ATOM 6665 O O . THR A 1 849 ? -39.771 8.049 -13.886 1.00 87.50 849 THR A O 1
ATOM 6668 N N . THR A 1 850 ? -41.141 9.768 -14.273 1.00 88.75 850 THR A N 1
ATOM 6669 C CA . THR A 1 850 ? -40.069 10.646 -14.765 1.00 88.75 850 THR A CA 1
ATOM 6670 C C . THR A 1 850 ? -39.345 11.336 -13.610 1.00 88.75 850 THR A C 1
ATOM 6672 O O . THR A 1 850 ? -39.970 11.825 -12.675 1.00 88.75 850 THR A O 1
ATOM 6675 N N . ALA A 1 851 ? -38.019 11.454 -13.696 1.00 87.81 851 ALA A N 1
ATOM 6676 C CA . ALA A 1 851 ? -37.228 12.206 -12.723 1.00 87.81 851 ALA A CA 1
ATOM 6677 C C . ALA A 1 851 ? -37.662 13.684 -12.611 1.00 87.81 851 ALA A C 1
ATOM 6679 O O . ALA A 1 851 ? -37.528 14.293 -11.553 1.00 87.81 851 ALA A O 1
ATOM 6680 N N . LYS A 1 852 ? -38.235 14.256 -13.684 1.00 89.19 852 LYS A N 1
ATOM 6681 C CA . LYS A 1 852 ? -38.638 15.672 -13.763 1.00 89.19 852 LYS A CA 1
ATOM 6682 C C . LYS A 1 852 ? -39.738 16.071 -12.774 1.00 89.19 852 LYS A C 1
ATOM 6684 O O . LYS A 1 852 ? -39.894 17.259 -12.520 1.00 89.19 852 LYS A O 1
ATOM 6689 N N . THR A 1 853 ? -40.501 15.118 -12.234 1.00 90.88 853 THR A N 1
ATOM 6690 C CA . THR A 1 853 ? -41.544 15.397 -11.228 1.00 90.88 853 THR A CA 1
ATOM 6691 C C . THR A 1 853 ? -40.986 15.519 -9.810 1.00 90.88 853 THR A C 1
ATOM 6693 O O . THR A 1 853 ? -41.740 15.796 -8.879 1.00 90.88 853 THR A O 1
ATOM 6696 N N . TYR A 1 854 ? -39.680 15.313 -9.620 1.00 93.06 854 TYR A N 1
ATOM 6697 C CA . TYR A 1 854 ? -39.028 15.551 -8.341 1.00 93.06 854 TYR A CA 1
ATOM 6698 C C . TYR A 1 854 ? -38.981 17.057 -8.049 1.00 93.06 854 TYR A C 1
ATOM 6700 O O . TYR A 1 854 ? -38.515 17.840 -8.877 1.00 93.06 854 TYR A O 1
ATOM 6708 N N . THR A 1 855 ? -39.436 17.472 -6.867 1.00 92.00 855 THR A N 1
ATOM 6709 C CA . THR A 1 855 ? -39.592 18.888 -6.488 1.00 92.00 855 THR A CA 1
ATOM 6710 C C . THR A 1 855 ? -38.286 19.669 -6.626 1.00 92.00 855 THR A C 1
ATOM 6712 O O . THR A 1 855 ? -38.279 20.805 -7.098 1.00 92.00 855 THR A O 1
ATOM 6715 N N . HIS A 1 856 ? -37.160 19.041 -6.284 1.00 93.62 856 HIS A N 1
ATOM 6716 C CA . HIS A 1 856 ? -35.834 19.649 -6.397 1.00 93.62 856 HIS A CA 1
ATOM 6717 C C . HIS A 1 856 ? -35.108 19.327 -7.704 1.00 93.62 856 HIS A C 1
ATOM 6719 O O . HIS A 1 856 ? -33.927 19.644 -7.819 1.00 93.62 856 HIS A O 1
ATOM 6725 N N . TYR A 1 857 ? -35.776 18.756 -8.713 1.00 92.00 857 TYR A N 1
ATOM 6726 C CA . TYR A 1 857 ? -35.151 18.431 -10.002 1.00 92.00 857 TYR A CA 1
ATOM 6727 C C . TYR A 1 857 ? -34.375 19.612 -10.620 1.00 92.00 857 TYR A C 1
ATOM 6729 O O . TYR A 1 857 ? -33.222 19.414 -11.004 1.00 92.00 857 TYR A O 1
ATOM 6737 N N . PRO A 1 858 ? -34.897 20.861 -10.639 1.00 91.62 858 PRO A N 1
ATOM 6738 C CA . PRO A 1 858 ? -34.158 22.010 -11.177 1.00 91.62 858 PRO A CA 1
ATOM 6739 C C . PRO A 1 858 ? -32.935 22.426 -10.345 1.00 91.62 858 PRO A C 1
ATOM 6741 O O . PRO A 1 858 ? -32.125 23.228 -10.800 1.00 91.62 858 PRO A O 1
ATOM 6744 N N . ARG A 1 859 ? -32.827 21.936 -9.105 1.00 92.69 859 ARG A N 1
ATOM 6745 C CA . ARG A 1 859 ? -31.741 22.226 -8.158 1.00 92.69 859 ARG A CA 1
ATOM 6746 C C . ARG A 1 859 ? -30.721 21.093 -8.071 1.00 92.69 859 ARG A C 1
ATOM 6748 O O . ARG A 1 859 ? -29.777 21.202 -7.295 1.00 92.69 859 ARG A O 1
ATOM 6755 N N . ILE A 1 860 ? -30.901 20.007 -8.819 1.00 91.69 860 ILE A N 1
ATOM 6756 C CA . ILE A 1 860 ? -29.907 18.941 -8.898 1.00 91.69 860 ILE A CA 1
ATOM 6757 C C . ILE A 1 860 ? -28.669 19.474 -9.624 1.00 91.69 860 ILE A C 1
ATOM 6759 O O . ILE A 1 860 ? -28.772 20.065 -10.698 1.00 91.69 860 ILE A O 1
ATOM 6763 N N . LEU A 1 861 ? -27.491 19.250 -9.047 1.00 89.62 861 LEU A N 1
ATOM 6764 C CA . LEU A 1 861 ? -26.225 19.583 -9.683 1.00 89.62 861 LEU A CA 1
ATOM 6765 C C . LEU A 1 861 ? -25.870 18.541 -10.749 1.00 89.62 861 LEU A C 1
ATOM 6767 O O . LEU A 1 861 ? -25.819 17.344 -10.477 1.00 89.62 861 LEU A O 1
ATOM 6771 N N . TYR A 1 862 ? -25.562 19.017 -11.953 1.00 84.75 862 TYR A N 1
ATOM 6772 C CA . TYR A 1 862 ? -25.071 18.222 -13.079 1.00 84.75 862 TYR A CA 1
ATOM 6773 C C . TYR A 1 862 ? -23.995 19.002 -13.855 1.00 84.75 862 TYR A C 1
ATOM 6775 O O . TYR A 1 862 ? -23.800 20.203 -13.636 1.00 84.75 862 TYR A O 1
ATOM 6783 N N . GLY A 1 863 ? -23.259 18.321 -14.741 1.00 83.62 863 GLY A N 1
ATOM 6784 C CA . GLY A 1 863 ? -22.222 18.931 -15.582 1.00 83.62 863 GLY A CA 1
ATOM 6785 C C . GLY A 1 863 ? -21.160 19.703 -14.785 1.00 83.62 863 GLY A C 1
ATOM 6786 O O . GLY A 1 863 ? -20.574 19.187 -13.838 1.00 83.62 863 GLY A O 1
ATOM 6787 N N . VAL A 1 864 ? -20.922 20.968 -15.139 1.00 76.56 864 VAL A N 1
ATOM 6788 C CA . VAL A 1 864 ? -19.923 21.821 -14.464 1.00 76.56 864 VAL A CA 1
ATOM 6789 C C . VAL A 1 864 ? -20.285 22.087 -12.996 1.00 76.56 864 VAL A C 1
ATOM 6791 O O . VAL A 1 864 ? -19.398 22.196 -12.154 1.00 76.56 864 VAL A O 1
ATOM 6794 N N . GLY A 1 865 ? -21.578 22.151 -12.657 1.00 83.06 865 GLY A N 1
ATOM 6795 C CA . GLY A 1 865 ? -22.025 22.452 -11.296 1.00 83.06 865 GLY A CA 1
ATOM 6796 C C . GLY A 1 865 ? -21.610 21.387 -10.278 1.00 83.06 865 GLY A C 1
ATOM 6797 O O . GLY A 1 865 ? -21.117 21.727 -9.203 1.00 83.06 865 GLY A O 1
ATOM 6798 N N . ILE A 1 866 ? -21.748 20.104 -10.633 1.00 84.06 866 ILE A N 1
ATOM 6799 C CA . ILE A 1 866 ? -21.316 18.997 -9.766 1.00 84.06 866 ILE A CA 1
ATOM 6800 C C . ILE A 1 866 ? -19.784 18.905 -9.685 1.00 84.06 866 ILE A C 1
ATOM 6802 O O . ILE A 1 866 ? -19.247 18.617 -8.619 1.00 84.06 866 ILE A O 1
ATOM 6806 N N . ILE A 1 867 ? -19.071 19.239 -10.769 1.00 76.44 867 ILE A N 1
ATOM 6807 C CA . ILE A 1 867 ? -17.600 19.292 -10.787 1.00 76.44 867 ILE A CA 1
ATOM 6808 C C . ILE A 1 867 ? -17.087 20.383 -9.839 1.00 76.44 867 ILE A C 1
ATOM 6810 O O . ILE A 1 867 ? -16.200 20.126 -9.030 1.00 76.44 867 ILE A O 1
ATOM 6814 N N . LEU A 1 868 ? -17.662 21.589 -9.890 1.00 81.25 868 LEU A N 1
ATOM 6815 C CA . LEU A 1 868 ? -17.279 22.695 -9.006 1.00 81.25 868 LEU A CA 1
ATOM 6816 C C . LEU A 1 868 ? -17.550 22.379 -7.531 1.00 81.25 868 LEU A C 1
ATOM 6818 O O . LEU A 1 868 ? -16.715 22.699 -6.683 1.00 81.25 868 LEU A O 1
ATOM 6822 N N . PHE A 1 869 ? -18.676 21.723 -7.236 1.00 86.19 869 PHE A N 1
ATOM 6823 C CA . PHE A 1 869 ? -18.955 21.197 -5.901 1.00 86.19 869 PHE A CA 1
ATOM 6824 C C . PHE A 1 869 ? -17.877 20.199 -5.464 1.00 86.19 869 PHE A C 1
ATOM 6826 O O . PHE A 1 869 ? -17.302 20.358 -4.389 1.00 86.19 869 PHE A O 1
ATOM 6833 N N . GLY A 1 870 ? -17.540 19.233 -6.326 1.00 80.56 870 GLY A N 1
ATOM 6834 C CA . GLY A 1 870 ? -16.496 18.242 -6.069 1.00 80.56 870 GLY A CA 1
ATOM 6835 C C . GLY A 1 870 ? -15.124 18.867 -5.804 1.00 80.56 870 GLY A C 1
ATOM 6836 O O . GLY A 1 870 ? -14.488 18.529 -4.813 1.00 80.56 870 GLY A O 1
ATOM 6837 N N . ILE A 1 871 ? -14.688 19.831 -6.622 1.00 77.94 871 ILE A N 1
ATOM 6838 C CA . ILE A 1 871 ? -13.409 20.540 -6.434 1.00 77.94 871 ILE A CA 1
ATOM 6839 C C . ILE A 1 871 ? -13.391 21.285 -5.099 1.00 77.94 871 ILE A C 1
ATOM 6841 O O . ILE A 1 871 ? -12.429 21.165 -4.345 1.00 77.94 871 ILE A O 1
ATOM 6845 N N . ARG A 1 872 ? -14.445 22.044 -4.777 1.00 82.62 872 ARG A N 1
ATOM 6846 C CA . ARG A 1 872 ? -14.523 22.773 -3.502 1.00 82.62 872 ARG A CA 1
ATOM 6847 C C . ARG A 1 872 ? -14.506 21.830 -2.310 1.00 82.62 872 ARG A C 1
ATOM 6849 O O . ARG A 1 872 ? -13.807 22.096 -1.340 1.00 82.62 872 ARG A O 1
ATOM 6856 N N . TYR A 1 873 ? -15.242 20.730 -2.402 1.00 82.44 873 TYR A N 1
ATOM 6857 C CA . TYR A 1 873 ? -15.262 19.715 -1.364 1.00 82.44 873 TYR A CA 1
ATOM 6858 C C . TYR A 1 873 ? -13.883 19.059 -1.195 1.00 82.44 873 TYR A C 1
ATOM 6860 O O . TYR A 1 873 ? -13.393 18.955 -0.077 1.00 82.44 873 TYR A O 1
ATOM 6868 N N . LEU A 1 874 ? -13.190 18.725 -2.289 1.00 78.12 874 LEU A N 1
ATOM 6869 C CA . LEU A 1 874 ? -11.808 18.230 -2.250 1.00 78.12 874 LEU A CA 1
ATOM 6870 C C . LEU A 1 874 ? -10.842 19.237 -1.617 1.00 78.12 874 LEU A C 1
ATOM 6872 O O . LEU A 1 874 ? -9.983 18.847 -0.831 1.00 78.12 874 LEU A O 1
ATOM 6876 N N . LEU A 1 875 ? -10.985 20.525 -1.926 1.00 79.12 875 LEU A N 1
ATOM 6877 C CA . LEU A 1 875 ? -10.181 21.581 -1.316 1.00 79.12 875 LEU A CA 1
ATOM 6878 C C . LEU A 1 875 ? -10.459 21.721 0.193 1.00 79.12 875 LEU A C 1
ATOM 6880 O O . LEU A 1 875 ? -9.521 21.843 0.977 1.00 79.12 875 LEU A O 1
ATOM 6884 N N . GLU A 1 876 ? -11.720 21.624 0.620 1.00 81.44 876 GLU A N 1
ATOM 6885 C CA . GLU A 1 876 ? -12.115 21.602 2.038 1.00 81.44 876 GLU A CA 1
ATOM 6886 C C . GLU A 1 876 ? -11.484 20.407 2.780 1.00 81.44 876 GLU A C 1
ATOM 6888 O O . GLU A 1 876 ? -10.953 20.557 3.885 1.00 81.44 876 GLU A O 1
ATOM 6893 N N . LEU A 1 877 ? -11.477 19.218 2.168 1.00 80.06 877 LEU A N 1
ATOM 6894 C CA . LEU A 1 877 ? -10.792 18.035 2.708 1.00 80.06 877 LEU A CA 1
ATOM 6895 C C . LEU A 1 877 ? -9.267 18.219 2.746 1.00 80.06 877 LEU A C 1
ATOM 6897 O O . LEU A 1 877 ? -8.613 17.769 3.686 1.00 80.06 877 LEU A O 1
ATOM 6901 N N . LEU A 1 878 ? -8.697 18.893 1.743 1.00 75.12 878 LEU A N 1
ATOM 6902 C CA . LEU A 1 878 ? -7.261 19.146 1.639 1.00 75.12 878 LEU A CA 1
ATOM 6903 C C . LEU A 1 878 ? -6.763 20.126 2.708 1.00 75.12 878 LEU A C 1
ATOM 6905 O O . LEU A 1 878 ? -5.698 19.884 3.286 1.00 75.12 878 LEU A O 1
ATOM 6909 N N . TRP A 1 879 ? -7.501 21.215 2.949 1.00 80.12 879 TRP A N 1
ATOM 6910 C CA . TRP A 1 879 ? -7.153 22.241 3.937 1.00 80.12 879 TRP A CA 1
ATOM 6911 C C . TRP A 1 879 ? -7.433 21.794 5.369 1.00 80.12 879 TRP A C 1
ATOM 6913 O O . TRP A 1 879 ? -6.623 22.050 6.257 1.00 80.12 879 TRP A O 1
ATOM 6923 N N . PHE A 1 880 ? -8.533 21.078 5.598 1.00 82.12 880 PHE A N 1
ATOM 6924 C CA . PHE A 1 880 ? -8.913 20.592 6.923 1.00 82.12 880 PHE A CA 1
ATOM 6925 C C . PHE A 1 880 ? -8.854 19.066 6.955 1.00 82.12 880 PHE A C 1
ATOM 6927 O O . PHE A 1 880 ? -9.882 18.402 6.925 1.00 82.12 880 PHE A O 1
ATOM 6934 N N . ARG A 1 881 ? -7.649 18.489 6.987 1.00 79.56 881 ARG A N 1
ATOM 6935 C CA . ARG A 1 881 ? -7.463 17.029 6.857 1.00 79.56 881 ARG A CA 1
ATOM 6936 C C . ARG A 1 881 ? -7.956 16.223 8.059 1.00 79.56 881 ARG A C 1
ATOM 6938 O O . ARG A 1 881 ? -8.393 15.092 7.889 1.00 79.56 881 ARG A O 1
ATOM 6945 N N . ALA A 1 882 ? -7.844 16.784 9.262 1.00 82.19 882 ALA A N 1
ATOM 6946 C CA . ALA A 1 882 ? -8.204 16.092 10.493 1.00 82.19 882 ALA A CA 1
ATOM 6947 C C . ALA A 1 882 ? -9.711 16.190 10.766 1.00 82.19 882 ALA A C 1
ATOM 6949 O O . ALA A 1 882 ? -10.271 17.289 10.846 1.00 82.19 882 ALA A O 1
ATOM 6950 N N . GLU A 1 883 ? -10.337 15.036 10.963 1.00 87.69 883 GLU A N 1
ATOM 6951 C CA . GLU A 1 883 ? -11.724 14.895 11.395 1.00 87.69 883 GLU A CA 1
ATOM 6952 C C . GLU A 1 883 ? -11.761 14.228 12.760 1.00 87.69 883 GLU A C 1
ATOM 6954 O O . GLU A 1 883 ? -10.927 13.385 13.081 1.00 87.69 883 GLU A O 1
ATOM 6959 N N . GLU A 1 884 ? -12.747 14.617 13.548 1.00 89.00 884 GLU A N 1
ATOM 6960 C CA . GLU A 1 884 ? -13.024 14.043 14.852 1.00 89.00 884 GLU A CA 1
ATOM 6961 C C . GLU A 1 884 ? -14.519 13.735 14.923 1.00 89.00 884 GLU A C 1
ATOM 6963 O O . GLU A 1 884 ? -15.348 14.396 14.284 1.00 89.00 884 GLU A O 1
ATOM 6968 N N . GLU A 1 885 ? -14.854 12.698 15.678 1.00 91.19 885 GLU A N 1
ATOM 6969 C CA . GLU A 1 885 ? -16.220 12.239 15.870 1.00 91.19 885 GLU A CA 1
ATOM 6970 C C . GLU A 1 885 ? -16.469 12.042 17.361 1.00 91.19 885 GLU A C 1
ATOM 6972 O O . GLU A 1 885 ? -15.757 11.262 17.993 1.00 91.19 885 GLU A O 1
ATOM 6977 N N . HIS A 1 886 ? -17.462 12.737 17.917 1.00 92.06 886 HIS A N 1
ATOM 6978 C CA . HIS A 1 886 ? -17.754 12.712 19.351 1.00 92.06 886 HIS A CA 1
ATOM 6979 C C . HIS A 1 886 ? -19.232 12.438 19.640 1.00 92.06 886 HIS A C 1
ATOM 6981 O O . HIS A 1 886 ? -20.111 12.967 18.943 1.00 92.06 886 HIS A O 1
ATOM 6987 N N . PRO A 1 887 ? -19.526 11.652 20.692 1.00 92.81 887 PRO A N 1
ATOM 6988 C CA . PRO A 1 887 ? -20.876 11.490 21.188 1.00 92.81 887 PRO A CA 1
ATOM 6989 C C . PRO A 1 887 ? -21.291 12.718 22.012 1.00 92.81 887 PRO A C 1
ATOM 6991 O O . PRO A 1 887 ? -20.539 13.240 22.838 1.00 92.81 887 PRO A O 1
ATOM 6994 N N . ILE A 1 888 ? -22.521 13.172 21.808 1.00 92.00 888 ILE A N 1
ATOM 6995 C CA . ILE A 1 888 ? -23.133 14.302 22.504 1.00 92.00 888 ILE A CA 1
ATOM 6996 C C . ILE A 1 888 ? -24.421 13.811 23.161 1.00 92.00 888 ILE A C 1
ATOM 6998 O O . ILE A 1 888 ? -25.315 13.305 22.482 1.00 92.00 888 ILE A O 1
ATOM 7002 N N . ARG A 1 889 ? -24.527 13.999 24.475 1.00 91.50 889 ARG A N 1
ATOM 7003 C CA . ARG A 1 889 ? -25.744 13.813 25.264 1.00 91.50 889 ARG A CA 1
ATOM 7004 C C . ARG A 1 889 ? -26.387 15.174 25.510 1.00 91.50 889 ARG A C 1
ATOM 7006 O O . ARG A 1 889 ? -25.777 16.067 26.101 1.00 91.50 889 ARG A O 1
ATOM 7013 N N . LEU A 1 890 ? -27.638 15.320 25.087 1.00 91.94 890 LEU A N 1
ATOM 7014 C CA . LEU A 1 890 ? -28.452 16.505 25.354 1.00 91.94 890 LEU A CA 1
ATOM 7015 C C . LEU A 1 890 ? -29.595 16.156 26.317 1.00 91.94 890 LEU A C 1
ATOM 7017 O O . LEU A 1 890 ? -30.291 15.163 26.076 1.00 91.94 890 LEU A O 1
ATOM 7021 N N . PRO A 1 891 ? -29.838 16.961 27.370 1.00 91.69 891 PRO A N 1
ATOM 7022 C CA . PRO A 1 891 ? -30.912 16.692 28.317 1.00 91.69 891 PRO A CA 1
ATOM 7023 C C . PRO A 1 891 ? -32.284 16.693 27.645 1.00 91.69 891 PRO A C 1
ATOM 7025 O O . PRO A 1 891 ? -32.688 17.680 27.023 1.00 91.69 891 PRO A O 1
ATOM 7028 N N . GLY A 1 892 ? -33.042 15.612 27.808 1.00 91.69 892 GLY A N 1
ATOM 7029 C CA . GLY A 1 892 ? -34.359 15.454 27.195 1.00 91.69 892 GLY A CA 1
ATOM 7030 C C . GLY A 1 892 ? -35.338 16.545 27.615 1.00 91.69 892 GLY A C 1
ATOM 7031 O O . GLY A 1 892 ? -36.112 17.033 26.794 1.00 91.69 892 GLY A O 1
ATOM 7032 N N . ARG A 1 893 ? -35.259 16.990 28.876 1.00 90.81 893 ARG A N 1
ATOM 7033 C CA . ARG A 1 893 ? -36.087 18.084 29.407 1.00 90.81 893 ARG A CA 1
ATOM 7034 C C . ARG A 1 893 ? -35.781 19.425 28.744 1.00 90.81 893 ARG A C 1
ATOM 7036 O O . ARG A 1 893 ? -36.718 20.158 28.443 1.00 90.81 893 ARG A O 1
ATOM 7043 N N . ALA A 1 894 ? -34.511 19.731 28.477 1.00 91.12 894 ALA A N 1
ATOM 7044 C CA . ALA A 1 894 ? -34.132 20.954 27.771 1.00 91.12 894 ALA A CA 1
ATOM 7045 C C . ALA A 1 894 ? -34.707 20.960 26.346 1.00 91.12 894 ALA A C 1
ATOM 7047 O O . ALA A 1 894 ? -35.348 21.926 25.940 1.00 91.12 894 ALA A O 1
ATOM 7048 N N . ILE A 1 895 ? -34.581 19.844 25.619 1.00 93.12 895 ILE A N 1
ATOM 7049 C CA . ILE A 1 895 ? -35.146 19.705 24.267 1.00 93.12 895 ILE A CA 1
ATOM 7050 C C . ILE A 1 895 ? -36.683 19.771 24.284 1.00 93.12 895 ILE A C 1
ATOM 7052 O O . ILE A 1 895 ? -37.283 20.407 23.415 1.00 93.12 895 ILE A O 1
ATOM 7056 N N . ALA A 1 896 ? -37.332 19.172 25.287 1.00 92.00 896 ALA A N 1
ATOM 7057 C CA . ALA A 1 896 ? -38.779 19.267 25.469 1.00 92.00 896 ALA A CA 1
ATOM 7058 C C . ALA A 1 896 ? -39.231 20.718 25.713 1.00 92.00 896 ALA A C 1
ATOM 7060 O O . ALA A 1 896 ? -40.152 21.177 25.040 1.00 92.00 896 ALA A O 1
ATOM 7061 N N . ARG A 1 897 ? -38.534 21.473 26.576 1.00 90.75 897 ARG A N 1
ATOM 7062 C CA . ARG A 1 897 ? -38.789 22.911 26.789 1.00 90.75 897 ARG A CA 1
ATOM 7063 C C . ARG A 1 897 ? -38.592 23.722 25.510 1.00 90.75 897 ARG A C 1
ATOM 7065 O O . ARG A 1 897 ? -39.433 24.553 25.186 1.00 90.75 897 ARG A O 1
ATOM 7072 N N . MET A 1 898 ? -37.524 23.463 24.748 1.00 91.00 898 MET A N 1
ATOM 7073 C CA . MET A 1 898 ? -37.298 24.119 23.451 1.00 91.00 898 MET A CA 1
ATOM 7074 C C . MET A 1 898 ? -38.468 23.873 22.492 1.00 91.00 898 MET A C 1
ATOM 7076 O O . MET A 1 898 ? -38.921 24.794 21.815 1.00 91.00 898 MET A O 1
ATOM 7080 N N . ARG A 1 899 ? -39.001 22.646 22.468 1.00 91.31 899 ARG A N 1
ATOM 7081 C CA . ARG A 1 899 ? -40.181 22.298 21.672 1.00 91.31 899 ARG A CA 1
ATOM 7082 C C . ARG A 1 899 ? -41.450 22.997 22.169 1.00 91.31 899 ARG A C 1
ATOM 7084 O O . ARG A 1 899 ? -42.223 23.474 21.343 1.00 91.31 899 ARG A O 1
ATOM 7091 N N . GLU A 1 900 ? -41.693 23.037 23.476 1.00 90.00 900 GLU A N 1
ATOM 7092 C CA . GLU A 1 900 ? -42.854 23.721 24.063 1.00 90.00 900 GLU A CA 1
ATOM 7093 C C . GLU A 1 900 ? -42.845 25.216 23.728 1.00 90.00 900 GLU A C 1
ATOM 7095 O O . GLU A 1 900 ? -43.835 25.725 23.201 1.00 90.00 900 GLU A O 1
ATOM 7100 N N . SER A 1 901 ? -41.701 25.884 23.912 1.00 88.75 901 SER A N 1
ATOM 7101 C CA . SER A 1 901 ? -41.503 27.286 23.527 1.00 88.75 901 SER A CA 1
ATOM 7102 C C . SER A 1 901 ? -41.730 27.511 22.030 1.00 88.75 901 SER A C 1
ATOM 7104 O O . SER A 1 901 ? -42.430 28.446 21.648 1.00 88.75 901 SER A O 1
ATOM 7106 N N . ALA A 1 902 ? -41.211 26.621 21.176 1.00 88.75 902 ALA A N 1
ATOM 7107 C CA . ALA A 1 902 ? -41.401 26.695 19.728 1.00 88.75 902 ALA A CA 1
ATOM 7108 C C . ALA A 1 902 ? -42.880 26.569 19.314 1.00 88.75 902 ALA A C 1
ATOM 7110 O O . ALA A 1 902 ? -43.355 27.295 18.441 1.00 88.75 902 ALA A O 1
ATOM 7111 N N . ILE A 1 903 ? -43.630 25.663 19.949 1.00 86.94 903 ILE A N 1
ATOM 7112 C CA . ILE A 1 903 ? -45.069 25.489 19.698 1.00 86.94 903 ILE A CA 1
ATOM 7113 C C . ILE A 1 903 ? -45.863 26.702 20.195 1.00 86.94 903 ILE A C 1
ATOM 7115 O O . ILE A 1 903 ? -46.811 27.129 19.530 1.00 86.94 903 ILE A O 1
ATOM 7119 N N . GLN A 1 904 ? -45.483 27.275 21.339 1.00 86.12 904 GLN A N 1
ATOM 7120 C CA . GLN A 1 904 ? -46.112 28.482 21.868 1.00 86.12 904 GLN A CA 1
ATOM 7121 C C . GLN A 1 904 ? -45.899 29.676 20.927 1.00 86.12 904 GLN A C 1
ATOM 7123 O O . GLN A 1 904 ? -46.867 30.357 20.589 1.00 86.12 904 GLN A O 1
ATOM 7128 N N . GLU A 1 905 ? -44.676 29.884 20.433 1.00 85.12 905 GLU A N 1
ATOM 7129 C CA . GLU A 1 905 ? -44.358 30.928 19.449 1.00 85.12 905 GLU A CA 1
ATOM 7130 C C . GLU A 1 905 ? -45.209 30.771 18.179 1.00 85.12 905 GLU A C 1
ATOM 7132 O O . GLU A 1 905 ? -45.896 31.711 17.767 1.00 85.12 905 GLU A O 1
ATOM 7137 N N . LEU A 1 906 ? -45.277 29.554 17.630 1.00 83.06 906 LEU A N 1
ATOM 7138 C CA . LEU A 1 906 ? -46.098 29.237 16.456 1.00 83.06 906 LEU A CA 1
ATOM 7139 C C . LEU A 1 906 ? -47.595 29.468 16.667 1.00 83.06 906 LEU A C 1
ATOM 7141 O O . LEU A 1 906 ? -48.300 29.839 15.733 1.00 83.06 906 LEU A O 1
ATOM 7145 N N . SER A 1 907 ? -48.081 29.263 17.890 1.00 78.62 907 SER A N 1
ATOM 7146 C CA . SER A 1 907 ? -49.486 29.493 18.236 1.00 78.62 907 SER A CA 1
ATOM 7147 C C . SER A 1 907 ? -49.822 30.986 18.332 1.00 78.62 907 SER A C 1
ATOM 7149 O O . SER A 1 907 ? -50.960 31.372 18.086 1.00 78.62 907 SER A O 1
ATOM 7151 N N . THR A 1 908 ? -48.843 31.835 18.666 1.00 75.56 908 THR A N 1
ATOM 7152 C CA . THR A 1 908 ? -49.019 33.300 18.708 1.00 75.56 908 THR A CA 1
ATOM 7153 C C . THR A 1 908 ? -48.911 33.967 17.335 1.00 75.56 908 THR A C 1
ATOM 7155 O O . THR A 1 908 ? -49.511 35.018 17.126 1.00 75.56 908 THR A O 1
ATOM 7158 N N . HIS A 1 909 ? -48.189 33.350 16.395 1.00 67.94 909 HIS A N 1
ATOM 7159 C CA . HIS A 1 909 ? -47.989 33.845 15.030 1.00 67.94 909 HIS A CA 1
ATOM 7160 C C . HIS A 1 909 ? -48.252 32.722 14.010 1.00 67.94 909 HIS A C 1
ATOM 7162 O O . HIS A 1 909 ? -47.308 32.212 13.398 1.00 67.94 909 HIS A O 1
ATOM 7168 N N . PRO A 1 910 ? -49.519 32.298 13.827 1.00 63.03 910 PRO A N 1
ATOM 7169 C CA . PRO A 1 910 ? -49.845 31.194 12.935 1.00 63.03 910 PRO A CA 1
ATOM 7170 C C . PRO A 1 910 ? -49.460 31.522 11.478 1.00 63.03 910 PRO A C 1
ATOM 7172 O O . PRO A 1 910 ? -49.675 32.652 11.022 1.00 63.03 910 PRO A O 1
ATOM 7175 N N . PRO A 1 911 ? -48.909 30.557 10.715 1.00 60.72 911 PRO A N 1
ATOM 7176 C CA . PRO A 1 911 ? -48.673 30.729 9.284 1.00 60.72 911 PRO A CA 1
ATOM 7177 C C . PRO A 1 911 ? -49.992 31.042 8.562 1.00 60.72 911 PRO A C 1
ATOM 7179 O O . PRO A 1 911 ? -50.998 30.388 8.816 1.00 60.72 911 PRO A O 1
ATOM 7182 N N . LYS A 1 912 ? -49.988 32.011 7.638 1.00 53.31 912 LYS A N 1
ATOM 7183 C CA . LYS A 1 912 ? -51.201 32.576 7.006 1.00 53.31 912 LYS A CA 1
ATOM 7184 C C . LYS A 1 912 ? -52.064 31.608 6.162 1.00 53.31 912 LYS A C 1
ATOM 7186 O O . LYS A 1 912 ? -53.106 32.049 5.701 1.00 53.31 912 LYS A O 1
ATOM 7191 N N . ASP A 1 913 ? -51.677 30.340 5.981 1.00 53.50 913 ASP A N 1
ATOM 7192 C CA . ASP A 1 913 ? -52.264 29.424 4.976 1.00 53.50 913 ASP A CA 1
ATOM 7193 C C . ASP A 1 913 ? -52.437 27.948 5.427 1.00 53.50 913 ASP A C 1
ATOM 7195 O O . ASP A 1 913 ? -52.502 27.046 4.590 1.00 53.50 913 ASP A O 1
ATOM 7199 N N . LYS A 1 914 ? -52.498 27.634 6.732 1.00 54.56 914 LYS A N 1
ATOM 7200 C CA . LYS A 1 914 ? -52.757 26.249 7.198 1.00 54.56 914 LYS A CA 1
ATOM 7201 C C . LYS A 1 914 ? -53.789 26.216 8.338 1.00 54.56 914 LYS A C 1
ATOM 7203 O O . LYS A 1 914 ? -53.509 26.723 9.417 1.00 54.56 914 LYS A O 1
ATOM 7208 N N . ASP A 1 915 ? -54.936 25.566 8.105 1.00 53.19 915 ASP A N 1
ATOM 7209 C CA . ASP A 1 915 ? -55.997 25.297 9.107 1.00 53.19 915 ASP A CA 1
ATOM 7210 C C . ASP A 1 915 ? -55.594 24.237 10.163 1.00 53.19 915 ASP A C 1
ATOM 7212 O O . ASP A 1 915 ? -56.306 24.014 11.145 1.00 53.19 915 ASP A O 1
ATOM 7216 N N . ASP A 1 916 ? -54.440 23.583 9.991 1.00 58.97 916 ASP A N 1
ATOM 7217 C CA . ASP A 1 916 ? -53.919 22.575 10.917 1.00 58.97 916 ASP A CA 1
ATOM 7218 C C . ASP A 1 916 ? -53.114 23.189 12.072 1.00 58.97 916 ASP A C 1
ATOM 7220 O O . ASP A 1 916 ? -52.326 24.122 11.899 1.00 58.97 916 ASP A O 1
ATOM 7224 N N . LYS A 1 917 ? -53.237 22.593 13.268 1.00 63.56 917 LYS A N 1
ATOM 7225 C CA . LYS A 1 917 ? -52.405 22.955 14.428 1.00 63.56 917 LYS A CA 1
ATOM 7226 C C . LYS A 1 917 ? -50.913 22.803 14.073 1.00 63.56 917 LYS A C 1
ATOM 7228 O O . LYS A 1 917 ? -50.511 21.706 13.676 1.00 63.56 917 LYS A O 1
ATOM 7233 N N . PRO A 1 918 ? -50.072 23.839 14.259 1.00 68.00 918 PRO A N 1
ATOM 7234 C CA . PRO A 1 918 ? -48.650 23.755 13.939 1.00 68.00 918 PRO A CA 1
ATOM 7235 C C . PRO A 1 918 ? -47.967 22.644 14.752 1.00 68.00 918 PRO A C 1
ATOM 7237 O O . PRO A 1 918 ? -48.042 22.615 15.981 1.00 68.00 918 PRO A O 1
ATOM 7240 N N . PHE A 1 919 ? -47.300 21.713 14.060 1.00 82.44 919 PHE A N 1
ATOM 7241 C CA . PHE A 1 919 ? -46.615 20.571 14.667 1.00 82.44 919 PHE A CA 1
ATOM 7242 C C . PHE A 1 919 ? -45.108 20.622 14.405 1.00 82.44 919 PHE A C 1
ATOM 7244 O O . PHE A 1 919 ? -44.659 20.555 13.262 1.00 82.44 919 PHE A O 1
ATOM 7251 N N . LEU A 1 920 ? -44.331 20.639 15.487 1.00 88.94 920 LEU A N 1
ATOM 7252 C CA . LEU A 1 920 ? -42.898 20.364 15.483 1.00 88.94 920 LEU A CA 1
ATOM 7253 C C . LEU A 1 920 ? -42.612 19.166 16.389 1.00 88.94 920 LEU A C 1
ATOM 7255 O O . LEU A 1 920 ? -43.196 19.018 17.468 1.00 88.94 920 LEU A O 1
ATOM 7259 N N . SER A 1 921 ? -41.708 18.297 15.955 1.00 91.00 921 SER A N 1
ATOM 7260 C CA . SER A 1 921 ? -41.162 17.213 16.771 1.00 91.00 921 SER A CA 1
ATOM 7261 C C . SER A 1 921 ? -39.841 17.637 17.407 1.00 91.00 921 SER A C 1
ATOM 7263 O O . SER A 1 921 ? -39.137 18.490 16.875 1.00 91.00 921 SER A O 1
ATOM 7265 N N . GLU A 1 922 ? -39.450 16.988 18.504 1.00 92.50 922 GLU A N 1
ATOM 7266 C CA . GLU A 1 922 ? -38.125 17.202 19.106 1.00 92.50 922 GLU A CA 1
ATOM 7267 C C . GLU A 1 922 ? -36.981 16.948 18.109 1.00 92.50 922 GLU A C 1
ATOM 7269 O O . GLU A 1 922 ? -35.971 17.638 18.142 1.00 92.50 922 GLU A O 1
ATOM 7274 N N . ASN A 1 923 ? -37.163 16.019 17.164 1.00 91.00 923 ASN A N 1
ATOM 7275 C CA . ASN A 1 923 ? -36.184 15.738 16.112 1.00 91.00 923 ASN A CA 1
ATOM 7276 C C . ASN A 1 923 ? -35.971 16.913 15.149 1.00 91.00 923 ASN A C 1
ATOM 7278 O O . ASN A 1 923 ? -34.853 17.104 14.666 1.00 91.00 923 ASN A O 1
ATOM 7282 N N . ASP A 1 924 ? -37.020 17.689 14.863 1.00 93.75 924 ASP A N 1
ATOM 7283 C CA . ASP A 1 924 ? -36.899 18.875 14.006 1.00 93.75 924 ASP A CA 1
ATOM 7284 C C . ASP A 1 924 ? -36.060 19.938 14.723 1.00 93.75 924 ASP A C 1
ATOM 7286 O O . ASP A 1 924 ? -35.154 20.516 14.127 1.00 93.75 924 ASP A O 1
ATOM 7290 N N . LEU A 1 925 ? -36.298 20.117 16.029 1.00 94.00 925 LEU A N 1
ATOM 7291 C CA . LEU A 1 925 ? -35.536 21.032 16.880 1.00 94.00 925 LEU A CA 1
ATOM 7292 C C . LEU A 1 925 ? -34.083 20.581 17.056 1.00 94.00 925 LEU A C 1
ATOM 7294 O O . LEU A 1 925 ? -33.186 21.409 16.958 1.00 94.00 925 LEU A O 1
ATOM 7298 N N . LEU A 1 926 ? -33.825 19.285 17.256 1.00 94.88 926 LEU A N 1
ATOM 7299 C CA . LEU A 1 926 ? -32.464 18.739 17.331 1.00 94.88 926 LEU A CA 1
ATOM 7300 C C . LEU A 1 926 ? -31.692 18.953 16.031 1.00 94.88 926 LEU A C 1
ATOM 7302 O O . LEU A 1 926 ? -30.522 19.324 16.059 1.00 94.88 926 LEU A O 1
ATOM 7306 N N . THR A 1 927 ? -32.350 18.747 14.889 1.00 95.31 927 THR A N 1
ATOM 7307 C CA . THR A 1 927 ? -31.732 18.947 13.574 1.00 95.31 927 THR A CA 1
ATOM 7308 C C . THR A 1 927 ? -31.458 20.431 13.311 1.00 95.31 927 THR A C 1
ATOM 7310 O O . THR A 1 927 ? -30.392 20.777 12.804 1.00 95.31 927 THR A O 1
ATOM 7313 N N . ALA A 1 928 ? -32.378 21.319 13.702 1.00 95.69 928 ALA A N 1
ATOM 7314 C CA . ALA A 1 928 ? -32.190 22.767 13.624 1.00 95.69 928 ALA A CA 1
ATOM 7315 C C . ALA A 1 928 ? -31.075 23.265 14.557 1.00 95.69 928 ALA A C 1
ATOM 7317 O O . ALA A 1 928 ? -30.229 24.057 14.140 1.00 95.69 928 ALA A O 1
ATOM 7318 N N . TRP A 1 929 ? -31.032 22.762 15.794 1.00 95.50 929 TRP A N 1
ATOM 7319 C CA . TRP A 1 929 ? -29.959 23.033 16.749 1.00 95.50 929 TRP A CA 1
ATOM 7320 C C . TRP A 1 929 ? -28.612 22.596 16.179 1.00 95.50 929 TRP A C 1
ATOM 7322 O O . TRP A 1 929 ? -27.696 23.406 16.104 1.00 95.50 929 TRP A O 1
ATOM 7332 N N . TYR A 1 930 ? -28.521 21.365 15.671 1.00 95.81 930 TYR A N 1
ATOM 7333 C CA . TYR A 1 930 ? -27.321 20.844 15.023 1.00 95.81 930 TYR A CA 1
ATOM 7334 C C . TYR A 1 930 ? -26.844 21.740 13.872 1.00 95.81 930 TYR A C 1
ATOM 7336 O O . TYR A 1 930 ? -25.664 22.089 13.814 1.00 95.81 930 TYR A O 1
ATOM 7344 N N . LEU A 1 931 ? -27.754 22.157 12.984 1.00 96.12 931 LEU A N 1
ATOM 7345 C CA . LEU A 1 931 ? -27.427 23.058 11.880 1.00 96.12 931 LEU A CA 1
ATOM 7346 C C . LEU A 1 931 ? -26.864 24.388 12.375 1.00 96.12 931 LEU A C 1
ATOM 7348 O O . LEU A 1 931 ? -25.836 24.841 11.866 1.00 96.12 931 LEU A O 1
ATOM 7352 N N . ARG A 1 932 ? -27.498 25.008 13.374 1.00 95.94 932 ARG A N 1
ATOM 7353 C CA . ARG A 1 932 ? -27.002 26.252 13.974 1.00 95.94 932 ARG A CA 1
ATOM 7354 C C . ARG A 1 932 ? -25.653 26.047 14.642 1.00 95.94 932 ARG A C 1
ATOM 7356 O O . ARG A 1 932 ? -24.761 26.878 14.462 1.00 95.94 932 ARG A O 1
ATOM 7363 N N . THR A 1 933 ? -25.480 24.933 15.342 1.00 95.88 933 THR A N 1
ATOM 7364 C CA . THR A 1 933 ? -24.239 24.602 16.028 1.00 95.88 933 THR A CA 1
ATOM 7365 C C . THR A 1 933 ? -23.085 24.430 15.069 1.00 95.88 933 THR A C 1
ATOM 7367 O O . THR A 1 933 ? -22.074 25.113 15.229 1.00 95.88 933 THR A O 1
ATOM 7370 N N . LEU A 1 934 ? -23.267 23.631 14.021 1.00 95.69 934 LEU A N 1
ATOM 7371 C CA . LEU A 1 934 ? -22.267 23.456 12.982 1.00 95.69 934 LEU A CA 1
ATOM 7372 C C . LEU A 1 934 ? -21.982 24.768 12.237 1.00 95.69 934 LEU A C 1
ATOM 7374 O O . LEU A 1 934 ? -20.825 25.119 12.051 1.00 95.69 934 LEU A O 1
ATOM 7378 N N . THR A 1 935 ? -23.015 25.518 11.842 1.00 96.12 935 THR A N 1
ATOM 7379 C CA . THR A 1 935 ? -22.857 26.787 11.103 1.00 96.12 935 THR A CA 1
ATOM 7380 C C . THR A 1 935 ? -22.053 27.810 11.905 1.00 96.12 935 THR A C 1
ATOM 7382 O O . THR A 1 935 ? -21.155 28.454 11.361 1.00 96.12 935 THR A O 1
ATOM 7385 N N . THR A 1 936 ? -22.342 27.917 13.205 1.00 95.19 936 THR A N 1
ATOM 7386 C CA . THR A 1 936 ? -21.615 28.790 14.136 1.00 95.19 936 THR A CA 1
ATOM 7387 C C . THR A 1 936 ? -20.170 28.325 14.296 1.00 95.19 936 THR A C 1
ATOM 7389 O O . THR A 1 936 ? -19.253 29.125 14.157 1.00 95.19 936 THR A O 1
ATOM 7392 N N . ALA A 1 937 ? -19.957 27.027 14.524 1.00 95.12 937 ALA A N 1
ATOM 7393 C CA . ALA A 1 937 ? -18.633 26.462 14.764 1.00 95.12 937 ALA A CA 1
ATOM 7394 C C . ALA A 1 937 ? -17.732 26.516 13.517 1.00 95.12 937 ALA A C 1
ATOM 7396 O O . ALA A 1 937 ? -16.515 26.671 13.612 1.00 95.12 937 ALA A O 1
ATOM 7397 N N . LEU A 1 938 ? -18.327 26.432 12.326 1.00 93.69 938 LEU A N 1
ATOM 7398 C CA . LEU A 1 938 ? -17.616 26.581 11.062 1.00 93.69 938 LEU A CA 1
ATOM 7399 C C . LEU A 1 938 ? -17.277 28.045 10.719 1.00 93.69 938 LEU A C 1
ATOM 7401 O O . LEU A 1 938 ? -16.467 28.258 9.813 1.00 93.69 938 LEU A O 1
ATOM 7405 N N . SER A 1 939 ? -17.856 29.023 11.428 1.00 93.88 939 SER A N 1
ATOM 7406 C CA . SER A 1 939 ? -17.735 30.464 11.159 1.00 93.88 939 SER A CA 1
ATOM 7407 C C . SER A 1 939 ? -18.092 30.830 9.714 1.00 93.88 939 SER A C 1
ATOM 7409 O O . SER A 1 939 ? -17.362 31.557 9.038 1.00 93.88 939 SER A O 1
ATOM 7411 N N . LEU A 1 940 ? -19.200 30.278 9.206 1.00 92.50 940 LEU A N 1
ATOM 7412 C CA . LEU A 1 940 ? -19.588 30.459 7.805 1.00 92.50 940 LEU A CA 1
ATOM 7413 C C . LEU A 1 940 ? -20.040 31.904 7.514 1.00 92.50 940 LEU A C 1
ATOM 7415 O O . LEU A 1 940 ? -20.786 32.481 8.308 1.00 92.50 940 LEU A O 1
ATOM 7419 N N . PRO A 1 941 ? -19.665 32.487 6.356 1.00 92.88 941 PRO A N 1
ATOM 7420 C CA . PRO A 1 941 ? -20.185 33.783 5.922 1.00 92.88 941 PRO A CA 1
ATOM 7421 C C . PRO A 1 941 ? -21.711 33.766 5.794 1.00 92.88 941 PRO A C 1
ATOM 7423 O O . PRO A 1 941 ? -22.269 32.787 5.311 1.00 92.88 941 PRO A O 1
ATOM 7426 N N . HIS A 1 942 ? -22.391 34.870 6.118 1.00 93.44 942 HIS A N 1
ATOM 7427 C CA . HIS A 1 942 ? -23.863 34.955 6.105 1.00 93.44 942 HIS A CA 1
ATOM 7428 C C . HIS A 1 942 ? -24.526 34.500 4.789 1.00 93.44 942 HIS A C 1
ATOM 7430 O O . HIS A 1 942 ? -25.614 33.931 4.808 1.00 93.44 942 HIS A O 1
ATOM 7436 N N . TRP A 1 943 ? -23.872 34.719 3.646 1.00 93.44 943 TRP A N 1
ATOM 7437 C CA . TRP A 1 943 ? -24.381 34.354 2.319 1.00 93.44 943 TRP A CA 1
ATOM 7438 C C . TRP A 1 943 ? -24.137 32.887 1.933 1.00 93.44 943 TRP A C 1
ATOM 7440 O O . TRP A 1 943 ? -24.614 32.451 0.887 1.00 93.44 943 TRP A O 1
ATOM 7450 N N . GLN A 1 944 ? -23.378 32.128 2.727 1.00 96.50 944 GLN A N 1
ATOM 7451 C CA . GLN A 1 944 ? -22.960 30.768 2.403 1.00 96.50 944 GLN A CA 1
ATOM 7452 C C . GLN A 1 944 ? -24.181 29.836 2.284 1.00 96.50 944 GLN A C 1
ATOM 7454 O O . GLN A 1 944 ? -24.897 29.655 3.273 1.00 96.50 944 GLN A O 1
ATOM 7459 N N . PRO A 1 945 ? -24.429 29.216 1.112 1.00 96.62 945 PRO A N 1
ATOM 7460 C CA . PRO A 1 945 ? -25.494 28.231 0.968 1.00 96.62 945 PRO A CA 1
ATOM 7461 C C . PRO A 1 945 ? -25.174 26.965 1.763 1.00 96.62 945 PRO A C 1
ATOM 7463 O O . PRO A 1 945 ? -24.032 26.492 1.750 1.00 96.62 945 PRO A O 1
ATOM 7466 N N . ILE A 1 946 ? -26.186 26.405 2.417 1.00 96.50 946 ILE A N 1
ATOM 7467 C CA . ILE A 1 946 ? -26.113 25.187 3.223 1.00 96.50 946 ILE A CA 1
ATOM 7468 C C . ILE A 1 946 ? -27.242 24.261 2.780 1.00 96.50 946 ILE A C 1
ATOM 7470 O O . ILE A 1 946 ? -28.410 24.651 2.754 1.00 96.50 946 ILE A O 1
ATOM 7474 N N . THR A 1 947 ? -26.890 23.021 2.456 1.00 96.38 947 THR A N 1
ATOM 7475 C CA . THR A 1 947 ? -27.870 21.982 2.138 1.00 96.38 947 THR A CA 1
ATOM 7476 C C . THR A 1 947 ? -27.818 20.905 3.197 1.00 96.38 947 THR A C 1
ATOM 7478 O O . THR A 1 947 ? -26.796 20.239 3.363 1.00 96.38 947 THR A O 1
ATOM 7481 N N . LEU A 1 948 ? -28.945 20.721 3.879 1.00 96.19 948 LEU A N 1
ATOM 7482 C CA . LEU A 1 948 ? -29.163 19.616 4.797 1.00 96.19 948 LEU A CA 1
ATOM 7483 C C . LEU A 1 948 ? -29.830 18.457 4.059 1.00 96.19 948 LEU A C 1
ATOM 7485 O O . LEU A 1 948 ? -30.936 18.609 3.540 1.00 96.19 948 LEU A O 1
ATOM 7489 N N . MET A 1 949 ? -29.199 17.290 4.099 1.00 95.12 949 MET A N 1
ATOM 7490 C CA . MET A 1 949 ? -29.787 16.014 3.711 1.00 95.12 949 MET A CA 1
ATOM 7491 C C . MET A 1 949 ? -30.265 15.259 4.958 1.00 95.12 949 MET A C 1
ATOM 7493 O O . MET A 1 949 ? -29.458 14.860 5.796 1.00 95.12 949 MET A O 1
ATOM 7497 N N . THR A 1 950 ? -31.570 15.023 5.080 1.00 94.38 950 THR A N 1
ATOM 7498 C CA . THR A 1 950 ? -32.157 14.196 6.145 1.00 94.38 950 THR A CA 1
ATOM 7499 C C . THR A 1 950 ? -32.594 12.847 5.595 1.00 94.38 950 THR A C 1
ATOM 7501 O O . THR A 1 950 ? -33.276 12.786 4.573 1.00 94.38 950 THR A O 1
ATOM 7504 N N . VAL A 1 951 ? -32.239 11.765 6.287 1.00 92.06 951 VAL A N 1
ATOM 7505 C CA . VAL A 1 951 ? -32.591 10.395 5.887 1.00 92.06 951 VAL A CA 1
ATOM 7506 C C . VAL A 1 951 ? -33.923 9.961 6.513 1.00 92.06 951 VAL A C 1
ATOM 7508 O O . VAL A 1 951 ? -34.151 10.173 7.705 1.00 92.06 951 VAL A O 1
ATOM 7511 N N . PHE A 1 952 ? -34.803 9.323 5.735 1.00 92.25 952 PHE A N 1
ATOM 7512 C CA . PHE A 1 952 ? -36.053 8.731 6.220 1.00 92.25 952 PHE A CA 1
ATOM 7513 C C . PHE A 1 952 ? -36.325 7.342 5.625 1.00 92.25 952 PHE A C 1
ATOM 7515 O O . PHE A 1 952 ? -36.027 7.075 4.467 1.00 92.25 952 PHE A O 1
ATOM 7522 N N . ASN A 1 953 ? -36.948 6.462 6.412 1.00 90.75 953 ASN A N 1
ATOM 7523 C CA . ASN A 1 953 ? -37.397 5.139 5.965 1.00 90.75 953 ASN A CA 1
ATOM 7524 C C . ASN A 1 953 ? -38.778 5.205 5.278 1.00 90.75 953 ASN A C 1
ATOM 7526 O O . ASN A 1 953 ? -39.638 6.025 5.636 1.00 90.75 953 ASN A O 1
ATOM 7530 N N . THR A 1 954 ? -38.993 4.317 4.304 1.00 88.31 954 THR A N 1
ATOM 7531 C CA . THR A 1 954 ? -40.182 4.303 3.434 1.00 88.31 954 THR A CA 1
ATOM 7532 C C . THR A 1 954 ? -41.170 3.165 3.671 1.00 88.31 954 THR A C 1
ATOM 7534 O O . THR A 1 954 ? -42.202 3.149 3.007 1.00 88.31 954 THR A O 1
ATOM 7537 N N . TRP A 1 955 ? -40.958 2.273 4.644 1.00 89.06 955 TRP A N 1
ATOM 7538 C CA . TRP A 1 955 ? -41.853 1.126 4.872 1.00 89.06 955 TRP A CA 1
ATOM 7539 C C . TRP A 1 955 ? -43.325 1.538 5.021 1.00 89.06 955 TRP A C 1
ATOM 7541 O O . TRP A 1 955 ? -44.204 0.981 4.376 1.00 89.06 955 TRP A O 1
ATOM 7551 N N . ASN A 1 956 ? -43.592 2.596 5.794 1.00 87.75 956 ASN A N 1
ATOM 7552 C CA . ASN A 1 956 ? -44.948 3.126 5.996 1.00 87.75 956 ASN A CA 1
ATOM 7553 C C . ASN A 1 956 ? -45.535 3.880 4.787 1.00 87.75 956 ASN A C 1
ATOM 7555 O O . ASN A 1 956 ? -46.717 4.203 4.805 1.00 87.75 956 ASN A O 1
ATOM 7559 N N . LEU A 1 957 ? -44.726 4.217 3.778 1.00 90.06 957 LEU A N 1
ATOM 7560 C CA . LEU A 1 957 ? -45.191 4.878 2.551 1.00 90.06 957 LEU A CA 1
ATOM 7561 C C . LEU A 1 957 ? -45.645 3.879 1.481 1.00 90.06 957 LEU A C 1
ATOM 7563 O O . LEU A 1 957 ? -46.455 4.238 0.629 1.00 90.06 957 LEU A O 1
ATOM 7567 N N . PHE A 1 958 ? -45.139 2.645 1.541 1.00 90.69 958 PHE A N 1
ATOM 7568 C CA . PHE A 1 958 ? -45.416 1.592 0.567 1.00 90.69 958 PHE A CA 1
ATOM 7569 C C . PHE A 1 958 ? -45.907 0.318 1.270 1.00 90.69 958 PHE A C 1
ATOM 7571 O O . PHE A 1 958 ? -45.190 -0.683 1.289 1.00 90.69 958 PHE A O 1
ATOM 7578 N N . PRO A 1 959 ? -47.113 0.325 1.869 1.00 87.94 959 PRO A N 1
ATOM 7579 C CA . PRO A 1 959 ? -47.671 -0.863 2.520 1.00 87.94 959 PRO A CA 1
ATOM 7580 C C . PRO A 1 959 ? -47.867 -2.034 1.542 1.00 87.94 959 PRO A C 1
ATOM 7582 O O . PRO A 1 959 ? -47.839 -3.185 1.953 1.00 87.94 959 PRO A O 1
ATOM 7585 N N . ASP A 1 960 ? -48.019 -1.741 0.250 1.00 88.75 960 ASP A N 1
ATOM 7586 C CA . ASP A 1 960 ? -48.062 -2.703 -0.852 1.00 88.75 960 ASP A CA 1
ATOM 7587 C C . ASP A 1 960 ? -46.717 -3.402 -1.099 1.00 88.75 960 ASP A C 1
ATOM 7589 O O . ASP A 1 960 ? -46.699 -4.583 -1.437 1.00 88.75 960 ASP A O 1
ATOM 7593 N N . LEU A 1 961 ? -45.595 -2.704 -0.892 1.00 87.31 961 LEU A N 1
ATOM 7594 C CA . LEU A 1 961 ? -44.250 -3.284 -1.000 1.00 87.31 961 LEU A CA 1
ATOM 7595 C C . LEU A 1 961 ? -43.786 -3.903 0.330 1.00 87.31 961 LEU A C 1
ATOM 7597 O O . LEU A 1 961 ? -42.945 -4.796 0.342 1.00 87.31 961 LEU A O 1
ATOM 7601 N N . PHE A 1 962 ? -44.351 -3.450 1.453 1.00 87.31 962 PHE A N 1
ATOM 7602 C CA . PHE A 1 962 ? -44.001 -3.879 2.808 1.00 87.31 962 PHE A CA 1
ATOM 7603 C C . PHE A 1 962 ? -45.259 -4.262 3.623 1.00 87.31 962 PHE A C 1
ATOM 7605 O O . PHE A 1 962 ? -45.625 -3.542 4.560 1.00 87.31 962 PHE A O 1
ATOM 7612 N N . PRO A 1 963 ? -45.915 -5.404 3.323 1.00 70.88 963 PRO A N 1
ATOM 7613 C CA . PRO A 1 963 ? -47.224 -5.788 3.881 1.00 70.88 963 PRO A CA 1
ATOM 7614 C C . PRO A 1 963 ? -47.260 -5.981 5.411 1.00 70.88 963 PRO A C 1
ATOM 7616 O O . PRO A 1 963 ? -48.329 -5.939 6.014 1.00 70.88 963 PRO A O 1
ATOM 7619 N N . THR A 1 964 ? -46.103 -6.107 6.066 1.00 80.50 964 THR A N 1
ATOM 7620 C CA . THR A 1 964 ? -45.935 -6.211 7.532 1.00 80.50 964 THR A CA 1
ATOM 7621 C C . THR A 1 964 ? -45.247 -4.981 8.136 1.00 80.50 964 THR A C 1
ATOM 7623 O O . THR A 1 964 ? -44.574 -5.071 9.163 1.00 80.50 964 THR A O 1
ATOM 7626 N N . LYS A 1 965 ? -45.350 -3.818 7.474 1.00 82.25 965 LYS A N 1
ATOM 7627 C CA . LYS A 1 965 ? -44.547 -2.619 7.782 1.00 82.25 965 LYS A CA 1
ATOM 7628 C C . LYS A 1 965 ? -43.042 -2.917 7.805 1.00 82.25 965 LYS A C 1
ATOM 7630 O O . LYS A 1 965 ? -42.321 -2.325 8.596 1.00 82.25 965 LYS A O 1
ATOM 7635 N N . GLY A 1 966 ? -42.590 -3.841 6.957 1.00 84.12 966 GLY A N 1
ATOM 7636 C CA . GLY A 1 966 ? -41.184 -4.226 6.818 1.00 84.12 966 GLY A CA 1
ATOM 7637 C C . GLY A 1 966 ? -40.677 -5.220 7.865 1.00 84.12 966 GLY A C 1
ATOM 7638 O O . GLY A 1 966 ? -39.491 -5.532 7.852 1.00 84.12 966 GLY A O 1
ATOM 7639 N N . ALA A 1 967 ? -41.534 -5.754 8.745 1.00 85.00 967 ALA A N 1
ATOM 7640 C CA . ALA A 1 967 ? -41.123 -6.812 9.666 1.00 85.00 967 ALA A CA 1
ATOM 7641 C C . ALA A 1 967 ? -40.627 -8.037 8.873 1.00 85.00 967 ALA A C 1
ATOM 7643 O O . ALA A 1 967 ? -41.354 -8.549 8.020 1.00 85.00 967 ALA A O 1
ATOM 7644 N N . GLY A 1 968 ? -39.389 -8.466 9.136 1.00 87.94 968 GLY A N 1
ATOM 7645 C CA . GLY A 1 968 ? -38.704 -9.532 8.391 1.00 87.94 968 GLY A CA 1
ATOM 7646 C C . GLY A 1 968 ? -37.890 -9.056 7.176 1.00 87.94 968 GLY A C 1
ATOM 7647 O O . GLY A 1 968 ? -37.228 -9.869 6.534 1.00 87.94 968 GLY A O 1
ATOM 7648 N N . PHE A 1 969 ? -37.894 -7.756 6.854 1.00 93.06 969 PHE A N 1
ATOM 7649 C CA . PHE A 1 969 ? -37.028 -7.185 5.820 1.00 93.06 969 PHE A CA 1
ATOM 7650 C C . PHE A 1 969 ? -35.631 -6.882 6.376 1.00 93.06 969 PHE A C 1
ATOM 7652 O O . PHE A 1 969 ? -35.464 -6.011 7.231 1.00 93.06 969 PHE A O 1
ATOM 7659 N N . ILE A 1 970 ? -34.625 -7.564 5.831 1.00 94.12 970 ILE A N 1
ATOM 7660 C CA . ILE A 1 970 ? -33.203 -7.270 6.033 1.00 94.12 970 ILE A CA 1
ATOM 7661 C C . ILE A 1 970 ? -32.659 -6.675 4.733 1.00 94.12 970 ILE A C 1
ATOM 7663 O O . ILE A 1 970 ? -32.677 -7.352 3.705 1.00 94.12 970 ILE A O 1
ATOM 7667 N N . GLY A 1 971 ? -32.262 -5.403 4.773 1.00 93.62 971 GLY A N 1
ATOM 7668 C CA . GLY A 1 971 ? -31.778 -4.626 3.629 1.00 93.62 971 GLY A CA 1
ATOM 7669 C C . GLY A 1 971 ? -31.918 -3.117 3.863 1.00 93.62 971 GLY A C 1
ATOM 7670 O O . GLY A 1 971 ? -32.258 -2.672 4.963 1.00 93.62 971 GLY A O 1
ATOM 7671 N N . ASN A 1 972 ? -31.676 -2.320 2.830 1.00 93.31 972 ASN A N 1
ATOM 7672 C CA . ASN A 1 972 ? -31.733 -0.860 2.849 1.00 93.31 972 ASN A CA 1
ATOM 7673 C C . ASN A 1 972 ? -33.026 -0.347 2.187 1.00 93.31 972 ASN A C 1
ATOM 7675 O O . ASN A 1 972 ? -33.339 -0.693 1.049 1.00 93.31 972 ASN A O 1
ATOM 7679 N N . ALA A 1 973 ? -33.784 0.506 2.889 1.00 91.81 973 ALA A N 1
ATOM 7680 C CA . ALA A 1 973 ? -35.046 1.089 2.409 1.00 91.81 973 ALA A CA 1
ATOM 7681 C C . ALA A 1 973 ? -35.215 2.566 2.829 1.00 91.81 973 ALA A C 1
ATOM 7683 O O . ALA A 1 973 ? -36.299 3.016 3.242 1.00 91.81 973 ALA A O 1
ATOM 7684 N N . PHE A 1 974 ? -34.129 3.333 2.727 1.00 90.06 974 PHE A N 1
ATOM 7685 C CA . PHE A 1 974 ? -34.067 4.734 3.130 1.00 90.06 974 PHE A CA 1
ATOM 7686 C C . PHE A 1 974 ? -33.917 5.694 1.943 1.00 90.06 974 PHE A C 1
ATOM 7688 O O . PHE A 1 974 ? -33.378 5.352 0.896 1.00 90.06 974 PHE A O 1
ATOM 7695 N N . PHE A 1 975 ? -34.419 6.913 2.128 1.00 91.69 975 PHE A N 1
ATOM 7696 C CA . PHE A 1 975 ? -34.500 7.965 1.117 1.00 91.69 975 PHE A CA 1
ATOM 7697 C C . PHE A 1 975 ? -34.226 9.332 1.752 1.00 91.69 975 PHE A C 1
ATOM 7699 O O . PHE A 1 975 ? -34.134 9.454 2.976 1.00 91.69 975 PHE A O 1
ATOM 7706 N N . TYR A 1 976 ? -34.078 10.364 0.922 1.00 92.50 976 TYR A N 1
ATOM 7707 C CA . TYR A 1 976 ? -33.550 11.660 1.343 1.00 92.50 976 TYR A CA 1
ATOM 7708 C C . TYR A 1 976 ? -34.583 12.773 1.238 1.00 92.50 976 TYR A C 1
ATOM 7710 O O . TYR A 1 976 ? -35.364 12.844 0.291 1.00 92.50 976 TYR A O 1
ATOM 7718 N N . SER A 1 977 ? -34.534 13.682 2.204 1.00 94.69 977 SER A N 1
ATOM 7719 C CA . SER A 1 977 ? -35.156 14.996 2.135 1.00 94.69 977 SER A CA 1
ATOM 7720 C C . SER A 1 977 ? -34.067 16.063 2.130 1.00 94.69 977 SER A C 1
ATOM 7722 O O . SER A 1 977 ? -33.154 15.998 2.953 1.00 94.69 977 SER A O 1
ATOM 7724 N N . TYR A 1 978 ? -34.171 17.048 1.237 1.00 95.94 978 TYR A N 1
ATOM 7725 C CA . TYR A 1 978 ? -33.209 18.147 1.145 1.00 95.94 978 TYR A CA 1
ATOM 7726 C C . TYR A 1 978 ? -33.830 19.470 1.586 1.00 95.94 978 TYR A C 1
ATOM 7728 O O . TYR A 1 978 ? -34.810 19.935 0.997 1.00 95.94 978 TYR A O 1
ATOM 7736 N N . THR A 1 979 ? -33.219 20.096 2.589 1.00 96.50 979 THR A N 1
ATOM 7737 C CA . THR A 1 979 ? -33.565 21.446 3.054 1.00 96.50 979 THR A CA 1
ATOM 7738 C C . THR A 1 979 ? -32.471 22.406 2.601 1.00 96.50 979 THR A C 1
ATOM 7740 O O . THR A 1 979 ? -31.298 22.184 2.900 1.00 96.50 979 THR A O 1
ATOM 7743 N N . LEU A 1 980 ? -32.847 23.445 1.854 1.00 96.44 980 LEU A N 1
ATOM 7744 C CA . LEU A 1 980 ? -31.921 24.428 1.285 1.00 96.44 980 LEU A CA 1
ATOM 7745 C C . LEU A 1 980 ? -32.026 25.728 2.083 1.00 96.44 980 LEU A C 1
ATOM 7747 O O . LEU A 1 980 ? -33.095 26.333 2.112 1.00 96.44 980 LEU A O 1
ATOM 7751 N N . LEU A 1 981 ? -30.933 26.142 2.719 1.00 96.69 981 LEU A N 1
ATOM 7752 C CA . LEU A 1 981 ? -30.862 27.318 3.590 1.00 96.69 981 LEU A CA 1
ATOM 7753 C C . LEU A 1 981 ? -29.590 28.123 3.293 1.00 96.69 981 LEU A C 1
ATOM 7755 O O . LEU A 1 981 ? -28.689 27.668 2.586 1.00 96.69 981 LEU A O 1
ATOM 7759 N N . THR A 1 982 ? -29.490 29.317 3.858 1.00 96.94 982 THR A N 1
ATOM 7760 C CA . THR A 1 982 ? -28.237 30.073 3.968 1.00 96.94 982 THR A CA 1
ATOM 7761 C C . THR A 1 982 ? -27.760 30.118 5.416 1.00 96.94 982 THR A C 1
ATOM 7763 O O . THR A 1 982 ? -28.542 29.928 6.351 1.00 96.94 982 THR A O 1
ATOM 7766 N N . ALA A 1 983 ? -26.476 30.411 5.632 1.00 96.25 983 ALA A N 1
ATOM 7767 C CA . ALA A 1 983 ? -25.957 30.640 6.980 1.00 96.25 983 ALA A CA 1
ATOM 7768 C C . ALA A 1 983 ? -26.727 31.758 7.709 1.00 96.25 983 ALA A C 1
ATOM 7770 O O . ALA A 1 983 ? -26.964 31.653 8.908 1.00 96.25 983 ALA A O 1
ATOM 7771 N N . SER A 1 984 ? -27.179 32.797 6.997 1.00 95.50 984 SER A N 1
ATOM 7772 C CA . SER A 1 984 ? -28.019 33.858 7.563 1.00 95.50 984 SER A CA 1
ATOM 7773 C C . SER A 1 984 ? -29.389 33.357 8.030 1.00 95.50 984 SER A C 1
ATOM 7775 O O . SER A 1 984 ? -29.838 33.754 9.107 1.00 95.50 984 SER A O 1
ATOM 7777 N N . ASP A 1 985 ? -30.048 32.485 7.259 1.00 94.56 985 ASP A N 1
ATOM 7778 C CA . ASP A 1 985 ? -31.349 31.915 7.644 1.00 94.56 985 ASP A CA 1
ATOM 7779 C C . ASP A 1 985 ? -31.244 31.176 8.982 1.00 94.56 985 ASP A C 1
ATOM 7781 O O . ASP A 1 985 ? -32.094 31.342 9.851 1.00 94.56 985 ASP A O 1
ATOM 7785 N N . ILE A 1 986 ? -30.148 30.434 9.170 1.00 96.06 986 ILE A N 1
ATOM 7786 C CA . ILE A 1 986 ? -29.886 29.631 10.369 1.00 96.06 986 ILE A CA 1
ATOM 7787 C C . ILE A 1 986 ? -29.431 30.505 11.549 1.00 96.06 986 ILE A C 1
ATOM 7789 O O . ILE A 1 986 ? -29.936 30.368 12.661 1.00 96.06 986 ILE A O 1
ATOM 7793 N N . LEU A 1 987 ? -28.463 31.405 11.342 1.00 93.94 987 LEU A N 1
ATOM 7794 C CA . LEU A 1 987 ? -27.863 32.194 12.428 1.00 93.94 987 LEU A CA 1
ATOM 7795 C C . LEU A 1 987 ? -28.791 33.303 12.945 1.00 93.94 987 LEU A C 1
ATOM 7797 O O . LEU A 1 987 ? -28.699 33.669 14.115 1.00 93.94 987 LEU A O 1
ATOM 7801 N N . SER A 1 988 ? -29.688 33.828 12.101 1.00 92.38 988 SER A N 1
ATOM 7802 C CA . SER A 1 988 ? -30.696 34.815 12.521 1.00 92.38 988 SER A CA 1
ATOM 7803 C C . SER A 1 988 ? -31.870 34.192 13.288 1.00 92.38 988 SER A C 1
ATOM 7805 O O . SER A 1 988 ? -32.671 34.911 13.883 1.00 92.38 988 SER A O 1
ATOM 7807 N N . ASP A 1 989 ? -32.007 32.866 13.268 1.00 89.56 989 ASP A N 1
ATOM 7808 C CA . ASP A 1 989 ? -33.097 32.128 13.901 1.00 89.56 989 ASP A CA 1
ATOM 7809 C C . ASP A 1 989 ? -32.763 31.768 15.354 1.00 89.56 989 ASP A C 1
ATOM 7811 O O . ASP A 1 989 ? -32.381 30.645 15.697 1.00 89.56 989 ASP A O 1
ATOM 7815 N N . THR A 1 990 ? -32.880 32.763 16.235 1.00 83.12 990 THR A N 1
ATOM 7816 C CA . THR A 1 990 ? -32.486 32.633 17.643 1.00 83.12 990 THR A CA 1
ATOM 7817 C C . THR A 1 990 ? -33.318 31.606 18.413 1.00 83.12 990 THR A C 1
ATOM 7819 O O . THR A 1 990 ? -32.771 30.986 19.328 1.00 83.12 990 THR A O 1
ATOM 7822 N N . THR A 1 991 ? -34.576 31.377 18.020 1.00 84.81 991 THR A N 1
ATOM 7823 C CA . THR A 1 991 ? -35.508 30.420 18.644 1.00 84.81 991 THR A CA 1
ATOM 7824 C C . THR A 1 991 ? -35.521 29.043 17.969 1.00 84.81 991 THR A C 1
ATOM 7826 O O . THR A 1 991 ? -36.174 28.131 18.469 1.00 84.81 991 THR A O 1
ATOM 7829 N N . LEU A 1 992 ? -34.771 28.856 16.870 1.00 91.69 992 LEU A N 1
ATOM 7830 C CA . LEU A 1 992 ? -34.719 27.644 16.026 1.00 91.69 992 LEU A CA 1
ATOM 7831 C C . LEU A 1 992 ? -36.032 27.275 15.311 1.00 91.69 992 LEU A C 1
ATOM 7833 O O . LEU A 1 992 ? -36.073 26.275 14.587 1.00 91.69 992 LEU A O 1
ATOM 7837 N N . VAL A 1 993 ? -37.104 28.044 15.512 1.00 91.31 993 VAL A N 1
ATOM 7838 C CA . VAL A 1 993 ? -38.450 27.713 15.033 1.00 91.31 993 VAL A CA 1
ATOM 7839 C C . VAL A 1 993 ? -38.501 27.695 13.511 1.00 91.31 993 VAL A C 1
ATOM 7841 O O . VAL A 1 993 ? -39.012 26.738 12.927 1.00 91.31 993 VAL A O 1
ATOM 7844 N N . ARG A 1 994 ? -37.939 28.712 12.848 1.00 91.12 994 ARG A N 1
ATOM 7845 C CA . ARG A 1 994 ? -37.998 28.830 11.381 1.00 91.12 994 ARG A CA 1
ATOM 7846 C C . ARG A 1 994 ? -37.186 27.731 10.704 1.00 91.12 994 ARG A C 1
ATOM 7848 O O . ARG A 1 994 ? -37.650 27.124 9.742 1.00 91.12 994 ARG A O 1
ATOM 7855 N N . THR A 1 995 ? -36.012 27.431 11.246 1.00 94.31 995 THR A N 1
ATOM 7856 C CA . THR A 1 995 ? -35.128 26.369 10.764 1.00 94.31 995 THR A CA 1
ATOM 7857 C C . THR A 1 995 ? -35.783 25.002 10.957 1.00 94.31 995 THR A C 1
ATOM 7859 O O . THR A 1 995 ? -35.819 24.206 10.021 1.00 94.31 995 THR A O 1
ATOM 7862 N N . ALA A 1 996 ? -36.367 24.731 12.130 1.00 94.69 996 ALA A N 1
ATOM 7863 C CA . ALA A 1 996 ? -37.062 23.472 12.403 1.00 94.69 996 ALA A CA 1
ATOM 7864 C C . ALA A 1 996 ? -38.292 23.274 11.501 1.00 94.69 996 ALA A C 1
ATOM 7866 O O . ALA A 1 996 ? -38.517 22.169 11.000 1.00 94.69 996 ALA A O 1
ATOM 7867 N N . LEU A 1 997 ? -39.058 24.339 11.238 1.00 92.56 997 LEU A N 1
ATOM 7868 C CA . LEU A 1 997 ? -40.172 24.309 10.286 1.00 92.56 997 LEU A CA 1
ATOM 7869 C C . LEU A 1 997 ? -39.697 24.025 8.865 1.00 92.56 997 LEU A C 1
ATOM 7871 O O . LEU A 1 997 ? -40.275 23.163 8.214 1.00 92.56 997 LEU A O 1
ATOM 7875 N N . ALA A 1 998 ? -38.618 24.665 8.407 1.00 93.94 998 ALA A N 1
ATOM 7876 C CA . ALA A 1 998 ? -38.065 24.409 7.079 1.00 93.94 998 ALA A CA 1
ATOM 7877 C C . ALA A 1 998 ? -37.656 22.935 6.902 1.00 93.94 998 ALA A C 1
ATOM 7879 O O . ALA A 1 998 ? -37.962 22.327 5.874 1.00 93.94 998 ALA A O 1
ATOM 7880 N N . VAL A 1 999 ? -37.033 22.332 7.924 1.00 94.56 999 VAL A N 1
ATOM 7881 C CA . VAL A 1 999 ? -36.692 20.897 7.935 1.00 94.56 999 VAL A CA 1
ATOM 7882 C C . VAL A 1 999 ? -37.950 20.024 7.870 1.00 94.56 999 VAL A C 1
ATOM 7884 O O . VAL A 1 999 ? -38.016 19.078 7.078 1.00 94.56 999 VAL A O 1
ATOM 7887 N N . ARG A 1 1000 ? -38.973 20.345 8.672 1.00 94.00 1000 ARG A N 1
ATOM 7888 C CA . ARG A 1 1000 ? -40.251 19.618 8.717 1.00 94.00 1000 ARG A CA 1
ATOM 7889 C C . ARG A 1 1000 ? -41.026 19.722 7.402 1.00 94.00 1000 ARG A C 1
ATOM 7891 O O . ARG A 1 1000 ? -41.538 18.706 6.922 1.00 94.00 1000 ARG A O 1
ATOM 7898 N N . ASP A 1 1001 ? -41.113 20.911 6.821 1.00 93.19 1001 ASP A N 1
ATOM 7899 C CA . ASP A 1 1001 ? -41.805 21.161 5.558 1.00 93.19 1001 ASP A CA 1
ATOM 7900 C C . ASP A 1 1001 ? -41.100 20.430 4.409 1.00 93.19 1001 ASP A C 1
ATOM 7902 O O . ASP A 1 1001 ? -41.759 19.720 3.649 1.00 93.19 1001 ASP A O 1
ATOM 7906 N N . ALA A 1 1002 ? -39.764 20.487 4.339 1.00 94.12 1002 ALA A N 1
ATOM 7907 C CA . ALA A 1 1002 ? -38.992 19.725 3.358 1.00 94.12 1002 ALA A CA 1
ATOM 7908 C C . ALA A 1 1002 ? -39.211 18.211 3.514 1.00 94.12 1002 ALA A C 1
ATOM 7910 O O . ALA A 1 1002 ? -39.454 17.511 2.530 1.00 94.12 1002 ALA A O 1
ATOM 7911 N N . LEU A 1 1003 ? -39.167 17.688 4.747 1.00 93.00 1003 LEU A N 1
ATOM 7912 C CA . LEU A 1 1003 ? -39.435 16.272 5.012 1.00 93.00 1003 LEU A CA 1
ATOM 7913 C C . LEU A 1 1003 ? -40.852 15.874 4.589 1.00 93.00 1003 LEU A C 1
ATOM 7915 O O . LEU A 1 1003 ? -41.028 14.813 4.001 1.00 93.00 1003 LEU A O 1
ATOM 7919 N N . THR A 1 1004 ? -41.851 16.710 4.864 1.00 92.56 1004 THR A N 1
ATOM 7920 C CA . THR A 1 1004 ? -43.247 16.446 4.486 1.00 92.56 1004 THR A CA 1
ATOM 7921 C C . THR A 1 1004 ? -43.424 16.469 2.968 1.00 92.56 1004 THR A C 1
ATOM 7923 O O . THR A 1 1004 ? -44.092 15.593 2.425 1.00 92.56 1004 THR A O 1
ATOM 7926 N N . ALA A 1 1005 ? -42.767 17.404 2.277 1.00 92.81 1005 ALA A N 1
ATOM 7927 C CA . ALA A 1 1005 ? -42.802 17.500 0.822 1.00 92.81 1005 ALA A CA 1
ATOM 7928 C C . ALA A 1 1005 ? -42.168 16.276 0.139 1.00 92.81 1005 ALA A C 1
ATOM 7930 O O . ALA A 1 1005 ? -42.743 15.739 -0.806 1.00 92.81 1005 ALA A O 1
ATOM 7931 N N . HIS A 1 1006 ? -41.009 15.805 0.619 1.00 94.56 1006 HIS A N 1
ATOM 7932 C CA . HIS A 1 1006 ? -40.286 14.686 -0.002 1.00 94.56 1006 HIS A CA 1
ATOM 7933 C C . HIS A 1 1006 ? -40.775 13.300 0.434 1.00 94.56 1006 HIS A C 1
ATOM 7935 O O . HIS A 1 1006 ? -40.593 12.327 -0.297 1.00 94.56 1006 HIS A O 1
ATOM 7941 N N . ARG A 1 1007 ? -41.399 13.176 1.611 1.00 94.12 1007 ARG A N 1
ATOM 7942 C CA . ARG A 1 1007 ? -41.889 11.898 2.150 1.00 94.12 1007 ARG A CA 1
ATOM 7943 C C . ARG A 1 1007 ? -43.280 11.554 1.601 1.00 94.12 1007 ARG A C 1
ATOM 7945 O O . ARG A 1 1007 ? -44.219 11.321 2.356 1.00 94.12 1007 ARG A O 1
ATOM 7952 N N . THR A 1 1008 ? -43.386 11.491 0.278 1.00 94.44 1008 THR A N 1
ATOM 7953 C CA . THR A 1 1008 ? -44.578 11.071 -0.479 1.00 94.44 1008 THR A CA 1
ATOM 7954 C C . THR A 1 1008 ? -44.202 9.967 -1.468 1.00 94.44 1008 THR A C 1
ATOM 7956 O O . THR A 1 1008 ? -43.026 9.814 -1.814 1.00 94.44 1008 THR A O 1
ATOM 7959 N N . ARG A 1 1009 ? -45.177 9.168 -1.926 1.00 93.81 1009 ARG A N 1
ATOM 7960 C CA . ARG A 1 1009 ? -44.903 8.083 -2.888 1.00 93.81 1009 ARG A CA 1
ATOM 7961 C C . ARG A 1 1009 ? -44.338 8.661 -4.183 1.00 93.81 1009 ARG A C 1
ATOM 7963 O O . ARG A 1 1009 ? -43.331 8.178 -4.690 1.00 93.81 1009 ARG A O 1
ATOM 7970 N N . GLU A 1 1010 ? -44.943 9.737 -4.668 1.00 93.19 1010 GLU A N 1
ATOM 7971 C CA . GLU A 1 1010 ? -44.610 10.412 -5.918 1.00 93.19 1010 GLU A CA 1
ATOM 7972 C C . GLU A 1 1010 ? -43.168 10.934 -5.906 1.00 93.19 1010 GLU A C 1
ATOM 7974 O O . GLU A 1 1010 ? -42.419 10.700 -6.856 1.00 93.19 1010 GLU A O 1
ATOM 7979 N N . GLN A 1 1011 ? -42.747 11.588 -4.818 1.00 94.62 1011 GLN A N 1
ATOM 7980 C CA . GLN A 1 1011 ? -41.388 12.124 -4.701 1.00 94.62 1011 GLN A CA 1
ATOM 7981 C C . GLN A 1 1011 ? -40.336 11.025 -4.544 1.00 94.62 1011 GLN A C 1
ATOM 7983 O O . GLN A 1 1011 ? -39.274 11.115 -5.160 1.00 94.62 1011 GLN A O 1
ATOM 7988 N N . VAL A 1 1012 ? -40.635 9.955 -3.799 1.00 93.69 1012 VAL A N 1
ATOM 7989 C CA . VAL A 1 1012 ? -39.741 8.792 -3.695 1.00 93.69 1012 VAL A CA 1
ATOM 7990 C C . VAL A 1 1012 ? -39.572 8.107 -5.056 1.00 93.69 1012 VAL A C 1
ATOM 7992 O O . VAL A 1 1012 ? -38.445 7.796 -5.450 1.00 93.69 1012 VAL A O 1
ATOM 7995 N N . HIS A 1 1013 ? -40.658 7.932 -5.818 1.00 93.25 1013 HIS A N 1
ATOM 7996 C CA . HIS A 1 1013 ? -40.596 7.419 -7.189 1.00 93.25 1013 HIS A CA 1
ATOM 7997 C C . HIS A 1 1013 ? -39.760 8.325 -8.105 1.00 93.25 1013 HIS A C 1
ATOM 7999 O O . HIS A 1 1013 ? -38.902 7.823 -8.830 1.00 93.25 1013 HIS A O 1
ATOM 8005 N N . ALA A 1 1014 ? -39.964 9.644 -8.061 1.00 92.81 1014 ALA A N 1
ATOM 8006 C CA . ALA A 1 1014 ? -39.251 10.593 -8.915 1.00 92.81 1014 ALA A CA 1
ATOM 8007 C C . ALA A 1 1014 ? -37.747 10.680 -8.592 1.00 92.81 1014 ALA A C 1
ATOM 8009 O O . ALA A 1 1014 ? -36.911 10.656 -9.497 1.00 92.81 1014 ALA A O 1
ATOM 8010 N N . MET A 1 1015 ? -37.382 10.711 -7.307 1.00 91.12 1015 MET A N 1
ATOM 8011 C CA . MET A 1 1015 ? -35.982 10.679 -6.871 1.00 91.12 1015 MET A CA 1
ATOM 8012 C C . MET A 1 1015 ? -35.306 9.356 -7.251 1.00 91.12 1015 MET A C 1
ATOM 8014 O O . MET A 1 1015 ? -34.170 9.353 -7.724 1.00 91.12 1015 MET A O 1
ATOM 8018 N N . THR A 1 1016 ? -36.026 8.238 -7.123 1.00 90.44 1016 THR A N 1
ATOM 8019 C CA . THR A 1 1016 ? -35.538 6.930 -7.577 1.00 90.44 1016 THR A CA 1
ATOM 8020 C C . THR A 1 1016 ? -35.316 6.903 -9.087 1.00 90.44 1016 THR A C 1
ATOM 8022 O O . THR A 1 1016 ? -34.295 6.391 -9.542 1.00 90.44 1016 THR A O 1
ATOM 8025 N N . ALA A 1 1017 ? -36.242 7.465 -9.869 1.00 91.12 1017 ALA A N 1
ATOM 8026 C CA . ALA A 1 1017 ? -36.110 7.554 -11.320 1.00 91.12 1017 ALA A CA 1
ATOM 8027 C C . ALA A 1 1017 ? -34.841 8.321 -11.716 1.00 91.12 1017 ALA A C 1
ATOM 8029 O O . ALA A 1 1017 ? -34.091 7.868 -12.581 1.00 91.12 1017 ALA A O 1
ATOM 8030 N N . TYR A 1 1018 ? -34.551 9.434 -11.027 1.00 88.75 1018 TYR A N 1
ATOM 8031 C CA . TYR A 1 1018 ? -33.295 10.162 -11.212 1.00 88.75 1018 TYR A CA 1
ATOM 8032 C C . TYR A 1 1018 ? -32.087 9.275 -10.896 1.00 88.75 1018 TYR A C 1
ATOM 8034 O O . TYR A 1 1018 ? -31.213 9.110 -11.744 1.00 88.75 1018 TYR A O 1
ATOM 8042 N N . GLN A 1 1019 ? -32.053 8.667 -9.707 1.00 87.94 1019 GLN A N 1
ATOM 8043 C CA . GLN A 1 1019 ? -30.921 7.858 -9.253 1.00 87.94 1019 GLN A CA 1
ATOM 8044 C C . GLN A 1 1019 ? -30.644 6.664 -10.176 1.00 87.94 1019 GLN A C 1
ATOM 8046 O O . GLN A 1 1019 ? -29.485 6.383 -10.459 1.00 87.94 1019 GLN A O 1
ATOM 8051 N N . ARG A 1 1020 ? -31.688 6.005 -10.697 1.00 85.56 1020 ARG A N 1
ATOM 8052 C CA . ARG A 1 1020 ? -31.561 4.912 -11.677 1.00 85.56 1020 ARG A CA 1
ATOM 8053 C C . ARG A 1 1020 ? -31.054 5.382 -13.041 1.00 85.56 1020 ARG A C 1
ATOM 8055 O O . ARG A 1 1020 ? -30.364 4.626 -13.712 1.00 85.56 1020 ARG A O 1
ATOM 8062 N N . SER A 1 1021 ? -31.409 6.599 -13.458 1.00 81.44 1021 SER A N 1
ATOM 8063 C CA . SER A 1 1021 ? -30.911 7.202 -14.706 1.00 81.44 1021 SER A CA 1
ATOM 8064 C C . SER A 1 1021 ? -29.502 7.791 -14.577 1.00 81.44 1021 SER A C 1
ATOM 8066 O O . SER A 1 1021 ? -28.838 8.034 -15.583 1.00 81.44 1021 SER A O 1
ATOM 8068 N N . SER A 1 1022 ? -29.048 8.036 -13.344 1.00 72.00 1022 SER A N 1
ATOM 8069 C CA . SER A 1 1022 ? -27.721 8.566 -13.052 1.00 72.00 1022 SER A CA 1
ATOM 8070 C C . SER A 1 1022 ? -26.659 7.497 -13.266 1.00 72.00 1022 SER A C 1
ATOM 8072 O O . SER A 1 1022 ? -26.784 6.376 -12.773 1.00 72.00 1022 SER A O 1
ATOM 8074 N N . TRP A 1 1023 ? -25.564 7.877 -13.924 1.00 60.78 1023 TRP A N 1
ATOM 8075 C CA . TRP A 1 1023 ? -24.425 6.991 -14.152 1.00 60.78 1023 TRP A CA 1
ATOM 8076 C C . TRP A 1 1023 ? -23.876 6.391 -12.848 1.00 60.78 1023 TRP A C 1
ATOM 8078 O O . TRP A 1 1023 ? -23.578 5.204 -12.776 1.00 60.78 1023 TRP A O 1
ATOM 8088 N N . THR A 1 1024 ? -23.743 7.212 -11.805 1.00 58.00 1024 THR A N 1
ATOM 8089 C CA . THR A 1 1024 ? -23.092 6.830 -10.542 1.00 58.00 1024 THR A CA 1
ATOM 8090 C C . THR A 1 1024 ? -24.010 6.067 -9.593 1.00 58.00 1024 THR A C 1
ATOM 8092 O O . THR A 1 1024 ? -23.565 5.671 -8.523 1.00 58.00 1024 THR A O 1
ATOM 8095 N N . LYS A 1 1025 ? -25.310 5.935 -9.908 1.00 67.38 1025 LYS A N 1
ATOM 8096 C CA . LYS A 1 1025 ? -26.345 5.406 -8.996 1.00 67.38 1025 LYS A CA 1
ATOM 8097 C C . LYS A 1 1025 ? -26.353 6.056 -7.599 1.00 67.38 1025 LYS A C 1
ATOM 8099 O O . LYS A 1 1025 ? -26.980 5.534 -6.678 1.00 67.38 1025 LYS A O 1
ATOM 8104 N N . THR A 1 1026 ? -25.684 7.196 -7.419 1.00 70.25 1026 THR A N 1
ATOM 8105 C CA . THR A 1 1026 ? -25.631 7.930 -6.154 1.00 70.25 1026 THR A CA 1
ATOM 8106 C C . THR A 1 1026 ? -26.856 8.826 -6.002 1.00 70.25 1026 THR A C 1
ATOM 8108 O O . THR A 1 1026 ? -27.447 9.244 -7.005 1.00 70.25 1026 THR A O 1
ATOM 8111 N N . PRO A 1 1027 ? -27.214 9.192 -4.762 1.00 74.75 1027 PRO A N 1
ATOM 8112 C CA . PRO A 1 1027 ? -28.222 10.212 -4.509 1.00 74.75 1027 PRO A CA 1
ATOM 8113 C C . PRO A 1 1027 ? -27.894 11.515 -5.239 1.00 74.75 1027 PRO A C 1
ATOM 8115 O O . PRO A 1 1027 ? -26.725 11.857 -5.444 1.00 74.75 1027 PRO A O 1
ATOM 8118 N N . ALA A 1 1028 ? -28.929 12.259 -5.622 1.00 82.31 1028 ALA A N 1
ATOM 8119 C CA . ALA A 1 1028 ? -28.747 13.556 -6.253 1.00 82.31 1028 ALA A CA 1
ATOM 8120 C C . ALA A 1 1028 ? -28.079 14.538 -5.280 1.00 82.31 1028 ALA A C 1
ATOM 8122 O O . ALA A 1 1028 ? -28.550 14.732 -4.160 1.00 82.31 1028 ALA A O 1
ATOM 8123 N N . VAL A 1 1029 ? -27.024 15.226 -5.718 1.00 87.81 1029 VAL A N 1
ATOM 8124 C CA . VAL A 1 1029 ? -26.532 16.394 -4.981 1.00 87.81 1029 VAL A CA 1
ATOM 8125 C C . VAL A 1 1029 ? -27.430 17.570 -5.338 1.00 87.81 1029 VAL A C 1
ATOM 8127 O O . VAL A 1 1029 ? -27.394 18.077 -6.457 1.00 87.81 1029 VAL A O 1
ATOM 8130 N N . VAL A 1 1030 ? -28.270 17.977 -4.394 1.00 92.19 1030 VAL A N 1
ATOM 8131 C CA . VAL A 1 1030 ? -29.209 19.092 -4.553 1.00 92.19 1030 VAL A CA 1
ATOM 8132 C C . VAL A 1 1030 ? -28.587 20.371 -3.995 1.00 92.19 1030 VAL A C 1
ATOM 8134 O O . VAL A 1 1030 ? -27.902 20.323 -2.979 1.00 92.19 1030 VAL A O 1
ATOM 8137 N N . GLY A 1 1031 ? -28.829 21.512 -4.642 1.00 93.56 1031 GLY A N 1
ATOM 8138 C CA . GLY A 1 1031 ? -28.533 22.844 -4.119 1.00 93.56 1031 GLY A CA 1
ATOM 8139 C C . GLY A 1 1031 ? -27.636 23.660 -5.044 1.00 93.56 1031 GLY A C 1
ATOM 8140 O O . GLY A 1 1031 ? -27.941 23.800 -6.226 1.00 93.56 1031 GLY A O 1
ATOM 8141 N N . SER A 1 1032 ? -26.575 24.270 -4.509 1.00 91.69 1032 SER A N 1
ATOM 8142 C CA . SER A 1 1032 ? -25.664 25.119 -5.294 1.00 91.69 1032 SER A CA 1
ATOM 8143 C C . SER A 1 1032 ? -24.248 24.538 -5.357 1.00 91.69 1032 SER A C 1
ATOM 8145 O O . SER A 1 1032 ? -23.821 23.890 -4.402 1.00 91.69 1032 SER A O 1
ATOM 8147 N N . PRO A 1 1033 ? -23.464 24.806 -6.421 1.00 89.38 1033 PRO A N 1
ATOM 8148 C CA . PRO A 1 1033 ? -22.083 24.319 -6.520 1.00 89.38 1033 PRO A CA 1
ATOM 8149 C C . PRO A 1 1033 ? -21.174 24.766 -5.369 1.00 89.38 1033 PRO A C 1
ATOM 8151 O O . PRO A 1 1033 ? -20.160 24.137 -5.091 1.00 89.38 1033 PRO A O 1
ATOM 8154 N N . GLY A 1 1034 ? -21.514 25.880 -4.716 1.00 90.38 1034 GLY A N 1
ATOM 8155 C CA . GLY A 1 1034 ? -20.733 26.458 -3.631 1.00 90.38 1034 GLY A CA 1
ATOM 8156 C C . GLY A 1 1034 ? -21.194 26.078 -2.231 1.00 90.38 1034 GLY A C 1
ATOM 8157 O O . GLY A 1 1034 ? -20.694 26.684 -1.291 1.00 90.38 1034 GLY A O 1
ATOM 8158 N N . GLN A 1 1035 ? -22.151 25.161 -2.089 1.00 93.38 1035 GLN A N 1
ATOM 8159 C CA . GLN A 1 1035 ? -22.795 24.850 -0.815 1.00 93.38 1035 GLN A CA 1
ATOM 8160 C C . GLN A 1 1035 ? -21.897 24.124 0.191 1.00 93.38 1035 GLN A C 1
ATOM 8162 O O . GLN A 1 1035 ? -21.038 23.330 -0.188 1.00 93.38 1035 GLN A O 1
ATOM 8167 N N . VAL A 1 1036 ? -22.186 24.315 1.480 1.00 93.62 1036 VAL A N 1
ATOM 8168 C CA . VAL A 1 1036 ? -21.758 23.393 2.536 1.00 93.62 1036 VAL A CA 1
ATOM 8169 C C . VAL A 1 1036 ? -22.795 22.280 2.624 1.00 93.62 1036 VAL A C 1
ATOM 8171 O O . VAL A 1 1036 ? -23.973 22.532 2.883 1.00 93.62 1036 VAL A O 1
ATOM 8174 N N . PHE A 1 1037 ? -22.358 21.051 2.369 1.00 93.06 1037 PHE A N 1
ATOM 8175 C CA . PHE A 1 1037 ? -23.207 19.873 2.482 1.00 93.06 1037 PHE A CA 1
ATOM 8176 C C . PHE A 1 1037 ? -23.184 19.347 3.918 1.00 93.06 1037 PHE A C 1
ATOM 8178 O O . PHE A 1 1037 ? -22.117 19.236 4.528 1.00 93.06 1037 PHE A O 1
ATOM 8185 N N . VAL A 1 1038 ? -24.367 19.049 4.446 1.00 94.62 1038 VAL A N 1
ATOM 8186 C CA . VAL A 1 1038 ? -24.583 18.589 5.817 1.00 94.62 1038 VAL A CA 1
ATOM 8187 C C . VAL A 1 1038 ? -25.571 17.426 5.789 1.00 94.62 1038 VAL A C 1
ATOM 8189 O O . VAL A 1 1038 ? -26.560 17.486 5.059 1.00 94.62 1038 VAL A O 1
ATOM 8192 N N . ALA A 1 1039 ? -25.348 16.379 6.586 1.00 93.38 1039 ALA A N 1
ATOM 8193 C CA . ALA A 1 1039 ? -26.264 15.241 6.657 1.00 93.38 1039 ALA A CA 1
ATOM 8194 C C . ALA A 1 1039 ? -26.723 14.930 8.086 1.00 93.38 1039 ALA A C 1
ATOM 8196 O O . ALA A 1 1039 ? -25.945 14.974 9.036 1.00 93.38 1039 ALA A O 1
ATOM 8197 N N . CYS A 1 1040 ? -27.996 14.562 8.223 1.00 95.00 1040 CYS A N 1
ATOM 8198 C CA . CYS A 1 1040 ? -28.601 14.103 9.468 1.00 95.00 1040 CYS A CA 1
ATOM 8199 C C . CYS A 1 1040 ? -29.283 12.749 9.241 1.00 95.00 1040 CYS A C 1
ATOM 8201 O O . CYS A 1 1040 ? -30.226 12.632 8.451 1.00 95.00 1040 CYS A O 1
ATOM 8203 N N . THR A 1 1041 ? -28.819 11.721 9.951 1.00 92.25 1041 THR A N 1
ATOM 8204 C CA . THR A 1 1041 ? -29.489 10.418 10.019 1.00 92.25 1041 THR A CA 1
ATOM 8205 C C . THR A 1 1041 ? -30.157 10.258 11.374 1.00 92.25 1041 THR A C 1
ATOM 8207 O O . THR A 1 1041 ? -29.540 10.455 12.421 1.00 92.25 1041 THR A O 1
ATOM 8210 N N . ASN A 1 1042 ? -31.446 9.928 11.359 1.00 90.88 1042 ASN A N 1
ATOM 8211 C CA . ASN A 1 1042 ? -32.243 9.802 12.567 1.00 90.88 1042 ASN A CA 1
ATOM 8212 C C . ASN A 1 1042 ? -32.650 8.351 12.793 1.00 90.88 1042 ASN A C 1
ATOM 8214 O O . ASN A 1 1042 ? -33.497 7.810 12.082 1.00 90.88 1042 ASN A O 1
ATOM 8218 N N . GLN A 1 1043 ? -32.068 7.753 13.825 1.00 91.81 1043 GLN A N 1
ATOM 8219 C CA . GLN A 1 1043 ? -32.275 6.360 14.195 1.00 91.81 1043 GLN A CA 1
ATOM 8220 C C . GLN A 1 1043 ? -33.224 6.215 15.391 1.00 91.81 1043 GLN A C 1
ATOM 8222 O O . GLN A 1 1043 ? -33.490 5.102 15.819 1.00 91.81 1043 GLN A O 1
ATOM 8227 N N . ASN A 1 1044 ? -33.829 7.295 15.900 1.00 91.81 1044 ASN A N 1
ATOM 8228 C CA . ASN A 1 1044 ? -34.679 7.230 17.094 1.00 91.81 1044 ASN A CA 1
ATOM 8229 C C . ASN A 1 1044 ? -35.861 6.255 16.945 1.00 91.81 1044 ASN A C 1
ATOM 8231 O O . ASN A 1 1044 ? -36.248 5.582 17.895 1.00 91.81 1044 ASN A O 1
ATOM 8235 N N . LYS A 1 1045 ? -36.431 6.146 15.737 1.00 89.44 1045 LYS A N 1
ATOM 8236 C CA . LYS A 1 1045 ? -37.519 5.193 15.450 1.00 89.44 1045 LYS A CA 1
ATOM 8237 C C . LYS A 1 1045 ? -37.093 3.727 15.525 1.00 89.44 1045 LYS A C 1
ATOM 8239 O O . LYS A 1 1045 ? -37.964 2.873 15.627 1.00 89.44 1045 LYS A O 1
ATOM 8244 N N . ALA A 1 1046 ? -35.794 3.449 15.469 1.00 90.25 1046 ALA A N 1
ATOM 8245 C CA . ALA A 1 1046 ? -35.244 2.114 15.639 1.00 90.25 1046 ALA A CA 1
ATOM 8246 C C . ALA A 1 1046 ? -35.408 1.601 17.081 1.00 90.25 1046 ALA A C 1
ATOM 8248 O O . ALA A 1 1046 ? -35.349 0.396 17.301 1.00 90.25 1046 ALA A O 1
ATOM 8249 N N . GLY A 1 1047 ? -35.628 2.497 18.057 1.00 93.12 1047 GLY A N 1
ATOM 8250 C CA . GLY A 1 1047 ? -36.013 2.128 19.422 1.00 93.12 1047 GLY A CA 1
ATOM 8251 C C . GLY A 1 1047 ? -34.954 1.345 20.199 1.00 93.12 1047 GLY A C 1
ATOM 8252 O O . GLY A 1 1047 ? -35.300 0.632 21.133 1.00 93.12 1047 GLY A O 1
ATOM 8253 N N . TYR A 1 1048 ? -33.677 1.469 19.832 1.00 95.19 1048 TYR A N 1
ATOM 8254 C CA . TYR A 1 1048 ? -32.595 0.630 20.350 1.00 95.19 1048 TYR A CA 1
ATOM 8255 C C . TYR A 1 1048 ? -32.468 0.598 21.877 1.00 95.19 1048 TYR A C 1
ATOM 8257 O O . TYR A 1 1048 ? -32.289 -0.468 22.454 1.00 95.19 1048 TYR A O 1
ATOM 8265 N N . PHE A 1 1049 ? -32.609 1.744 22.542 1.00 95.00 1049 PHE A N 1
ATOM 8266 C CA . PHE A 1 1049 ? -32.566 1.839 24.006 1.00 95.00 1049 PHE A CA 1
ATOM 8267 C C . PHE A 1 1049 ? -33.766 1.176 24.707 1.00 95.00 1049 PHE A C 1
ATOM 8269 O O . PHE A 1 1049 ? -33.732 0.968 25.915 1.00 95.00 1049 PHE A O 1
ATOM 8276 N N . GLY A 1 1050 ? -34.833 0.850 23.970 1.00 94.44 1050 GLY A N 1
ATOM 8277 C CA . GLY A 1 1050 ? -36.012 0.155 24.486 1.00 94.44 1050 GLY A CA 1
ATOM 8278 C C . GLY A 1 1050 ? -35.941 -1.370 24.388 1.00 94.44 1050 GLY A C 1
ATOM 8279 O O . GLY A 1 1050 ? -36.840 -2.032 24.899 1.00 94.44 1050 GLY A O 1
ATOM 8280 N N . LEU A 1 1051 ? -34.909 -1.922 23.740 1.00 94.81 1051 LEU A N 1
ATOM 8281 C CA . LEU A 1 1051 ? -34.728 -3.364 23.575 1.00 94.81 1051 LEU A CA 1
ATOM 8282 C C . LEU A 1 1051 ? -34.403 -4.020 24.923 1.00 94.81 1051 LEU A C 1
ATOM 8284 O O . LEU A 1 1051 ? -33.397 -3.675 25.539 1.00 94.81 1051 LEU A O 1
ATOM 8288 N N . ASP A 1 1052 ? -35.238 -4.956 25.372 1.00 94.62 1052 ASP A N 1
ATOM 8289 C CA . ASP A 1 1052 ? -35.044 -5.669 26.638 1.00 94.62 1052 ASP A CA 1
ATOM 8290 C C . ASP A 1 1052 ? -34.327 -7.010 26.426 1.00 94.62 1052 ASP A C 1
ATOM 8292 O O . ASP A 1 1052 ? -34.857 -7.921 25.793 1.00 94.62 1052 ASP A O 1
ATOM 8296 N N . TRP A 1 1053 ? -33.122 -7.120 26.985 1.00 95.12 1053 TRP A N 1
ATOM 8297 C CA . TRP A 1 1053 ? -32.243 -8.291 26.947 1.00 95.12 1053 TRP A CA 1
ATOM 8298 C C . TRP A 1 1053 ? -32.286 -9.100 28.254 1.00 95.12 1053 TRP A C 1
ATOM 8300 O O . TRP A 1 1053 ? -31.410 -9.936 28.494 1.00 95.12 1053 TRP A O 1
ATOM 8310 N N . GLY A 1 1054 ? -33.285 -8.866 29.115 1.00 92.56 1054 GLY A N 1
ATOM 8311 C CA . GLY A 1 1054 ? -33.401 -9.469 30.446 1.00 92.56 1054 GLY A CA 1
ATOM 8312 C C . GLY A 1 1054 ? -33.312 -11.000 30.471 1.00 92.56 1054 GLY A C 1
ATOM 8313 O O . GLY A 1 1054 ? -32.641 -11.556 31.341 1.00 92.56 1054 GLY A O 1
ATOM 8314 N N . ALA A 1 1055 ? -33.876 -11.700 29.479 1.00 91.50 1055 ALA A N 1
ATOM 8315 C CA . ALA A 1 1055 ? -33.783 -13.164 29.384 1.00 91.50 1055 ALA A CA 1
ATOM 8316 C C . ALA A 1 1055 ? -32.340 -13.686 29.206 1.00 91.50 1055 ALA A C 1
ATOM 8318 O O . ALA A 1 1055 ? -32.011 -14.811 29.602 1.00 91.50 1055 ALA A O 1
ATOM 8319 N N . GLY A 1 1056 ? -31.447 -12.844 28.677 1.00 90.44 1056 GLY A N 1
ATOM 8320 C CA . GLY A 1 1056 ? -30.022 -13.124 28.538 1.00 90.44 1056 GLY A CA 1
ATOM 8321 C C . GLY A 1 1056 ? -29.213 -12.920 29.818 1.00 90.44 1056 GLY A C 1
ATOM 8322 O O . GLY A 1 1056 ? -28.008 -13.140 29.793 1.00 90.44 1056 GLY A O 1
ATOM 8323 N N . ARG A 1 1057 ? -29.809 -12.494 30.938 1.00 91.94 1057 ARG A N 1
ATOM 8324 C CA . ARG A 1 1057 ? -29.065 -12.170 32.164 1.00 91.94 1057 ARG A CA 1
ATOM 8325 C C . ARG A 1 1057 ? -28.351 -13.389 32.764 1.00 91.94 1057 ARG A C 1
ATOM 8327 O O . ARG A 1 1057 ? -28.918 -14.485 32.874 1.00 91.94 1057 ARG A O 1
ATOM 8334 N N . ALA A 1 1058 ? -27.114 -13.179 33.213 1.00 85.56 1058 ALA A N 1
ATOM 8335 C CA . ALA A 1 1058 ? -26.342 -14.186 33.933 1.00 85.56 1058 ALA A CA 1
ATOM 8336 C C . ALA A 1 1058 ? -26.912 -14.415 35.351 1.00 85.56 1058 ALA A C 1
ATOM 8338 O O . ALA A 1 1058 ? -27.269 -13.469 36.056 1.00 85.56 1058 ALA A O 1
ATOM 8339 N N . GLY A 1 1059 ? -27.002 -15.677 35.786 1.00 77.50 1059 GLY A N 1
ATOM 8340 C CA . GLY A 1 1059 ? -27.412 -16.036 37.155 1.00 77.50 1059 GLY A CA 1
ATOM 8341 C C . GLY A 1 1059 ? -28.923 -16.064 37.446 1.00 77.50 1059 GLY A C 1
ATOM 8342 O O . GLY A 1 1059 ? -29.295 -16.162 38.612 1.00 77.50 1059 GLY A O 1
ATOM 8343 N N . GLY A 1 1060 ? -29.793 -15.989 36.429 1.00 63.88 1060 GLY A N 1
ATOM 8344 C CA . GLY A 1 1060 ? -31.221 -16.345 36.547 1.00 63.88 1060 GLY A CA 1
ATOM 8345 C C . GLY A 1 1060 ? -32.101 -15.408 37.387 1.00 63.88 1060 GLY A C 1
ATOM 8346 O O . GLY A 1 1060 ? -33.131 -15.842 37.890 1.00 63.88 1060 GLY A O 1
ATOM 8347 N N . ARG A 1 1061 ? -31.704 -14.144 37.579 1.00 59.03 1061 ARG A N 1
ATOM 8348 C CA . ARG A 1 1061 ? -32.545 -13.138 38.250 1.00 59.03 1061 ARG A CA 1
ATOM 8349 C C . ARG A 1 1061 ? -33.493 -12.479 37.248 1.00 59.03 1061 ARG A C 1
ATOM 8351 O O . ARG A 1 1061 ? -33.011 -11.904 36.275 1.00 59.03 1061 ARG A O 1
ATOM 8358 N N . ASP A 1 1062 ? -34.790 -12.476 37.539 1.00 63.88 1062 ASP A N 1
ATOM 8359 C CA . ASP A 1 1062 ? -35.783 -11.740 36.750 1.00 63.88 1062 ASP A CA 1
ATOM 8360 C C . ASP A 1 1062 ? -35.551 -10.220 36.842 1.00 63.88 1062 ASP A C 1
ATOM 8362 O O . ASP A 1 1062 ? -35.280 -9.673 37.917 1.00 63.88 1062 ASP A O 1
ATOM 8366 N N . GLY A 1 1063 ? -35.629 -9.525 35.705 1.00 78.56 1063 GLY A N 1
ATOM 8367 C CA . GLY A 1 1063 ? -35.571 -8.063 35.620 1.00 78.56 1063 GLY A CA 1
ATOM 8368 C C . GLY A 1 1063 ? -35.167 -7.561 34.233 1.00 78.56 1063 GLY A C 1
ATOM 8369 O O . GLY A 1 1063 ? -34.367 -8.205 33.557 1.00 78.56 1063 GLY A O 1
ATOM 8370 N N . GLU A 1 1064 ? -35.700 -6.402 33.837 1.00 88.06 1064 GLU A N 1
ATOM 8371 C CA . GLU A 1 1064 ? -35.388 -5.770 32.547 1.00 88.06 1064 GLU A CA 1
ATOM 8372 C C . GLU A 1 1064 ? -33.895 -5.409 32.443 1.00 88.06 1064 GLU A C 1
ATOM 8374 O O . GLU A 1 1064 ? -33.302 -4.873 33.387 1.00 88.06 1064 GLU A O 1
ATOM 8379 N N . VAL A 1 1065 ? -33.294 -5.648 31.275 1.00 93.50 1065 VAL A N 1
ATOM 8380 C CA . VAL A 1 1065 ? -31.921 -5.234 30.947 1.00 93.50 1065 VAL A CA 1
ATOM 8381 C C . VAL A 1 1065 ? -31.929 -4.508 29.606 1.00 93.50 1065 VAL A C 1
ATOM 8383 O O . VAL A 1 1065 ? -31.910 -5.121 28.543 1.00 93.50 1065 VAL A O 1
ATOM 8386 N N . LYS A 1 1066 ? -31.946 -3.175 29.656 1.00 94.94 1066 LYS A N 1
ATOM 8387 C CA . LYS A 1 1066 ? -31.959 -2.300 28.474 1.00 94.94 1066 LYS A CA 1
ATOM 8388 C C . LYS A 1 1066 ? -30.584 -1.656 28.252 1.00 94.94 1066 LYS A C 1
ATOM 8390 O O . LYS A 1 1066 ? -29.853 -1.463 29.229 1.00 94.94 1066 LYS A O 1
ATOM 8395 N N . PRO A 1 1067 ? -30.204 -1.307 27.007 1.00 95.62 1067 PRO A N 1
ATOM 8396 C CA . PRO A 1 1067 ? -28.957 -0.597 26.754 1.00 95.62 1067 PRO A CA 1
ATOM 8397 C C . PRO A 1 1067 ? -28.910 0.735 27.509 1.00 95.62 1067 PRO A C 1
ATOM 8399 O O . PRO A 1 1067 ? -29.870 1.502 27.481 1.00 95.62 1067 PRO A O 1
ATOM 8402 N N . SER A 1 1068 ? -27.784 1.038 28.152 1.00 93.62 1068 SER A N 1
ATOM 8403 C CA . SER A 1 1068 ? -27.564 2.325 28.824 1.00 93.62 1068 SER A CA 1
ATOM 8404 C C . SER A 1 1068 ? -26.767 3.314 27.975 1.00 93.62 1068 SER A C 1
ATOM 8406 O O . SER A 1 1068 ? -26.828 4.519 28.208 1.00 93.62 1068 SER A O 1
ATOM 8408 N N . TYR A 1 1069 ? -26.039 2.818 26.976 1.00 94.81 1069 TYR A N 1
ATOM 8409 C CA . TYR A 1 1069 ? -25.338 3.598 25.960 1.00 94.81 1069 TYR A CA 1
ATOM 8410 C C . TYR A 1 1069 ? -25.169 2.752 24.692 1.00 94.81 1069 TYR A C 1
ATOM 8412 O O . TYR A 1 1069 ? -25.174 1.519 24.746 1.00 94.81 1069 TYR A O 1
ATOM 8420 N N . ILE A 1 1070 ? -25.016 3.420 23.550 1.00 95.94 1070 ILE A N 1
ATOM 8421 C CA . ILE A 1 1070 ? -24.761 2.789 22.258 1.00 95.94 1070 ILE A CA 1
ATOM 8422 C C . ILE A 1 1070 ? -23.535 3.452 21.644 1.00 95.94 1070 ILE A C 1
ATOM 8424 O O . ILE A 1 1070 ? -23.545 4.653 21.378 1.00 95.94 1070 ILE A O 1
ATOM 8428 N N . ASN A 1 1071 ? -22.493 2.660 21.408 1.00 95.75 1071 ASN A N 1
ATOM 8429 C CA . ASN A 1 1071 ? -21.280 3.092 20.728 1.00 95.75 1071 ASN A CA 1
ATOM 8430 C C . ASN A 1 1071 ? -21.352 2.663 19.257 1.00 95.75 1071 ASN A C 1
ATOM 8432 O O . ASN A 1 1071 ? -21.532 1.480 18.985 1.00 95.75 1071 ASN A O 1
ATOM 8436 N N . ASP A 1 1072 ? -21.198 3.593 18.319 1.00 94.44 1072 ASP A N 1
ATOM 8437 C CA . ASP A 1 1072 ? -21.203 3.314 16.877 1.00 94.44 1072 ASP A CA 1
ATOM 8438 C C . ASP A 1 1072 ? -19.873 3.774 16.281 1.00 94.44 1072 ASP A C 1
ATOM 8440 O O . ASP A 1 1072 ? -19.599 4.974 16.239 1.00 94.44 1072 ASP A O 1
ATOM 8444 N N . ILE A 1 1073 ? -19.034 2.821 15.873 1.00 94.06 1073 ILE A N 1
ATOM 8445 C CA . ILE A 1 1073 ? -17.771 3.108 15.185 1.00 94.06 1073 ILE A CA 1
ATOM 8446 C C . ILE A 1 1073 ? -18.000 2.931 13.688 1.00 94.06 1073 ILE A C 1
ATOM 8448 O O . ILE A 1 1073 ? -18.237 1.818 13.221 1.00 94.06 1073 ILE A O 1
ATOM 8452 N N . GLU A 1 1074 ? -17.892 4.026 12.938 1.00 90.94 1074 GLU A N 1
ATOM 8453 C CA . GLU A 1 1074 ? -17.978 4.020 11.479 1.00 90.94 1074 GLU A CA 1
ATOM 8454 C C . GLU A 1 1074 ? -16.580 3.880 10.860 1.00 90.94 1074 GLU A C 1
ATOM 8456 O O . GLU A 1 1074 ? -15.720 4.753 11.005 1.00 90.94 1074 GLU A O 1
ATOM 8461 N N . HIS A 1 1075 ? -16.369 2.800 10.114 1.00 87.94 1075 HIS A N 1
ATOM 8462 C CA . HIS A 1 1075 ? -15.191 2.605 9.275 1.00 87.94 1075 HIS A CA 1
ATOM 8463 C C . HIS A 1 1075 ? -15.552 3.007 7.859 1.00 87.94 1075 HIS A C 1
ATOM 8465 O O . HIS A 1 1075 ? -16.368 2.354 7.206 1.00 87.94 1075 HIS A O 1
ATOM 8471 N N . CYS A 1 1076 ? -14.938 4.087 7.386 1.00 81.62 1076 CYS A N 1
ATOM 8472 C CA . CYS A 1 1076 ? -15.154 4.567 6.036 1.00 81.62 1076 CYS A CA 1
ATOM 8473 C C . CYS A 1 1076 ? -13.827 4.798 5.314 1.00 81.62 1076 CYS A C 1
ATOM 8475 O O . CYS A 1 1076 ? -12.969 5.542 5.795 1.00 81.62 1076 CYS A O 1
ATOM 8477 N N . LYS A 1 1077 ? -13.663 4.177 4.143 1.00 63.12 1077 LYS A N 1
ATOM 8478 C CA . LYS A 1 1077 ? -12.511 4.377 3.252 1.00 63.12 1077 LYS A CA 1
ATOM 8479 C C . LYS A 1 1077 ? -12.988 4.905 1.904 1.00 63.12 1077 LYS A C 1
ATOM 8481 O O . LYS A 1 1077 ? -13.949 4.402 1.343 1.00 63.12 1077 LYS A O 1
ATOM 8486 N N . GLY A 1 1078 ? -12.324 5.937 1.383 1.00 58.81 1078 GLY A N 1
ATOM 8487 C CA . GLY A 1 1078 ? -12.624 6.498 0.058 1.00 58.81 1078 GLY A CA 1
ATOM 8488 C C . GLY A 1 1078 ? -13.913 7.328 -0.046 1.00 58.81 1078 GLY A C 1
ATOM 8489 O O . GLY A 1 1078 ? -14.142 7.930 -1.091 1.00 58.81 1078 GLY A O 1
ATOM 8490 N N . TYR A 1 1079 ? -14.719 7.419 1.019 1.00 65.69 1079 TYR A N 1
ATOM 8491 C CA . TYR A 1 1079 ? -15.955 8.205 1.049 1.00 65.69 1079 TYR A CA 1
ATOM 8492 C C . TYR A 1 1079 ? -16.027 9.097 2.308 1.00 65.69 1079 TYR A C 1
ATOM 8494 O O . TYR A 1 1079 ? -16.497 8.675 3.359 1.00 65.69 1079 TYR A O 1
ATOM 8502 N N . PRO A 1 1080 ? -15.523 10.337 2.273 1.00 63.84 1080 PRO A N 1
ATOM 8503 C CA . PRO A 1 1080 ? -15.486 11.192 3.460 1.00 63.84 1080 PRO A CA 1
ATOM 8504 C C . PRO A 1 1080 ? -16.905 11.550 3.944 1.00 63.84 1080 PRO A C 1
ATOM 8506 O O . PRO A 1 1080 ? -17.709 12.126 3.215 1.00 63.84 1080 PRO A O 1
ATOM 8509 N N . THR A 1 1081 ? -17.207 11.235 5.204 1.00 73.38 1081 THR A N 1
ATOM 8510 C CA . THR A 1 1081 ? -18.484 11.532 5.881 1.00 73.38 1081 THR A CA 1
ATOM 8511 C C . THR A 1 1081 ? -18.366 12.789 6.752 1.00 73.38 1081 THR A C 1
ATOM 8513 O O . THR A 1 1081 ? -18.641 12.784 7.951 1.00 73.38 1081 THR A O 1
ATOM 8516 N N . ARG A 1 1082 ? -17.928 13.904 6.151 1.00 87.12 1082 ARG A N 1
ATOM 8517 C CA . ARG A 1 1082 ? -17.807 15.199 6.845 1.00 87.12 1082 ARG A CA 1
ATOM 8518 C C . ARG A 1 1082 ? -19.172 15.842 7.086 1.00 87.12 1082 ARG A C 1
ATOM 8520 O O . ARG A 1 1082 ? -20.018 15.823 6.197 1.00 87.12 1082 ARG A O 1
ATOM 8527 N N . ASN A 1 1083 ? -19.330 16.507 8.234 1.00 93.31 1083 ASN A N 1
ATOM 8528 C CA . ASN A 1 1083 ? -20.543 17.240 8.615 1.00 93.31 1083 ASN A CA 1
ATOM 8529 C C . ASN A 1 1083 ? -21.769 16.325 8.664 1.00 93.31 1083 ASN A C 1
ATOM 8531 O O . ASN A 1 1083 ? -22.820 16.623 8.093 1.00 93.31 1083 ASN A O 1
ATOM 8535 N N . VAL A 1 1084 ? -21.606 15.194 9.346 1.00 93.06 1084 VAL A N 1
ATOM 8536 C CA . VAL A 1 1084 ? -22.667 14.213 9.557 1.00 93.06 1084 VAL A CA 1
ATOM 8537 C C . VAL A 1 1084 ? -23.024 14.186 11.035 1.00 93.06 1084 VAL A C 1
ATOM 8539 O O . VAL A 1 1084 ? -22.143 14.176 11.896 1.00 93.06 1084 VAL A O 1
ATOM 8542 N N . VAL A 1 1085 ? -24.322 14.160 11.329 1.00 95.44 1085 VAL A N 1
ATOM 8543 C CA . VAL A 1 1085 ? -24.840 13.819 12.654 1.00 95.44 1085 VAL A CA 1
ATOM 8544 C C . VAL A 1 1085 ? -25.724 12.583 12.583 1.00 95.44 1085 VAL A C 1
ATOM 8546 O O . VAL A 1 1085 ? -26.586 12.459 11.707 1.00 95.44 1085 VAL A O 1
ATOM 8549 N N . ARG A 1 1086 ? -25.524 11.670 13.532 1.00 94.31 1086 ARG A N 1
ATOM 8550 C CA . ARG A 1 1086 ? -26.376 10.504 13.754 1.00 94.31 1086 ARG A CA 1
ATOM 8551 C C . ARG A 1 1086 ? -27.125 10.693 15.064 1.00 94.31 1086 ARG A C 1
ATOM 8553 O O . ARG A 1 1086 ? -26.517 10.695 16.126 1.00 94.31 1086 ARG A O 1
ATOM 8560 N N . ILE A 1 1087 ? -28.441 10.872 15.005 1.00 95.62 1087 ILE A N 1
ATOM 8561 C CA . ILE A 1 1087 ? -29.295 10.879 16.198 1.00 95.62 1087 ILE A CA 1
ATOM 8562 C C . ILE A 1 1087 ? -29.578 9.417 16.539 1.00 95.62 1087 ILE A C 1
ATOM 8564 O O . ILE A 1 1087 ? -30.376 8.773 15.856 1.00 95.62 1087 ILE A O 1
ATOM 8568 N N . ILE A 1 1088 ? -28.902 8.893 17.561 1.00 94.44 1088 ILE A N 1
ATOM 8569 C CA . ILE A 1 1088 ? -28.979 7.482 17.955 1.00 94.44 1088 ILE A CA 1
ATOM 8570 C C . ILE A 1 1088 ? -30.335 7.184 18.606 1.00 94.44 1088 ILE A C 1
ATOM 8572 O O . ILE A 1 1088 ? -31.000 6.219 18.236 1.00 94.44 1088 ILE A O 1
ATOM 8576 N N . GLY A 1 1089 ? -30.782 8.043 19.525 1.00 93.81 1089 GLY A N 1
ATOM 8577 C CA . GLY A 1 1089 ? -32.094 7.938 20.168 1.00 93.81 1089 GLY A CA 1
ATOM 8578 C C . GLY A 1 1089 ? -32.120 8.498 21.587 1.00 93.81 1089 GLY A C 1
ATOM 8579 O O . GLY A 1 1089 ? -31.143 9.101 22.036 1.00 93.81 1089 GLY A O 1
ATOM 8580 N N . LYS A 1 1090 ? -33.248 8.295 22.277 1.00 92.44 1090 LYS A N 1
ATOM 8581 C CA . LYS A 1 1090 ? -33.403 8.600 23.706 1.00 92.44 1090 LYS A CA 1
ATOM 8582 C C . LYS A 1 1090 ? -33.014 7.413 24.579 1.00 92.44 1090 LYS A C 1
ATOM 8584 O O . LYS A 1 1090 ? -33.513 6.316 24.337 1.00 92.44 1090 LYS A O 1
ATOM 8589 N N . ASP A 1 1091 ? -32.188 7.639 25.594 1.00 91.62 1091 ASP A N 1
ATOM 8590 C CA . ASP A 1 1091 ? -31.865 6.619 26.597 1.00 91.62 1091 ASP A CA 1
ATOM 8591 C C . ASP A 1 1091 ? -32.980 6.433 27.645 1.00 91.62 1091 ASP A C 1
ATOM 8593 O O . ASP A 1 1091 ? -33.999 7.128 27.640 1.00 91.62 1091 ASP A O 1
ATOM 8597 N N . GLY A 1 1092 ? -32.782 5.487 28.571 1.00 86.81 1092 GLY A N 1
ATOM 8598 C CA . GLY A 1 1092 ? -33.725 5.216 29.662 1.00 86.81 1092 GLY A CA 1
ATOM 8599 C C . GLY A 1 1092 ? -33.905 6.367 30.665 1.00 86.81 1092 GLY A C 1
ATOM 8600 O O . GLY A 1 1092 ? -34.885 6.365 31.406 1.00 86.81 1092 GLY A O 1
ATOM 8601 N N . ALA A 1 1093 ? -33.008 7.361 30.682 1.00 87.62 1093 ALA A N 1
ATOM 8602 C CA . ALA A 1 1093 ? -33.164 8.587 31.469 1.00 87.62 1093 ALA A CA 1
ATOM 8603 C C . ALA A 1 1093 ? -33.959 9.673 30.713 1.00 87.62 1093 ALA A C 1
ATOM 8605 O O . ALA A 1 1093 ? -34.319 10.695 31.300 1.00 87.62 1093 ALA A O 1
ATOM 8606 N N . GLY A 1 1094 ? -34.273 9.438 29.435 1.00 89.94 1094 GLY A N 1
ATOM 8607 C CA . GLY A 1 1094 ? -35.003 10.350 28.560 1.00 89.94 1094 GLY A CA 1
ATOM 8608 C C . GLY A 1 1094 ? -34.112 11.312 27.774 1.00 89.94 1094 GLY A C 1
ATOM 8609 O O . GLY A 1 1094 ? -34.653 12.189 27.098 1.00 89.94 1094 GLY A O 1
ATOM 8610 N N . ASP A 1 1095 ? -32.788 11.153 27.829 1.00 92.25 1095 ASP A N 1
ATOM 8611 C CA . ASP A 1 1095 ? -31.831 12.064 27.202 1.00 92.25 1095 ASP A CA 1
ATOM 8612 C C . ASP A 1 1095 ? -31.434 11.627 25.798 1.00 92.25 1095 ASP A C 1
ATOM 8614 O O . ASP A 1 1095 ? -31.396 10.442 25.473 1.00 92.25 1095 ASP A O 1
ATOM 8618 N N . TRP A 1 1096 ? -31.125 12.611 24.957 1.00 93.75 1096 TRP A N 1
ATOM 8619 C CA . TRP A 1 1096 ? -30.819 12.408 23.548 1.00 93.75 1096 TRP A CA 1
ATOM 8620 C C . TRP A 1 1096 ? -29.339 12.137 23.324 1.00 93.75 1096 TRP A C 1
ATOM 8622 O O . TRP A 1 1096 ? -28.503 12.960 23.690 1.00 93.75 1096 TRP A O 1
ATOM 8632 N N . TRP A 1 1097 ? -29.034 11.041 22.632 1.00 94.06 1097 TRP A N 1
ATOM 8633 C CA . TRP A 1 1097 ? -27.688 10.706 22.179 1.00 94.06 1097 TRP A CA 1
ATOM 8634 C C . TRP A 1 1097 ? -27.517 11.004 20.692 1.00 94.06 1097 TRP A C 1
ATOM 8636 O O . TRP A 1 1097 ? -28.258 10.497 19.843 1.00 94.06 1097 TRP A O 1
ATOM 8646 N N . LEU A 1 1098 ? -26.517 11.824 20.385 1.00 94.81 1098 LEU A N 1
ATOM 8647 C CA . LEU A 1 1098 ? -26.100 12.183 19.039 1.00 94.81 1098 LEU A CA 1
ATOM 8648 C C . LEU A 1 1098 ? -24.642 11.783 18.842 1.00 94.81 1098 LEU A C 1
ATOM 8650 O O . LEU A 1 1098 ? -23.851 11.835 19.777 1.00 94.81 1098 LEU A O 1
ATOM 8654 N N . LEU A 1 1099 ? -24.275 11.439 17.617 1.00 94.31 1099 LEU A N 1
ATOM 8655 C CA . LEU A 1 1099 ? -22.898 11.212 17.216 1.00 94.31 1099 LEU A CA 1
ATOM 8656 C C . LEU A 1 1099 ? -22.561 12.164 16.078 1.00 94.31 1099 LEU A C 1
ATOM 8658 O O . LEU A 1 1099 ? -23.182 12.109 15.018 1.00 94.31 1099 LEU A O 1
ATOM 8662 N N . PHE A 1 1100 ? -21.639 13.085 16.327 1.00 93.62 1100 PHE A N 1
ATOM 8663 C CA . PHE A 1 1100 ? -21.348 14.194 15.427 1.00 93.62 1100 PHE A CA 1
ATOM 8664 C C . PHE A 1 1100 ? -19.928 14.021 14.885 1.00 93.62 1100 PHE A C 1
ATOM 8666 O O . PHE A 1 1100 ? -18.986 13.906 15.660 1.00 93.62 1100 PHE A O 1
ATOM 8673 N N . LYS A 1 1101 ? -19.779 14.007 13.556 1.00 92.69 1101 LYS A N 1
ATOM 8674 C CA . LYS A 1 1101 ? -18.497 13.981 12.844 1.00 92.69 1101 LYS A CA 1
ATOM 8675 C C . LYS A 1 1101 ? -18.249 15.269 12.060 1.00 92.69 1101 LYS A C 1
ATOM 8677 O O . LYS A 1 1101 ? -19.047 15.654 11.198 1.00 92.69 1101 LYS A O 1
ATOM 8682 N N . THR A 1 1102 ? -17.136 15.946 12.338 1.00 93.12 1102 THR A N 1
ATOM 8683 C CA . THR A 1 1102 ? -16.727 17.173 11.630 1.00 93.12 1102 THR A CA 1
ATOM 8684 C C . THR A 1 1102 ? -15.224 17.447 11.772 1.00 93.12 1102 THR A C 1
ATOM 8686 O O . THR A 1 1102 ? -14.478 16.625 12.300 1.00 93.12 1102 THR A O 1
ATOM 8689 N N . ARG A 1 1103 ? -14.747 18.583 11.250 1.00 91.69 1103 ARG A N 1
ATOM 8690 C CA . ARG A 1 1103 ? -13.330 18.966 11.288 1.00 91.69 1103 ARG A CA 1
ATOM 8691 C C . ARG A 1 1103 ? -12.855 19.180 12.732 1.00 91.69 1103 ARG A C 1
ATOM 8693 O O . ARG A 1 1103 ? -13.549 19.798 13.529 1.00 91.69 1103 ARG A O 1
ATOM 8700 N N . ARG A 1 1104 ? -11.635 18.745 13.047 1.00 89.06 1104 ARG A N 1
ATOM 8701 C CA . ARG A 1 1104 ? -11.039 18.824 14.397 1.00 89.06 1104 ARG A CA 1
ATOM 8702 C C . ARG A 1 1104 ? -11.077 20.226 15.025 1.00 89.06 1104 ARG A C 1
ATOM 8704 O O . ARG A 1 1104 ? -11.402 20.392 16.190 1.00 89.06 1104 ARG A O 1
ATOM 8711 N N . GLY A 1 1105 ? -10.785 21.263 14.241 1.00 89.00 1105 GLY A N 1
ATOM 8712 C CA . GLY A 1 1105 ? -10.613 22.630 14.752 1.00 89.00 1105 GLY A CA 1
ATOM 8713 C C . GLY A 1 1105 ? -11.883 23.363 15.203 1.00 89.00 1105 GLY A C 1
ATOM 8714 O O . GLY A 1 1105 ? -11.803 24.563 15.433 1.00 89.00 1105 GLY A O 1
ATOM 8715 N N . VAL A 1 1106 ? -13.051 22.710 15.262 1.00 92.88 1106 VAL A N 1
ATOM 8716 C CA . VAL A 1 1106 ? -14.319 23.380 15.629 1.00 92.88 1106 VAL A CA 1
ATOM 8717 C C . VAL A 1 1106 ? -14.983 22.840 16.889 1.00 92.88 1106 VAL A C 1
ATOM 8719 O O . VAL A 1 1106 ? -16.016 23.369 17.303 1.00 92.88 1106 VAL A O 1
ATOM 8722 N N . TRP A 1 1107 ? -14.401 21.822 17.523 1.00 92.50 1107 TRP A N 1
ATOM 8723 C CA . TRP A 1 1107 ? -15.017 21.149 18.664 1.00 92.50 1107 TRP A CA 1
ATOM 8724 C C . TRP A 1 1107 ? -15.171 22.032 19.898 1.00 92.50 1107 TRP A C 1
ATOM 8726 O O . TRP A 1 1107 ? -16.226 21.975 20.521 1.00 92.50 1107 TRP A O 1
ATOM 8736 N N . ASP A 1 1108 ? -14.234 22.937 20.180 1.00 90.94 1108 ASP A N 1
ATOM 8737 C CA . ASP A 1 1108 ? -14.362 23.887 21.298 1.00 90.94 1108 ASP A CA 1
ATOM 8738 C C . ASP A 1 1108 ? -15.638 24.740 21.190 1.00 90.94 1108 ASP A C 1
ATOM 8740 O O . ASP A 1 1108 ? -16.362 24.950 22.167 1.00 90.94 1108 ASP A O 1
ATOM 8744 N N . SER A 1 1109 ? -15.961 25.194 19.973 1.00 93.38 1109 SER A N 1
ATOM 8745 C CA . SER A 1 1109 ? -17.184 25.958 19.703 1.00 93.38 1109 SER A CA 1
ATOM 8746 C C . SER A 1 1109 ? -18.439 25.095 19.849 1.00 93.38 1109 SER A C 1
ATOM 8748 O O . SER A 1 1109 ? -19.451 25.554 20.385 1.00 93.38 1109 SER A O 1
ATOM 8750 N N . ILE A 1 1110 ? -18.379 23.835 19.407 1.00 93.81 1110 ILE A N 1
ATOM 8751 C CA . ILE A 1 1110 ? -19.484 22.880 19.551 1.00 93.81 1110 ILE A CA 1
ATOM 8752 C C . ILE A 1 1110 ? -19.733 22.586 21.033 1.00 93.81 1110 ILE A C 1
ATOM 8754 O O . ILE A 1 1110 ? -20.870 22.700 21.487 1.00 93.81 1110 ILE A O 1
ATOM 8758 N N . TRP A 1 1111 ? -18.690 22.290 21.811 1.00 91.62 1111 TRP A N 1
ATOM 8759 C CA . TRP A 1 1111 ? -18.802 22.038 23.247 1.00 91.62 1111 TRP A CA 1
ATOM 8760 C C . TRP A 1 1111 ? -19.321 23.253 24.016 1.00 91.62 1111 TRP A C 1
ATOM 8762 O O . TRP A 1 1111 ? -20.133 23.089 24.926 1.00 91.62 1111 TRP A O 1
ATOM 8772 N N . GLY A 1 1112 ? -18.938 24.471 23.620 1.00 90.19 1112 GLY A N 1
ATOM 8773 C CA . GLY A 1 1112 ? -19.527 25.701 24.156 1.00 90.19 1112 GLY A CA 1
ATOM 8774 C C . GLY A 1 1112 ? -21.046 25.769 23.956 1.00 90.19 1112 GLY A C 1
ATOM 8775 O O . GLY A 1 1112 ? -21.781 26.125 24.875 1.00 90.19 1112 GLY A O 1
ATOM 8776 N N . GLN A 1 1113 ? -21.542 25.354 22.789 1.00 91.00 1113 GLN A N 1
ATOM 8777 C CA . GLN A 1 1113 ? -22.982 25.320 22.509 1.00 91.00 1113 GLN A CA 1
ATOM 8778 C C . GLN A 1 1113 ? -23.710 24.173 23.210 1.00 91.00 1113 GLN A C 1
ATOM 8780 O O . GLN A 1 1113 ? -24.847 24.356 23.643 1.00 91.00 1113 GLN A O 1
ATOM 8785 N N . VAL A 1 1114 ? -23.064 23.015 23.369 1.00 90.88 1114 VAL A N 1
ATOM 8786 C CA . VAL A 1 1114 ? -23.594 21.908 24.178 1.00 90.88 1114 VAL A CA 1
ATOM 8787 C C . VAL A 1 1114 ? -23.792 22.365 25.623 1.00 90.88 1114 VAL A C 1
ATOM 8789 O O . VAL A 1 1114 ? -24.879 22.174 26.166 1.00 90.88 1114 VAL A O 1
ATOM 8792 N N . LYS A 1 1115 ? -22.800 23.039 26.224 1.00 88.38 1115 LYS A N 1
ATOM 8793 C CA . LYS A 1 1115 ? -22.903 23.602 27.585 1.00 88.38 1115 LYS A CA 1
ATOM 8794 C C . LYS A 1 1115 ? -24.100 24.548 27.730 1.00 88.38 1115 LYS A C 1
ATOM 8796 O O . LYS A 1 1115 ? -24.857 24.405 28.683 1.00 88.38 1115 LYS A O 1
ATOM 8801 N N . GLY A 1 1116 ? -24.344 25.414 26.745 1.00 86.00 1116 GLY A N 1
ATOM 8802 C CA . GLY A 1 1116 ? -25.512 26.303 26.744 1.00 86.00 1116 GLY A CA 1
ATOM 8803 C C . GLY A 1 1116 ? -26.865 25.572 26.766 1.00 86.00 1116 GLY A C 1
ATOM 8804 O O . GLY A 1 1116 ? -27.811 26.057 27.376 1.00 86.00 1116 GLY A O 1
ATOM 8805 N N . VAL A 1 1117 ? -26.977 24.380 26.164 1.00 86.81 1117 VAL A N 1
ATOM 8806 C CA . VAL A 1 1117 ? -28.203 23.556 26.269 1.00 86.81 1117 VAL A CA 1
ATOM 8807 C C . VAL A 1 1117 ? -28.352 22.960 27.670 1.00 86.81 1117 VAL A C 1
ATOM 8809 O O . VAL A 1 1117 ? -29.466 22.853 28.179 1.00 86.81 1117 VAL A O 1
ATOM 8812 N N . TRP A 1 1118 ? -27.243 22.590 28.312 1.00 83.44 1118 TRP A N 1
ATOM 8813 C CA . TRP A 1 1118 ? -27.248 22.091 29.688 1.00 83.44 1118 TRP A CA 1
ATOM 8814 C C . TRP A 1 1118 ? -27.643 23.165 30.709 1.00 83.44 1118 TRP A C 1
ATOM 8816 O O . TRP A 1 1118 ? -28.270 22.826 31.705 1.00 83.44 1118 TRP A O 1
ATOM 8826 N N . GLU A 1 1119 ? -27.356 24.442 30.448 1.00 81.81 1119 GLU A N 1
ATOM 8827 C CA . GLU A 1 1119 ? -27.820 25.571 31.274 1.00 81.81 1119 GLU A CA 1
ATOM 8828 C C . GLU A 1 1119 ? -29.344 25.797 31.193 1.00 81.81 1119 GLU A C 1
ATOM 8830 O O . GLU A 1 1119 ? -29.925 26.408 32.088 1.00 81.81 1119 GLU A O 1
ATOM 8835 N N . LEU A 1 1120 ? -30.010 25.289 30.147 1.00 72.44 1120 LEU A N 1
ATOM 8836 C CA . LEU A 1 1120 ? -31.471 25.354 29.978 1.00 72.44 1120 LEU A CA 1
ATOM 8837 C C . LEU A 1 1120 ? -32.226 24.202 30.667 1.00 72.44 1120 LEU A C 1
ATOM 8839 O O . LEU A 1 1120 ? -33.464 24.221 30.694 1.00 72.44 1120 LEU A O 1
ATOM 8843 N N . ASN A 1 1121 ? -31.514 23.180 31.150 1.00 65.69 1121 ASN A N 1
ATOM 8844 C CA . ASN A 1 1121 ? -32.065 21.993 31.813 1.00 65.69 1121 ASN A CA 1
ATOM 8845 C C . ASN A 1 1121 ? -32.353 22.278 33.290 1.00 65.69 1121 ASN A C 1
ATOM 8847 O O . ASN A 1 1121 ? -33.528 22.101 33.707 1.00 65.69 1121 ASN A O 1
#